Protein AF-A0A848B3D5-F1 (afdb_monomer_lite)

pLDDT: mean 86.37, std 14.09, range [31.86, 98.75]

Foldseek 3Di:
DQVVLLVLQVVQLCCCPVVVDHCLLPVCLLCVLVVLCQQDVDQFQGCDFFACSQFPLDGDDLSSLVSLCVSVQSFVFLQSNVSNCRVVVDDPVVLVVVPPDPSSVCVVVSGDDGDDRDDDDDAAQKDDPFQAQKIKGWLHSNALQLIKIKIFGFHLQAAADRGALAHRFMWIDASSHTFFHQDDHNQDDPDCRVVVPNRANQRTQAKDWQNHGFDHNDNQQGKGFLAWDDDPFKIKTKMWRQRRCVVQHWPTWMWIWMWGHDRSKIKIKIKTKTAGPVQFWTKMKRKTKGLADWDADPLRFKIKGADPWKIKIKGKPPPPDWDKDKDQDDVVDDDRDPVCCVSPVDDRGMMMMIIIDRDGSIGMIIMMMMMGTSVCRVVQDDWDDDPQWTDGPQWIWHQPPQKIWIDGPPDDIDIDGSSHYDDRPCSGDDNPPDDDPPQLPQLDADDAAPFEAEEAEEPLLLLCLLVLVLLLLCLFQPLVGPYHYHRQYAHLDALVLRQVCCVPRPCVRQGQEYEYEYLLNLQPLVLFFDPNDDDVSVVVSVVSLVVRLVSLLVSLVVCVVVVGHAYEYEQAAAFQLQAPFDPVATRRPCSRVSSVSSLVSRVVSCVVSVGHYFYLHVVQVVLQVQLCSVPVNGHQAHSNSRHGDSLSSLSVNLSVCSSNSQQAESEEDEEEDFWDKDWRQWFFADDDPPNRSRVVSVVSSCRSRFYKAAYPHDDFAKWFKDKPNHTQDIDTNVDSNVIDGLCPGPPNPRHVLNVVLSVLSSVLSVLCSQQPHLLVNLVSVLVVVCVVDVPADPDSLSSLVVVLVPDDCPDPNVVSSVSNNVHVDPVSNVVSVVSSVVSSVVSSVSTGIDMIIMGIGGDD

Organism: NCBI:txid172901

Sequence (860 aa):
METNALTSLIPRALWRNFCGLDLAGNPWLRNNVWFAIYTRPNDVKSSWFGDNGADPAGELGVAAPLLAGLHGALYPNPAATAYADRHLNLERTDLQRLSRGLMLRLLPLAWGPFEAPQPAGALPPARAFRDVGIAIAHTDIADAGRNITLEFRSSPYGAYAHAHADQNSFNLMARGEKLVLDSGYYIGWHDRHHFGYTIRTAAHNTILVDGRGQPADCSYGWGRISGFRQGEDYVWMRGDAAAAYLDPALDRFDRGILLLKQGERAAAVIFDDLKAADGKRHRYSWLLHLGGKPEIDAGGRSLTVVRERAALRADWLEPEELEFSVTDFFDPKPLVWEYRKSHFRTLEPQWHVRAECNGGAEQRFVTVLQAGPKEAAPEFGRPVVRDGGITIGDWKIRRDGGRIRLERPGREPVEFAETEQQENPQLLPPLPERMEKPRARQLIPAFRDGETVCFAGDSITQDGTYIELLNNYYQSRYPERRVRLVNCGVGGDTLFDLIPRLESDVLAHKPDWIFVMIGTNDMNRRLYGGGKNGAEYEKRRAVCRERFGRKLNELLERLKKSGGGRVVLMSPPCYDEYTSGDPARENNVGADRALADFTAIAAETAARHGVPFIDQHTPMLEATRRGQGRDASFTLFHPDRLHPARAGHYLLASKILEAQGESGPLAEWNVKGTAFTLTPLSLPMWLDPVFGNAPELEQTWRDRNRATLRVSGLADGHYRLCINGREVMAGSAGEFAAGVDLAALPGNPWLLPSKRAAALNRKAAVVADRKLRRPLVGRQLLLRARRERASLPPDEFEAVRRLLAEQPENSTQAGHYRRFLEGASAEALAQGEAEVRALQEESRRIHQPVKLQCELERLP

Radius of gyration: 32.3 Å; chains: 1; bounding box: 80×74×80 Å

InterPro domains:
  IPR008929 Chondroitin AC/alginate lyase [G3DSA:1.50.10.100] (4-98)
  IPR012480 Heparinase II/III-like, C-terminal [PF07940] (124-310)
  IPR013830 SGNH hydrolase-type esterase domain [PF13472] (455-649)
  IPR036514 SGNH hydrolase superfamily [G3DSA:3.40.50.1110] (446-663)
  IPR051532 Diverse Ester Hydrolysis Enzymes [PTHR30383] (369-664)

Secondary structure (DSSP, 8-state):
-HHHHHHHHHHHHHHHHHH---GGG-HHHHHHHHHHHHH--SSSPP--SSTTTT-TT----THHHHHHHHHHHHS--HHHHHHHHHH----TTHHHHT--STTGGGGGGTPPPPPPPPP-----SEEEETTTTEEEEES-TT-TTT-EEEEEE--TTTB-TT--S-TTEEEEEETTEEEE---S---STT-HHIIIIITSGGGSSSEEETTB----SBSSS--EEEEEEE-SSEEEEEEE-GGG-BTTBEEEEEEEEEEEEETTEEEEEEEEEEEETT---EEEEEEEEESS--EE-TTSSEEEEE-SSEEEEEEEEESS--EEEEE---SSPP---GGGTTT-S-----EEEEEEEEE-SEEEEEEEEEEEEGGGGGG-PPPEEETTEEEETTEEEEEETTEEEEE-TTS--EEEETT-BPPPP--SPPPPS---------SSPPPPTT-EEEEEESHHHHH-HHHHHHHHHHHHH-TT---EEEEEE-TT--HHHHHHHIIIIIGGG--SEEEEE--TTTT-GGGSSTT--SHHHHHHHHHHHHHHHHHHHHHHHHHHHHT-SEEEEEPPPP--SSS---TTS---TTHHHHHHHHHHHHHHHHHHHT--EE--HHHHHHHHHHHHTT-TT--SB-TTSSSB-HHHHHHHHHHHHHHTT--S-SEEEEEESSEEEE--SSPPPPPPS--TT-HHHHHHHHHHH-EEEEEESPPSSEEEEEETTEEEEEEEHHHHHH-EEGGGSTT-TTTHHHHHHHHHHHHHHHHIIIIIIHHHHHHHHHHHHHHH-TTS-SSHHHHHHHHHHTS-TT-HHHHHHHHHHHH-SHHHHHHHHHHHHHHHHHHHHHTS---EEEEEEEP-

Structure (mmCIF, N/CA/C/O backbone):
data_AF-A0A848B3D5-F1
#
_entry.id   AF-A0A848B3D5-F1
#
loop_
_atom_site.group_PDB
_atom_site.id
_atom_site.type_symbol
_atom_site.label_atom_id
_atom_site.label_alt_id
_atom_site.label_comp_id
_atom_site.label_asym_id
_atom_site.label_entity_id
_atom_site.label_seq_id
_atom_site.pdbx_PDB_ins_code
_atom_site.Cartn_x
_atom_site.Cartn_y
_atom_site.Cartn_z
_atom_site.occupancy
_atom_site.B_iso_or_equiv
_atom_site.auth_seq_id
_atom_site.auth_comp_id
_atom_site.auth_asym_id
_atom_site.auth_atom_id
_atom_site.pdbx_PDB_model_num
ATOM 1 N N . MET A 1 1 ? 3.869 -4.787 -21.662 1.00 42.50 1 MET A N 1
ATOM 2 C CA . MET A 1 1 ? 2.438 -5.167 -21.779 1.00 42.50 1 MET A CA 1
ATOM 3 C C . MET A 1 1 ? 2.230 -6.649 -22.061 1.00 42.50 1 MET A C 1
ATOM 5 O O . MET A 1 1 ? 1.375 -7.228 -21.406 1.00 42.50 1 MET A O 1
ATOM 9 N N . GLU A 1 2 ? 2.999 -7.283 -22.955 1.00 47.72 2 GLU A N 1
ATOM 10 C CA . GLU A 1 2 ? 2.850 -8.721 -23.261 1.00 47.72 2 GLU A CA 1
ATOM 11 C C . GLU A 1 2 ? 2.932 -9.627 -22.020 1.00 47.72 2 GLU A C 1
ATOM 13 O O . GLU A 1 2 ? 2.072 -10.481 -21.839 1.00 47.72 2 GLU A O 1
ATOM 18 N N . THR A 1 3 ? 3.871 -9.384 -21.097 1.00 53.91 3 THR A N 1
ATOM 19 C CA . THR A 1 3 ? 4.015 -10.177 -19.859 1.00 53.91 3 THR A CA 1
ATOM 20 C C . THR A 1 3 ? 2.778 -10.127 -18.960 1.00 53.91 3 THR A C 1
ATOM 22 O O . THR A 1 3 ? 2.360 -11.158 -18.434 1.00 53.91 3 THR A O 1
ATOM 25 N N . ASN A 1 4 ? 2.151 -8.955 -18.814 1.00 62.88 4 ASN A N 1
ATOM 26 C CA . ASN A 1 4 ? 0.983 -8.779 -17.942 1.00 62.88 4 ASN A CA 1
ATOM 27 C C . ASN A 1 4 ? -0.302 -9.259 -18.619 1.00 62.88 4 ASN A C 1
ATOM 29 O O . ASN A 1 4 ? -1.142 -9.857 -17.953 1.00 62.88 4 ASN A O 1
ATOM 33 N N . ALA A 1 5 ? -0.424 -9.076 -19.940 1.00 59.69 5 ALA A N 1
ATOM 34 C CA . ALA A 1 5 ? -1.491 -9.692 -20.718 1.00 59.69 5 ALA A CA 1
ATOM 35 C C . ALA A 1 5 ? -1.417 -11.217 -20.564 1.00 59.69 5 ALA A C 1
ATOM 37 O O . ALA A 1 5 ? -2.343 -11.817 -20.037 1.00 59.69 5 ALA A O 1
ATOM 38 N N . LEU A 1 6 ? -0.278 -11.847 -20.853 1.00 61.44 6 LEU A N 1
ATOM 39 C CA . LEU A 1 6 ? -0.110 -13.296 -20.694 1.00 61.44 6 LEU A CA 1
ATOM 40 C C . LEU A 1 6 ? -0.345 -13.771 -19.249 1.00 61.44 6 LEU A C 1
ATOM 42 O O . LEU A 1 6 ? -1.049 -14.757 -19.046 1.00 61.44 6 LEU A O 1
ATOM 46 N N . THR A 1 7 ? 0.149 -13.047 -18.241 1.00 67.62 7 THR A N 1
ATOM 47 C CA . THR A 1 7 ? -0.082 -13.373 -16.818 1.00 67.62 7 THR A CA 1
ATOM 48 C C . THR A 1 7 ? -1.539 -13.174 -16.385 1.00 67.62 7 THR A C 1
ATOM 50 O O . THR A 1 7 ? -1.988 -13.815 -15.443 1.00 67.62 7 THR A O 1
ATOM 53 N N . SER A 1 8 ? -2.326 -12.343 -17.070 1.00 65.81 8 SER A N 1
ATOM 54 C CA . SER A 1 8 ? -3.770 -12.249 -16.808 1.00 65.81 8 SER A CA 1
ATOM 55 C C . SER A 1 8 ? -4.577 -13.385 -17.450 1.00 65.81 8 SER A C 1
ATOM 57 O O . SER A 1 8 ? -5.643 -13.742 -16.951 1.00 65.81 8 SER A O 1
ATOM 59 N N . LEU A 1 9 ? -4.060 -13.986 -18.529 1.00 64.88 9 LEU A N 1
ATOM 60 C CA . LEU A 1 9 ? -4.789 -14.963 -19.344 1.00 64.88 9 LEU A CA 1
ATOM 61 C C . LEU A 1 9 ? -4.404 -16.415 -19.022 1.00 64.88 9 LEU A C 1
ATOM 63 O O . LEU A 1 9 ? -5.274 -17.276 -18.880 1.00 64.88 9 LEU A O 1
ATOM 67 N N . ILE A 1 10 ? -3.109 -16.691 -18.860 1.00 66.81 10 ILE A N 1
ATOM 68 C CA . ILE A 1 10 ? -2.572 -18.049 -18.701 1.00 66.81 10 ILE A CA 1
ATOM 69 C C . ILE A 1 10 ? -2.940 -18.662 -17.354 1.00 66.81 10 ILE A C 1
ATOM 71 O O . ILE A 1 10 ? -3.494 -19.760 -17.366 1.00 66.81 10 ILE A O 1
ATOM 75 N N . PRO A 1 11 ? -2.722 -17.998 -16.199 1.00 70.19 11 PRO A N 1
ATOM 76 C CA . PRO A 1 11 ? -3.141 -18.549 -14.923 1.00 70.19 11 PRO A CA 1
ATOM 77 C C . PRO A 1 11 ? -4.611 -18.931 -14.949 1.00 70.19 11 PRO A C 1
ATOM 79 O O . PRO A 1 11 ? -4.935 -20.043 -14.568 1.00 70.19 11 PRO A O 1
ATOM 82 N N . ARG A 1 12 ? -5.505 -18.083 -15.474 1.00 70.56 12 ARG A N 1
ATOM 83 C CA . ARG A 1 12 ? -6.930 -18.417 -15.582 1.00 70.56 12 ARG A CA 1
ATOM 84 C C . ARG A 1 12 ? -7.177 -19.698 -16.382 1.00 70.56 12 ARG A C 1
ATOM 86 O O . ARG A 1 12 ? -7.942 -20.540 -15.921 1.00 70.56 12 ARG A O 1
ATOM 93 N N . ALA A 1 13 ? -6.563 -19.840 -17.557 1.00 62.75 13 ALA A N 1
ATOM 94 C CA . ALA A 1 13 ? -6.695 -21.056 -18.356 1.00 62.75 13 ALA A CA 1
ATOM 95 C C . ALA A 1 13 ? -6.201 -22.285 -17.576 1.00 62.75 13 ALA A C 1
ATOM 97 O O . ALA A 1 13 ? -6.857 -23.324 -17.589 1.00 62.75 13 ALA A O 1
ATOM 98 N N . LEU A 1 14 ? -5.105 -22.143 -16.824 1.00 67.75 14 LEU A N 1
ATOM 99 C CA . LEU A 1 14 ? -4.592 -23.197 -15.954 1.00 67.75 14 LEU A CA 1
ATOM 100 C C . LEU A 1 14 ? -5.565 -23.523 -14.805 1.00 67.75 14 LEU A C 1
ATOM 102 O O . LEU A 1 14 ? -5.891 -24.688 -14.606 1.00 67.75 14 LEU A O 1
ATOM 106 N N . TRP A 1 15 ? -6.091 -22.522 -14.092 1.00 71.56 15 TRP A N 1
ATOM 107 C CA . TRP A 1 15 ? -7.069 -22.704 -13.009 1.00 71.56 15 TRP A CA 1
ATOM 108 C C . TRP A 1 15 ? -8.351 -23.380 -13.503 1.00 71.56 15 TRP A C 1
ATOM 110 O O . TRP A 1 15 ? -8.854 -24.296 -12.853 1.00 71.56 15 TRP A O 1
ATOM 120 N N . ARG A 1 16 ? -8.854 -22.986 -14.676 1.00 67.56 16 ARG A N 1
ATOM 121 C CA . ARG A 1 16 ? -10.038 -23.605 -15.277 1.00 67.56 16 ARG A CA 1
ATOM 122 C C . ARG A 1 16 ? -9.763 -25.051 -15.684 1.00 67.56 16 ARG A C 1
ATOM 124 O O . ARG A 1 16 ? -10.520 -25.935 -15.300 1.00 67.56 16 ARG A O 1
ATOM 131 N N . ASN A 1 17 ? -8.690 -25.292 -16.437 1.00 61.12 17 ASN A N 1
ATOM 132 C CA . ASN A 1 17 ? -8.443 -26.593 -17.063 1.00 61.12 17 ASN A CA 1
ATOM 133 C C . ASN A 1 17 ? -7.886 -27.641 -16.089 1.00 61.12 17 ASN A C 1
ATOM 135 O O . ASN A 1 17 ? -8.191 -28.818 -16.242 1.00 61.12 17 ASN A O 1
ATOM 139 N N . PHE A 1 18 ? -7.093 -27.234 -15.094 1.00 65.44 18 PHE A N 1
ATOM 140 C CA . PHE A 1 18 ? -6.477 -28.161 -1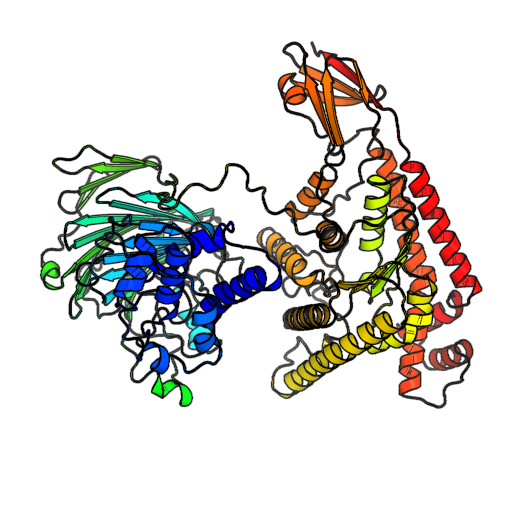4.136 1.00 65.44 18 PHE A CA 1
ATOM 141 C C . PHE A 1 18 ? -7.188 -28.206 -12.783 1.00 65.44 18 PHE A C 1
ATOM 143 O O . PHE A 1 18 ? -7.132 -29.234 -12.115 1.00 65.44 18 PHE A O 1
ATOM 150 N N . CYS A 1 19 ? -7.863 -27.125 -12.375 1.00 75.56 19 CYS A N 1
ATOM 151 C CA . CYS A 1 19 ? -8.516 -27.049 -11.063 1.00 75.56 19 CYS A CA 1
ATOM 152 C C . CYS A 1 19 ? -10.050 -26.976 -11.144 1.00 75.56 19 CYS A C 1
ATOM 154 O O . CYS A 1 19 ? -10.698 -26.932 -10.102 1.00 75.56 19 CYS A O 1
ATOM 156 N N . GLY A 1 20 ? -10.641 -26.907 -12.344 1.00 65.44 20 GLY A N 1
ATOM 157 C CA . GLY A 1 20 ? -12.084 -26.698 -12.523 1.00 65.44 20 GLY A CA 1
ATOM 158 C C . GLY A 1 20 ? -12.586 -25.327 -12.046 1.00 65.44 20 GLY A C 1
ATOM 159 O O . GLY A 1 20 ? -13.793 -25.111 -11.969 1.00 65.44 20 GLY A O 1
ATOM 160 N N . LEU A 1 21 ? -11.684 -24.396 -11.712 1.00 72.94 21 LEU A N 1
ATOM 161 C CA . LEU A 1 21 ? -12.018 -23.080 -11.170 1.00 72.94 21 LEU A CA 1
ATOM 162 C C . LEU A 1 21 ? -12.075 -22.047 -12.299 1.00 72.94 21 LEU A C 1
ATOM 164 O O . LEU A 1 21 ? -11.036 -21.602 -12.790 1.00 72.94 21 LEU A O 1
ATOM 168 N N . ASP A 1 22 ? -13.279 -21.624 -12.686 1.00 70.00 22 ASP A N 1
ATOM 169 C CA . ASP A 1 22 ? -13.434 -20.546 -13.664 1.00 70.00 22 ASP A CA 1
ATOM 170 C C . ASP A 1 22 ? -13.439 -19.171 -12.988 1.00 70.00 22 ASP A C 1
ATOM 172 O O . ASP A 1 22 ? -14.318 -18.824 -12.201 1.00 70.00 22 ASP A O 1
ATOM 176 N N . LEU A 1 23 ? -12.452 -18.354 -13.346 1.00 72.19 23 LEU A N 1
ATOM 177 C CA . LEU A 1 23 ? -12.337 -16.970 -12.893 1.00 72.19 23 LEU A CA 1
ATOM 178 C C . LEU A 1 23 ? -13.169 -15.996 -13.743 1.00 72.19 23 LEU A C 1
ATOM 180 O O . LEU A 1 23 ? -13.010 -14.787 -13.595 1.00 72.19 23 LEU A O 1
ATOM 184 N N . ALA A 1 24 ? -14.055 -16.481 -14.622 1.00 67.00 24 ALA A N 1
ATOM 185 C CA . ALA A 1 24 ? -14.929 -15.637 -15.438 1.00 67.00 24 ALA A CA 1
ATOM 186 C C . ALA A 1 24 ? -15.771 -14.656 -14.592 1.00 67.00 24 ALA A C 1
ATOM 188 O O . ALA A 1 24 ? -15.995 -13.525 -15.009 1.00 67.00 24 ALA A O 1
ATOM 189 N N . GLY A 1 25 ? -16.167 -15.018 -13.369 1.00 68.88 25 GLY A N 1
ATOM 190 C CA . GLY A 1 25 ? -16.877 -14.106 -12.460 1.00 68.88 25 GLY A CA 1
ATOM 191 C C . GLY A 1 25 ? -16.028 -12.965 -11.873 1.00 68.88 25 GLY A C 1
ATOM 192 O O . GLY A 1 25 ? -16.561 -12.109 -11.176 1.00 68.88 25 GLY A O 1
ATOM 193 N N . ASN A 1 26 ? -14.711 -12.927 -12.108 1.00 75.00 26 ASN A N 1
ATOM 194 C CA . ASN A 1 26 ? -13.834 -11.925 -11.505 1.00 75.00 26 ASN A CA 1
ATOM 195 C C . ASN A 1 26 ? -14.076 -10.518 -12.113 1.00 75.00 26 ASN A C 1
ATOM 197 O O . ASN A 1 26 ? -13.910 -10.349 -13.326 1.00 75.00 26 ASN A O 1
ATOM 201 N N . PRO A 1 27 ? -14.382 -9.475 -11.311 1.00 76.38 27 PRO A N 1
ATOM 202 C CA . PRO A 1 27 ? -14.732 -8.155 -11.837 1.00 76.38 27 PRO A CA 1
ATOM 203 C C . PRO A 1 27 ? -13.541 -7.444 -12.481 1.00 76.38 27 PRO A C 1
ATOM 205 O O . PRO A 1 27 ? -13.729 -6.658 -13.404 1.00 76.38 27 PRO A O 1
ATOM 208 N N . TRP A 1 28 ? -12.313 -7.727 -12.035 1.00 78.69 28 TRP A N 1
ATOM 209 C CA . TRP A 1 28 ? -11.101 -7.163 -12.626 1.00 78.69 28 TRP A CA 1
ATOM 210 C C . TRP A 1 28 ? -10.876 -7.708 -14.038 1.00 78.69 28 TRP A C 1
ATOM 212 O O . TRP A 1 28 ? -10.700 -6.924 -14.967 1.00 78.69 28 TRP A O 1
ATOM 222 N N . LEU A 1 29 ? -10.982 -9.030 -14.231 1.00 74.25 29 LEU A N 1
ATOM 223 C CA . LEU A 1 29 ? -10.885 -9.646 -15.565 1.00 74.25 29 LEU A CA 1
ATOM 224 C C . LEU A 1 29 ? -11.997 -9.166 -16.499 1.00 74.25 29 LEU A C 1
ATOM 226 O O . LEU A 1 29 ? -11.776 -8.972 -17.691 1.00 74.25 29 LEU A O 1
ATOM 230 N N . ARG A 1 30 ? -13.189 -8.929 -15.950 1.00 76.00 30 ARG A N 1
ATOM 231 C CA . ARG A 1 30 ? -14.322 -8.416 -16.714 1.00 76.00 30 ARG A CA 1
ATOM 232 C C . ARG A 1 30 ? -14.131 -6.952 -17.134 1.00 76.00 30 ARG A C 1
ATOM 234 O O . ARG A 1 30 ? -14.645 -6.564 -18.177 1.00 76.00 30 ARG A O 1
ATOM 241 N N . ASN A 1 31 ? -13.411 -6.145 -16.353 1.00 79.50 31 ASN A N 1
ATOM 242 C CA . ASN A 1 31 ? -13.295 -4.702 -16.579 1.00 79.50 31 ASN A CA 1
ATOM 243 C C . ASN A 1 31 ? -11.967 -4.247 -17.206 1.00 79.50 31 ASN A C 1
ATOM 245 O O . ASN A 1 31 ? -11.936 -3.161 -17.786 1.00 79.50 31 ASN A O 1
ATOM 249 N N . ASN A 1 32 ? -10.887 -5.033 -17.122 1.00 80.56 32 ASN A N 1
ATOM 250 C CA . ASN A 1 32 ? -9.556 -4.611 -17.584 1.00 80.56 32 ASN A CA 1
ATOM 251 C C . ASN A 1 32 ? -9.493 -4.315 -19.095 1.00 80.56 32 ASN A C 1
ATOM 253 O O . ASN A 1 32 ? -8.712 -3.466 -19.523 1.00 80.56 32 ASN A O 1
ATOM 257 N N . VAL A 1 33 ? -10.363 -4.946 -19.889 1.00 80.19 33 VAL A N 1
ATOM 258 C CA . VAL A 1 33 ? -10.456 -4.743 -21.337 1.00 80.19 33 VAL A CA 1
ATOM 259 C C . VAL A 1 33 ? -10.787 -3.297 -21.686 1.00 80.19 33 VAL A C 1
ATOM 261 O O . VAL A 1 33 ? -10.288 -2.766 -22.671 1.00 80.19 33 VAL A O 1
ATOM 264 N N . TRP A 1 34 ? -11.577 -2.621 -20.849 1.00 86.06 34 TRP A N 1
ATOM 265 C CA . TRP A 1 34 ? -11.950 -1.236 -21.092 1.00 86.06 34 TRP A CA 1
ATOM 266 C C . TRP A 1 34 ? -10.752 -0.309 -20.956 1.00 86.06 34 TRP A C 1
ATOM 268 O O . TRP A 1 34 ? -10.625 0.626 -21.736 1.00 86.06 34 TRP A O 1
ATOM 278 N N . PHE A 1 35 ? -9.844 -0.585 -20.019 1.00 85.75 35 PHE A N 1
ATOM 279 C CA . PHE A 1 35 ? -8.604 0.179 -19.913 1.00 85.75 35 PHE A CA 1
ATOM 280 C C . PHE A 1 35 ? -7.766 0.026 -21.185 1.00 85.75 35 PHE A C 1
ATOM 282 O O . PHE A 1 35 ? -7.283 1.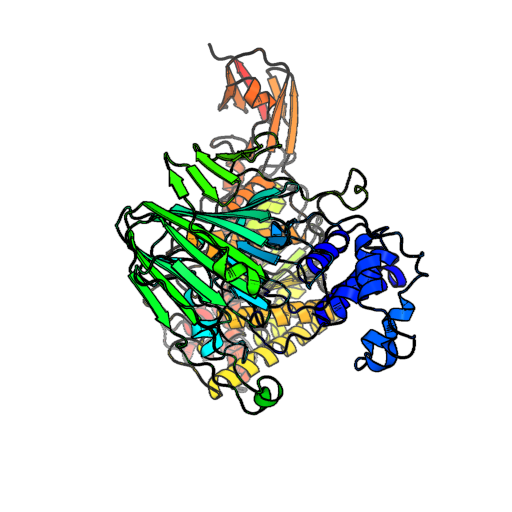018 -21.718 1.00 85.75 35 PHE A O 1
ATOM 289 N N . ALA A 1 36 ? -7.672 -1.190 -21.734 1.00 79.44 36 ALA A N 1
ATOM 290 C CA . ALA A 1 36 ? -6.971 -1.437 -22.993 1.00 79.44 36 ALA A CA 1
ATOM 291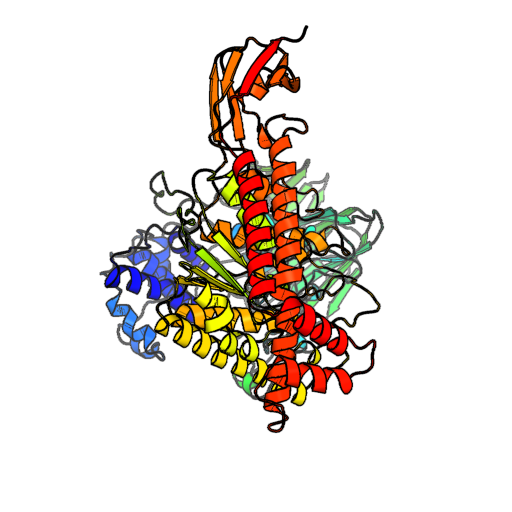 C C . ALA A 1 36 ? -7.615 -0.710 -24.191 1.00 79.44 36 ALA A C 1
ATOM 293 O O . ALA A 1 36 ? -6.904 -0.068 -24.956 1.00 79.44 36 ALA A O 1
ATOM 294 N N . ILE A 1 37 ? -8.947 -0.753 -24.319 1.00 81.62 37 ILE A N 1
ATOM 295 C CA . ILE A 1 37 ? -9.675 -0.101 -25.420 1.00 81.62 37 ILE A CA 1
ATOM 296 C C . ILE A 1 37 ? -9.546 1.426 -25.348 1.00 81.62 37 ILE A C 1
ATOM 298 O O . ILE A 1 37 ? -9.207 2.052 -26.344 1.00 81.62 37 ILE A O 1
ATOM 302 N N . TYR A 1 38 ? -9.784 2.039 -24.183 1.00 85.62 38 TYR A N 1
ATOM 303 C CA . TYR A 1 38 ? -9.771 3.504 -24.051 1.00 85.62 38 TYR A CA 1
ATOM 304 C C . TYR A 1 38 ? -8.357 4.095 -24.075 1.00 85.62 38 TYR A C 1
ATOM 306 O O . TYR A 1 38 ? -8.167 5.217 -24.522 1.00 85.62 38 TYR A O 1
ATOM 314 N N . THR A 1 39 ? -7.333 3.360 -23.638 1.00 81.31 39 THR A N 1
ATOM 315 C CA . THR A 1 39 ? -5.946 3.845 -23.776 1.00 81.31 39 THR A CA 1
ATOM 316 C C . THR A 1 39 ? -5.428 3.736 -25.208 1.00 81.31 39 THR A C 1
ATOM 318 O O . THR A 1 39 ? -4.479 4.432 -25.566 1.00 81.31 39 THR A O 1
ATOM 321 N N . ARG A 1 40 ? -6.011 2.851 -26.031 1.00 76.44 40 ARG A N 1
ATOM 322 C CA . ARG A 1 40 ? -5.540 2.557 -27.393 1.00 76.44 40 ARG A CA 1
ATOM 323 C C . ARG A 1 40 ? -6.687 2.224 -28.342 1.00 76.44 40 ARG A C 1
ATOM 325 O O . ARG A 1 40 ? -6.745 1.098 -28.823 1.00 76.44 40 ARG A O 1
ATOM 332 N N . PRO A 1 41 ? -7.595 3.155 -28.644 1.00 72.50 41 PRO A N 1
ATOM 333 C CA . PRO A 1 41 ? -8.798 2.816 -29.400 1.00 72.50 41 PRO A CA 1
ATOM 334 C C . PRO A 1 41 ? -8.554 2.488 -30.883 1.00 72.50 41 PRO A C 1
ATOM 336 O O . PRO A 1 41 ? -9.391 1.819 -31.483 1.00 72.50 41 PRO A O 1
ATOM 339 N N . ASN A 1 42 ? -7.422 2.915 -31.461 1.00 67.12 42 ASN A N 1
ATOM 340 C CA . ASN A 1 42 ? -7.074 2.760 -32.881 1.00 67.12 42 ASN A CA 1
ATOM 341 C C . ASN A 1 42 ? -5.559 2.505 -33.072 1.00 67.12 42 ASN A C 1
ATOM 343 O O . ASN A 1 42 ? -4.799 2.630 -32.112 1.00 67.12 42 ASN A O 1
ATOM 347 N N . ASP A 1 43 ? -5.108 2.276 -34.318 1.00 60.41 43 ASP A N 1
ATOM 348 C CA . ASP A 1 43 ? -3.706 2.012 -34.728 1.00 60.41 43 ASP A CA 1
ATOM 349 C C . ASP A 1 43 ? -2.699 3.169 -34.506 1.00 60.41 43 ASP A C 1
ATOM 351 O O . ASP A 1 43 ? -1.624 3.218 -35.108 1.00 60.41 43 ASP A O 1
ATOM 355 N N . VAL A 1 44 ? -3.040 4.147 -33.668 1.00 58.84 44 VAL A N 1
ATOM 356 C CA . VAL A 1 44 ? -2.222 5.334 -33.394 1.00 58.84 44 VAL A CA 1
ATOM 357 C C . VAL A 1 44 ? -1.489 5.212 -32.062 1.00 58.84 44 VAL A C 1
ATOM 359 O O . VAL A 1 44 ? -1.934 4.544 -31.129 1.00 58.84 44 VAL A O 1
ATOM 362 N N . LYS A 1 45 ? -0.344 5.895 -31.963 1.00 60.84 45 LYS A N 1
ATOM 363 C CA . LYS A 1 45 ? 0.459 5.976 -30.736 1.00 60.84 45 LYS A CA 1
ATOM 364 C C . LYS A 1 45 ? -0.388 6.602 -29.617 1.00 60.84 45 LYS A C 1
ATOM 366 O O . LYS A 1 45 ? -1.032 7.612 -29.860 1.00 60.84 45 LYS A O 1
ATOM 371 N N . SER A 1 46 ? -0.381 6.042 -28.407 1.00 60.12 46 SER A N 1
ATOM 372 C CA . SER A 1 46 ? -1.021 6.656 -27.225 1.00 60.12 46 SER A CA 1
ATOM 373 C C . SER A 1 46 ? -0.078 7.651 -26.532 1.00 60.12 46 SER A C 1
ATOM 375 O O . SER A 1 46 ? 1.144 7.509 -26.642 1.00 60.12 46 SER A O 1
ATOM 377 N N . SER A 1 47 ? -0.612 8.604 -25.760 1.00 58.88 47 SER A N 1
ATOM 378 C CA . SER A 1 47 ? 0.183 9.583 -24.993 1.00 58.88 47 SER A CA 1
ATOM 379 C C . SER A 1 47 ? 0.510 9.146 -23.558 1.00 58.88 47 SER A C 1
ATOM 381 O O . SER A 1 47 ? 0.931 9.986 -22.774 1.00 58.88 47 SER A O 1
ATOM 383 N N . TRP A 1 48 ? 0.317 7.861 -23.242 1.00 74.19 48 TRP A N 1
ATOM 384 C CA . TRP A 1 48 ? 0.150 7.300 -21.894 1.00 74.19 48 TRP A CA 1
ATOM 385 C C . TRP A 1 48 ? 0.995 7.911 -20.755 1.00 74.19 48 TRP A C 1
ATOM 387 O O . TRP A 1 48 ? 2.145 8.297 -20.944 1.00 74.19 48 TRP A O 1
ATOM 397 N N . PHE A 1 49 ? 0.471 7.822 -19.526 1.00 87.50 49 PHE A N 1
ATOM 398 C CA . PHE A 1 49 ? 1.187 8.119 -18.270 1.00 87.50 49 PHE A CA 1
ATOM 399 C C . PHE A 1 49 ? 2.097 6.990 -17.767 1.00 87.50 49 PHE A C 1
ATOM 401 O O . PHE A 1 49 ? 1.681 5.825 -17.723 1.00 87.50 49 PHE A O 1
ATOM 408 N N . GLY A 1 50 ? 3.320 7.333 -17.364 1.00 86.25 50 GLY A N 1
ATOM 409 C CA . GLY A 1 50 ? 4.353 6.390 -16.932 1.00 86.25 50 GLY A CA 1
ATOM 410 C C . GLY A 1 50 ? 5.427 6.114 -17.989 1.00 86.25 50 GLY A C 1
ATOM 411 O O . GLY A 1 50 ? 5.458 6.709 -19.067 1.00 86.25 50 GLY A O 1
ATOM 412 N N . ASP A 1 51 ? 6.337 5.189 -17.686 1.00 84.06 51 ASP A N 1
ATOM 413 C CA . ASP A 1 51 ? 7.530 4.935 -18.510 1.00 84.06 51 ASP A CA 1
ATOM 414 C C . ASP A 1 51 ? 7.199 4.662 -19.978 1.00 84.06 51 ASP A C 1
ATOM 416 O O . ASP A 1 51 ? 6.301 3.883 -20.266 1.00 84.06 51 ASP A O 1
ATOM 420 N N . ASN A 1 52 ? 7.991 5.205 -20.906 1.00 72.94 52 ASN A N 1
ATOM 421 C CA . ASN A 1 52 ? 7.790 5.186 -22.368 1.00 72.94 52 ASN A CA 1
ATOM 422 C C . ASN A 1 52 ? 6.610 6.029 -22.901 1.00 72.94 52 ASN A C 1
ATOM 424 O O . ASN A 1 52 ? 6.369 6.008 -24.108 1.00 72.94 52 ASN A O 1
ATOM 428 N N . GLY A 1 53 ? 5.929 6.822 -22.064 1.00 60.09 53 GLY A N 1
ATOM 429 C CA . GLY A 1 53 ? 4.843 7.718 -22.491 1.00 60.09 53 GLY A CA 1
ATOM 430 C C . GLY A 1 53 ? 5.226 8.683 -23.621 1.00 60.09 53 GLY A C 1
ATOM 431 O O . GLY A 1 53 ? 4.419 8.966 -24.505 1.00 60.09 53 GLY A O 1
ATOM 432 N N . ALA A 1 54 ? 6.492 9.106 -23.676 1.00 56.44 54 ALA A N 1
ATOM 433 C CA . ALA A 1 54 ? 7.047 9.999 -24.695 1.00 56.44 54 ALA A CA 1
ATOM 434 C C . ALA A 1 54 ? 7.800 9.297 -25.846 1.00 56.44 54 ALA A C 1
ATOM 436 O O . ALA A 1 54 ? 8.278 9.970 -26.758 1.00 56.44 54 ALA A O 1
ATOM 437 N N . ASP A 1 55 ? 7.942 7.966 -25.819 1.00 61.03 55 ASP A N 1
ATOM 438 C CA . ASP A 1 55 ? 8.803 7.242 -26.763 1.00 61.03 55 ASP A CA 1
ATOM 439 C C . ASP A 1 55 ? 8.232 7.287 -28.203 1.00 61.03 55 ASP A C 1
ATOM 441 O O . ASP A 1 55 ? 7.068 6.916 -28.421 1.00 61.03 55 ASP A O 1
ATOM 445 N N . PRO A 1 56 ? 9.012 7.726 -29.212 1.00 48.53 56 PRO A N 1
ATOM 446 C CA . PRO A 1 56 ? 8.604 7.666 -30.614 1.00 48.53 56 PRO A CA 1
ATOM 447 C C . PRO A 1 56 ? 8.445 6.230 -31.149 1.00 48.53 56 PRO A C 1
ATOM 449 O O . PRO A 1 56 ? 7.729 6.051 -32.138 1.00 48.53 56 PRO A O 1
ATOM 452 N N . ALA A 1 57 ? 9.048 5.216 -30.520 1.00 46.59 57 ALA A N 1
ATOM 453 C CA . ALA A 1 57 ? 9.059 3.815 -30.958 1.00 46.59 57 ALA A CA 1
ATOM 454 C C . ALA A 1 57 ? 7.868 2.970 -30.463 1.00 46.59 57 ALA A C 1
ATOM 456 O O . ALA A 1 57 ? 7.909 1.745 -30.563 1.00 46.59 57 ALA A O 1
ATOM 457 N N . GLY A 1 58 ? 6.811 3.590 -29.924 1.00 50.19 58 GLY A N 1
ATOM 458 C CA . GLY A 1 58 ? 5.619 2.888 -29.439 1.00 50.19 58 GLY A CA 1
ATOM 459 C C . GLY A 1 58 ? 4.871 2.138 -30.547 1.00 50.19 58 GLY A C 1
ATOM 460 O O . GLY A 1 58 ? 3.899 2.652 -31.094 1.00 50.19 58 GLY A O 1
ATOM 461 N N . GLU A 1 59 ? 5.328 0.933 -30.885 1.00 48.97 59 GLU A N 1
ATOM 462 C CA . GLU A 1 59 ? 4.637 0.018 -31.786 1.00 48.97 59 GLU A CA 1
ATOM 463 C C . GLU A 1 59 ? 3.358 -0.526 -31.142 1.00 48.97 59 GLU A C 1
ATOM 465 O O . GLU A 1 59 ? 3.235 -0.680 -29.917 1.00 48.97 59 GLU A O 1
ATOM 470 N N . LEU A 1 60 ? 2.397 -0.838 -32.009 1.00 49.94 60 LEU A N 1
ATOM 471 C CA . LEU A 1 60 ? 1.152 -1.502 -31.668 1.00 49.94 60 LEU A CA 1
ATOM 472 C C . LEU A 1 60 ? 1.458 -2.896 -31.098 1.00 49.94 60 LEU A C 1
ATOM 474 O O . LEU A 1 60 ? 1.626 -3.874 -31.821 1.00 49.94 60 LEU A O 1
ATOM 478 N N . GLY A 1 61 ? 1.564 -3.004 -29.776 1.00 57.38 61 GLY A N 1
ATOM 479 C CA . GLY A 1 61 ? 1.697 -4.309 -29.137 1.00 57.38 61 GLY A CA 1
ATOM 480 C C . GLY A 1 61 ? 0.411 -5.117 -29.324 1.00 57.38 61 GLY A C 1
ATOM 481 O O . GLY A 1 61 ? -0.647 -4.691 -28.861 1.00 57.38 61 GLY A O 1
ATOM 482 N N . VAL A 1 62 ? 0.508 -6.318 -29.904 1.00 60.22 62 VAL A N 1
ATOM 483 C CA . VAL A 1 62 ? -0.617 -7.261 -30.103 1.00 60.22 62 VAL A CA 1
ATOM 484 C C . VAL A 1 62 ? -1.346 -7.641 -28.805 1.00 60.22 62 VAL A C 1
ATOM 486 O O . VAL A 1 62 ? -2.455 -8.162 -28.831 1.00 60.22 62 VAL A O 1
ATOM 489 N N . ALA A 1 63 ? -0.756 -7.346 -27.645 1.00 65.62 63 ALA A N 1
ATOM 490 C CA . ALA A 1 63 ? -1.282 -7.664 -26.322 1.00 65.62 63 ALA A CA 1
ATOM 491 C C . ALA A 1 63 ? -2.680 -7.087 -26.020 1.00 65.62 63 ALA A C 1
ATOM 493 O O . ALA A 1 63 ? -3.492 -7.787 -25.420 1.00 65.62 63 ALA A O 1
ATOM 494 N N . ALA A 1 64 ? -2.964 -5.833 -26.395 1.00 71.62 64 ALA A N 1
ATOM 495 C CA . ALA A 1 64 ? -4.260 -5.203 -26.106 1.00 71.62 64 ALA A CA 1
ATOM 496 C C . ALA A 1 64 ? -5.392 -5.788 -26.976 1.00 71.62 64 ALA A C 1
ATOM 498 O O . ALA A 1 64 ? -6.399 -6.221 -26.409 1.00 71.62 64 ALA A O 1
ATOM 499 N N . PRO A 1 65 ? -5.216 -5.924 -28.306 1.00 70.69 65 PRO A N 1
ATOM 500 C CA . PRO A 1 65 ? -6.162 -6.660 -29.142 1.00 70.69 65 PRO A CA 1
ATOM 501 C C . PRO A 1 65 ? -6.332 -8.132 -28.734 1.00 70.69 65 PRO A C 1
ATOM 503 O O . PRO A 1 65 ? -7.454 -8.627 -28.712 1.00 70.69 65 PRO A O 1
ATOM 506 N N . LEU A 1 66 ? -5.260 -8.829 -28.326 1.00 70.00 66 LEU A N 1
ATOM 507 C CA . LEU A 1 66 ? -5.342 -10.210 -27.817 1.00 70.00 66 LEU A CA 1
ATOM 508 C C . LEU A 1 66 ? -6.164 -10.312 -26.523 1.00 70.00 66 LEU A C 1
ATOM 510 O O . LEU A 1 66 ? -6.985 -11.220 -26.383 1.00 70.00 66 LEU A O 1
ATOM 514 N N . LEU A 1 67 ? -5.969 -9.380 -25.583 1.00 73.56 67 LEU A N 1
ATOM 515 C CA . LEU A 1 67 ? -6.768 -9.298 -24.358 1.00 73.56 67 LEU A CA 1
ATOM 516 C C . LEU A 1 67 ? -8.250 -9.060 -24.682 1.00 73.56 67 LEU A C 1
ATOM 518 O O . LEU A 1 67 ? -9.113 -9.698 -24.082 1.00 73.56 67 LEU A O 1
ATOM 522 N N . ALA A 1 68 ? -8.542 -8.186 -25.647 1.00 75.06 68 ALA A N 1
ATOM 523 C CA . ALA A 1 68 ? -9.902 -7.908 -26.094 1.00 75.06 68 ALA A CA 1
ATOM 524 C C . ALA A 1 68 ? -10.552 -9.102 -26.810 1.00 75.06 68 ALA A C 1
ATOM 526 O O . ALA A 1 68 ? -11.704 -9.420 -26.525 1.00 75.06 68 ALA A O 1
ATOM 527 N N . GLY A 1 69 ? -9.808 -9.819 -27.657 1.00 69.56 69 GLY A N 1
ATOM 528 C CA . GLY A 1 69 ? -10.303 -11.014 -28.344 1.00 69.56 69 GLY A CA 1
ATOM 529 C C . GLY A 1 69 ? -10.638 -12.138 -27.367 1.00 69.56 69 GLY A C 1
ATOM 530 O O . GLY A 1 69 ? -11.674 -12.788 -27.490 1.00 69.56 69 GLY A O 1
ATOM 531 N N . LEU A 1 70 ? -9.812 -12.329 -26.335 1.00 66.69 70 LEU A N 1
ATOM 532 C CA . LEU A 1 70 ? -10.142 -13.263 -25.264 1.00 66.69 70 LEU A CA 1
ATOM 533 C C . LEU A 1 70 ? -11.327 -12.772 -24.426 1.00 66.69 70 LEU A C 1
ATOM 535 O O . LEU A 1 70 ? -12.168 -13.578 -24.050 1.00 66.69 70 LEU A O 1
ATOM 539 N N . HIS A 1 71 ? -11.444 -11.473 -24.154 1.00 72.88 71 HIS A N 1
ATOM 540 C CA . HIS A 1 71 ? -12.619 -10.937 -23.465 1.00 72.88 71 HIS A CA 1
ATOM 541 C C . HIS A 1 71 ? -13.908 -11.222 -24.245 1.00 72.88 71 HIS A C 1
ATOM 543 O O . HIS A 1 71 ? -14.843 -11.756 -23.656 1.00 72.88 71 HIS A O 1
ATOM 549 N N . GLY A 1 72 ? -13.914 -10.985 -25.561 1.00 65.81 72 GLY A N 1
ATOM 550 C CA . GLY A 1 72 ? -15.033 -11.313 -26.452 1.00 65.81 72 GLY A CA 1
ATOM 551 C C . GLY A 1 72 ? -15.382 -12.807 -26.491 1.00 65.81 72 GLY A C 1
ATOM 552 O O . GLY A 1 72 ? -16.553 -13.163 -26.542 1.00 65.81 72 GLY A O 1
ATOM 553 N N . ALA A 1 73 ? -14.389 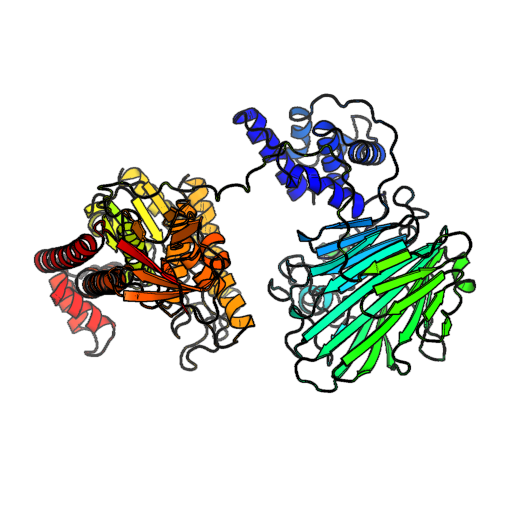-13.695 -26.375 1.00 60.75 73 ALA A N 1
ATOM 554 C CA . ALA A 1 73 ? -14.615 -15.143 -26.311 1.00 60.75 73 ALA A CA 1
ATOM 555 C C . ALA A 1 73 ? -15.188 -15.635 -24.963 1.00 60.75 73 ALA A C 1
ATOM 557 O O . ALA A 1 73 ? -15.649 -16.770 -24.858 1.00 60.75 73 ALA A O 1
ATOM 558 N N . LEU A 1 74 ? -15.109 -14.828 -23.904 1.00 62.25 74 LEU A N 1
ATOM 559 C CA . LEU A 1 74 ? -15.486 -15.217 -22.536 1.00 62.25 74 LEU A CA 1
ATOM 560 C C . LEU A 1 74 ? -16.726 -14.510 -22.025 1.00 62.25 74 LEU A C 1
ATOM 562 O O . LEU A 1 74 ? -17.442 -15.024 -21.166 1.00 62.25 74 LEU A O 1
ATOM 566 N N . TYR A 1 75 ? -16.927 -13.301 -22.515 1.00 67.75 75 TYR A N 1
ATOM 567 C CA . TYR A 1 75 ? -18.001 -12.418 -22.149 1.00 67.75 75 TYR A CA 1
ATOM 568 C C . TYR A 1 75 ? -18.612 -11.919 -23.450 1.00 67.75 75 TYR A C 1
ATOM 570 O O . TYR A 1 75 ? -17.859 -11.499 -24.326 1.00 67.75 75 TYR A O 1
ATOM 578 N N . PRO A 1 76 ? -19.947 -11.895 -23.580 1.00 62.97 76 PRO A N 1
ATOM 579 C CA . PRO A 1 76 ? -20.594 -11.256 -24.716 1.00 62.97 76 PRO A CA 1
ATOM 580 C C . PRO A 1 76 ? -20.301 -9.749 -24.656 1.00 62.97 76 PRO A C 1
ATOM 582 O O . PRO A 1 76 ? -21.020 -8.979 -24.021 1.00 62.97 76 PRO A O 1
ATOM 585 N N . ASN A 1 77 ? -19.178 -9.346 -25.252 1.00 72.56 77 ASN A N 1
ATOM 586 C CA . ASN A 1 77 ? -18.690 -7.977 -25.322 1.00 72.56 77 ASN A CA 1
ATOM 587 C C . ASN A 1 77 ? -18.435 -7.624 -26.795 1.00 72.56 77 ASN A C 1
ATOM 589 O O . ASN A 1 77 ? -17.330 -7.838 -27.313 1.00 72.56 77 ASN A O 1
ATOM 593 N N . PRO A 1 78 ? -19.453 -7.077 -27.481 1.00 71.75 78 PRO A N 1
ATOM 594 C CA . PRO A 1 78 ? -19.348 -6.704 -28.887 1.00 71.75 78 PRO A CA 1
ATOM 595 C C . PRO A 1 78 ? -18.242 -5.679 -29.148 1.00 71.75 78 PRO A C 1
ATOM 597 O O . PRO A 1 78 ? -17.542 -5.778 -30.150 1.00 71.75 78 PRO A O 1
ATOM 600 N N . ALA A 1 79 ? -18.018 -4.738 -28.224 1.00 74.81 79 ALA A N 1
ATOM 601 C CA . ALA A 1 79 ? -16.988 -3.716 -28.386 1.00 74.81 79 ALA A CA 1
ATOM 602 C C . ALA A 1 79 ? -15.568 -4.295 -28.314 1.00 74.81 79 ALA A C 1
ATOM 604 O O . ALA A 1 79 ? -14.718 -3.927 -29.118 1.00 74.81 79 ALA A O 1
ATOM 605 N N . ALA A 1 80 ? -15.310 -5.226 -27.389 1.00 75.38 80 ALA A N 1
ATOM 606 C CA . ALA A 1 80 ? -14.019 -5.912 -27.318 1.00 75.38 80 ALA A CA 1
ATOM 607 C C . ALA A 1 80 ? -13.780 -6.816 -28.534 1.00 75.38 80 ALA A C 1
ATOM 609 O O . ALA A 1 80 ? -12.664 -6.868 -29.043 1.00 75.38 80 ALA A O 1
ATOM 610 N N . THR A 1 81 ? -14.831 -7.474 -29.028 1.00 71.44 81 THR A N 1
ATOM 611 C CA . THR A 1 81 ? -14.759 -8.324 -30.225 1.00 71.44 81 THR A CA 1
ATOM 612 C C . THR A 1 81 ? -14.467 -7.493 -31.471 1.00 71.44 81 THR A C 1
ATOM 614 O O . THR A 1 81 ? -13.534 -7.810 -32.196 1.00 71.44 81 THR A O 1
ATOM 617 N N . ALA A 1 82 ? -15.183 -6.384 -31.676 1.00 73.44 82 ALA A N 1
ATOM 618 C CA . ALA A 1 82 ? -14.943 -5.469 -32.791 1.00 73.44 82 ALA A CA 1
ATOM 619 C C . ALA A 1 82 ? -13.556 -4.810 -32.716 1.00 73.44 82 ALA A C 1
ATOM 621 O O . ALA A 1 82 ? -12.876 -4.665 -33.729 1.00 73.44 82 ALA A O 1
ATOM 622 N N . TYR A 1 83 ? -13.111 -4.441 -31.511 1.00 75.62 83 TYR A N 1
ATOM 623 C CA . TYR A 1 83 ? -11.763 -3.924 -31.293 1.00 75.62 83 TYR A CA 1
ATOM 624 C C . TYR A 1 83 ? -10.694 -4.966 -31.647 1.00 75.62 83 TYR A C 1
ATOM 626 O O . TYR A 1 83 ? -9.727 -4.643 -32.332 1.00 75.62 83 TYR A O 1
ATOM 634 N N . ALA A 1 84 ? -10.873 -6.214 -31.214 1.00 73.69 84 ALA A N 1
ATOM 635 C CA . ALA A 1 84 ? -9.958 -7.302 -31.524 1.00 73.69 84 ALA A CA 1
ATOM 636 C C . ALA A 1 84 ? -9.932 -7.618 -33.024 1.00 73.69 84 ALA A C 1
ATOM 638 O O . ALA A 1 84 ? -8.853 -7.665 -33.596 1.00 73.69 84 ALA A O 1
ATOM 639 N N . ASP A 1 85 ? -11.094 -7.774 -33.658 1.00 70.31 85 ASP A N 1
ATOM 640 C CA . ASP A 1 85 ? -11.247 -8.081 -35.086 1.00 70.31 85 ASP A CA 1
ATOM 641 C C . ASP A 1 85 ? -10.573 -7.026 -35.974 1.00 70.31 85 ASP A C 1
ATOM 643 O O . ASP A 1 85 ? -9.745 -7.347 -36.827 1.00 70.31 85 ASP A O 1
ATOM 647 N N . ARG A 1 86 ? -10.813 -5.742 -35.674 1.00 70.06 86 ARG A N 1
ATOM 648 C CA . ARG A 1 86 ? -10.186 -4.616 -36.376 1.00 70.06 86 ARG A CA 1
ATOM 649 C C . ARG A 1 86 ? -8.655 -4.670 -36.357 1.00 70.06 86 ARG A C 1
ATOM 651 O O . ARG A 1 86 ? -8.035 -4.361 -37.368 1.00 70.06 86 ARG A O 1
ATOM 658 N N . HIS A 1 87 ? -8.054 -5.024 -35.219 1.00 67.88 87 HIS A N 1
ATOM 659 C CA . HIS A 1 87 ? -6.601 -4.940 -35.013 1.00 67.88 87 HIS A CA 1
ATOM 660 C C . HIS A 1 87 ? -5.868 -6.285 -35.194 1.00 67.88 87 HIS A C 1
ATOM 662 O O . HIS A 1 87 ? -4.648 -6.304 -35.335 1.00 67.88 87 HIS A O 1
ATOM 668 N N . LEU A 1 88 ? -6.578 -7.419 -35.172 1.00 62.28 88 LEU A N 1
ATOM 669 C CA . LEU A 1 88 ? -6.030 -8.776 -35.311 1.00 62.28 88 LEU A CA 1
ATOM 670 C C . LEU A 1 88 ? -6.368 -9.421 -36.658 1.00 62.28 88 LEU A C 1
ATOM 672 O O . LEU A 1 88 ? -6.352 -10.646 -36.727 1.00 62.28 88 LEU A O 1
ATOM 676 N N . ASN A 1 89 ? -6.668 -8.643 -37.702 1.00 55.19 89 ASN A N 1
ATOM 677 C CA . ASN A 1 89 ? -7.038 -9.114 -39.044 1.00 55.19 89 ASN A CA 1
ATOM 678 C C . ASN A 1 89 ? -5.884 -9.908 -39.721 1.00 55.19 89 ASN A C 1
ATOM 680 O O . ASN A 1 89 ? -5.215 -9.435 -40.637 1.00 55.19 89 ASN A O 1
ATOM 684 N N . LEU A 1 90 ? -5.594 -11.097 -39.189 1.00 47.19 90 LEU A N 1
ATOM 685 C CA . LEU A 1 90 ? -4.439 -11.945 -39.451 1.00 47.19 90 LEU A CA 1
ATOM 686 C C . LEU A 1 90 ? -4.931 -13.202 -40.173 1.00 47.19 90 LEU A C 1
ATOM 688 O O . LEU A 1 90 ? -5.658 -14.018 -39.600 1.00 47.19 90 LEU A O 1
ATOM 692 N N . GLU A 1 91 ? -4.465 -13.413 -41.404 1.00 40.47 91 GLU A N 1
ATOM 693 C CA . GLU A 1 91 ? -4.401 -14.756 -41.981 1.00 40.47 91 GLU A CA 1
ATOM 694 C C . GLU A 1 91 ? -3.692 -15.673 -40.964 1.00 40.47 91 GLU A C 1
ATOM 696 O O . GLU A 1 91 ? -2.742 -15.270 -40.284 1.00 40.47 91 GLU A O 1
ATOM 701 N N . ARG A 1 92 ? -4.143 -16.926 -40.825 1.00 38.38 92 ARG A N 1
ATOM 702 C CA . ARG A 1 92 ? -3.665 -17.900 -39.813 1.00 38.38 92 ARG A CA 1
ATOM 703 C C . ARG A 1 92 ? -2.129 -18.043 -39.762 1.00 38.38 92 ARG A C 1
ATOM 705 O O . ARG A 1 92 ? -1.576 -18.491 -38.757 1.00 38.38 92 ARG A O 1
ATOM 712 N N . THR A 1 93 ? -1.448 -17.671 -40.842 1.00 39.06 93 THR A N 1
ATOM 713 C CA . THR A 1 93 ? 0.007 -17.648 -41.022 1.00 39.06 93 THR A CA 1
ATOM 714 C C . THR A 1 93 ? 0.727 -16.479 -40.332 1.00 39.06 93 THR A C 1
ATOM 716 O O . THR A 1 93 ? 1.899 -16.626 -39.984 1.00 39.06 93 THR A O 1
ATOM 719 N N . ASP A 1 94 ? 0.070 -15.353 -40.043 1.00 42.97 94 ASP A N 1
ATOM 720 C CA . ASP A 1 94 ? 0.718 -14.179 -39.430 1.00 42.97 94 ASP A CA 1
ATOM 721 C C . ASP A 1 94 ? 0.792 -14.257 -37.897 1.00 42.97 94 ASP A C 1
ATOM 723 O O . ASP A 1 94 ? 1.771 -13.810 -37.292 1.00 42.97 94 ASP A O 1
ATOM 727 N N . LEU A 1 95 ? -0.139 -14.978 -37.261 1.00 43.72 95 LEU A N 1
ATOM 728 C CA . LEU A 1 95 ? -0.029 -15.383 -35.849 1.00 43.72 95 LEU A CA 1
ATOM 729 C C . LEU A 1 95 ? 1.235 -16.224 -35.583 1.00 43.72 95 LEU A C 1
ATOM 731 O O . LEU A 1 95 ? 1.806 -16.171 -34.492 1.00 43.72 95 LEU A O 1
ATOM 735 N N . GLN A 1 96 ? 1.719 -16.970 -36.585 1.00 41.59 96 GLN A N 1
ATOM 736 C CA . GLN A 1 96 ? 2.965 -17.734 -36.478 1.00 41.59 96 GLN A CA 1
ATOM 737 C C . GLN A 1 96 ? 4.206 -16.833 -36.561 1.00 41.59 96 GLN A C 1
ATOM 739 O O . GLN A 1 96 ? 5.175 -17.083 -35.838 1.00 41.59 96 GLN A O 1
ATOM 744 N N . ARG A 1 97 ? 4.170 -15.756 -37.361 1.00 41.31 97 ARG A N 1
ATOM 745 C CA . ARG A 1 97 ? 5.259 -14.762 -37.461 1.00 41.31 97 ARG A CA 1
ATOM 746 C C . ARG A 1 97 ? 5.406 -13.911 -36.197 1.00 41.31 97 ARG A C 1
ATOM 748 O O . ARG A 1 97 ? 6.530 -13.588 -35.821 1.00 41.31 97 ARG A O 1
ATOM 755 N N . LEU A 1 98 ? 4.301 -13.636 -35.501 1.00 46.25 98 LEU A N 1
ATOM 756 C CA . LEU A 1 98 ? 4.270 -12.929 -34.212 1.00 46.25 98 LEU A CA 1
ATOM 757 C C . LEU A 1 98 ? 4.752 -13.793 -33.022 1.00 46.25 98 LEU A C 1
ATOM 759 O O . LEU A 1 98 ? 4.982 -13.286 -31.925 1.00 46.25 98 LEU A O 1
ATOM 763 N N . SER A 1 99 ? 4.966 -15.100 -33.221 1.00 46.22 99 SER A N 1
ATOM 764 C CA . SER A 1 99 ? 5.354 -16.045 -32.164 1.00 46.22 99 SER A CA 1
ATOM 765 C C . SER A 1 99 ? 6.877 -16.192 -31.999 1.00 46.22 99 SER A C 1
ATOM 767 O O . SER A 1 99 ? 7.465 -17.232 -32.299 1.00 46.22 99 SER A O 1
ATOM 769 N N . ARG A 1 100 ? 7.557 -15.173 -31.456 1.00 40.84 100 ARG A N 1
ATOM 770 C CA . ARG A 1 100 ? 8.939 -15.371 -30.956 1.00 40.84 100 ARG A CA 1
ATOM 771 C C . ARG A 1 100 ? 9.008 -16.009 -29.560 1.00 40.84 100 ARG A C 1
ATOM 773 O O . ARG A 1 100 ? 10.091 -16.384 -29.126 1.00 40.84 100 ARG A O 1
ATOM 780 N N . GLY A 1 101 ? 7.873 -16.212 -28.885 1.00 49.19 101 GLY A N 1
ATOM 781 C CA . GLY A 1 101 ? 7.804 -16.859 -27.570 1.00 49.19 101 GLY A CA 1
ATOM 782 C C . GLY A 1 101 ? 6.975 -18.146 -27.560 1.00 49.19 101 GLY A C 1
ATOM 783 O O . GLY A 1 101 ? 5.842 -18.164 -28.040 1.00 49.19 101 GLY A O 1
ATOM 784 N N . LEU A 1 102 ? 7.512 -19.201 -26.934 1.00 44.28 102 LEU A N 1
ATOM 785 C CA . LEU A 1 102 ? 6.853 -20.495 -26.670 1.00 44.28 102 LEU A CA 1
ATOM 786 C C . LEU A 1 102 ? 5.429 -20.348 -26.087 1.00 44.28 102 LEU A C 1
ATOM 788 O O . LEU A 1 102 ? 4.552 -21.145 -26.401 1.00 44.28 102 LEU A O 1
ATOM 792 N N . MET A 1 103 ? 5.183 -19.302 -25.292 1.00 46.31 103 MET A N 1
ATOM 793 C CA . MET A 1 103 ? 3.898 -19.028 -24.630 1.00 46.31 103 MET A CA 1
ATOM 794 C C . MET A 1 103 ? 2.775 -18.592 -25.585 1.00 46.31 103 MET A C 1
ATOM 796 O O . MET A 1 103 ? 1.633 -18.992 -25.386 1.00 46.31 103 MET A O 1
ATOM 800 N N . LEU A 1 104 ? 3.078 -17.838 -26.651 1.00 50.47 104 LEU A N 1
ATOM 801 C CA . LEU A 1 104 ? 2.076 -17.428 -27.652 1.00 50.47 104 LEU A CA 1
ATOM 802 C C . LEU A 1 104 ? 1.580 -18.622 -28.486 1.00 50.47 104 LEU A C 1
ATOM 804 O O . LEU A 1 104 ? 0.435 -18.636 -28.927 1.00 50.47 104 LEU A O 1
ATOM 808 N N . ARG A 1 105 ? 2.411 -19.665 -28.636 1.00 49.12 105 ARG A N 1
ATOM 809 C CA . ARG A 1 105 ? 2.056 -20.913 -29.337 1.00 49.12 105 ARG A CA 1
ATOM 810 C C . ARG A 1 105 ? 1.064 -21.791 -28.566 1.00 49.12 105 ARG A C 1
ATOM 812 O O . ARG A 1 105 ? 0.464 -22.672 -29.170 1.00 49.12 105 ARG A O 1
ATOM 819 N N . LEU A 1 106 ? 0.880 -21.556 -27.263 1.00 50.19 106 LEU A N 1
ATOM 820 C CA . LEU A 1 106 ? -0.040 -22.320 -26.411 1.00 50.19 106 LEU A CA 1
ATOM 821 C C . LEU A 1 106 ? -1.445 -21.700 -26.319 1.00 50.19 106 LEU A C 1
ATOM 823 O O . LEU A 1 106 ? -2.376 -22.389 -25.913 1.00 50.19 106 LEU A O 1
ATOM 827 N N . LEU A 1 107 ? -1.630 -20.435 -26.725 1.00 52.00 107 LEU A N 1
ATOM 828 C CA . LEU A 1 107 ? -2.935 -19.757 -26.681 1.00 52.00 107 LEU A CA 1
ATOM 829 C C . LEU A 1 107 ? -4.070 -20.476 -27.453 1.00 52.00 107 LEU A C 1
ATOM 831 O O . LEU A 1 107 ? -5.184 -20.508 -26.931 1.00 52.00 107 LEU A O 1
ATOM 835 N N . PRO A 1 108 ? -3.841 -21.105 -28.628 1.00 48.53 108 PRO A N 1
ATOM 836 C CA . PRO A 1 108 ? -4.855 -21.899 -29.341 1.00 48.53 108 PRO A CA 1
ATOM 837 C C . PRO A 1 108 ? -5.470 -23.042 -28.531 1.00 48.53 108 PRO A C 1
ATOM 839 O O . PRO A 1 108 ? -6.602 -23.424 -28.797 1.00 48.53 108 PRO A O 1
ATOM 842 N N . LEU A 1 109 ? -4.771 -23.554 -27.514 1.00 45.59 109 LEU A N 1
ATOM 843 C CA . LEU A 1 109 ? -5.280 -24.607 -26.627 1.00 45.59 109 LEU A CA 1
ATOM 844 C C . LEU A 1 109 ? -6.218 -24.064 -25.529 1.00 45.59 109 LEU A C 1
ATOM 846 O O . LEU A 1 109 ? -6.822 -24.847 -24.800 1.00 45.59 109 LEU A O 1
ATOM 850 N N . ALA A 1 110 ? -6.340 -22.737 -25.397 1.00 46.66 110 ALA A N 1
ATOM 851 C CA . ALA A 1 110 ? -7.232 -22.050 -24.459 1.00 46.66 110 ALA A CA 1
ATOM 852 C C . ALA A 1 110 ? -8.435 -21.362 -25.144 1.00 46.66 110 ALA A C 1
ATOM 854 O O . ALA A 1 110 ? -9.300 -20.824 -24.449 1.00 46.66 110 ALA A O 1
ATOM 855 N N . TRP A 1 111 ? -8.496 -21.371 -26.482 1.00 54.22 111 TRP A N 1
ATOM 856 C CA . TRP A 1 111 ? -9.555 -20.738 -27.276 1.00 54.22 111 TRP A CA 1
ATOM 857 C C . TRP A 1 111 ? -10.729 -21.700 -27.530 1.00 54.22 111 TRP A C 1
ATOM 859 O O . TRP A 1 111 ? -10.548 -22.786 -28.073 1.00 54.22 111 TRP A O 1
ATOM 869 N N . GLY A 1 112 ? -11.944 -21.281 -27.161 1.00 45.03 112 GLY A N 1
ATOM 870 C CA . GLY A 1 112 ? -13.187 -21.817 -27.734 1.00 45.03 112 GLY A CA 1
ATOM 871 C C . GLY A 1 112 ? -13.515 -21.136 -29.075 1.00 45.03 112 GLY A C 1
ATOM 872 O O . GLY A 1 112 ? -12.842 -20.164 -29.429 1.00 45.03 112 GLY A O 1
ATOM 873 N N . PRO A 1 113 ? -14.513 -21.625 -29.838 1.00 39.47 113 PRO A N 1
ATOM 874 C CA . PRO A 1 113 ? -14.916 -20.999 -31.096 1.00 39.47 113 PRO A CA 1
ATOM 875 C C . PRO A 1 113 ? -15.401 -19.560 -30.867 1.00 39.47 113 PRO A C 1
ATOM 877 O O . PRO A 1 113 ? -16.112 -19.288 -29.901 1.00 39.47 113 PRO A O 1
ATOM 880 N N . PHE A 1 114 ? -15.009 -18.648 -31.759 1.00 41.78 114 PHE A N 1
ATOM 881 C CA . PHE A 1 114 ? -15.527 -17.282 -31.795 1.00 41.78 114 PHE A CA 1
ATOM 882 C C . PHE A 1 114 ? -16.964 -17.295 -32.330 1.00 41.78 114 PHE A C 1
ATOM 884 O O . PHE A 1 114 ? -17.222 -17.875 -33.386 1.00 41.78 114 PHE A O 1
ATOM 891 N N . GLU A 1 115 ? -17.891 -16.639 -31.632 1.00 40.97 115 GLU A N 1
ATOM 892 C CA . GLU A 1 115 ? -19.137 -16.196 -32.262 1.00 40.97 115 GLU A CA 1
ATOM 893 C C . GLU A 1 115 ? -18.844 -15.007 -33.187 1.00 40.97 115 GLU A C 1
ATOM 895 O O . GLU A 1 115 ? -17.901 -14.244 -32.963 1.00 40.97 115 GLU A O 1
ATOM 900 N N . ALA A 1 116 ? -19.630 -14.875 -34.258 1.00 41.22 116 ALA A N 1
ATOM 901 C CA . ALA A 1 116 ? -19.438 -13.833 -35.260 1.00 41.22 116 ALA A CA 1
ATOM 902 C C . ALA A 1 116 ? -19.529 -12.423 -34.636 1.00 41.22 116 ALA A C 1
ATOM 904 O O . ALA A 1 116 ? -20.375 -12.196 -33.763 1.00 41.22 116 ALA A O 1
ATOM 905 N N . PRO A 1 117 ? -18.701 -11.460 -35.085 1.00 46.81 117 PRO A N 1
ATOM 906 C CA . PRO A 1 117 ? -18.759 -10.091 -34.591 1.00 46.81 117 PRO A CA 1
ATOM 907 C C . PRO A 1 117 ? -20.149 -9.490 -34.840 1.00 46.81 117 PRO A C 1
ATOM 909 O O . PRO A 1 117 ? -20.669 -9.535 -35.955 1.00 46.81 117 PRO A O 1
ATOM 912 N N . GLN A 1 118 ? -20.756 -8.911 -33.801 1.00 44.72 118 GLN A N 1
ATOM 913 C CA . GLN A 1 118 ? -21.919 -8.037 -33.963 1.00 44.72 118 GLN A CA 1
ATOM 914 C C . GLN A 1 118 ? -21.466 -6.586 -34.208 1.00 44.72 118 GLN A C 1
ATOM 916 O O . GLN A 1 118 ? -20.384 -6.211 -33.747 1.00 44.72 118 GLN A O 1
ATOM 921 N N . PRO A 1 119 ? -22.263 -5.758 -34.916 1.00 46.34 119 PRO A N 1
ATOM 922 C CA . PRO A 1 119 ? -21.877 -4.396 -35.281 1.00 46.34 119 PRO A CA 1
ATOM 923 C C . PRO A 1 119 ? -21.465 -3.564 -34.060 1.00 46.34 119 PRO A C 1
ATOM 925 O O . PRO A 1 119 ? -22.151 -3.564 -33.037 1.00 46.34 119 PRO A O 1
ATOM 928 N N . ALA A 1 120 ? -20.350 -2.839 -34.174 1.00 44.50 120 ALA A N 1
ATOM 929 C CA . ALA A 1 120 ? -19.822 -1.980 -33.120 1.00 44.50 120 ALA A CA 1
ATOM 930 C C . ALA A 1 120 ? -20.808 -0.843 -32.784 1.00 44.50 120 ALA A C 1
ATOM 932 O O . ALA A 1 120 ? -20.892 0.159 -33.492 1.00 44.50 120 ALA A O 1
ATOM 933 N N . GLY A 1 121 ? -21.566 -0.995 -31.696 1.00 47.16 121 GLY A N 1
ATOM 934 C CA . GLY A 1 121 ? -22.364 0.083 -31.110 1.00 47.16 121 GLY A CA 1
ATOM 935 C C . GLY A 1 121 ? -21.458 1.097 -30.404 1.00 47.16 121 GLY A C 1
ATOM 936 O O . GLY A 1 121 ? -20.614 0.706 -29.600 1.00 47.16 121 GLY A O 1
ATOM 937 N N . ALA A 1 122 ? -21.615 2.382 -30.733 1.00 63.12 122 ALA A N 1
ATOM 938 C CA . ALA A 1 122 ? -20.770 3.510 -30.329 1.00 63.12 122 ALA A CA 1
ATOM 939 C C . ALA A 1 122 ? -20.350 3.483 -28.845 1.00 63.12 122 ALA A C 1
ATOM 941 O O . ALA A 1 122 ? -21.174 3.647 -27.943 1.00 63.12 122 ALA A O 1
ATOM 942 N N . LEU A 1 123 ? -19.051 3.294 -28.594 1.00 77.38 123 LEU A N 1
ATOM 943 C CA . LEU A 1 123 ? -18.487 3.379 -27.249 1.00 77.38 123 LEU A CA 1
ATOM 944 C C . LEU A 1 123 ? -18.740 4.774 -26.656 1.00 77.38 123 LEU A C 1
ATOM 946 O O . LEU A 1 123 ? -18.607 5.769 -27.374 1.00 77.38 123 LEU A O 1
ATOM 950 N N . PRO A 1 124 ? -19.052 4.874 -25.350 1.00 85.75 124 PRO A N 1
ATOM 951 C CA . PRO A 1 124 ? -19.118 6.153 -24.665 1.00 85.75 124 PRO A CA 1
ATOM 952 C C . PRO A 1 124 ? -17.836 6.954 -24.900 1.00 85.75 124 PRO A C 1
ATOM 954 O O . PRO A 1 124 ? -16.746 6.372 -24.878 1.00 85.75 124 PRO A O 1
ATOM 957 N N . PRO A 1 125 ? -17.936 8.274 -25.089 1.00 86.81 125 PRO A N 1
ATOM 958 C CA . PRO A 1 125 ? -16.791 9.090 -25.460 1.00 86.81 125 PRO A CA 1
ATOM 959 C C . PRO A 1 125 ? -15.730 9.171 -24.368 1.00 86.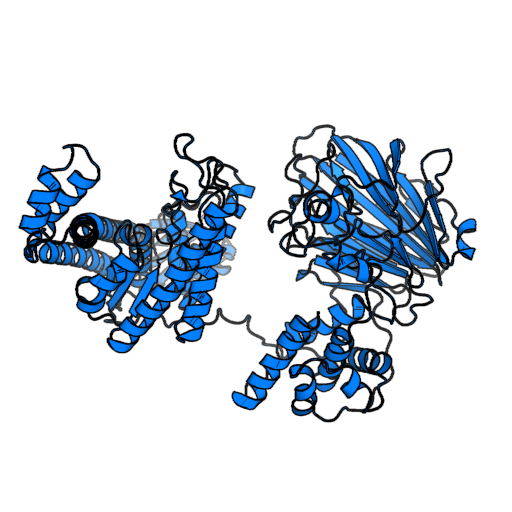81 125 PRO A C 1
ATOM 961 O O . PRO A 1 125 ? -14.584 9.467 -24.676 1.00 86.81 125 PRO A O 1
ATOM 964 N N . ALA A 1 126 ? -16.075 8.910 -23.108 1.00 92.69 126 ALA A N 1
ATOM 965 C CA . ALA A 1 126 ? -15.119 8.916 -22.019 1.00 92.69 126 ALA A CA 1
ATOM 966 C C . ALA A 1 126 ? -15.352 7.799 -21.004 1.00 92.69 126 ALA A C 1
ATOM 968 O O . ALA A 1 126 ? -16.448 7.244 -20.864 1.00 92.69 126 ALA A O 1
ATOM 969 N N . ARG A 1 127 ? -14.296 7.499 -20.246 1.00 93.00 127 ARG A N 1
ATOM 970 C CA . ARG A 1 127 ? -14.337 6.553 -19.133 1.00 93.00 127 ARG A CA 1
ATOM 971 C C . ARG A 1 127 ? -13.389 6.976 -18.017 1.00 93.00 127 ARG A C 1
ATOM 973 O O . ARG A 1 127 ? -12.248 7.346 -18.286 1.00 93.00 127 ARG A O 1
ATOM 980 N N . ALA A 1 128 ? -13.846 6.860 -16.769 1.00 94.56 128 ALA A N 1
ATOM 981 C CA . ALA A 1 128 ? -13.020 7.068 -15.581 1.00 94.56 128 ALA A CA 1
ATOM 982 C C . ALA A 1 128 ? -12.647 5.734 -14.925 1.00 94.56 128 ALA A C 1
ATOM 984 O O . ALA A 1 128 ? -13.503 4.972 -14.475 1.00 94.56 128 ALA A O 1
ATOM 985 N N . PHE A 1 129 ? -11.354 5.466 -14.811 1.00 93.75 129 PHE A N 1
ATOM 986 C CA . PHE A 1 129 ? -10.781 4.339 -14.083 1.00 93.75 129 PHE A CA 1
ATOM 987 C C . PHE A 1 129 ? -10.359 4.817 -12.696 1.00 93.75 129 PHE A C 1
ATOM 989 O O . PHE A 1 129 ? -9.186 5.076 -12.451 1.00 93.75 129 PHE A O 1
ATOM 996 N N . ARG A 1 130 ? -11.329 4.982 -11.794 1.00 90.69 130 ARG A N 1
ATOM 997 C CA . ARG A 1 130 ? -11.138 5.652 -10.493 1.00 90.69 130 ARG A CA 1
ATOM 998 C C . ARG A 1 130 ? -10.076 5.000 -9.611 1.00 90.69 130 ARG A C 1
ATOM 1000 O O . ARG A 1 130 ? -9.232 5.710 -9.081 1.00 90.69 130 ARG A O 1
ATOM 1007 N N . ASP A 1 131 ? -10.069 3.670 -9.538 1.00 88.81 131 ASP A N 1
ATOM 1008 C CA . ASP A 1 131 ? -9.073 2.919 -8.758 1.00 88.81 131 ASP A CA 1
ATOM 1009 C C . ASP A 1 131 ? -7.657 3.045 -9.343 1.00 88.81 131 ASP A C 1
ATOM 1011 O O . ASP A 1 131 ? -6.669 2.969 -8.621 1.00 88.81 131 ASP A O 1
ATOM 1015 N N . VAL A 1 132 ? -7.559 3.255 -10.661 1.00 92.38 132 VAL A N 1
ATOM 1016 C CA . VAL A 1 132 ? -6.292 3.518 -11.362 1.00 92.38 132 VAL A CA 1
ATOM 1017 C C . VAL A 1 132 ? -5.911 4.995 -11.248 1.00 92.38 132 VAL A C 1
ATOM 1019 O O . VAL A 1 132 ? -4.730 5.333 -11.251 1.00 92.38 132 VAL A O 1
ATOM 1022 N N . GLY A 1 133 ? -6.900 5.882 -11.133 1.00 94.81 133 GLY A N 1
ATOM 1023 C CA . GLY A 1 133 ? -6.705 7.321 -11.121 1.00 94.81 133 GLY A CA 1
ATOM 1024 C C . GLY A 1 133 ? -6.537 7.958 -12.488 1.00 94.81 133 GLY A C 1
ATOM 1025 O O . GLY A 1 133 ? -5.798 8.928 -12.606 1.00 94.81 133 GLY A O 1
ATOM 1026 N N . ILE A 1 134 ? -7.146 7.387 -13.527 1.00 95.19 134 ILE A N 1
ATOM 1027 C CA . ILE A 1 134 ? -7.031 7.885 -14.902 1.00 95.19 134 ILE A CA 1
ATOM 1028 C C . ILE A 1 134 ? -8.429 8.063 -15.488 1.00 95.19 134 ILE A C 1
ATOM 1030 O O . ILE A 1 134 ? -9.273 7.179 -15.353 1.00 95.19 134 ILE A O 1
ATOM 1034 N N . ALA A 1 135 ? -8.669 9.177 -16.167 1.00 95.81 135 ALA A N 1
ATOM 1035 C CA . ALA A 1 135 ? -9.850 9.395 -16.990 1.00 95.81 135 ALA A CA 1
ATOM 1036 C C . ALA A 1 135 ? -9.418 9.717 -18.424 1.00 95.81 135 ALA A C 1
ATOM 1038 O O . ALA A 1 135 ? -8.435 10.423 -18.635 1.00 95.81 135 ALA A O 1
ATOM 1039 N N . ILE A 1 136 ? -10.118 9.154 -19.407 1.00 93.81 136 ILE A N 1
ATOM 1040 C CA . ILE A 1 136 ? -9.782 9.317 -20.825 1.00 93.81 136 ILE A CA 1
ATOM 1041 C C . ILE A 1 136 ? -11.041 9.710 -21.575 1.00 93.81 136 ILE A C 1
ATOM 1043 O O . ILE A 1 136 ? -12.092 9.098 -21.371 1.00 93.81 136 ILE A O 1
ATOM 1047 N N . ALA A 1 137 ? -10.921 10.713 -22.437 1.00 94.12 137 ALA A N 1
ATOM 1048 C CA . ALA A 1 137 ? -11.973 11.206 -23.305 1.00 94.12 137 ALA A CA 1
ATOM 1049 C C . ALA A 1 137 ? -11.521 11.201 -24.769 1.00 94.12 137 ALA A C 1
ATOM 1051 O O . ALA A 1 137 ? -10.385 11.548 -25.078 1.00 94.12 137 ALA A O 1
ATOM 1052 N N . HIS A 1 138 ? -12.440 10.858 -25.662 1.00 91.31 138 HIS A N 1
ATOM 1053 C CA . HIS A 1 138 ? -12.278 10.829 -27.108 1.00 91.31 138 HIS A CA 1
ATOM 1054 C C . HIS A 1 138 ? -13.414 11.618 -27.766 1.00 91.31 138 HIS A C 1
ATOM 1056 O O . HIS A 1 138 ? -14.581 11.509 -27.367 1.00 91.31 138 HIS A O 1
ATOM 1062 N N . THR A 1 139 ? -13.096 12.403 -28.794 1.00 91.19 139 THR A N 1
ATOM 1063 C CA . THR A 1 139 ? -14.123 13.034 -29.637 1.00 91.19 139 THR A CA 1
ATOM 1064 C C . THR A 1 139 ? -14.732 12.039 -30.617 1.00 91.19 139 THR A C 1
ATOM 1066 O O . THR A 1 139 ? -15.943 12.072 -30.821 1.00 91.19 139 THR A O 1
ATOM 1069 N N . ASP A 1 140 ? -13.910 11.138 -31.160 1.00 87.25 140 ASP A N 1
ATOM 1070 C CA . ASP A 1 140 ? -14.304 10.079 -32.086 1.00 87.25 140 ASP A CA 1
ATOM 1071 C C . ASP A 1 140 ? -13.423 8.845 -31.858 1.00 87.25 140 ASP A C 1
ATOM 1073 O O . ASP A 1 140 ? -12.372 8.657 -32.467 1.00 87.25 140 ASP A O 1
ATOM 1077 N N . ILE A 1 141 ? -13.839 7.991 -30.925 1.00 81.62 141 ILE A N 1
ATOM 1078 C CA . ILE A 1 141 ? -13.078 6.795 -30.552 1.00 81.62 141 ILE A CA 1
ATOM 1079 C C . ILE A 1 141 ? -12.929 5.799 -31.719 1.00 81.62 141 ILE A C 1
ATOM 1081 O O . ILE A 1 141 ? -12.000 4.998 -31.714 1.00 81.62 141 ILE A O 1
ATOM 1085 N N . ALA A 1 142 ? -13.789 5.861 -32.742 1.00 77.19 142 ALA A N 1
ATOM 1086 C CA . ALA A 1 142 ? -13.774 4.930 -33.866 1.00 77.19 142 ALA A CA 1
ATOM 1087 C C . ALA A 1 142 ? -12.805 5.342 -34.989 1.00 77.19 142 ALA A C 1
ATOM 1089 O O . ALA A 1 142 ? -12.321 4.473 -35.719 1.00 77.19 142 ALA A O 1
ATOM 1090 N N . ASP A 1 143 ? -12.482 6.628 -35.127 1.00 80.69 143 ASP A N 1
ATOM 1091 C CA . ASP A 1 143 ? -11.647 7.133 -36.222 1.00 80.69 143 ASP A CA 1
ATOM 1092 C C . ASP A 1 143 ? -10.428 7.909 -35.710 1.00 80.69 143 ASP A C 1
ATOM 1094 O O . ASP A 1 143 ? -10.500 9.083 -35.358 1.00 80.69 143 ASP A O 1
ATOM 1098 N N . ALA A 1 144 ? -9.257 7.271 -35.745 1.00 75.69 144 ALA A N 1
ATOM 1099 C CA . ALA A 1 144 ? -7.991 7.874 -35.331 1.00 75.69 144 ALA A CA 1
ATOM 1100 C C . ALA A 1 144 ? -7.617 9.137 -36.121 1.00 75.69 144 ALA A C 1
ATOM 1102 O O . ALA A 1 144 ? -6.923 10.003 -35.588 1.00 75.69 144 ALA A O 1
ATOM 1103 N N . GLY A 1 145 ? -8.054 9.240 -37.379 1.00 82.81 145 GLY A N 1
ATOM 1104 C CA . GLY A 1 145 ? -7.825 10.401 -38.225 1.00 82.81 145 GLY A CA 1
ATOM 1105 C C . GLY A 1 145 ? -8.646 11.611 -37.792 1.00 82.81 145 GLY A C 1
ATOM 1106 O O . GLY A 1 145 ? -8.259 12.729 -38.103 1.00 82.81 145 GLY A O 1
ATOM 1107 N N . ARG A 1 146 ? -9.738 11.422 -37.050 1.00 86.50 146 ARG A N 1
ATOM 1108 C CA . ARG A 1 146 ? -10.631 12.502 -36.589 1.00 86.50 146 ARG A CA 1
ATOM 1109 C C . ARG A 1 146 ? -10.632 12.662 -35.069 1.00 86.50 146 ARG A C 1
ATOM 1111 O O . ARG A 1 146 ? -11.090 13.679 -34.552 1.00 86.50 146 ARG A O 1
ATOM 1118 N N . ASN A 1 147 ? -10.088 11.681 -34.353 1.00 89.25 147 ASN A N 1
ATOM 1119 C CA . ASN A 1 147 ? -10.106 11.646 -32.903 1.00 89.25 147 ASN A CA 1
ATOM 1120 C C . ASN A 1 147 ? -9.199 12.708 -32.277 1.00 89.25 147 ASN A C 1
ATOM 1122 O O . ASN A 1 147 ? -8.022 12.842 -32.626 1.00 89.25 147 ASN A O 1
ATOM 1126 N N . ILE A 1 148 ? -9.726 13.370 -31.258 1.00 92.25 148 ILE A N 1
ATOM 1127 C CA . ILE A 1 148 ? -8.978 14.127 -30.267 1.00 92.25 148 ILE A CA 1
ATOM 1128 C C . ILE A 1 148 ? -9.119 13.370 -28.953 1.00 92.25 148 ILE A C 1
ATOM 1130 O O . ILE A 1 148 ? -10.228 13.125 -28.481 1.00 92.25 148 ILE A O 1
ATOM 1134 N N . THR A 1 149 ? -7.985 12.974 -28.388 1.00 92.06 149 THR A N 1
ATOM 1135 C CA . THR A 1 149 ? -7.905 12.247 -27.123 1.00 92.06 149 THR A CA 1
ATOM 1136 C C . THR A 1 149 ? -7.366 13.166 -26.044 1.00 92.06 149 THR A C 1
ATOM 1138 O O . THR A 1 149 ? -6.326 13.790 -26.235 1.00 92.06 149 THR A O 1
ATOM 1141 N N . LEU A 1 150 ? -8.062 13.221 -24.914 1.00 94.50 150 LEU A N 1
ATOM 1142 C CA . LEU A 1 150 ? -7.625 13.898 -23.702 1.00 94.50 150 LEU A CA 1
ATOM 1143 C C . LEU A 1 150 ? -7.516 12.856 -22.586 1.00 94.50 150 LEU A C 1
ATOM 1145 O O . LEU A 1 150 ? -8.511 12.236 -22.209 1.00 94.50 150 LEU A O 1
ATOM 1149 N N . GLU A 1 151 ? -6.311 12.672 -22.067 1.00 94.62 151 GLU A N 1
ATOM 1150 C CA . GLU A 1 151 ? -6.017 11.792 -20.936 1.00 94.62 151 GLU A CA 1
ATOM 1151 C C . GLU A 1 151 ? -5.777 12.655 -19.697 1.00 94.62 151 GLU A C 1
ATOM 1153 O O . GLU A 1 151 ? -5.110 13.681 -19.782 1.00 94.62 151 GLU A O 1
ATOM 1158 N N . PHE A 1 152 ? -6.298 12.246 -18.545 1.00 97.62 152 PHE A N 1
ATOM 1159 C CA . PHE A 1 152 ? -6.153 12.954 -17.277 1.00 97.62 152 PHE A CA 1
ATOM 1160 C C . PHE A 1 152 ? -5.792 11.978 -16.162 1.00 97.62 152 PHE A C 1
ATOM 1162 O O . PHE A 1 152 ? -6.419 10.920 -16.046 1.00 97.62 152 PHE A O 1
ATOM 1169 N N . ARG A 1 153 ? -4.814 12.331 -15.325 1.00 97.31 153 ARG A N 1
ATOM 1170 C CA . ARG A 1 153 ? -4.353 11.491 -14.219 1.00 97.31 153 ARG A CA 1
ATOM 1171 C C . ARG A 1 153 ? -4.401 12.214 -12.886 1.00 97.31 153 ARG A C 1
ATOM 1173 O O . ARG A 1 153 ? -3.853 13.294 -12.720 1.00 97.31 153 ARG A O 1
ATOM 1180 N N . SER A 1 154 ? -4.998 11.551 -11.906 1.00 97.62 154 SER A N 1
ATOM 1181 C CA . SER A 1 154 ? -4.904 11.872 -10.485 1.00 97.62 154 SER A CA 1
ATOM 1182 C C . SER A 1 154 ? -5.161 10.579 -9.713 1.00 97.62 154 SER A C 1
ATOM 1184 O O . SER A 1 154 ? -6.287 10.074 -9.688 1.00 97.62 154 SER A O 1
ATOM 1186 N N . SER A 1 155 ? -4.089 9.974 -9.197 1.00 96.19 155 SER A N 1
ATOM 1187 C CA . SER A 1 155 ? -4.026 8.546 -8.899 1.00 96.19 155 SER A CA 1
ATOM 1188 C C . SER A 1 155 ? -3.697 8.188 -7.458 1.00 96.19 155 SER A C 1
ATOM 1190 O O . SER A 1 155 ? -2.689 8.660 -6.923 1.00 96.19 155 SER A O 1
ATOM 1192 N N . PRO A 1 156 ? -4.473 7.261 -6.852 1.00 92.06 156 PRO A N 1
ATOM 1193 C CA . PRO A 1 156 ? -4.200 6.786 -5.501 1.00 92.06 156 PRO A CA 1
ATOM 1194 C C . PRO A 1 156 ? -2.911 5.956 -5.426 1.00 92.06 156 PRO A C 1
ATOM 1196 O O . PRO A 1 156 ? -2.422 5.688 -4.335 1.00 92.06 156 PRO A O 1
ATOM 1199 N N . TYR A 1 157 ? -2.354 5.544 -6.572 1.00 91.06 157 TYR A N 1
ATOM 1200 C CA . TYR A 1 157 ? -1.114 4.775 -6.649 1.00 91.06 157 TYR A CA 1
ATOM 1201 C C . TYR A 1 157 ? 0.142 5.617 -6.353 1.00 91.06 157 TYR A C 1
ATOM 1203 O O . TYR A 1 157 ? 1.195 5.069 -6.025 1.00 91.06 157 TYR A O 1
ATOM 1211 N N . GLY A 1 158 ? 0.049 6.947 -6.461 1.00 87.00 158 GLY A N 1
ATOM 1212 C CA . GLY A 1 158 ? 1.197 7.838 -6.308 1.00 87.00 158 GLY A CA 1
ATOM 1213 C C . GLY A 1 158 ? 2.159 7.773 -7.498 1.00 87.00 158 GLY A C 1
ATOM 1214 O O . GLY A 1 158 ? 1.733 7.613 -8.642 1.00 87.00 158 GLY A O 1
ATOM 1215 N N . ALA A 1 159 ? 3.452 7.901 -7.223 1.00 88.69 159 ALA A N 1
ATOM 1216 C CA . ALA A 1 159 ? 4.545 8.025 -8.186 1.00 88.69 159 ALA A CA 1
ATOM 1217 C C . ALA A 1 159 ? 5.593 6.907 -8.013 1.00 88.69 159 ALA A C 1
ATOM 1219 O O . ALA A 1 159 ? 6.793 7.166 -8.066 1.00 88.69 159 ALA A O 1
ATOM 1220 N N . TYR A 1 160 ? 5.158 5.684 -7.686 1.00 83.50 160 TYR A N 1
ATOM 1221 C CA . TYR A 1 160 ? 6.046 4.549 -7.405 1.00 83.50 160 TYR A CA 1
ATOM 1222 C C . TYR A 1 160 ? 6.257 3.649 -8.628 1.00 83.50 160 TYR A C 1
ATOM 1224 O O . TYR A 1 160 ? 5.341 3.451 -9.430 1.00 83.50 160 TYR A O 1
ATOM 1232 N N . ALA A 1 161 ? 7.424 3.006 -8.731 1.00 86.88 161 ALA A N 1
ATOM 1233 C CA . ALA A 1 161 ? 7.745 2.123 -9.853 1.00 86.88 161 ALA A CA 1
ATOM 1234 C C . ALA A 1 161 ? 7.562 2.871 -11.200 1.00 86.88 161 ALA A C 1
ATOM 1236 O O . ALA A 1 161 ? 8.041 3.988 -11.344 1.00 86.88 161 ALA A O 1
ATOM 1237 N N . HIS A 1 162 ? 6.892 2.291 -12.197 1.00 87.81 162 HIS A N 1
ATOM 1238 C CA . HIS A 1 162 ? 6.722 2.896 -13.527 1.00 87.81 162 HIS A CA 1
ATOM 1239 C C . HIS A 1 162 ? 5.738 4.086 -13.577 1.00 87.81 162 HIS A C 1
ATOM 1241 O O . HIS A 1 162 ? 5.414 4.550 -14.669 1.00 87.81 162 HIS A O 1
ATOM 1247 N N . ALA A 1 163 ? 5.211 4.533 -12.432 1.00 89.56 163 ALA A N 1
ATOM 1248 C CA . ALA A 1 163 ? 4.356 5.711 -12.324 1.00 89.56 163 ALA A CA 1
ATOM 1249 C C . ALA A 1 163 ? 5.179 6.959 -11.986 1.00 89.56 163 ALA A C 1
ATOM 1251 O O . ALA A 1 163 ? 6.189 6.870 -11.292 1.00 89.56 163 ALA A O 1
ATOM 1252 N N . HIS A 1 164 ? 4.737 8.125 -12.452 1.00 94.06 164 HIS A N 1
ATOM 1253 C CA . HIS A 1 164 ? 5.482 9.375 -12.311 1.00 94.06 164 HIS A CA 1
ATOM 1254 C C . HIS A 1 164 ? 4.837 10.316 -11.281 1.00 94.06 164 HIS A C 1
ATOM 1256 O O . HIS A 1 164 ? 3.792 10.011 -10.698 1.00 94.06 164 HIS A O 1
ATOM 1262 N N . ALA A 1 165 ? 5.497 11.440 -10.990 1.00 96.00 165 ALA A N 1
ATOM 1263 C CA . ALA A 1 165 ? 5.022 12.475 -10.068 1.00 96.00 165 ALA A CA 1
ATOM 1264 C C . ALA A 1 165 ? 4.122 13.497 -10.791 1.00 96.00 165 ALA A C 1
ATOM 1266 O O . ALA A 1 165 ? 4.375 14.706 -10.781 1.00 96.00 165 ALA A O 1
ATOM 1267 N N . ASP A 1 166 ? 3.100 12.961 -11.457 1.00 96.38 166 ASP A N 1
ATOM 1268 C CA . ASP A 1 166 ? 2.217 13.572 -12.455 1.00 96.38 166 ASP A CA 1
ATOM 1269 C C . ASP A 1 166 ? 0.744 13.613 -11.989 1.00 96.38 166 ASP A C 1
ATOM 1271 O O . ASP A 1 166 ? -0.186 13.464 -12.786 1.00 96.38 166 ASP A O 1
ATOM 1275 N N . GLN A 1 167 ? 0.488 13.809 -10.689 1.00 98.00 167 GLN A N 1
ATOM 1276 C CA . GLN A 1 167 ? -0.876 14.035 -10.197 1.00 98.00 167 GLN A CA 1
ATOM 1277 C C . GLN A 1 167 ? -1.458 15.331 -10.781 1.00 98.00 167 GLN A C 1
ATOM 1279 O O . GLN A 1 167 ? -0.768 16.348 -10.910 1.00 98.00 167 GLN A O 1
ATOM 1284 N N . ASN A 1 168 ? -2.744 15.276 -11.129 1.00 98.50 168 ASN A N 1
ATOM 1285 C CA . ASN A 1 168 ? -3.470 16.287 -11.897 1.00 98.50 168 ASN A CA 1
ATOM 1286 C C . ASN A 1 168 ? -2.824 16.630 -13.260 1.00 98.50 168 ASN A C 1
ATOM 1288 O O . ASN A 1 168 ? -3.118 17.681 -13.825 1.00 98.50 168 ASN A O 1
ATOM 1292 N N . SER A 1 169 ? -1.976 15.766 -13.826 1.00 98.00 169 SER A N 1
ATOM 1293 C CA . SER A 1 169 ? -1.443 15.952 -15.183 1.00 98.00 169 SER A CA 1
ATOM 1294 C C . SER A 1 169 ? -2.467 15.549 -16.249 1.00 98.00 169 SER A C 1
ATOM 1296 O O . SER A 1 169 ? -3.369 14.741 -16.001 1.00 98.00 169 SER A O 1
ATOM 1298 N N . PHE A 1 170 ? -2.338 16.108 -17.450 1.00 97.81 170 PHE A N 1
ATOM 1299 C CA . PHE A 1 170 ? -3.148 15.749 -18.612 1.00 97.81 170 PHE A CA 1
ATOM 1300 C C . PHE A 1 170 ? -2.300 15.682 -19.883 1.00 97.81 170 PHE A C 1
ATOM 1302 O O . PHE A 1 170 ? -1.293 16.370 -19.997 1.00 97.81 170 PHE A O 1
ATOM 1309 N N . ASN A 1 171 ? -2.746 14.896 -20.859 1.00 95.25 171 ASN A N 1
ATOM 1310 C CA . ASN A 1 171 ? -2.146 14.813 -22.189 1.00 95.25 171 ASN A CA 1
ATOM 1311 C C . ASN A 1 171 ? -3.218 14.990 -23.261 1.00 95.25 171 ASN A C 1
ATOM 1313 O O . ASN A 1 171 ? -4.361 14.575 -23.065 1.00 95.25 171 ASN A O 1
ATOM 1317 N N . LEU A 1 172 ? -2.856 15.577 -24.404 1.00 94.25 172 LEU A N 1
ATOM 1318 C CA . LEU A 1 172 ? -3.783 15.840 -25.503 1.00 94.25 172 LEU A CA 1
ATOM 1319 C C . LEU A 1 172 ? -3.175 15.423 -26.838 1.00 94.25 172 LEU A C 1
ATOM 1321 O O . LEU A 1 172 ? -2.139 15.931 -27.276 1.00 94.25 172 LEU A O 1
ATOM 1325 N N . MET A 1 173 ? -3.884 14.536 -27.525 1.00 90.94 173 MET A N 1
ATOM 1326 C CA . MET A 1 173 ? -3.573 14.115 -28.882 1.00 90.94 173 MET A CA 1
ATOM 1327 C C . MET A 1 173 ? -4.687 14.512 -29.833 1.00 90.94 173 MET A C 1
ATOM 1329 O O . MET A 1 173 ? -5.856 14.414 -29.481 1.00 90.94 173 MET A O 1
ATOM 1333 N N . ALA A 1 174 ? -4.341 14.878 -31.060 1.00 91.38 174 ALA A N 1
ATOM 1334 C CA . ALA A 1 174 ? -5.310 15.093 -32.125 1.00 91.38 174 ALA A CA 1
ATOM 1335 C C . ALA A 1 174 ? -4.825 14.409 -33.397 1.00 91.38 174 ALA A C 1
ATOM 1337 O O . ALA A 1 174 ? -3.663 14.534 -33.776 1.00 91.38 174 ALA A O 1
ATOM 1338 N N . ARG A 1 175 ? -5.714 13.662 -34.052 1.00 89.62 175 ARG A N 1
ATOM 1339 C CA . ARG A 1 175 ? -5.454 12.984 -35.329 1.00 89.62 175 ARG A CA 1
ATOM 1340 C C . ARG A 1 175 ? -4.201 12.089 -35.331 1.00 89.62 175 ARG A C 1
ATOM 1342 O O . ARG A 1 175 ? -3.443 12.056 -36.302 1.00 89.62 175 ARG A O 1
ATOM 1349 N N . GLY A 1 176 ? -3.963 11.395 -34.216 1.00 82.94 176 GLY A N 1
ATOM 1350 C CA . GLY A 1 176 ? -2.801 10.520 -34.008 1.00 82.94 176 GLY A CA 1
ATOM 1351 C C . GLY A 1 176 ? -1.493 11.239 -33.651 1.00 82.94 176 GLY A C 1
ATOM 1352 O O . GLY A 1 176 ? -0.456 10.591 -33.526 1.00 82.94 176 GLY A O 1
ATOM 1353 N N . GLU A 1 177 ? -1.525 12.557 -33.456 1.00 87.38 177 GLU A N 1
ATOM 1354 C CA . GLU A 1 177 ? -0.365 13.377 -33.123 1.00 87.38 177 GLU A CA 1
ATOM 1355 C C . GLU A 1 177 ? -0.419 13.892 -31.681 1.00 87.38 177 GLU A C 1
ATOM 1357 O O . GLU A 1 177 ? -1.458 14.359 -31.219 1.00 87.38 177 GLU A O 1
ATOM 1362 N N . LYS A 1 178 ? 0.712 13.823 -30.967 1.00 87.94 178 LYS A N 1
ATOM 1363 C CA . LYS A 1 178 ? 0.853 14.361 -29.607 1.00 87.94 178 LYS A CA 1
ATOM 1364 C C . LYS A 1 178 ? 1.015 15.877 -29.673 1.00 87.94 178 LYS A C 1
ATOM 1366 O O . LYS A 1 178 ? 2.057 16.363 -30.106 1.00 87.94 178 LYS A O 1
ATOM 1371 N N . LEU A 1 179 ? -0.015 16.611 -29.262 1.00 93.44 179 LEU A N 1
ATOM 1372 C CA . LEU A 1 179 ? 0.033 18.069 -29.167 1.00 93.44 179 LEU A CA 1
ATOM 1373 C C . LEU A 1 179 ? 0.551 18.481 -27.789 1.00 93.44 179 LEU A C 1
ATOM 1375 O O . LEU A 1 179 ? 1.547 19.195 -27.710 1.00 93.44 179 LEU A O 1
ATOM 1379 N N . VAL A 1 180 ? -0.074 17.948 -26.735 1.00 95.25 180 VAL A N 1
ATOM 1380 C CA . VAL A 1 180 ? 0.360 18.052 -25.337 1.00 95.25 180 VAL A CA 1
ATOM 1381 C C . VAL A 1 180 ? 0.784 16.668 -24.867 1.00 95.25 180 VAL A C 1
ATOM 1383 O O . VAL A 1 180 ? 0.024 15.711 -25.028 1.00 95.25 180 VAL A O 1
ATOM 1386 N N . LEU A 1 181 ? 1.990 16.552 -24.321 1.00 90.56 181 LEU A N 1
ATOM 1387 C CA . LEU A 1 181 ? 2.594 15.267 -23.974 1.00 90.56 181 LEU A CA 1
ATOM 1388 C C . LEU A 1 181 ? 3.231 15.285 -22.596 1.00 90.56 181 LEU A C 1
ATOM 1390 O O . LEU A 1 181 ? 3.582 16.341 -22.080 1.00 90.56 181 LEU A O 1
ATOM 1394 N N . ASP A 1 182 ? 3.425 14.097 -22.045 1.00 89.50 182 ASP A N 1
ATOM 1395 C CA . ASP A 1 182 ? 4.239 13.900 -20.859 1.00 89.50 182 ASP A CA 1
ATOM 1396 C C . ASP A 1 182 ? 5.710 13.855 -21.274 1.00 89.50 182 ASP A C 1
ATOM 1398 O O . ASP A 1 182 ? 6.065 13.101 -22.184 1.00 89.50 182 ASP A O 1
ATOM 1402 N N . SER A 1 183 ? 6.543 14.729 -20.712 1.00 92.06 183 SER A N 1
ATOM 1403 C CA . SER A 1 183 ? 7.815 15.098 -21.339 1.00 92.06 183 SER A CA 1
ATOM 1404 C C . SER A 1 183 ? 9.035 14.332 -20.822 1.00 92.06 183 SER A C 1
ATOM 1406 O O . SER A 1 183 ? 9.028 13.683 -19.778 1.00 92.06 183 SER A O 1
ATOM 1408 N N . GLY A 1 184 ? 10.123 14.409 -21.586 1.00 89.75 184 GLY A N 1
ATOM 1409 C CA . GLY A 1 184 ? 11.360 13.672 -21.353 1.00 89.75 184 GLY A CA 1
ATOM 1410 C C . GLY A 1 184 ? 11.389 12.316 -22.055 1.00 89.75 184 GLY A C 1
ATOM 1411 O O . GLY A 1 184 ? 10.440 11.924 -22.723 1.00 89.75 184 GLY A O 1
ATOM 1412 N N . TYR A 1 185 ? 12.511 11.604 -21.967 1.00 86.00 185 TYR A N 1
ATOM 1413 C CA . TYR A 1 185 ? 12.729 10.350 -22.694 1.00 86.00 185 TYR A CA 1
ATOM 1414 C C . TYR A 1 185 ? 13.058 9.203 -21.758 1.00 86.00 185 TYR A C 1
ATOM 1416 O O . TYR A 1 185 ? 14.040 9.244 -21.021 1.00 86.00 185 TYR A O 1
ATOM 1424 N N . TYR A 1 186 ? 12.297 8.118 -21.850 1.00 83.44 186 TYR A N 1
ATOM 1425 C CA . TYR A 1 186 ? 12.597 6.918 -21.082 1.00 83.44 186 TYR A CA 1
ATOM 1426 C C . TYR A 1 186 ? 13.764 6.134 -21.699 1.00 83.44 186 TYR A C 1
ATOM 1428 O O . TYR A 1 186 ? 13.601 5.190 -22.479 1.00 83.44 186 TYR A O 1
ATOM 1436 N N . ILE A 1 187 ? 14.982 6.547 -21.369 1.00 78.62 187 ILE A N 1
ATOM 1437 C CA . ILE A 1 187 ? 16.186 5.925 -21.909 1.00 78.62 187 ILE A CA 1
ATOM 1438 C C . ILE A 1 187 ? 16.533 4.654 -21.136 1.00 78.62 187 ILE A C 1
ATOM 1440 O O . ILE A 1 187 ? 16.824 3.632 -21.760 1.00 78.62 187 ILE A O 1
ATOM 1444 N N . GLY A 1 188 ? 16.490 4.692 -19.808 1.00 75.12 188 GLY A N 1
ATOM 1445 C CA . GLY A 1 188 ? 16.709 3.532 -18.964 1.00 75.12 188 GLY A CA 1
ATOM 1446 C C . GLY A 1 188 ? 16.159 3.722 -17.556 1.00 75.12 188 GLY A C 1
ATOM 1447 O O . GLY A 1 188 ? 16.185 4.804 -16.975 1.00 75.12 188 GLY A O 1
ATOM 1448 N N . TRP A 1 189 ? 15.699 2.623 -16.969 1.00 76.81 189 TRP A N 1
ATOM 1449 C CA . TRP A 1 189 ? 15.315 2.607 -15.565 1.00 76.81 189 TRP A CA 1
ATOM 1450 C C . TRP A 1 189 ? 16.493 3.076 -14.693 1.00 76.81 189 TRP A C 1
ATOM 1452 O O . TRP A 1 189 ? 17.590 2.525 -14.786 1.00 76.81 189 TRP A O 1
ATOM 1462 N N . HIS A 1 190 ? 16.257 4.087 -13.853 1.00 76.38 190 HIS A N 1
ATOM 1463 C CA . HIS A 1 190 ? 17.249 4.708 -12.954 1.00 76.38 190 HIS A CA 1
ATOM 1464 C C . HIS A 1 190 ? 18.384 5.501 -13.624 1.00 76.38 190 HIS A C 1
ATOM 1466 O O . HIS A 1 190 ? 19.364 5.845 -12.957 1.00 76.38 190 HIS A O 1
ATOM 1472 N N . ASP A 1 191 ? 18.278 5.847 -14.909 1.00 81.62 191 ASP A N 1
ATOM 1473 C CA . ASP A 1 191 ? 19.244 6.775 -15.496 1.00 81.62 191 ASP A CA 1
ATOM 1474 C C . ASP A 1 191 ? 19.045 8.219 -14.979 1.00 81.62 191 ASP A C 1
ATOM 1476 O O . ASP A 1 191 ? 18.027 8.562 -14.366 1.00 81.62 191 ASP A O 1
ATOM 1480 N N . ARG A 1 192 ? 20.050 9.080 -15.193 1.00 83.19 192 ARG A N 1
ATOM 1481 C CA . ARG A 1 192 ? 20.060 10.454 -14.668 1.00 83.19 192 ARG A CA 1
ATOM 1482 C C . ARG A 1 192 ? 18.884 11.286 -15.192 1.00 83.19 192 ARG A C 1
ATOM 1484 O O . ARG A 1 192 ? 18.329 12.060 -14.420 1.00 83.19 192 ARG A O 1
ATOM 1491 N N . HIS A 1 193 ? 18.511 11.134 -16.461 1.00 86.06 193 HIS A N 1
ATOM 1492 C CA . HIS A 1 193 ? 17.360 11.809 -17.057 1.00 86.06 193 HIS A CA 1
ATOM 1493 C C . HIS A 1 193 ? 16.046 11.248 -16.514 1.00 86.06 193 HIS A C 1
ATOM 1495 O O . HIS A 1 193 ? 15.168 12.028 -16.150 1.00 86.06 193 HIS A O 1
ATOM 1501 N N . HIS A 1 194 ? 15.960 9.927 -16.334 1.00 85.06 194 HIS A N 1
ATOM 1502 C CA . HIS A 1 194 ? 14.799 9.293 -15.714 1.00 85.06 194 HIS A CA 1
ATOM 1503 C C . HIS A 1 194 ? 14.512 9.849 -14.306 1.00 85.06 194 HIS A C 1
ATOM 1505 O O . HIS A 1 194 ? 13.465 10.441 -14.064 1.00 85.06 194 HIS A O 1
ATOM 1511 N N . PHE A 1 195 ? 15.476 9.748 -13.381 1.00 85.38 195 PHE A N 1
ATOM 1512 C CA . PHE A 1 195 ? 15.297 10.177 -11.981 1.00 85.38 195 PHE A CA 1
ATOM 1513 C C . PHE A 1 195 ? 15.361 11.689 -11.774 1.00 85.38 195 PHE A C 1
ATOM 1515 O O . PHE A 1 195 ? 14.855 12.199 -10.771 1.00 85.38 195 PHE A O 1
ATOM 1522 N N . GLY A 1 196 ? 16.048 12.402 -12.662 1.00 82.38 196 GLY A N 1
ATOM 1523 C CA . GLY A 1 196 ? 16.241 13.843 -12.560 1.00 82.38 196 GLY A CA 1
ATOM 1524 C C . GLY A 1 196 ? 15.141 14.658 -13.229 1.00 82.38 196 GLY A C 1
ATOM 1525 O O . GLY A 1 196 ? 14.931 15.791 -12.815 1.00 82.38 196 GLY A O 1
ATOM 1526 N N . TYR A 1 197 ? 14.445 14.094 -14.222 1.00 91.25 197 TYR A N 1
ATOM 1527 C CA . TYR A 1 197 ? 13.473 14.824 -15.030 1.00 91.25 197 TYR A CA 1
ATOM 1528 C C . TYR A 1 197 ? 12.188 14.033 -15.276 1.00 91.25 197 TYR A C 1
ATOM 1530 O O . TYR A 1 197 ? 11.147 14.448 -14.786 1.00 91.25 197 TYR A O 1
ATOM 1538 N N . THR A 1 198 ? 12.238 12.891 -15.974 1.00 90.88 198 THR A N 1
ATOM 1539 C CA . THR A 1 198 ? 11.018 12.284 -16.552 1.00 90.88 198 THR A CA 1
ATOM 1540 C C . THR A 1 198 ? 9.982 11.867 -15.518 1.00 90.88 198 THR A C 1
ATOM 1542 O O . THR A 1 198 ? 8.806 11.899 -15.823 1.00 90.88 198 THR A O 1
ATOM 1545 N N . ILE A 1 199 ? 10.400 11.456 -14.316 1.00 92.56 199 ILE A N 1
ATOM 1546 C CA . ILE A 1 199 ? 9.469 11.071 -13.240 1.00 92.56 199 ILE A CA 1
ATOM 1547 C C . ILE A 1 199 ? 9.099 12.239 -12.318 1.00 92.56 199 ILE A C 1
ATOM 1549 O O . ILE A 1 199 ? 8.427 12.035 -11.308 1.00 92.56 199 ILE A O 1
ATOM 1553 N N . ARG A 1 200 ? 9.628 13.440 -12.577 1.00 94.75 200 ARG A N 1
ATOM 1554 C CA . ARG A 1 200 ? 9.443 14.633 -11.746 1.00 94.75 200 ARG A CA 1
ATOM 1555 C C . ARG A 1 200 ? 8.301 15.464 -12.299 1.00 94.75 200 ARG A C 1
ATOM 1557 O O . ARG A 1 200 ? 8.218 15.679 -13.496 1.00 94.75 200 ARG A O 1
ATOM 1564 N N . THR A 1 201 ? 7.544 16.096 -11.407 1.00 96.94 201 THR A N 1
ATOM 1565 C CA . THR A 1 201 ? 6.464 17.054 -11.721 1.00 96.94 201 THR A CA 1
ATOM 1566 C C . THR A 1 201 ? 6.829 18.098 -12.775 1.00 96.94 201 THR A C 1
ATOM 1568 O O . THR A 1 201 ? 5.974 18.487 -13.557 1.00 96.94 201 THR A O 1
ATOM 1571 N N . ALA A 1 202 ? 8.098 18.511 -12.843 1.00 95.88 202 ALA A N 1
ATOM 1572 C CA . ALA A 1 202 ? 8.597 19.455 -13.843 1.00 95.88 202 ALA A CA 1
ATOM 1573 C C . ALA A 1 202 ? 8.519 18.962 -15.304 1.00 95.88 202 ALA A C 1
ATOM 1575 O O . ALA A 1 202 ? 8.678 19.779 -16.210 1.00 95.88 202 ALA A O 1
ATOM 1576 N N . ALA A 1 203 ? 8.322 17.660 -15.521 1.00 95.25 203 ALA A N 1
ATOM 1577 C CA . ALA A 1 203 ? 8.159 17.038 -16.828 1.00 95.25 203 ALA A CA 1
ATOM 1578 C C . ALA A 1 203 ? 6.687 16.846 -17.235 1.00 95.25 203 ALA A C 1
ATOM 1580 O O . ALA A 1 203 ? 6.427 16.351 -18.335 1.00 95.25 203 ALA A O 1
ATOM 1581 N N . HIS A 1 204 ? 5.740 17.229 -16.376 1.00 96.94 204 HIS A N 1
ATOM 1582 C CA . HIS A 1 204 ? 4.328 16.885 -16.501 1.00 96.94 204 HIS A CA 1
ATOM 1583 C C . HIS A 1 204 ? 3.453 18.141 -16.594 1.00 96.94 204 HIS A C 1
ATOM 1585 O O . HIS A 1 204 ? 3.760 19.179 -16.008 1.00 96.94 204 HIS A O 1
ATOM 1591 N N . ASN A 1 205 ? 2.322 18.040 -17.296 1.00 97.94 205 ASN A N 1
ATOM 1592 C CA . ASN A 1 205 ? 1.394 19.149 -17.549 1.00 97.94 205 ASN A CA 1
ATOM 1593 C C . ASN A 1 205 ? 0.558 19.474 -16.303 1.00 97.94 205 ASN A C 1
ATOM 1595 O O . ASN A 1 205 ? -0.645 19.230 -16.269 1.00 97.94 205 ASN A O 1
ATOM 1599 N N . THR A 1 206 ? 1.195 19.959 -15.240 1.00 98.31 206 THR A N 1
ATOM 1600 C CA . THR A 1 206 ? 0.607 20.243 -13.920 1.00 98.31 206 THR A CA 1
ATOM 1601 C C . THR A 1 206 ? 1.243 21.506 -13.319 1.00 98.31 206 THR A C 1
ATOM 1603 O O . THR A 1 206 ? 1.700 22.370 -14.065 1.00 98.31 206 THR A O 1
ATOM 1606 N N . ILE A 1 207 ? 1.219 21.684 -11.998 1.00 98.62 207 ILE A N 1
ATOM 1607 C CA . ILE A 1 207 ? 1.698 22.903 -11.330 1.00 98.62 207 ILE A CA 1
ATOM 1608 C C . ILE A 1 207 ? 2.928 22.623 -10.456 1.00 98.62 207 ILE A C 1
ATOM 1610 O O . ILE A 1 207 ? 3.006 21.601 -9.777 1.00 98.62 207 ILE A O 1
ATOM 1614 N N . LEU A 1 208 ? 3.882 23.554 -10.428 1.00 98.44 208 LEU A N 1
ATOM 1615 C CA . LEU A 1 208 ? 4.900 23.645 -9.374 1.00 98.44 208 LEU A CA 1
ATOM 1616 C C . LEU A 1 208 ? 4.553 24.781 -8.413 1.00 98.44 208 LEU A C 1
ATOM 1618 O O . LEU A 1 208 ? 4.000 25.800 -8.828 1.00 98.44 208 LEU A O 1
ATOM 1622 N N . VAL A 1 209 ? 4.942 24.632 -7.149 1.00 97.81 209 VAL A N 1
ATOM 1623 C CA . VAL A 1 209 ? 4.827 25.688 -6.137 1.00 97.81 209 VAL A CA 1
ATOM 1624 C C . VAL A 1 209 ? 6.221 26.000 -5.605 1.00 97.81 209 VAL A C 1
ATOM 1626 O O . VAL A 1 209 ? 6.940 25.110 -5.161 1.00 97.81 209 VAL A O 1
ATOM 1629 N N . ASP A 1 210 ? 6.655 27.248 -5.753 1.00 96.25 210 ASP A N 1
ATOM 1630 C CA . ASP A 1 210 ? 8.027 27.715 -5.518 1.00 96.25 210 ASP A CA 1
ATOM 1631 C C . ASP A 1 210 ? 9.098 26.903 -6.272 1.00 96.25 210 ASP A C 1
ATOM 1633 O O . ASP A 1 210 ? 10.238 26.752 -5.830 1.00 96.25 210 ASP A O 1
ATOM 1637 N N . GLY A 1 211 ? 8.739 26.381 -7.450 1.00 93.75 211 GLY A N 1
ATOM 1638 C CA . GLY A 1 211 ? 9.592 25.496 -8.250 1.00 93.75 211 GLY A CA 1
ATOM 1639 C C . GLY A 1 211 ? 9.711 24.066 -7.706 1.00 93.75 211 GLY A C 1
ATOM 1640 O O . GLY A 1 211 ? 10.470 23.273 -8.263 1.00 93.75 211 GLY A O 1
ATOM 1641 N N . ARG A 1 212 ? 8.970 23.720 -6.646 1.00 94.44 212 ARG A N 1
ATOM 1642 C CA . ARG A 1 212 ? 8.887 22.371 -6.077 1.00 94.44 212 ARG A CA 1
ATOM 1643 C C . ARG A 1 212 ? 7.652 21.644 -6.590 1.00 94.44 212 ARG A C 1
ATOM 1645 O O . ARG A 1 212 ? 6.627 22.250 -6.899 1.00 94.44 212 ARG A O 1
ATOM 1652 N N . GLY A 1 213 ? 7.786 20.330 -6.706 1.00 94.12 213 GLY A N 1
ATOM 1653 C CA . GLY A 1 213 ? 6.748 19.441 -7.205 1.00 94.12 213 GLY A CA 1
ATOM 1654 C C . GLY A 1 213 ? 6.417 18.331 -6.220 1.00 94.12 213 GLY A C 1
ATOM 1655 O O . GLY A 1 213 ? 6.828 18.335 -5.061 1.00 94.12 213 GLY A O 1
ATOM 1656 N N . GLN A 1 214 ? 5.691 17.353 -6.725 1.00 96.12 214 GLN A N 1
ATOM 1657 C CA . GLN A 1 214 ? 5.257 16.170 -6.005 1.00 96.12 214 GLN A CA 1
ATOM 1658 C C . GLN A 1 214 ? 6.448 15.224 -5.762 1.00 96.12 214 GLN A C 1
ATOM 1660 O O . GLN A 1 214 ? 7.413 15.210 -6.542 1.00 96.12 214 GLN A O 1
ATOM 1665 N N . PRO A 1 215 ? 6.422 14.412 -4.691 1.00 83.50 215 PRO A N 1
ATOM 1666 C CA . PRO A 1 215 ? 7.459 13.423 -4.458 1.00 83.50 215 PRO A CA 1
ATOM 1667 C C . PRO A 1 215 ? 7.379 12.330 -5.537 1.00 83.50 215 PRO A C 1
ATOM 1669 O O . PRO A 1 215 ? 6.301 11.850 -5.877 1.00 83.50 215 PRO A O 1
ATOM 1672 N N . ALA A 1 216 ? 8.538 11.945 -6.069 1.00 87.44 216 ALA A N 1
ATOM 1673 C CA . ALA A 1 216 ? 8.680 10.888 -7.068 1.00 87.44 216 ALA A CA 1
ATOM 1674 C C . ALA A 1 216 ? 9.293 9.626 -6.445 1.00 87.44 216 ALA A C 1
ATOM 1676 O O . ALA A 1 216 ? 9.948 9.718 -5.405 1.00 87.44 216 ALA A O 1
ATOM 1677 N N . ASP A 1 217 ? 9.123 8.479 -7.107 1.00 82.81 217 ASP A N 1
ATOM 1678 C CA . ASP A 1 217 ? 9.568 7.153 -6.649 1.00 82.81 217 ASP A CA 1
ATOM 1679 C C . ASP A 1 217 ? 8.959 6.748 -5.293 1.00 82.81 217 ASP A C 1
ATOM 1681 O O . ASP A 1 217 ? 9.612 6.197 -4.407 1.00 82.81 217 ASP A O 1
ATOM 1685 N N . CYS A 1 218 ? 7.678 7.072 -5.089 1.00 73.25 218 CYS A N 1
ATOM 1686 C CA . CYS A 1 218 ? 6.978 6.775 -3.844 1.00 73.25 218 CYS A CA 1
ATOM 1687 C C . CYS A 1 218 ? 5.456 6.668 -4.003 1.00 73.25 218 CYS A C 1
ATOM 1689 O O . CYS A 1 218 ? 4.862 7.244 -4.910 1.00 73.25 218 CYS A O 1
ATOM 1691 N N . SER A 1 219 ? 4.797 5.951 -3.091 1.00 73.81 219 SER A N 1
ATOM 1692 C CA . SER A 1 219 ? 3.339 5.747 -3.118 1.00 73.81 219 SER A CA 1
ATOM 1693 C C . SER A 1 219 ? 2.533 6.807 -2.353 1.00 73.81 219 SER A C 1
ATOM 1695 O O . SER A 1 219 ? 1.311 6.825 -2.447 1.00 73.81 219 SER A O 1
ATOM 1697 N N . TYR A 1 220 ? 3.179 7.700 -1.591 1.00 71.69 220 TYR A N 1
ATOM 1698 C CA . TYR A 1 220 ? 2.482 8.667 -0.728 1.00 71.69 220 TYR A CA 1
ATOM 1699 C C . TYR A 1 220 ? 2.188 10.022 -1.394 1.00 71.69 220 TYR A C 1
ATOM 1701 O O . TYR A 1 220 ? 1.403 10.787 -0.848 1.00 71.69 220 TYR A O 1
ATOM 1709 N N . GLY A 1 221 ? 2.762 10.318 -2.567 1.00 74.56 221 GLY A N 1
ATOM 1710 C CA . GLY A 1 221 ? 2.387 11.470 -3.400 1.00 74.56 221 GLY A CA 1
ATOM 1711 C C . GLY A 1 221 ? 1.135 11.191 -4.231 1.00 74.56 221 GLY A C 1
ATOM 1712 O O . GLY A 1 221 ? 1.204 11.175 -5.460 1.00 74.56 221 GLY A O 1
ATOM 1713 N N . TRP A 1 222 ? 0.028 10.854 -3.570 1.00 87.94 222 TRP A N 1
ATOM 1714 C CA . TRP A 1 222 ? -1.181 10.347 -4.219 1.00 87.94 222 TRP A CA 1
ATOM 1715 C C . TRP A 1 222 ? -2.161 11.463 -4.601 1.00 87.94 222 TRP A C 1
ATOM 1717 O O . TRP A 1 222 ? -2.189 12.536 -4.002 1.00 87.94 222 TRP A O 1
ATOM 1727 N N . GLY A 1 223 ? -2.985 11.178 -5.605 1.00 94.19 223 GLY A N 1
ATOM 1728 C CA . GLY A 1 223 ? -4.146 11.971 -5.999 1.00 94.19 223 GLY A CA 1
ATOM 1729 C C . GLY A 1 223 ? -5.386 11.093 -6.163 1.00 94.19 223 GLY A C 1
ATOM 1730 O O . GLY A 1 223 ? -5.380 9.906 -5.830 1.00 94.19 223 GLY A O 1
ATOM 1731 N N . ARG A 1 224 ? -6.477 11.652 -6.676 1.00 96.31 224 ARG A N 1
ATOM 1732 C CA . ARG A 1 224 ? -7.694 10.889 -7.001 1.00 96.31 224 ARG A CA 1
ATOM 1733 C C . ARG A 1 224 ? -8.563 11.618 -8.013 1.00 96.31 224 ARG A C 1
ATOM 1735 O O . ARG A 1 224 ? -8.658 12.841 -7.989 1.00 96.31 224 ARG A O 1
ATOM 1742 N N . ILE A 1 225 ? -9.307 10.862 -8.818 1.00 98.00 225 ILE A N 1
ATOM 1743 C CA . ILE A 1 225 ? -10.407 11.405 -9.624 1.00 98.00 225 ILE A CA 1
ATOM 1744 C C . ILE A 1 225 ? -11.572 11.762 -8.690 1.00 98.00 225 ILE A C 1
ATOM 1746 O O . ILE A 1 225 ? -12.279 10.885 -8.193 1.00 98.00 225 ILE A O 1
ATOM 1750 N N . SER A 1 226 ? -11.764 13.054 -8.440 1.00 96.69 226 SER A N 1
ATOM 1751 C CA . SER A 1 226 ? -12.754 13.607 -7.512 1.00 96.69 226 SER A CA 1
ATOM 1752 C C . SER A 1 226 ? -14.072 14.018 -8.180 1.00 96.69 226 SER A C 1
ATOM 1754 O O . SER A 1 226 ? -15.056 14.218 -7.472 1.00 96.69 226 SER A O 1
ATOM 1756 N N . GLY A 1 227 ? -14.140 14.039 -9.515 1.00 97.25 227 GLY A N 1
ATOM 1757 C CA . GLY A 1 227 ? -15.382 14.209 -10.276 1.00 97.25 227 GLY A CA 1
ATOM 1758 C C . GLY A 1 227 ? -15.268 13.670 -11.703 1.00 97.25 227 GLY A C 1
ATOM 1759 O O . GLY A 1 227 ? -14.187 13.659 -12.292 1.00 97.25 227 GLY A O 1
ATOM 1760 N N . PHE A 1 228 ? -16.377 13.193 -12.260 1.00 97.94 228 PHE A N 1
ATOM 1761 C CA . PHE A 1 228 ? -16.458 12.696 -13.631 1.00 97.94 228 PHE A CA 1
ATOM 1762 C C . PHE A 1 228 ? -17.899 12.739 -14.140 1.00 97.94 228 PHE A C 1
ATOM 1764 O O . PHE A 1 228 ? -18.792 12.168 -13.514 1.00 97.94 228 PHE A O 1
ATOM 1771 N N . ARG A 1 229 ? -18.116 13.350 -15.306 1.00 95.69 229 ARG A N 1
ATOM 1772 C CA . ARG A 1 229 ? -19.404 13.342 -16.012 1.00 95.69 229 ARG A CA 1
ATOM 1773 C C . ARG A 1 229 ? -19.178 13.405 -17.517 1.00 95.69 229 ARG A C 1
ATOM 1775 O O . ARG A 1 229 ? -18.245 14.045 -17.977 1.00 95.69 229 ARG A O 1
ATOM 1782 N N . GLN A 1 230 ? -20.043 12.787 -18.303 1.00 93.62 230 GLN A N 1
ATOM 1783 C CA . GLN A 1 230 ? -20.028 12.873 -19.759 1.00 93.62 230 GLN A CA 1
ATOM 1784 C C . GLN A 1 230 ? -21.438 13.069 -20.313 1.00 93.62 230 GLN A C 1
ATOM 1786 O O . GLN A 1 230 ? -22.409 12.502 -19.808 1.00 93.62 230 GLN A O 1
ATOM 1791 N N . GLY A 1 231 ? -21.524 13.875 -21.367 1.00 90.56 231 GLY A N 1
ATOM 1792 C CA . GLY A 1 231 ? -22.690 14.023 -22.227 1.00 90.56 231 GLY A CA 1
ATOM 1793 C C . GLY A 1 231 ? -22.365 13.627 -23.667 1.00 90.56 231 GLY A C 1
ATOM 1794 O O . GLY A 1 231 ? -21.316 13.053 -23.963 1.00 90.56 231 GLY A O 1
ATOM 1795 N N . GLU A 1 232 ? -23.271 13.950 -24.583 1.00 86.56 232 GLU A N 1
ATOM 1796 C CA . GLU A 1 232 ? -23.115 13.671 -26.018 1.00 86.56 232 GLU A CA 1
ATOM 1797 C C . GLU A 1 232 ? -21.881 14.390 -26.609 1.00 86.56 232 GLU A C 1
ATOM 1799 O O . GLU A 1 232 ? -21.076 13.836 -27.362 1.00 86.56 232 GLU A O 1
ATOM 1804 N N . ASP A 1 233 ? -21.684 15.624 -26.176 1.00 90.94 233 ASP A N 1
ATOM 1805 C CA . ASP A 1 233 ? -20.857 16.675 -26.761 1.00 90.94 233 ASP A CA 1
ATOM 1806 C C . ASP A 1 233 ? -19.902 17.324 -25.746 1.00 90.94 233 ASP A C 1
ATOM 1808 O O . ASP A 1 233 ? -19.149 18.227 -26.112 1.00 90.94 233 ASP A O 1
ATOM 1812 N N . TYR A 1 234 ? -19.892 16.856 -24.495 1.00 94.50 234 TYR A N 1
ATOM 1813 C CA . TYR A 1 234 ? -18.974 17.323 -23.461 1.00 94.50 234 TYR A CA 1
ATOM 1814 C C . TYR A 1 234 ? -18.495 16.192 -22.542 1.00 94.50 234 TYR A C 1
ATOM 1816 O O . TYR A 1 234 ? -19.171 15.175 -22.371 1.00 94.50 234 TYR A O 1
ATOM 1824 N N . VAL A 1 235 ? -17.336 16.385 -21.913 1.00 96.94 235 VAL A N 1
ATOM 1825 C CA . VAL A 1 235 ? -16.801 15.522 -20.852 1.00 96.94 235 VAL A CA 1
ATOM 1826 C C . VAL A 1 235 ? -16.203 16.396 -19.755 1.00 96.94 235 VAL A C 1
ATOM 1828 O O . VAL A 1 235 ? -15.405 17.280 -20.033 1.00 96.94 235 VAL A O 1
ATOM 1831 N N . TRP A 1 236 ? -16.572 16.132 -18.511 1.00 97.81 236 TRP A N 1
ATOM 1832 C CA . TRP A 1 236 ? -16.012 16.720 -17.304 1.00 97.81 236 TRP A CA 1
ATOM 1833 C C . TRP A 1 236 ? -15.183 15.685 -16.548 1.00 97.81 236 TRP A C 1
ATOM 1835 O O . TRP A 1 236 ? -15.650 14.576 -16.281 1.00 97.81 236 TRP A O 1
ATOM 1845 N N . MET A 1 237 ? -13.968 16.061 -16.168 1.00 98.25 237 MET A N 1
ATOM 1846 C CA . MET A 1 237 ? -13.060 15.262 -15.349 1.00 98.25 237 MET A CA 1
ATOM 1847 C C . MET A 1 237 ? -12.472 16.162 -14.271 1.00 98.25 237 MET A C 1
ATOM 1849 O O . MET A 1 237 ? -12.033 17.261 -14.580 1.00 98.25 237 MET A O 1
ATOM 1853 N N . ARG A 1 238 ? -12.443 15.720 -13.017 1.00 98.50 238 ARG A N 1
ATOM 1854 C CA . ARG A 1 238 ? -11.869 16.485 -11.907 1.00 98.50 238 ARG A CA 1
ATOM 1855 C C . ARG A 1 238 ? -10.943 15.608 -11.083 1.00 98.50 238 ARG A C 1
ATOM 1857 O O . ARG A 1 238 ? -11.288 14.465 -10.784 1.00 98.50 238 ARG A O 1
ATOM 1864 N N . GLY A 1 239 ? -9.782 16.134 -10.719 1.00 98.56 239 GLY A N 1
ATOM 1865 C CA . GLY A 1 239 ? -8.800 15.475 -9.868 1.00 98.56 239 GLY A CA 1
ATOM 1866 C C . GLY A 1 239 ? -8.439 16.322 -8.658 1.00 98.56 239 GLY A C 1
ATOM 1867 O O . GLY A 1 239 ? -8.503 17.546 -8.704 1.00 98.56 239 GLY A O 1
ATOM 1868 N N . ASP A 1 240 ? -8.101 15.643 -7.572 1.00 98.19 240 ASP A N 1
ATOM 1869 C CA . ASP A 1 240 ? -7.622 16.210 -6.313 1.00 98.19 240 ASP A CA 1
ATOM 1870 C C . ASP A 1 240 ? -6.199 15.697 -6.076 1.00 98.19 240 ASP A C 1
ATOM 1872 O O . ASP A 1 240 ? -5.986 14.484 -6.008 1.00 98.19 240 ASP A O 1
ATOM 1876 N N . ALA A 1 241 ? -5.240 16.617 -5.995 1.00 98.00 241 ALA A N 1
ATOM 1877 C CA . ALA A 1 241 ? -3.822 16.322 -5.808 1.00 98.00 241 ALA A CA 1
ATOM 1878 C C . ALA A 1 241 ? -3.214 17.057 -4.605 1.00 98.00 241 ALA A C 1
ATOM 1880 O O . ALA A 1 241 ? -1.992 17.136 -4.509 1.00 98.00 241 ALA A O 1
ATOM 1881 N N . ALA A 1 242 ? -4.028 17.588 -3.683 1.00 95.31 242 ALA A N 1
ATOM 1882 C CA . ALA A 1 242 ? -3.522 18.343 -2.529 1.00 95.31 242 ALA A CA 1
ATOM 1883 C C . ALA A 1 242 ? -2.500 17.521 -1.719 1.00 95.31 242 ALA A C 1
ATOM 1885 O O . ALA A 1 242 ? -1.398 17.983 -1.432 1.00 95.31 242 ALA A O 1
ATOM 1886 N N . ALA A 1 243 ? -2.823 16.245 -1.477 1.00 89.38 243 ALA A N 1
ATOM 1887 C CA . ALA A 1 243 ? -1.980 15.300 -0.743 1.00 89.38 243 ALA A CA 1
ATOM 1888 C C . ALA A 1 243 ? -0.629 14.989 -1.418 1.00 89.38 243 ALA A C 1
ATOM 1890 O O . ALA A 1 243 ? 0.269 14.451 -0.770 1.00 89.38 243 ALA A O 1
ATOM 1891 N N . ALA A 1 244 ? -0.465 15.322 -2.702 1.00 92.81 244 ALA A N 1
ATOM 1892 C CA . ALA A 1 244 ? 0.783 15.118 -3.423 1.00 92.81 244 ALA A CA 1
ATOM 1893 C C . ALA A 1 244 ? 1.805 16.248 -3.198 1.00 92.81 244 ALA A C 1
ATOM 1895 O O . ALA A 1 244 ? 2.969 16.073 -3.549 1.00 92.81 244 ALA A O 1
ATOM 1896 N N . TYR A 1 245 ? 1.414 17.381 -2.604 1.00 92.12 245 TYR A N 1
ATOM 1897 C CA . TYR A 1 245 ? 2.300 18.523 -2.356 1.00 92.12 245 TYR A CA 1
ATOM 1898 C C . TYR A 1 245 ? 2.629 18.605 -0.870 1.00 92.12 245 TYR A C 1
ATOM 1900 O O . TYR A 1 245 ? 1.765 18.881 -0.042 1.00 92.12 245 TYR A O 1
ATOM 1908 N N . LEU A 1 246 ? 3.892 18.327 -0.540 1.00 84.50 246 LEU A N 1
ATOM 1909 C CA . LEU A 1 246 ? 4.370 18.251 0.845 1.00 84.50 246 LEU A CA 1
ATOM 1910 C C . LEU A 1 246 ? 5.156 19.493 1.275 1.00 84.50 246 LEU A C 1
ATOM 1912 O O . LEU A 1 246 ? 5.162 19.833 2.454 1.00 84.50 246 LEU A O 1
ATOM 1916 N N . ASP A 1 247 ? 5.830 20.152 0.332 1.00 81.44 247 ASP A N 1
ATOM 1917 C CA . ASP A 1 247 ? 6.599 21.374 0.568 1.00 81.44 247 ASP A CA 1
ATOM 1918 C C . ASP A 1 247 ? 6.641 22.239 -0.712 1.00 81.44 247 ASP A C 1
ATOM 1920 O O . ASP A 1 247 ? 7.326 21.864 -1.670 1.00 81.44 247 ASP A O 1
ATOM 1924 N N . PRO A 1 248 ? 5.943 23.390 -0.736 1.00 90.00 248 PRO A N 1
ATOM 1925 C CA . PRO A 1 248 ? 4.967 23.810 0.271 1.00 90.00 248 PRO A CA 1
ATOM 1926 C C . PRO A 1 248 ? 3.741 22.884 0.276 1.00 90.00 248 PRO A C 1
ATOM 1928 O O . PRO A 1 248 ? 3.341 22.347 -0.760 1.00 90.00 248 PRO A O 1
ATOM 1931 N N . ALA A 1 249 ? 3.159 22.677 1.457 1.00 89.06 249 ALA A N 1
ATOM 1932 C CA . ALA A 1 249 ? 1.955 21.868 1.605 1.00 89.06 249 ALA A CA 1
ATOM 1933 C C . ALA A 1 249 ? 0.722 22.607 1.063 1.00 89.06 249 ALA A C 1
ATOM 1935 O O . ALA A 1 249 ? 0.584 23.820 1.249 1.00 89.06 249 ALA A O 1
ATOM 1936 N N . LEU A 1 250 ? -0.189 21.871 0.424 1.00 94.06 250 LEU A N 1
ATOM 1937 C CA . LEU A 1 250 ? -1.451 22.406 -0.089 1.00 94.06 250 LEU A CA 1
ATOM 1938 C C . LEU A 1 250 ? -2.641 21.793 0.659 1.00 94.06 250 LEU A C 1
ATOM 1940 O O . LEU A 1 250 ? -2.759 20.575 0.750 1.00 94.06 250 LEU A O 1
ATOM 1944 N N . ASP A 1 251 ? -3.562 22.637 1.124 1.00 95.19 251 ASP A N 1
ATOM 1945 C CA . ASP A 1 251 ? -4.880 22.219 1.626 1.00 95.19 251 ASP A CA 1
ATOM 1946 C C . ASP A 1 251 ? -5.830 21.859 0.476 1.00 95.19 251 ASP A C 1
ATOM 1948 O O . ASP A 1 251 ? -6.799 21.120 0.653 1.00 95.19 251 ASP A O 1
ATOM 1952 N N . ARG A 1 252 ? -5.576 22.418 -0.713 1.00 97.94 252 ARG A N 1
ATOM 1953 C CA . ARG A 1 252 ? -6.378 22.194 -1.915 1.00 97.94 252 ARG A CA 1
ATOM 1954 C C . ARG A 1 252 ? -5.501 22.252 -3.155 1.00 97.94 252 ARG A C 1
ATOM 1956 O O . ARG A 1 252 ? -4.726 23.189 -3.322 1.00 97.94 252 ARG A O 1
ATOM 1963 N N . PHE A 1 253 ? -5.691 21.282 -4.039 1.00 98.44 253 PHE A N 1
ATOM 1964 C CA . PHE A 1 253 ? -5.310 21.374 -5.441 1.00 98.44 253 PHE A CA 1
ATOM 1965 C C . PHE A 1 253 ? -6.310 20.563 -6.259 1.00 98.44 253 PHE A C 1
ATOM 1967 O O . PHE A 1 253 ? -6.142 19.362 -6.488 1.00 98.44 253 PHE A O 1
ATOM 1974 N N . ASP A 1 254 ? -7.370 21.245 -6.675 1.00 98.50 254 ASP A N 1
ATOM 1975 C CA . ASP A 1 254 ? -8.388 20.678 -7.541 1.00 98.50 254 ASP A CA 1
ATOM 1976 C C . ASP A 1 254 ? -8.144 21.124 -8.977 1.00 98.50 254 ASP A C 1
ATOM 1978 O O . ASP A 1 254 ? -8.095 22.322 -9.245 1.00 98.50 254 ASP A O 1
ATOM 1982 N N . ARG A 1 255 ? -8.049 20.162 -9.896 1.00 98.75 255 ARG A N 1
ATOM 1983 C CA . ARG A 1 255 ? -8.054 20.420 -11.336 1.00 98.75 255 ARG A CA 1
ATOM 1984 C C . ARG A 1 255 ? -9.324 19.870 -11.947 1.00 98.75 255 ARG A C 1
ATOM 1986 O O . ARG A 1 255 ? -9.537 18.663 -11.904 1.00 98.75 255 ARG A O 1
ATOM 1993 N N . GLY A 1 256 ? -10.140 20.724 -12.544 1.00 98.44 256 GLY A N 1
ATOM 1994 C CA . GLY A 1 256 ? -11.270 20.347 -13.385 1.00 98.44 256 GLY A CA 1
ATOM 1995 C C . GLY A 1 256 ? -10.956 20.575 -14.860 1.00 98.44 256 GLY A C 1
ATOM 1996 O O . GLY A 1 256 ? -10.481 21.644 -15.218 1.00 98.44 256 GLY A O 1
ATOM 1997 N N . ILE A 1 257 ? -11.234 19.605 -15.726 1.00 98.62 257 ILE A N 1
ATOM 1998 C CA . ILE A 1 257 ? -11.088 19.715 -17.177 1.00 98.62 257 ILE A CA 1
ATOM 1999 C C . ILE A 1 257 ? -12.431 19.418 -17.840 1.00 98.62 257 ILE A C 1
ATOM 2001 O O . ILE A 1 257 ? -12.971 18.315 -17.728 1.00 98.62 257 ILE A O 1
ATOM 2005 N N . LEU A 1 258 ? -12.956 20.413 -18.548 1.00 98.19 258 LEU A N 1
ATOM 2006 C CA . LEU A 1 258 ? -14.160 20.333 -19.361 1.00 98.19 258 LEU A CA 1
ATOM 2007 C C . LEU A 1 258 ? -13.779 20.276 -20.842 1.00 98.19 258 LEU A C 1
ATOM 2009 O O . LEU A 1 258 ? -13.419 21.293 -21.428 1.00 98.19 258 LEU A O 1
ATOM 2013 N N . LEU A 1 259 ? -13.888 19.105 -21.459 1.00 97.81 259 LEU A N 1
ATOM 2014 C CA . LEU A 1 259 ? -13.731 18.922 -22.899 1.00 97.81 259 LEU A CA 1
ATOM 2015 C C . LEU A 1 259 ? -15.069 19.163 -23.608 1.00 97.81 259 LEU A C 1
ATOM 2017 O O . LEU A 1 259 ? -16.043 18.473 -23.325 1.00 97.81 259 LEU A O 1
ATOM 2021 N N . LEU A 1 260 ? -15.101 20.090 -24.559 1.00 96.12 260 LEU A N 1
ATOM 2022 C CA . LEU A 1 260 ? -16.239 20.421 -25.416 1.00 96.12 260 LEU A CA 1
ATOM 2023 C C . LEU A 1 260 ? -15.954 19.974 -26.848 1.00 96.12 260 LEU A C 1
ATOM 2025 O O . LEU A 1 260 ? -14.936 20.352 -27.427 1.00 96.12 260 LEU A O 1
ATOM 2029 N N . LYS A 1 261 ? -16.859 19.194 -27.437 1.00 91.38 261 LYS A N 1
ATOM 2030 C CA . LYS A 1 261 ? -16.721 18.660 -28.797 1.00 91.38 261 LYS A CA 1
ATOM 2031 C C . LYS A 1 261 ? -17.392 19.578 -29.816 1.00 91.38 261 LYS A C 1
ATOM 2033 O O . LYS A 1 261 ? -18.518 20.033 -29.608 1.00 91.38 261 LYS A O 1
ATOM 2038 N N . GLN A 1 262 ? -16.717 19.825 -30.936 1.00 87.62 262 GLN A N 1
ATOM 2039 C CA . GLN A 1 262 ? -17.157 20.743 -31.990 1.00 87.62 262 GLN A CA 1
ATOM 2040 C C . GLN A 1 262 ? -16.812 20.180 -33.379 1.00 87.62 262 GLN A C 1
ATOM 2042 O O . GLN A 1 262 ? -15.976 20.720 -34.106 1.00 87.62 262 GLN A O 1
ATOM 2047 N N . GLY A 1 263 ? -17.442 19.060 -33.746 1.00 85.44 263 GLY A N 1
ATOM 2048 C CA . GLY A 1 263 ? -17.121 18.344 -34.983 1.00 85.44 263 GLY A CA 1
ATOM 2049 C C . GLY A 1 263 ? -15.709 17.762 -34.922 1.00 85.44 263 GLY A C 1
ATOM 2050 O O . GLY A 1 263 ? -15.405 16.989 -34.020 1.00 85.44 263 GLY A O 1
ATOM 2051 N N . GLU A 1 264 ? -14.841 18.160 -35.853 1.00 88.94 264 GLU A N 1
ATOM 2052 C CA . GLU A 1 264 ? -13.427 17.738 -35.881 1.00 88.94 264 GLU A CA 1
ATOM 2053 C C . GLU A 1 264 ? -12.522 18.563 -34.953 1.00 88.94 264 GLU A C 1
ATOM 2055 O O . GLU A 1 264 ? -11.312 18.354 -34.909 1.00 88.94 264 GLU A O 1
ATOM 2060 N N . ARG A 1 265 ? -13.103 19.506 -34.203 1.00 93.38 265 ARG A N 1
ATOM 2061 C CA . ARG A 1 265 ? -12.411 20.343 -33.220 1.00 93.38 265 ARG A CA 1
ATOM 2062 C C . ARG A 1 265 ? -12.875 20.016 -31.808 1.00 93.38 265 ARG A C 1
ATOM 2064 O O . ARG A 1 265 ? -13.982 19.512 -31.598 1.00 93.38 265 ARG A O 1
ATOM 2071 N N . ALA A 1 266 ? -12.059 20.371 -30.827 1.00 95.25 266 ALA A N 1
ATOM 2072 C CA . ALA A 1 266 ? -12.447 20.355 -29.426 1.00 95.25 266 ALA A CA 1
ATOM 2073 C C . ALA A 1 266 ? -11.814 21.509 -28.652 1.00 95.25 266 ALA A C 1
ATOM 2075 O O . ALA A 1 266 ? -10.752 22.005 -29.024 1.00 95.25 266 ALA A O 1
ATOM 2076 N N . ALA A 1 267 ? -12.462 21.901 -27.558 1.00 97.12 267 ALA A N 1
ATOM 2077 C CA . ALA A 1 267 ? -11.931 22.857 -26.596 1.00 97.12 267 ALA A CA 1
ATOM 2078 C C . ALA A 1 267 ? -11.898 22.229 -25.197 1.00 97.12 267 ALA A C 1
ATOM 2080 O O . ALA A 1 267 ? -12.932 21.779 -24.715 1.00 97.12 267 ALA A O 1
ATOM 2081 N N . ALA A 1 268 ? -10.741 22.194 -24.541 1.00 97.94 268 ALA A N 1
ATOM 2082 C CA . ALA A 1 268 ? -10.604 21.790 -23.146 1.00 97.94 268 ALA A CA 1
ATOM 2083 C C . ALA A 1 268 ? -10.455 23.032 -22.262 1.00 97.94 268 ALA A C 1
ATOM 2085 O O . ALA A 1 268 ? -9.484 23.772 -22.401 1.00 97.94 268 ALA A O 1
ATOM 2086 N N . VAL A 1 269 ? -11.408 23.261 -21.360 1.00 98.19 269 VAL A N 1
ATOM 2087 C CA . VAL A 1 269 ? -11.347 24.326 -20.351 1.00 98.19 269 VAL A CA 1
ATOM 2088 C C . VAL A 1 269 ? -10.858 23.732 -19.045 1.00 98.19 269 VAL A C 1
ATOM 2090 O O . VAL A 1 269 ? -11.486 22.825 -18.503 1.00 98.19 269 VAL A O 1
ATOM 2093 N N . ILE A 1 270 ? -9.734 24.236 -18.559 1.00 98.56 270 ILE A N 1
ATOM 2094 C CA . ILE A 1 270 ? -9.032 23.746 -17.380 1.00 98.56 270 ILE A CA 1
ATOM 2095 C C . ILE A 1 270 ? -9.205 24.774 -16.269 1.00 98.56 270 ILE A C 1
ATOM 2097 O O . ILE A 1 270 ? -8.865 25.942 -16.442 1.00 98.56 270 ILE A O 1
ATOM 2101 N N . PHE A 1 271 ? -9.741 24.325 -15.141 1.00 98.06 271 PHE A N 1
ATOM 2102 C CA . PHE A 1 271 ? -9.894 25.087 -13.913 1.00 98.06 271 PHE A CA 1
ATOM 2103 C C . PHE A 1 271 ? -8.966 24.495 -12.863 1.00 98.06 271 PHE A C 1
ATOM 2105 O O . PHE A 1 271 ? -9.143 23.338 -12.490 1.00 98.06 271 PHE A O 1
ATOM 2112 N N . ASP A 1 272 ? -8.022 25.283 -12.371 1.00 98.50 272 ASP A N 1
ATOM 2113 C CA . ASP A 1 272 ? -7.193 24.912 -11.229 1.00 98.50 272 ASP A CA 1
ATOM 2114 C C . ASP A 1 272 ? -7.534 25.799 -10.043 1.00 98.50 272 ASP A C 1
ATOM 2116 O O . ASP A 1 272 ? -7.481 27.020 -10.170 1.00 98.50 272 ASP A O 1
ATOM 2120 N N . ASP A 1 273 ? -7.834 25.201 -8.891 1.00 97.94 273 ASP A N 1
ATOM 2121 C CA . ASP A 1 273 ? -7.923 25.922 -7.622 1.00 97.94 273 ASP A CA 1
ATOM 2122 C C . ASP A 1 273 ? -6.933 25.342 -6.624 1.00 97.94 273 ASP A C 1
ATOM 2124 O O . ASP A 1 273 ? -6.988 24.158 -6.271 1.00 97.94 273 ASP A O 1
ATOM 2128 N N . LEU A 1 274 ? -6.054 26.208 -6.140 1.00 98.31 274 LEU A N 1
ATOM 2129 C CA . LEU A 1 274 ? -5.010 25.879 -5.190 1.00 98.31 274 LEU A CA 1
ATOM 2130 C C . LEU A 1 274 ? -5.219 26.658 -3.898 1.00 98.31 274 LEU A C 1
ATOM 2132 O O . LEU A 1 274 ? -5.641 27.815 -3.924 1.00 98.31 274 LEU A O 1
ATOM 2136 N N . LYS A 1 275 ? -4.886 26.023 -2.775 1.00 98.00 275 LYS A N 1
ATOM 2137 C CA . LYS A 1 275 ? -4.798 26.666 -1.465 1.00 98.00 275 LYS A CA 1
ATOM 2138 C C . LYS A 1 275 ? -3.561 26.174 -0.727 1.00 98.00 275 LYS A C 1
ATOM 2140 O O . LYS A 1 275 ? -3.501 25.002 -0.362 1.00 98.00 275 LYS A O 1
ATOM 2145 N N . ALA A 1 276 ? -2.601 27.060 -0.499 1.00 96.25 276 ALA A N 1
ATOM 2146 C CA . ALA A 1 276 ? -1.434 26.800 0.331 1.00 96.25 276 ALA A CA 1
ATOM 2147 C C . ALA A 1 276 ? -1.831 26.681 1.806 1.00 96.25 276 ALA A C 1
ATOM 2149 O O . ALA A 1 276 ? -2.548 27.533 2.338 1.00 96.25 276 ALA A O 1
ATOM 2150 N N . ALA A 1 277 ? -1.345 25.629 2.465 1.00 92.12 277 ALA A N 1
ATOM 2151 C CA . ALA A 1 277 ? -1.689 25.314 3.851 1.00 92.12 277 ALA A CA 1
ATOM 2152 C C . ALA A 1 277 ? -1.082 26.306 4.859 1.00 92.12 277 ALA A C 1
ATOM 2154 O O . ALA A 1 277 ? -1.598 26.486 5.960 1.00 92.12 277 ALA A O 1
ATOM 2155 N N . ASP A 1 278 ? 0.016 26.975 4.498 1.00 89.88 278 ASP A N 1
ATOM 2156 C CA . ASP A 1 278 ? 0.690 27.935 5.376 1.00 89.88 278 ASP A CA 1
ATOM 2157 C C . ASP A 1 278 ? 0.099 29.358 5.306 1.00 89.88 278 ASP A C 1
ATOM 2159 O O . ASP A 1 278 ? 0.548 30.250 6.032 1.00 89.88 278 ASP A O 1
ATOM 2163 N N . GLY A 1 279 ? -0.905 29.572 4.448 1.00 93.75 279 GLY A N 1
ATOM 2164 C CA . GLY A 1 279 ? -1.577 30.856 4.276 1.00 93.75 279 GLY A CA 1
ATOM 2165 C C . GLY A 1 279 ? -0.725 31.942 3.608 1.00 93.75 279 GLY A C 1
ATOM 2166 O O . GLY A 1 279 ? -1.097 33.117 3.680 1.00 93.75 279 GLY A O 1
ATOM 2167 N N . LYS A 1 280 ? 0.408 31.602 2.977 1.00 94.62 280 LYS A N 1
ATOM 2168 C CA . LYS A 1 280 ? 1.336 32.580 2.387 1.00 94.62 280 LYS A CA 1
ATOM 2169 C C . LYS A 1 280 ? 1.198 32.703 0.875 1.00 94.62 280 LYS A C 1
ATOM 2171 O O . LYS A 1 280 ? 0.548 31.918 0.198 1.00 94.62 280 LYS A O 1
ATOM 2176 N N . ARG A 1 281 ? 1.829 33.750 0.342 1.00 96.88 281 ARG A N 1
ATOM 2177 C CA . ARG A 1 281 ? 2.035 33.931 -1.098 1.00 96.88 281 ARG A CA 1
ATOM 2178 C C . ARG A 1 281 ? 3.116 32.971 -1.585 1.00 96.88 281 ARG A C 1
ATOM 2180 O O . ARG A 1 281 ? 4.165 32.881 -0.952 1.00 96.88 281 ARG A O 1
ATOM 2187 N N . HIS A 1 282 ? 2.887 32.362 -2.742 1.00 97.56 282 HIS A N 1
ATOM 2188 C CA . HIS A 1 282 ? 3.841 31.476 -3.406 1.00 97.56 282 HIS A CA 1
ATOM 2189 C C . HIS A 1 282 ? 3.971 31.825 -4.885 1.00 97.56 282 HIS A C 1
ATOM 2191 O O . HIS A 1 282 ? 3.074 32.428 -5.486 1.00 97.56 282 HIS A O 1
ATOM 2197 N N . ARG A 1 283 ? 5.087 31.417 -5.487 1.00 97.94 283 ARG A N 1
ATOM 2198 C CA . ARG A 1 283 ? 5.233 31.413 -6.940 1.00 97.94 283 ARG A CA 1
ATOM 2199 C C . ARG A 1 283 ? 4.620 30.129 -7.486 1.00 97.94 283 ARG A C 1
ATOM 2201 O O . ARG A 1 283 ? 5.109 29.042 -7.192 1.00 97.94 283 ARG A O 1
ATOM 2208 N N . TYR A 1 284 ? 3.574 30.248 -8.293 1.00 98.31 284 TYR A N 1
ATOM 2209 C CA . TYR A 1 284 ? 2.934 29.109 -8.947 1.00 98.31 284 TYR A CA 1
ATOM 2210 C C . TYR A 1 284 ? 3.380 29.049 -10.402 1.00 98.31 284 TYR A C 1
ATOM 2212 O O . TYR A 1 284 ? 3.260 30.041 -11.121 1.00 98.31 284 TYR A O 1
ATOM 2220 N N . SER A 1 285 ? 3.877 27.891 -10.830 1.00 98.12 285 SER A N 1
ATOM 2221 C CA . SER A 1 285 ? 4.330 27.656 -12.201 1.00 98.12 285 SER A CA 1
ATOM 2222 C C . SER A 1 285 ? 3.392 26.662 -12.880 1.00 98.12 285 SER A C 1
ATOM 2224 O O . SER A 1 285 ? 3.414 25.477 -12.553 1.00 98.12 285 SER A O 1
ATOM 2226 N N . TRP A 1 286 ? 2.577 27.129 -13.824 1.00 98.00 286 TRP A N 1
ATOM 2227 C CA . TRP A 1 286 ? 1.699 26.279 -14.628 1.00 98.00 286 TRP A CA 1
ATOM 2228 C C . TRP A 1 286 ? 2.472 25.725 -15.828 1.00 98.00 286 TRP A C 1
ATOM 2230 O O . TRP A 1 286 ? 2.997 26.494 -16.639 1.00 98.00 286 TRP A O 1
ATOM 2240 N N . LEU A 1 287 ? 2.588 24.399 -15.917 1.00 98.38 287 LEU A N 1
ATOM 2241 C CA . LEU A 1 287 ? 3.438 23.715 -16.890 1.00 98.38 287 LEU A CA 1
ATOM 2242 C C . LEU A 1 287 ? 2.634 23.157 -18.064 1.00 98.38 287 LEU A C 1
ATOM 2244 O O . LEU A 1 287 ? 1.578 22.549 -17.879 1.00 98.38 287 LEU A O 1
ATOM 2248 N N . LEU A 1 288 ? 3.183 23.314 -19.268 1.00 97.81 288 LEU A N 1
ATOM 2249 C CA . LEU A 1 288 ? 2.664 22.712 -20.492 1.00 97.81 288 LEU A CA 1
ATOM 2250 C C . LEU A 1 288 ? 3.811 22.251 -21.384 1.00 97.81 288 LEU A C 1
ATOM 2252 O O . LEU A 1 288 ? 4.708 23.027 -21.708 1.00 97.81 288 LEU A O 1
ATOM 2256 N N . HIS A 1 289 ? 3.767 21.002 -21.820 1.00 96.94 289 HIS A N 1
ATOM 2257 C CA . HIS A 1 289 ? 4.792 20.392 -22.647 1.00 96.94 289 HIS A CA 1
ATOM 2258 C C . HIS A 1 289 ? 4.224 19.975 -23.997 1.00 96.94 289 HIS A C 1
ATOM 2260 O O . HIS A 1 289 ? 3.181 19.328 -24.092 1.00 96.94 289 HIS A O 1
ATOM 2266 N N . LEU A 1 290 ? 4.921 20.373 -25.056 1.00 95.88 290 LEU A N 1
ATOM 2267 C CA . LEU A 1 290 ? 4.401 20.386 -26.412 1.00 95.88 290 LEU A CA 1
ATOM 2268 C C . LEU A 1 290 ? 5.272 19.542 -27.336 1.00 95.88 290 LEU A C 1
ATOM 2270 O O . LEU A 1 290 ? 6.502 19.619 -27.314 1.00 95.88 290 LEU A O 1
ATOM 2274 N N . GLY A 1 291 ? 4.615 18.771 -28.202 1.00 91.50 291 GLY A N 1
ATOM 2275 C CA . GLY A 1 291 ? 5.268 17.952 -29.228 1.00 91.50 291 GLY A CA 1
ATOM 2276 C C . GLY A 1 291 ? 5.664 18.716 -30.492 1.00 91.50 291 GLY A C 1
ATOM 2277 O O . GLY A 1 291 ? 5.944 18.087 -31.509 1.00 91.50 291 GLY A O 1
ATOM 2278 N N . GLY A 1 292 ? 5.603 20.046 -30.473 1.00 92.31 292 GLY A N 1
ATOM 2279 C CA . GLY A 1 292 ? 5.945 20.927 -31.585 1.00 92.31 292 GLY A CA 1
ATOM 2280 C C . GLY A 1 292 ? 6.307 22.318 -31.071 1.00 92.31 292 GLY A C 1
ATOM 2281 O O . GLY A 1 292 ? 5.929 22.684 -29.957 1.00 92.31 292 GLY A O 1
ATOM 2282 N N . LYS A 1 293 ? 7.061 23.076 -31.873 1.00 94.94 293 LYS A N 1
ATOM 2283 C CA . LYS A 1 293 ? 7.535 24.409 -31.488 1.00 94.94 293 LYS A CA 1
ATOM 2284 C C . LYS A 1 293 ? 6.352 25.375 -31.351 1.00 94.94 293 LYS A C 1
ATOM 2286 O O . LYS A 1 293 ? 5.615 25.521 -32.325 1.00 94.94 293 LYS A O 1
ATOM 2291 N N . PRO A 1 294 ? 6.169 26.034 -30.194 1.00 95.12 294 PRO A N 1
ATOM 2292 C CA . PRO A 1 294 ? 5.108 27.012 -30.029 1.00 95.12 294 PRO A CA 1
ATOM 2293 C C . PRO A 1 294 ? 5.482 28.361 -30.643 1.00 95.12 294 PRO A C 1
ATOM 2295 O O . PRO A 1 294 ? 6.611 28.839 -30.516 1.00 95.12 294 PRO A O 1
ATOM 2298 N N . GLU A 1 295 ? 4.489 29.001 -31.242 1.00 93.19 295 GLU A N 1
ATOM 2299 C CA . GLU A 1 295 ? 4.472 30.422 -31.563 1.00 93.19 295 GLU A CA 1
ATOM 2300 C C . GLU A 1 295 ? 3.693 31.139 -30.461 1.00 93.19 295 GLU A C 1
ATOM 2302 O O . GLU A 1 295 ? 2.510 30.870 -30.257 1.00 93.19 295 GLU A O 1
ATOM 2307 N N . ILE A 1 296 ? 4.367 32.005 -29.707 1.00 88.25 296 ILE A N 1
ATOM 2308 C CA . ILE A 1 296 ? 3.766 32.748 -28.596 1.00 88.25 296 ILE A CA 1
ATOM 2309 C C . ILE A 1 296 ? 3.267 34.088 -29.131 1.00 88.25 296 ILE A C 1
ATOM 2311 O O . ILE A 1 296 ? 3.990 34.775 -29.854 1.00 88.25 296 ILE A O 1
ATOM 2315 N N . ASP A 1 297 ? 2.050 34.469 -28.758 1.00 84.56 297 ASP A N 1
ATOM 2316 C CA . ASP A 1 297 ? 1.531 35.806 -29.040 1.00 84.56 297 ASP A CA 1
ATOM 2317 C C . ASP A 1 297 ? 2.361 36.889 -28.321 1.00 84.56 297 ASP A C 1
ATOM 2319 O O . ASP A 1 297 ? 2.866 36.669 -27.221 1.00 84.56 297 ASP A O 1
ATOM 2323 N N . ALA A 1 298 ? 2.475 38.086 -28.906 1.00 68.81 298 ALA A N 1
ATOM 2324 C CA . ALA A 1 298 ? 3.315 39.172 -28.386 1.00 68.81 298 ALA A CA 1
ATOM 2325 C C . ALA A 1 298 ? 2.917 39.631 -26.970 1.00 68.81 298 ALA A C 1
ATOM 2327 O O . ALA A 1 298 ? 3.750 40.153 -26.232 1.00 68.81 298 ALA A O 1
ATOM 2328 N N . GLY A 1 299 ? 1.655 39.416 -26.580 1.00 68.00 299 GLY A N 1
ATOM 2329 C CA . GLY A 1 299 ? 1.164 39.674 -25.227 1.00 68.00 299 GLY A CA 1
ATOM 2330 C C . GLY A 1 299 ? 1.468 38.569 -24.213 1.00 68.00 299 GLY A C 1
ATOM 2331 O O . GLY A 1 299 ? 1.066 38.711 -23.063 1.00 68.00 299 GLY A O 1
ATOM 2332 N N . GLY A 1 300 ? 2.110 37.467 -24.624 1.00 68.81 300 GLY A N 1
ATOM 2333 C CA . GLY A 1 300 ? 2.472 36.354 -23.749 1.00 68.81 300 GLY A CA 1
ATOM 2334 C C . GLY A 1 300 ? 1.267 35.778 -23.014 1.00 68.81 300 GLY A C 1
ATOM 2335 O O . GLY A 1 300 ? 1.334 35.577 -21.819 1.00 68.81 300 GLY A O 1
ATOM 2336 N N . ARG A 1 301 ? 0.119 35.609 -23.678 1.00 81.44 301 ARG A N 1
ATOM 2337 C CA . ARG A 1 301 ? -1.110 35.061 -23.055 1.00 81.44 301 ARG A CA 1
ATOM 2338 C C . ARG A 1 301 ? -1.731 33.916 -23.834 1.00 81.44 301 ARG A C 1
ATOM 2340 O O . ARG A 1 301 ? -2.667 33.271 -23.363 1.00 81.44 301 ARG A O 1
ATOM 2347 N N . SER A 1 302 ? -1.212 33.673 -25.029 1.00 90.75 302 SER A N 1
ATOM 2348 C CA . SER A 1 302 ? -1.593 32.533 -25.834 1.00 90.75 302 SER A CA 1
ATOM 2349 C C . SER A 1 302 ? -0.403 32.010 -26.616 1.00 90.75 302 SER A C 1
ATOM 2351 O O . SER A 1 302 ? 0.564 32.736 -26.861 1.00 90.75 302 SER A O 1
ATOM 2353 N N . LEU A 1 303 ? -0.482 30.743 -26.996 1.00 94.50 303 LEU A N 1
ATOM 2354 C CA . LEU A 1 303 ? 0.447 30.136 -27.933 1.00 94.50 303 LEU A CA 1
ATOM 2355 C C . LEU A 1 303 ? -0.294 29.271 -28.939 1.00 94.50 303 LEU A C 1
ATOM 2357 O O . LEU A 1 303 ? -1.388 28.777 -28.662 1.00 94.50 303 LEU A O 1
ATOM 2361 N N . THR A 1 304 ? 0.337 29.065 -30.088 1.00 95.62 304 THR A N 1
ATOM 2362 C CA . THR A 1 304 ? -0.127 28.154 -31.131 1.00 95.62 304 THR A CA 1
ATOM 2363 C C . THR A 1 304 ? 0.970 27.151 -31.460 1.00 95.62 304 THR A C 1
ATOM 2365 O O . THR A 1 304 ? 2.134 27.512 -31.590 1.00 95.62 304 THR A O 1
ATOM 2368 N N . VAL A 1 305 ? 0.607 25.880 -31.603 1.00 95.56 305 VAL A N 1
ATOM 2369 C CA . VAL A 1 305 ? 1.474 24.820 -32.128 1.00 95.56 305 VAL A CA 1
ATOM 2370 C C . VAL A 1 305 ? 0.801 24.239 -33.354 1.00 95.56 305 VAL A C 1
ATOM 2372 O O . VAL A 1 305 ? -0.349 23.811 -33.282 1.00 95.56 305 VAL A O 1
ATOM 2375 N N . VAL A 1 306 ? 1.532 24.164 -34.460 1.00 96.06 306 VAL A N 1
ATOM 2376 C CA . VAL A 1 306 ? 1.086 23.486 -35.679 1.00 96.06 306 VAL A CA 1
ATOM 2377 C C . VAL A 1 306 ? 2.025 22.320 -35.955 1.00 96.06 306 VAL A C 1
ATOM 2379 O O . VAL A 1 306 ? 3.245 22.479 -35.976 1.00 96.06 306 VAL A O 1
ATOM 2382 N N . ARG A 1 307 ? 1.454 21.132 -36.144 1.00 93.38 307 ARG A N 1
ATOM 2383 C CA . ARG A 1 307 ? 2.160 19.910 -36.539 1.00 93.38 307 ARG A CA 1
ATOM 2384 C C . ARG A 1 307 ? 1.709 19.471 -37.938 1.00 93.38 307 ARG A C 1
ATOM 2386 O O . ARG A 1 307 ? 1.013 20.209 -38.633 1.00 93.38 307 ARG A O 1
ATOM 2393 N N . GLU A 1 308 ? 2.130 18.290 -38.389 1.00 93.06 308 GLU A N 1
ATOM 2394 C CA . GLU A 1 308 ? 1.887 17.827 -39.765 1.00 93.06 308 GLU A CA 1
ATOM 2395 C C . GLU A 1 308 ? 0.387 17.740 -40.098 1.00 93.06 308 GLU A C 1
ATOM 2397 O O . GLU A 1 308 ? -0.014 18.091 -41.218 1.00 93.06 308 GLU A O 1
ATOM 2402 N N . ARG A 1 309 ? -0.438 17.300 -39.136 1.00 93.25 309 ARG A N 1
ATOM 2403 C CA . ARG A 1 309 ? -1.880 17.062 -39.333 1.00 93.25 309 ARG A CA 1
ATOM 2404 C C . ARG A 1 309 ? -2.781 17.810 -38.364 1.00 93.25 309 ARG A C 1
ATOM 2406 O O . ARG A 1 309 ? -3.972 17.936 -38.643 1.00 93.25 309 ARG A O 1
ATOM 2413 N N . ALA A 1 310 ? -2.257 18.266 -37.235 1.00 95.06 310 ALA A N 1
ATOM 2414 C CA . ALA A 1 310 ? -3.057 18.866 -36.177 1.00 95.06 310 ALA A CA 1
ATOM 2415 C C . ALA A 1 310 ? -2.467 20.186 -35.680 1.00 95.06 310 ALA A C 1
ATOM 2417 O O . ALA A 1 310 ? -1.269 20.436 -35.808 1.00 95.06 310 ALA A O 1
ATOM 2418 N N . ALA A 1 311 ? -3.317 21.013 -35.080 1.00 97.31 311 ALA A N 1
ATOM 2419 C CA . ALA A 1 311 ? -2.911 22.236 -34.407 1.00 97.31 311 ALA A CA 1
ATOM 2420 C C . ALA A 1 311 ? -3.531 22.345 -33.011 1.00 97.31 311 ALA A C 1
ATOM 2422 O O . ALA A 1 311 ? -4.595 21.783 -32.741 1.00 97.31 311 ALA A O 1
ATOM 2423 N N . LEU A 1 312 ? -2.846 23.093 -32.148 1.00 97.56 312 LEU A N 1
ATOM 2424 C CA . LEU A 1 312 ? -3.260 23.467 -30.802 1.00 97.56 312 LEU A CA 1
ATOM 2425 C C . LEU A 1 312 ? -3.154 24.984 -30.653 1.00 97.56 312 LEU A C 1
ATOM 2427 O O . LEU A 1 312 ? -2.113 25.548 -30.980 1.00 97.56 312 LEU A O 1
ATOM 2431 N N . ARG A 1 313 ? -4.165 25.618 -30.071 1.00 96.44 313 ARG A N 1
ATOM 2432 C CA . ARG A 1 313 ? -4.060 26.941 -29.453 1.00 96.44 313 ARG A CA 1
ATOM 2433 C C . ARG A 1 313 ? -4.287 26.803 -27.951 1.00 96.44 313 ARG A C 1
ATOM 2435 O O . ARG A 1 313 ? -5.200 26.090 -27.544 1.00 96.44 313 ARG A O 1
ATOM 2442 N N . ALA A 1 314 ? -3.472 27.470 -27.144 1.00 96.88 314 ALA A N 1
ATOM 2443 C CA . ALA A 1 314 ? -3.655 27.559 -25.700 1.00 96.88 314 ALA A CA 1
ATOM 2444 C C . ALA A 1 314 ? -3.799 29.025 -25.286 1.00 96.88 314 ALA A C 1
ATOM 2446 O O . ALA A 1 314 ? -2.963 29.834 -25.678 1.00 96.88 314 ALA A O 1
ATOM 2447 N N . ASP A 1 315 ? -4.813 29.355 -24.487 1.00 95.62 315 ASP A N 1
ATOM 2448 C CA . ASP A 1 315 ? -5.049 30.689 -23.927 1.00 95.62 315 ASP A CA 1
ATOM 2449 C C . ASP A 1 315 ? -5.119 30.607 -22.395 1.00 95.62 315 ASP A C 1
ATOM 2451 O O . ASP A 1 315 ? -5.914 29.839 -21.847 1.00 95.62 315 ASP A O 1
ATOM 2455 N N . TRP A 1 316 ? -4.327 31.424 -21.699 1.00 94.81 316 TRP A N 1
ATOM 2456 C CA . TRP A 1 316 ? -4.423 31.607 -20.248 1.00 94.81 316 TRP A CA 1
ATOM 2457 C C . TRP A 1 316 ? -5.325 32.808 -19.962 1.00 94.81 316 TRP A C 1
ATOM 2459 O O . TRP A 1 316 ? -5.029 33.935 -20.361 1.00 94.81 316 TRP A O 1
ATOM 2469 N N . LEU A 1 317 ? -6.460 32.548 -19.317 1.00 93.38 317 LEU A N 1
ATOM 2470 C CA . LEU A 1 317 ? -7.492 33.541 -19.015 1.00 93.38 317 LEU A CA 1
ATOM 2471 C C . LEU A 1 317 ? -7.348 34.097 -17.596 1.00 93.38 317 LEU A C 1
ATOM 2473 O O . LEU A 1 317 ? -7.586 35.282 -17.380 1.00 93.38 317 LEU A O 1
ATOM 2477 N N . GLU A 1 318 ? -6.949 33.248 -16.648 1.00 92.25 318 GLU A N 1
ATOM 2478 C CA . GLU A 1 318 ? -6.645 33.628 -15.268 1.00 92.25 318 GLU A CA 1
ATOM 2479 C C . GLU A 1 318 ? -5.350 32.936 -14.802 1.00 92.25 318 GLU A C 1
ATOM 2481 O O . GLU A 1 318 ? -5.149 31.762 -15.140 1.00 92.25 318 GLU A O 1
ATOM 2486 N N . PRO A 1 319 ? -4.509 33.611 -13.994 1.00 93.06 319 PRO A N 1
ATOM 2487 C CA . PRO A 1 319 ? -4.588 35.032 -13.643 1.00 93.06 319 PRO A CA 1
ATOM 2488 C C . PRO A 1 319 ? -4.260 35.941 -14.838 1.00 93.06 319 PRO A C 1
ATOM 2490 O O . PRO A 1 319 ? -3.726 35.497 -15.850 1.00 93.06 319 PRO A O 1
ATOM 2493 N N . GLU A 1 320 ? -4.597 37.227 -14.721 1.00 84.12 320 GLU A N 1
ATOM 2494 C CA . GLU A 1 320 ? -4.373 38.193 -15.799 1.00 84.12 320 GLU A CA 1
ATOM 2495 C C . GLU A 1 320 ? -2.869 38.408 -16.074 1.00 84.12 320 GLU A C 1
ATOM 2497 O O . GLU A 1 320 ? -2.446 38.462 -17.231 1.00 84.12 320 GLU A O 1
ATOM 2502 N N . GLU A 1 321 ? -2.040 38.494 -15.035 1.00 87.00 321 GLU A N 1
ATOM 2503 C CA . GLU A 1 321 ? -0.592 38.700 -15.158 1.00 87.00 321 GLU A CA 1
ATOM 2504 C C . GLU A 1 321 ? 0.180 37.384 -15.010 1.00 87.00 321 GLU A C 1
ATOM 2506 O O . GLU A 1 321 ? 0.095 36.712 -13.979 1.00 87.00 321 GLU A O 1
ATOM 2511 N N . LEU A 1 322 ? 0.951 37.034 -16.044 1.00 91.44 322 LEU A N 1
ATOM 2512 C CA . LEU A 1 322 ? 1.759 35.820 -16.117 1.00 91.44 322 LEU A CA 1
ATOM 2513 C C . LEU A 1 322 ? 3.111 36.110 -16.776 1.00 91.44 322 LEU A C 1
ATOM 2515 O O . LEU A 1 322 ? 3.185 36.814 -17.783 1.00 91.44 322 LEU A O 1
ATOM 2519 N N . GLU A 1 323 ? 4.171 35.520 -16.235 1.00 92.06 323 GLU A N 1
ATOM 2520 C CA . GLU A 1 323 ? 5.496 35.477 -16.847 1.00 92.06 323 GLU A CA 1
ATOM 2521 C C . GLU A 1 323 ? 5.647 34.172 -17.634 1.00 92.06 323 GLU A C 1
ATOM 2523 O O . GLU A 1 323 ? 5.470 33.083 -17.087 1.00 92.06 323 GLU A O 1
ATOM 2528 N N . PHE A 1 324 ? 5.959 34.273 -18.927 1.00 91.25 324 PHE A N 1
ATOM 2529 C CA . PHE A 1 324 ? 6.107 33.113 -19.802 1.00 91.25 324 PHE A CA 1
ATOM 2530 C C . PHE A 1 324 ? 7.571 32.806 -20.075 1.00 91.25 324 PHE A C 1
ATOM 2532 O O . PHE A 1 324 ? 8.340 33.671 -20.489 1.00 91.25 324 PHE A O 1
ATOM 2539 N N . SER 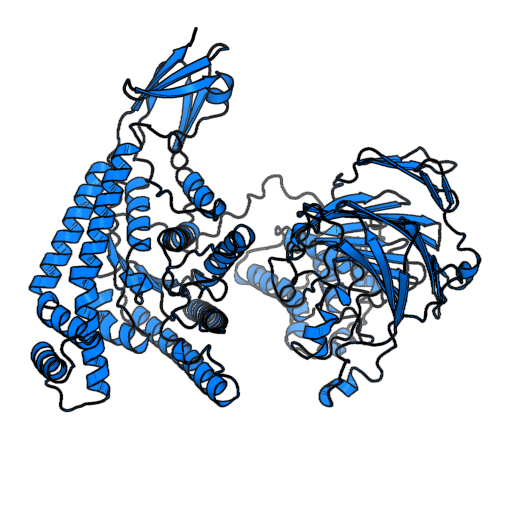A 1 325 ? 7.930 31.533 -19.946 1.00 91.25 325 SER A N 1
ATOM 2540 C CA . SER A 1 325 ? 9.186 31.006 -20.467 1.00 91.25 325 SER A CA 1
ATOM 2541 C C . SER A 1 325 ? 8.938 29.760 -21.305 1.00 91.25 325 SER A C 1
ATOM 2543 O O . SER A 1 325 ? 8.052 28.954 -21.015 1.00 91.25 325 SER A O 1
ATOM 2545 N N . VAL A 1 326 ? 9.719 29.628 -22.377 1.00 93.19 326 VAL A N 1
ATOM 2546 C CA . VAL A 1 326 ? 9.686 28.476 -23.275 1.00 93.19 326 VAL A CA 1
ATOM 2547 C C . VAL A 1 326 ? 11.107 28.014 -23.538 1.00 93.19 326 VAL A C 1
ATOM 2549 O O . VAL A 1 326 ? 11.983 28.818 -23.849 1.00 93.19 326 VAL A O 1
ATOM 2552 N N . THR A 1 327 ? 11.328 26.711 -23.419 1.00 93.56 327 THR A N 1
ATOM 2553 C CA . THR A 1 327 ? 12.621 26.078 -23.679 1.00 93.56 327 THR A CA 1
ATOM 2554 C C . THR A 1 327 ? 12.423 24.704 -24.305 1.00 93.56 327 THR A C 1
ATOM 2556 O O . THR A 1 327 ? 11.427 24.046 -24.032 1.00 93.56 327 THR A O 1
ATOM 2559 N N . ASP A 1 328 ? 13.361 24.255 -25.129 1.00 92.00 328 ASP A N 1
ATOM 2560 C CA . ASP A 1 328 ? 13.469 22.869 -25.604 1.00 92.00 328 ASP A CA 1
ATOM 2561 C C . ASP A 1 328 ? 14.562 22.082 -24.850 1.00 92.00 328 ASP A C 1
ATOM 2563 O O . ASP A 1 328 ? 14.941 20.966 -25.215 1.00 92.00 328 ASP A O 1
ATOM 2567 N N . PHE A 1 329 ? 15.102 22.687 -23.787 1.00 88.50 329 PHE A N 1
ATOM 2568 C CA . PHE A 1 329 ? 16.190 22.140 -22.996 1.00 88.50 329 PHE A CA 1
ATOM 2569 C C . PHE A 1 329 ? 15.698 21.259 -21.847 1.00 88.50 329 PHE A C 1
ATOM 2571 O O . PHE A 1 329 ? 14.845 21.655 -21.053 1.00 88.50 329 PHE A O 1
ATOM 2578 N N . PHE A 1 330 ? 16.367 20.119 -21.681 1.00 87.38 330 PHE A N 1
ATOM 2579 C CA . PHE A 1 330 ? 16.197 19.216 -20.547 1.00 87.38 330 PHE A CA 1
ATOM 2580 C C . PHE A 1 330 ? 17.343 19.353 -19.545 1.00 87.38 330 PHE A C 1
ATOM 2582 O O . PHE A 1 330 ? 18.514 19.225 -19.919 1.00 87.38 330 PHE A O 1
ATOM 2589 N N . ASP A 1 331 ? 17.004 19.487 -18.263 1.00 79.44 331 ASP A N 1
ATOM 2590 C CA . ASP A 1 331 ? 17.949 19.327 -17.159 1.00 79.44 331 ASP A CA 1
ATOM 2591 C C . ASP A 1 331 ? 17.471 18.236 -16.189 1.00 79.44 331 ASP A C 1
ATOM 2593 O O . ASP A 1 331 ? 16.425 18.407 -15.562 1.00 79.44 331 ASP A O 1
ATOM 2597 N N . PRO A 1 332 ? 18.208 17.120 -16.034 1.00 86.69 332 PRO A N 1
ATOM 2598 C CA . PRO A 1 332 ? 19.415 16.735 -16.774 1.00 86.69 332 PRO A CA 1
ATOM 2599 C C . PRO A 1 332 ? 19.118 16.304 -18.216 1.00 86.69 332 PRO A C 1
ATOM 2601 O O . PRO A 1 332 ? 18.038 15.804 -18.512 1.00 86.69 332 PRO A O 1
ATOM 2604 N N . LYS A 1 333 ? 20.097 16.443 -19.118 1.00 85.06 333 LYS A N 1
ATOM 2605 C CA . LYS A 1 333 ? 19.954 16.055 -20.534 1.00 85.06 333 LYS A CA 1
ATOM 2606 C C . LYS A 1 333 ? 19.701 14.545 -20.717 1.00 85.06 333 LYS A C 1
ATOM 2608 O O . LYS A 1 333 ? 20.341 13.747 -20.026 1.00 85.06 333 LYS A O 1
ATOM 2613 N N . PRO A 1 334 ? 18.874 14.139 -21.698 1.00 85.00 334 PRO A N 1
ATOM 2614 C CA . PRO A 1 334 ? 18.724 12.739 -22.092 1.00 85.00 334 PRO A CA 1
ATOM 2615 C C . PRO A 1 334 ? 20.001 12.216 -22.771 1.00 85.00 334 PRO A C 1
ATOM 2617 O O . PRO A 1 334 ? 20.411 12.718 -23.816 1.00 85.00 334 PRO A O 1
ATOM 2620 N N . LEU A 1 335 ? 20.642 11.196 -22.190 1.00 83.00 335 LEU A N 1
ATOM 2621 C CA . LEU A 1 335 ? 21.846 10.559 -22.743 1.00 83.00 335 LEU A CA 1
ATOM 2622 C C . LEU A 1 335 ? 21.532 9.160 -23.284 1.00 83.00 335 LEU A C 1
ATOM 2624 O O . LEU A 1 335 ? 21.390 8.215 -22.513 1.00 83.00 335 LEU A O 1
ATOM 2628 N N . VAL A 1 336 ? 21.456 9.009 -24.609 1.00 79.44 336 VAL A N 1
ATOM 2629 C CA . VAL A 1 336 ? 21.178 7.715 -25.257 1.00 79.44 336 VAL A CA 1
ATOM 2630 C C . VAL A 1 336 ? 22.427 6.824 -25.254 1.00 79.44 336 VAL A C 1
ATOM 2632 O O . VAL A 1 336 ? 23.418 7.105 -25.927 1.00 79.44 336 VAL A O 1
ATOM 2635 N N . TRP A 1 337 ? 22.367 5.717 -24.516 1.00 74.19 337 TRP A N 1
ATOM 2636 C CA . TRP A 1 337 ? 23.434 4.713 -24.414 1.00 74.19 337 TRP A CA 1
ATOM 2637 C C . TRP A 1 337 ? 23.585 3.922 -25.723 1.00 74.19 337 TRP A C 1
ATOM 2639 O O . TRP A 1 337 ? 22.594 3.682 -26.410 1.00 74.19 337 TRP A O 1
ATOM 2649 N N . GLU A 1 338 ? 24.795 3.437 -26.036 1.00 62.78 338 GLU A N 1
ATOM 2650 C CA . GLU A 1 338 ? 25.096 2.692 -27.280 1.00 62.78 338 GLU A CA 1
ATOM 2651 C C . GLU A 1 338 ? 24.092 1.567 -27.586 1.00 62.78 338 GLU A C 1
ATOM 2653 O O . GLU A 1 338 ? 23.554 1.492 -28.687 1.00 62.78 338 GLU A O 1
ATOM 2658 N N . TYR A 1 339 ? 23.754 0.736 -26.594 1.00 59.56 339 TYR A N 1
ATOM 2659 C CA . TYR A 1 339 ? 22.830 -0.392 -26.772 1.00 59.56 339 TYR A CA 1
ATOM 2660 C C . TYR A 1 339 ? 21.356 0.024 -26.969 1.00 59.56 339 TYR A C 1
ATOM 2662 O O . TYR A 1 339 ? 20.534 -0.807 -27.353 1.00 59.56 339 TYR A O 1
ATOM 2670 N N . ARG A 1 340 ? 21.010 1.300 -26.729 1.00 66.62 340 ARG A N 1
ATOM 2671 C CA . ARG A 1 340 ? 19.673 1.884 -26.953 1.00 66.62 340 ARG A CA 1
ATOM 2672 C C . ARG A 1 340 ? 19.594 2.727 -28.229 1.00 66.62 340 ARG A C 1
ATOM 2674 O O . ARG A 1 340 ? 18.488 3.074 -28.632 1.00 66.62 340 ARG A O 1
ATOM 2681 N N . LYS A 1 341 ? 20.712 3.020 -28.908 1.00 61.12 341 LYS A N 1
ATOM 2682 C CA . LYS A 1 341 ? 20.722 3.821 -30.154 1.00 61.12 341 LYS A CA 1
ATOM 2683 C C . LYS A 1 341 ? 19.913 3.197 -31.295 1.00 61.12 341 LYS A C 1
ATOM 2685 O O . LYS A 1 341 ? 19.425 3.909 -32.164 1.00 61.12 341 LYS A O 1
ATOM 2690 N N . SER A 1 342 ? 19.738 1.874 -31.287 1.00 59.84 342 SER A N 1
ATOM 2691 C CA . SER A 1 342 ? 18.861 1.180 -32.240 1.00 59.84 342 SER A CA 1
ATOM 2692 C C . SER A 1 342 ? 17.377 1.520 -32.046 1.00 59.84 342 SER A C 1
ATOM 2694 O O . SER A 1 342 ? 16.634 1.517 -33.026 1.00 59.84 342 SER A O 1
ATOM 2696 N N . HIS A 1 343 ? 16.969 1.829 -30.808 1.00 60.09 343 HIS A N 1
ATOM 2697 C CA . HIS A 1 343 ? 15.609 2.232 -30.435 1.00 60.09 343 HIS A CA 1
ATOM 2698 C C . HIS A 1 343 ? 15.410 3.751 -30.544 1.00 60.09 343 HIS A C 1
ATOM 2700 O O . HIS A 1 343 ? 14.404 4.198 -31.081 1.00 60.09 343 HIS A O 1
ATOM 2706 N N . PHE A 1 344 ? 16.393 4.550 -30.119 1.00 63.62 344 PHE A N 1
ATOM 2707 C CA . PHE A 1 344 ? 16.365 6.013 -30.227 1.00 63.62 344 PHE A CA 1
ATOM 2708 C C . PHE A 1 344 ? 17.282 6.484 -31.359 1.00 63.62 344 PHE A C 1
ATOM 2710 O O . PHE A 1 344 ? 18.414 6.903 -31.115 1.00 63.62 344 PHE A O 1
ATOM 2717 N N . ARG A 1 345 ? 16.799 6.406 -32.608 1.00 59.31 345 ARG A N 1
ATOM 2718 C CA . ARG A 1 345 ? 17.561 6.885 -33.781 1.00 59.31 345 ARG A CA 1
ATOM 2719 C C . ARG A 1 345 ? 17.783 8.402 -33.738 1.00 59.31 345 ARG A C 1
ATOM 2721 O O . ARG A 1 345 ? 18.873 8.860 -34.063 1.00 59.31 345 ARG A O 1
ATOM 2728 N N . THR A 1 346 ? 16.772 9.155 -33.302 1.00 66.94 346 THR A N 1
ATOM 2729 C CA . THR A 1 346 ? 16.799 10.606 -33.044 1.00 66.94 346 THR A CA 1
ATOM 2730 C C . THR A 1 346 ? 15.816 10.945 -31.919 1.00 66.94 346 THR A C 1
ATOM 2732 O O . THR A 1 346 ? 14.757 10.327 -31.830 1.00 66.94 346 THR A O 1
ATOM 2735 N N . LEU A 1 347 ? 16.153 11.920 -31.069 1.00 79.31 347 LEU A N 1
ATOM 2736 C CA . LEU A 1 347 ? 15.254 12.462 -30.043 1.00 79.31 347 LEU A CA 1
ATOM 2737 C C . LEU A 1 347 ? 14.476 13.651 -30.640 1.00 79.31 347 LEU A C 1
ATOM 2739 O O . LEU A 1 347 ? 15.095 14.646 -31.011 1.00 79.31 347 LEU A O 1
ATOM 2743 N N . GLU A 1 348 ? 13.153 13.531 -30.794 1.00 83.31 348 GLU A N 1
ATOM 2744 C CA . GLU A 1 348 ? 12.294 14.594 -31.350 1.00 83.31 348 GLU A CA 1
ATOM 2745 C C . GLU A 1 348 ? 12.134 15.769 -30.370 1.00 83.31 348 GLU A C 1
ATOM 2747 O O . GLU A 1 348 ? 11.567 15.559 -29.303 1.00 83.31 348 GLU A O 1
ATOM 2752 N N . PRO A 1 349 ? 12.544 17.008 -30.703 1.00 87.81 349 PRO A N 1
ATOM 2753 C CA . PRO A 1 349 ? 12.462 18.139 -29.778 1.00 87.81 349 PRO A CA 1
ATOM 2754 C C . PRO A 1 349 ? 11.091 18.275 -29.103 1.00 87.81 349 PRO A C 1
ATOM 2756 O O . PRO A 1 349 ? 10.056 18.273 -29.770 1.00 87.81 349 PRO A O 1
ATOM 2759 N N . GLN A 1 350 ? 11.102 18.428 -27.782 1.00 92.62 350 GLN A N 1
ATOM 2760 C CA . GLN A 1 350 ? 9.916 18.717 -26.980 1.00 92.62 350 GLN A CA 1
ATOM 2761 C C . GLN A 1 350 ? 10.073 20.119 -26.405 1.00 92.62 350 GLN A C 1
ATOM 2763 O O . GLN A 1 350 ? 11.188 20.536 -26.106 1.00 92.62 350 GLN A O 1
ATOM 2768 N N . TRP A 1 351 ? 8.969 20.846 -26.271 1.00 95.81 351 TRP A N 1
ATOM 2769 C CA . TRP A 1 351 ? 8.983 22.239 -25.836 1.00 95.81 351 TRP A CA 1
ATOM 2770 C C . TRP A 1 351 ? 8.280 22.368 -24.495 1.00 95.81 351 TRP A C 1
ATOM 2772 O O . TRP A 1 351 ? 7.162 21.892 -24.333 1.00 95.81 351 TRP A O 1
ATOM 2782 N N . HIS A 1 352 ? 8.924 23.018 -23.537 1.00 96.44 352 HIS A N 1
ATOM 2783 C CA . HIS A 1 352 ? 8.455 23.175 -22.169 1.00 96.44 352 HIS A CA 1
ATOM 2784 C C . HIS A 1 352 ? 8.075 24.631 -21.945 1.00 96.44 352 HIS A C 1
ATOM 2786 O O . HIS A 1 352 ? 8.932 25.514 -21.944 1.00 96.44 352 HIS A O 1
ATOM 2792 N N . VAL A 1 353 ? 6.781 24.860 -21.779 1.00 96.12 353 VAL A N 1
ATOM 2793 C CA . VAL A 1 353 ? 6.185 26.152 -21.477 1.00 96.12 353 VAL A CA 1
ATOM 2794 C C . VAL A 1 353 ? 5.931 26.220 -19.984 1.00 96.12 353 VAL A C 1
ATOM 2796 O O . VAL A 1 353 ? 5.401 25.285 -19.378 1.00 96.12 353 VAL A O 1
ATOM 2799 N N . ARG A 1 354 ? 6.286 27.354 -19.398 1.00 95.44 354 ARG A N 1
ATOM 2800 C CA . ARG A 1 354 ? 5.983 27.681 -18.017 1.00 95.44 354 ARG A CA 1
ATOM 2801 C C . ARG A 1 354 ? 5.332 29.056 -17.973 1.00 95.44 354 ARG A C 1
ATOM 2803 O O . ARG A 1 354 ? 5.948 30.024 -18.409 1.00 95.44 354 ARG A O 1
ATOM 2810 N N . ALA A 1 355 ? 4.110 29.111 -17.449 1.00 95.38 355 ALA A N 1
ATOM 2811 C CA . ALA A 1 355 ? 3.383 30.343 -17.167 1.00 95.38 355 ALA A CA 1
ATOM 2812 C C . ALA A 1 355 ? 3.354 30.563 -15.648 1.00 95.38 355 ALA A C 1
ATOM 2814 O O . ALA A 1 355 ? 2.785 29.756 -14.909 1.00 95.38 355 ALA A O 1
ATOM 2815 N N . GLU A 1 356 ? 4.021 31.611 -15.173 1.00 95.25 356 GLU A N 1
ATOM 2816 C CA . GLU A 1 356 ? 4.281 31.853 -13.753 1.00 95.25 356 GLU A CA 1
ATOM 2817 C C . GLU A 1 356 ? 3.566 33.087 -13.216 1.00 95.25 356 GLU A C 1
ATOM 2819 O O . GLU A 1 356 ? 3.540 34.135 -13.854 1.00 95.25 356 GLU A O 1
ATOM 2824 N N . CYS A 1 357 ? 3.044 32.988 -11.994 1.00 95.25 357 CYS A N 1
ATOM 2825 C CA . CYS A 1 357 ? 2.562 34.142 -11.240 1.00 95.25 357 CYS A CA 1
ATOM 2826 C C . CYS A 1 357 ? 2.999 34.076 -9.773 1.00 95.25 357 CYS A C 1
ATOM 2828 O O . CYS A 1 357 ? 3.127 32.998 -9.186 1.00 95.25 357 CYS A O 1
ATOM 2830 N N . ASN A 1 358 ? 3.140 35.243 -9.143 1.00 94.88 358 ASN A N 1
ATOM 2831 C CA . ASN A 1 358 ? 3.277 35.357 -7.691 1.00 94.88 358 ASN A CA 1
ATOM 2832 C C . ASN A 1 358 ? 1.884 35.486 -7.060 1.00 94.88 358 ASN A C 1
ATOM 2834 O O . ASN A 1 358 ? 1.359 36.591 -6.876 1.00 94.88 358 ASN A O 1
ATOM 2838 N N . GLY A 1 359 ? 1.288 34.334 -6.763 1.00 92.50 359 GLY A N 1
ATOM 2839 C CA . GLY A 1 359 ? -0.083 34.199 -6.284 1.00 92.50 359 GLY A CA 1
ATOM 2840 C C . GLY A 1 359 ? -0.255 34.433 -4.786 1.00 92.50 359 GLY A C 1
ATOM 2841 O O . GLY A 1 359 ? 0.711 34.584 -4.033 1.00 92.50 359 GLY A O 1
ATOM 2842 N N . GLY A 1 360 ? -1.517 34.473 -4.356 1.00 93.88 360 GLY A N 1
ATOM 2843 C CA . GLY A 1 360 ? -1.912 34.446 -2.948 1.00 93.88 360 GLY A CA 1
ATOM 2844 C C . GLY A 1 360 ? -1.763 33.061 -2.311 1.00 93.88 360 GLY A C 1
ATOM 2845 O O . GLY A 1 360 ? -1.259 32.121 -2.926 1.00 93.88 360 GLY A O 1
ATOM 2846 N N . ALA A 1 361 ? -2.257 32.933 -1.078 1.00 93.25 361 ALA A N 1
ATOM 2847 C CA . ALA A 1 361 ? -2.467 31.623 -0.460 1.00 93.25 361 ALA A CA 1
ATOM 2848 C C . ALA A 1 361 ? -3.495 30.801 -1.235 1.00 93.25 361 ALA A C 1
ATOM 2850 O O . ALA A 1 361 ? -3.332 29.600 -1.390 1.00 93.25 361 ALA A O 1
ATOM 2851 N N . GLU A 1 362 ? -4.523 31.463 -1.762 1.00 97.00 362 GLU A N 1
ATOM 2852 C CA . GLU A 1 362 ? -5.435 30.891 -2.743 1.00 97.00 362 GLU A CA 1
ATOM 2853 C C . GLU A 1 362 ? -5.039 31.392 -4.133 1.00 97.00 362 GLU A C 1
ATOM 2855 O O . GLU A 1 362 ? -4.802 32.589 -4.327 1.00 97.00 362 GLU A O 1
ATOM 2860 N N . GLN A 1 363 ? -4.941 30.473 -5.089 1.00 97.38 363 GLN A N 1
ATOM 2861 C CA . GLN A 1 363 ? -4.604 30.782 -6.474 1.00 97.38 363 GLN A CA 1
ATOM 2862 C C . GLN A 1 363 ? -5.522 30.011 -7.412 1.00 97.38 363 GLN A C 1
ATOM 2864 O O . GLN A 1 363 ? -5.780 28.825 -7.211 1.00 97.38 363 GLN A O 1
ATOM 2869 N N . ARG A 1 364 ? -5.981 30.693 -8.462 1.00 96.00 364 ARG A N 1
ATOM 2870 C CA . ARG A 1 364 ? -6.797 30.104 -9.518 1.00 96.00 364 ARG A CA 1
ATOM 2871 C C . ARG A 1 364 ? -6.098 30.221 -10.866 1.00 96.00 364 ARG A C 1
ATOM 2873 O O . ARG A 1 364 ? -5.530 31.271 -11.160 1.00 96.00 364 ARG A O 1
ATOM 2880 N N . PHE A 1 365 ? -6.173 29.170 -11.677 1.00 97.00 365 PHE A N 1
ATOM 2881 C CA . PHE A 1 365 ? -5.876 29.254 -13.106 1.00 97.00 365 PHE A CA 1
ATOM 2882 C C . PHE A 1 365 ? -7.099 28.862 -13.923 1.00 97.00 365 PHE A C 1
ATOM 2884 O O . PHE A 1 365 ? -7.850 27.952 -13.558 1.00 97.00 365 PHE A O 1
ATOM 2891 N N . VAL A 1 366 ? -7.286 29.558 -15.039 1.00 96.69 366 VAL A N 1
ATOM 2892 C CA . VAL A 1 366 ? -8.265 29.195 -16.061 1.00 96.69 366 VAL A CA 1
ATOM 2893 C C . VAL A 1 366 ? -7.555 29.201 -17.402 1.00 96.69 366 VAL A C 1
ATOM 2895 O O . VAL A 1 366 ? -7.134 30.256 -17.874 1.00 96.69 366 VAL A O 1
ATOM 2898 N N . THR A 1 367 ? -7.446 28.031 -18.021 1.00 97.06 367 THR A N 1
ATOM 2899 C CA . THR A 1 367 ? -6.755 27.848 -19.304 1.00 97.06 367 THR A CA 1
ATOM 2900 C C . THR A 1 367 ? -7.689 27.176 -20.298 1.00 97.06 367 THR A C 1
ATOM 2902 O O . THR A 1 367 ? -8.455 26.285 -19.935 1.00 97.06 367 THR A O 1
ATOM 2905 N N . VAL A 1 368 ? -7.639 27.585 -21.562 1.00 97.75 368 VAL A N 1
ATOM 2906 C CA . VAL A 1 368 ? -8.406 26.966 -22.647 1.00 97.75 368 VAL A CA 1
ATOM 2907 C C . VAL A 1 368 ? -7.452 26.415 -23.690 1.00 97.75 368 VAL A C 1
ATOM 2909 O O . VAL A 1 368 ? -6.585 27.133 -24.173 1.00 97.75 368 VAL A O 1
ATOM 2912 N N . LEU A 1 369 ? -7.635 25.148 -24.056 1.00 97.88 369 LEU A N 1
ATOM 2913 C CA . LEU A 1 369 ? -6.902 24.482 -25.128 1.00 97.88 369 LEU A CA 1
ATOM 2914 C C . LEU A 1 369 ? -7.853 24.154 -26.277 1.00 97.88 369 LEU A C 1
ATOM 2916 O O . LEU A 1 369 ? -8.762 23.349 -26.100 1.00 97.88 369 LEU A O 1
ATOM 2920 N N . GLN A 1 370 ? -7.646 24.735 -27.454 1.00 97.62 370 GLN A N 1
ATOM 2921 C CA . GLN A 1 370 ? -8.393 24.421 -28.673 1.00 97.62 370 GLN A CA 1
ATOM 2922 C C . GLN A 1 370 ? -7.539 23.554 -29.592 1.00 97.62 370 GLN A C 1
ATOM 2924 O O . GLN A 1 370 ? -6.423 23.934 -29.933 1.00 97.62 370 GLN A O 1
ATOM 2929 N N . ALA A 1 371 ? -8.059 22.398 -29.997 1.00 96.88 371 ALA A N 1
ATOM 2930 C CA . ALA A 1 371 ? -7.360 21.451 -30.857 1.00 96.88 371 ALA A CA 1
ATOM 2931 C C . ALA A 1 371 ? -8.227 21.026 -32.047 1.00 96.88 371 ALA A C 1
ATOM 2933 O O . ALA A 1 371 ? -9.456 20.982 -31.957 1.00 96.88 371 ALA A O 1
ATOM 2934 N N . GLY A 1 372 ? -7.581 20.687 -33.161 1.00 95.81 372 GLY A N 1
ATOM 2935 C CA . GLY A 1 372 ? -8.250 20.259 -34.390 1.00 95.81 372 GLY A CA 1
ATOM 2936 C C . GLY A 1 372 ? -7.271 20.001 -35.541 1.00 95.81 372 GLY A C 1
ATOM 2937 O O . GLY A 1 372 ? -6.060 19.921 -35.306 1.00 95.81 372 GLY A O 1
ATOM 2938 N N . PRO A 1 373 ? -7.773 19.870 -36.783 1.00 95.56 373 PRO A N 1
ATOM 2939 C CA . PRO A 1 373 ? -6.947 19.820 -37.987 1.00 95.56 373 PRO A CA 1
ATOM 2940 C C . PRO A 1 373 ? -6.027 21.040 -38.069 1.00 95.56 373 PRO A C 1
ATOM 2942 O O . PRO A 1 373 ? -6.382 22.114 -37.579 1.00 95.56 373 PRO A O 1
ATOM 2945 N N . LYS A 1 374 ? -4.852 20.905 -38.693 1.00 95.50 374 LYS A N 1
ATOM 2946 C CA . LYS A 1 374 ? -3.923 22.043 -38.831 1.00 95.50 374 LYS A CA 1
ATOM 2947 C C . LYS A 1 374 ? -4.563 23.236 -39.546 1.00 95.50 374 LYS A C 1
ATOM 2949 O O . LYS A 1 374 ? -4.258 24.380 -39.230 1.00 95.50 374 LYS A O 1
ATOM 2954 N N . GLU A 1 375 ? -5.483 22.965 -40.468 1.00 94.25 375 GLU A N 1
ATOM 2955 C CA . GLU A 1 375 ? -6.218 23.955 -41.250 1.00 94.25 375 GLU A CA 1
ATOM 2956 C C . GLU A 1 375 ? -7.143 24.802 -40.368 1.00 94.25 375 GLU A C 1
ATOM 2958 O O . GLU A 1 375 ? -7.448 25.933 -40.723 1.00 94.25 375 GLU A O 1
ATOM 2963 N N . ALA A 1 376 ? -7.537 24.288 -39.198 1.00 90.19 376 ALA A N 1
ATOM 2964 C CA . ALA A 1 376 ? -8.364 25.004 -38.235 1.00 90.19 376 ALA A CA 1
ATOM 2965 C C . ALA A 1 376 ? -7.569 25.987 -37.358 1.00 90.19 376 ALA A C 1
ATOM 2967 O O . ALA A 1 376 ? -8.189 26.756 -36.625 1.00 90.19 376 ALA A O 1
ATOM 2968 N N . ALA A 1 377 ? -6.228 25.997 -37.416 1.00 88.69 377 ALA A N 1
ATOM 2969 C CA . ALA A 1 377 ? -5.402 26.880 -36.584 1.00 88.69 377 ALA A CA 1
ATOM 2970 C C . ALA A 1 377 ? -5.792 28.372 -36.682 1.00 88.69 377 ALA A C 1
ATOM 2972 O O . ALA A 1 377 ? -5.932 29.005 -35.634 1.00 88.69 377 ALA A O 1
ATOM 2973 N N . PRO A 1 378 ? -6.055 28.940 -37.880 1.00 86.25 378 PRO A N 1
ATOM 2974 C CA . PRO A 1 378 ? -6.494 30.331 -38.011 1.00 86.25 378 PRO A CA 1
ATOM 2975 C C . PRO A 1 378 ? -7.908 30.586 -37.466 1.00 86.25 378 PRO A C 1
ATOM 2977 O O . PRO A 1 378 ? -8.262 31.728 -37.187 1.00 86.25 378 PRO A O 1
ATOM 2980 N N . GLU A 1 379 ? -8.724 29.539 -37.320 1.00 86.06 379 GLU A N 1
ATOM 2981 C CA . GLU A 1 379 ? -10.106 29.625 -36.835 1.00 86.06 379 GLU A CA 1
ATOM 2982 C C . GLU A 1 379 ? -10.212 29.529 -35.306 1.00 86.06 379 GLU A C 1
ATOM 2984 O O . GLU A 1 379 ? -11.295 29.725 -34.747 1.00 86.06 379 GLU A O 1
ATOM 2989 N N . PHE A 1 380 ? -9.116 29.219 -34.604 1.00 89.62 380 PHE A N 1
ATOM 2990 C CA . PHE A 1 380 ? -9.097 29.205 -33.145 1.00 89.62 380 PHE A CA 1
ATOM 2991 C C . PHE A 1 380 ? -9.166 30.638 -32.600 1.00 89.62 380 PHE A C 1
ATOM 2993 O O . PHE A 1 380 ? -8.154 31.307 -32.373 1.00 89.62 380 PHE A O 1
ATOM 3000 N N . GLY A 1 381 ? -10.396 31.118 -32.415 1.00 84.44 381 GLY A N 1
ATOM 3001 C CA . GLY A 1 381 ? -10.683 32.412 -31.805 1.00 84.44 381 GLY A CA 1
ATOM 3002 C C . GLY A 1 381 ? -10.418 32.414 -30.300 1.00 84.44 381 GLY A C 1
ATOM 3003 O O . GLY A 1 381 ? -10.651 31.413 -29.628 1.00 84.44 381 GLY A O 1
ATOM 3004 N N . ARG A 1 382 ? -9.973 33.559 -29.772 1.00 87.81 382 ARG A N 1
ATOM 3005 C CA . ARG A 1 382 ? -9.732 33.751 -28.337 1.00 87.81 382 ARG A CA 1
ATOM 3006 C C . ARG A 1 382 ? -11.041 33.604 -27.539 1.00 87.81 382 ARG A C 1
ATOM 3008 O O . ARG A 1 382 ? -12.028 34.250 -27.903 1.00 87.81 382 ARG A O 1
ATOM 3015 N N . PRO A 1 383 ? -11.061 32.833 -26.437 1.00 92.56 383 PRO A N 1
ATOM 3016 C CA . PRO A 1 383 ? -12.217 32.755 -25.548 1.00 92.56 383 PRO A CA 1
ATOM 3017 C C . PRO A 1 383 ? -12.607 34.125 -24.982 1.00 92.56 383 PRO A C 1
ATOM 3019 O O . PRO A 1 383 ? -11.743 34.928 -24.621 1.00 92.56 383 PRO A O 1
ATOM 3022 N N . VAL A 1 384 ? -13.909 34.383 -24.861 1.00 91.38 384 VAL A N 1
ATOM 3023 C CA . VAL A 1 384 ? -14.430 35.633 -24.286 1.00 91.38 384 VAL A CA 1
ATOM 3024 C C . VAL A 1 384 ? -14.823 35.395 -22.834 1.00 91.38 384 VAL A C 1
ATOM 3026 O O . VAL A 1 384 ? -15.676 34.553 -22.556 1.00 91.38 384 VAL A O 1
ATOM 3029 N N . VAL A 1 385 ? -14.232 36.159 -21.914 1.00 90.19 385 VAL A N 1
ATOM 3030 C CA . VAL A 1 385 ? -14.593 36.154 -20.490 1.00 90.19 385 VAL A CA 1
ATOM 3031 C C . VAL A 1 385 ? -15.443 37.381 -20.189 1.00 90.19 385 VAL A C 1
ATOM 3033 O O . VAL A 1 385 ? -15.018 38.507 -20.443 1.00 90.19 385 VAL A O 1
ATOM 3036 N N . ARG A 1 386 ? -16.653 37.174 -19.666 1.00 88.19 386 ARG A N 1
ATOM 3037 C CA . ARG A 1 386 ? -17.572 38.256 -19.288 1.00 88.19 386 ARG A CA 1
ATOM 3038 C C . ARG A 1 386 ? -18.484 37.807 -18.151 1.00 88.19 386 ARG A C 1
ATOM 3040 O O . ARG A 1 386 ? -19.040 36.715 -18.216 1.00 88.19 386 ARG A O 1
ATOM 3047 N N . ASP A 1 387 ? -18.637 38.647 -17.126 1.00 84.19 387 ASP A N 1
ATOM 3048 C CA . ASP A 1 387 ? -19.538 38.423 -15.982 1.00 84.19 387 ASP A CA 1
ATOM 3049 C C . ASP A 1 387 ? -19.349 37.041 -15.306 1.00 84.19 387 ASP A C 1
ATOM 3051 O O . ASP A 1 387 ? -20.307 36.373 -14.921 1.00 84.19 387 ASP A O 1
ATOM 3055 N N . GLY A 1 388 ? -18.096 36.572 -15.206 1.00 80.94 388 GLY A N 1
ATOM 3056 C CA . GLY A 1 388 ? -17.744 35.263 -14.632 1.00 80.94 388 GLY A CA 1
ATOM 3057 C C . GLY A 1 388 ? -18.060 34.047 -15.520 1.00 80.94 388 GLY A C 1
ATOM 3058 O O . GLY A 1 388 ? -17.853 32.909 -15.095 1.00 80.94 388 GLY A O 1
ATOM 3059 N N . GLY A 1 389 ? -18.553 34.264 -16.743 1.00 91.12 389 GLY A N 1
ATOM 3060 C CA . GLY A 1 389 ? -18.761 33.237 -17.762 1.00 91.12 389 GLY A CA 1
ATOM 3061 C C . GLY A 1 389 ? -17.655 33.217 -18.821 1.00 91.12 389 GLY A C 1
ATOM 3062 O O . GLY A 1 389 ? -17.059 34.247 -19.138 1.00 91.12 389 GLY A O 1
ATOM 3063 N N . ILE A 1 390 ? -17.410 32.037 -19.395 1.00 96.00 390 ILE A N 1
ATOM 3064 C CA . ILE A 1 390 ? -16.451 31.803 -20.483 1.00 96.00 390 ILE A CA 1
ATOM 3065 C C . ILE A 1 390 ? -17.234 31.403 -21.733 1.00 96.00 390 ILE A C 1
ATOM 3067 O O . ILE A 1 390 ? -18.029 30.463 -21.692 1.00 96.00 390 ILE A O 1
ATOM 3071 N N . THR A 1 391 ? -17.014 32.104 -22.845 1.00 95.19 391 THR A N 1
ATOM 3072 C CA . THR A 1 391 ? -17.627 31.798 -24.145 1.00 95.19 391 THR A CA 1
ATOM 3073 C C . THR A 1 391 ? -16.577 31.277 -25.123 1.00 95.19 391 THR A C 1
ATOM 3075 O O . THR A 1 391 ? -15.552 31.931 -25.326 1.00 95.19 391 THR A O 1
ATOM 3078 N N . ILE A 1 392 ? -16.830 30.111 -25.727 1.00 92.56 392 ILE A N 1
ATOM 3079 C CA . ILE A 1 392 ? -15.937 29.446 -26.691 1.00 92.56 392 ILE A CA 1
ATOM 3080 C C . ILE A 1 392 ? -16.765 28.943 -27.874 1.00 92.56 392 ILE A C 1
ATOM 3082 O O . ILE A 1 392 ? -17.486 27.947 -27.767 1.00 92.56 392 ILE A O 1
ATOM 3086 N N . GLY A 1 393 ? -16.661 29.626 -29.016 1.00 88.19 393 GLY A N 1
ATOM 3087 C CA . GLY A 1 393 ? -17.594 29.414 -30.123 1.00 88.19 393 GLY A CA 1
ATOM 3088 C C . GLY A 1 393 ? -19.033 29.620 -29.642 1.00 88.19 393 GLY A C 1
ATOM 3089 O O . GLY A 1 393 ? -19.335 30.630 -29.010 1.00 88.19 393 GLY A O 1
ATOM 3090 N N . ASP A 1 394 ? -19.890 28.628 -29.869 1.00 89.44 394 ASP A N 1
ATOM 3091 C CA . ASP A 1 394 ? -21.303 28.666 -29.467 1.00 89.44 394 ASP A CA 1
ATOM 3092 C C . ASP A 1 394 ? -21.561 28.269 -28.002 1.00 89.44 394 ASP A C 1
ATOM 3094 O O . ASP A 1 394 ? -22.702 28.301 -27.539 1.00 89.44 394 ASP A O 1
ATOM 3098 N N . TRP A 1 395 ? -20.525 27.869 -27.264 1.00 94.06 395 TRP A N 1
ATOM 3099 C CA . TRP A 1 395 ? -20.661 27.432 -25.878 1.00 94.06 395 TRP A CA 1
ATOM 3100 C C . TRP A 1 395 ? -20.527 28.593 -24.906 1.00 94.06 395 TRP A C 1
ATOM 3102 O O . TRP A 1 395 ? -19.562 29.350 -24.981 1.00 94.06 395 TRP A O 1
ATOM 3112 N N . LYS A 1 396 ? -21.432 28.659 -23.929 1.00 95.56 396 LYS A N 1
ATOM 3113 C CA . LYS A 1 396 ? -21.302 29.487 -22.727 1.00 95.56 396 LYS A CA 1
ATOM 3114 C C . LYS A 1 396 ? -21.151 28.587 -21.510 1.00 95.56 396 LYS A C 1
ATOM 3116 O O . LYS A 1 396 ? -21.941 27.667 -21.303 1.00 95.56 396 LYS A O 1
ATOM 3121 N N . ILE A 1 397 ? -20.132 28.861 -20.709 1.00 96.88 397 ILE A N 1
ATOM 3122 C CA . ILE A 1 397 ? -19.727 28.049 -19.565 1.00 96.88 397 ILE A CA 1
ATOM 3123 C C . ILE A 1 397 ? -19.740 28.947 -18.341 1.00 96.88 397 ILE A C 1
ATOM 3125 O O . ILE A 1 397 ? -19.110 30.006 -18.337 1.00 96.88 397 ILE A O 1
ATOM 3129 N N . ARG A 1 398 ? -20.426 28.520 -17.286 1.00 95.19 398 ARG A N 1
ATOM 3130 C CA . ARG A 1 398 ? -20.419 29.205 -15.995 1.00 95.19 398 ARG A CA 1
ATOM 3131 C C . ARG A 1 398 ? -20.028 28.218 -14.910 1.00 95.19 398 ARG A C 1
ATOM 3133 O O . ARG A 1 398 ? -20.558 27.111 -14.860 1.00 95.19 398 ARG A O 1
ATOM 3140 N N . ARG A 1 399 ? -19.106 28.633 -14.048 1.00 93.62 399 ARG A N 1
ATOM 3141 C CA . ARG A 1 399 ? -18.667 27.874 -12.880 1.00 93.62 399 ARG A CA 1
ATOM 3142 C C . ARG A 1 399 ? -18.997 28.685 -11.634 1.00 93.62 399 ARG A C 1
ATOM 3144 O O . ARG A 1 399 ? -18.436 29.760 -11.456 1.00 93.62 399 ARG A O 1
ATOM 3151 N N . ASP A 1 400 ? -19.927 28.198 -10.822 1.00 88.25 400 ASP A N 1
ATOM 3152 C CA . ASP A 1 400 ? -20.459 28.927 -9.666 1.00 88.25 400 ASP A CA 1
ATOM 3153 C C . ASP A 1 400 ? -20.876 27.953 -8.556 1.00 88.25 400 ASP A C 1
ATOM 3155 O O . ASP A 1 400 ? -21.473 26.914 -8.834 1.00 88.25 400 ASP A O 1
ATOM 3159 N N . GLY A 1 401 ? -20.533 28.258 -7.302 1.00 82.19 401 GLY A N 1
ATOM 3160 C CA . GLY A 1 401 ? -20.912 27.444 -6.138 1.00 82.19 401 GLY A CA 1
ATOM 3161 C C . GLY A 1 401 ? -20.509 25.961 -6.202 1.00 82.19 401 GLY A C 1
ATOM 3162 O O . GLY A 1 401 ? -21.234 25.114 -5.683 1.00 82.19 401 GLY A O 1
ATOM 3163 N N . GLY A 1 402 ? -19.398 25.619 -6.868 1.00 90.38 402 GLY A N 1
ATOM 3164 C CA . GLY A 1 402 ? -18.974 24.225 -7.068 1.00 90.38 402 GLY A CA 1
ATOM 3165 C C . GLY A 1 402 ? -19.788 23.466 -8.124 1.00 90.38 402 GLY A C 1
ATOM 3166 O O . GLY A 1 402 ? -19.821 22.232 -8.115 1.00 90.38 402 GLY A O 1
ATOM 3167 N N . ARG A 1 403 ? -20.486 24.187 -9.008 1.00 95.31 403 ARG A N 1
ATOM 3168 C CA . ARG A 1 403 ? -21.300 23.644 -10.099 1.00 95.31 403 ARG A CA 1
ATOM 3169 C C . ARG A 1 403 ? -20.846 24.208 -11.440 1.00 95.31 403 ARG A C 1
ATOM 3171 O O . ARG A 1 403 ? -20.433 25.363 -11.537 1.00 95.31 403 ARG A O 1
ATOM 3178 N N . ILE A 1 404 ? -20.971 23.391 -12.479 1.00 96.44 404 ILE A N 1
ATOM 3179 C CA . ILE A 1 404 ? -20.742 23.768 -13.872 1.00 96.44 404 ILE A CA 1
ATOM 3180 C C . ILE A 1 404 ? -22.093 23.852 -14.571 1.00 96.44 404 ILE A C 1
ATOM 3182 O O . ILE A 1 404 ? -22.893 22.921 -14.487 1.00 96.44 404 ILE A O 1
ATOM 3186 N N . ARG A 1 405 ? -22.320 24.953 -15.285 1.00 96.44 405 ARG A N 1
ATOM 3187 C CA . ARG A 1 405 ? -23.459 25.160 -16.178 1.00 96.44 405 ARG A CA 1
ATOM 3188 C C . ARG A 1 405 ? -22.963 25.391 -17.600 1.00 96.44 405 ARG A C 1
ATOM 3190 O O . ARG A 1 405 ? -22.100 26.239 -17.821 1.00 96.44 405 ARG A O 1
ATOM 3197 N N . LEU A 1 406 ? -23.519 24.638 -18.542 1.00 96.62 406 LEU A N 1
ATOM 3198 C CA . LEU A 1 406 ? -23.198 24.670 -19.965 1.00 96.62 406 LEU A CA 1
ATOM 3199 C C . LEU A 1 406 ? -24.435 25.076 -20.760 1.00 96.62 406 LEU A C 1
ATOM 3201 O O . LEU A 1 406 ? -25.510 24.513 -20.558 1.00 96.62 406 LEU A O 1
ATOM 3205 N N . GLU A 1 407 ? -24.277 26.011 -21.689 1.00 95.12 407 GLU A N 1
ATOM 3206 C CA . GLU A 1 407 ? -25.339 26.451 -22.593 1.00 95.12 407 GLU A CA 1
ATOM 3207 C C . GLU A 1 407 ? -24.816 26.531 -24.024 1.00 95.12 407 GLU A C 1
ATOM 3209 O O . GLU A 1 407 ? -23.691 26.979 -24.254 1.00 95.12 407 GLU A O 1
ATOM 3214 N N . ARG A 1 408 ? -25.648 26.133 -24.990 1.00 91.94 408 ARG A N 1
ATOM 3215 C CA . ARG A 1 408 ? -25.401 26.356 -26.417 1.00 91.94 408 ARG A CA 1
ATOM 3216 C C . ARG A 1 408 ? -26.718 26.446 -27.199 1.00 91.94 408 ARG A C 1
ATOM 3218 O O . ARG A 1 408 ? -27.716 25.875 -26.754 1.00 91.94 408 ARG A O 1
ATOM 3225 N N . PRO A 1 409 ? -26.752 27.124 -28.359 1.00 91.12 409 PRO A N 1
ATOM 3226 C CA . PRO A 1 409 ? -27.946 27.218 -29.193 1.00 91.12 409 PRO A CA 1
ATOM 3227 C C . PRO A 1 409 ? -28.514 25.841 -29.566 1.00 91.12 409 PRO A C 1
ATOM 3229 O O . PRO A 1 409 ? -27.776 24.928 -29.931 1.00 91.12 409 PRO A O 1
ATOM 3232 N N . GLY A 1 410 ? -29.840 25.699 -29.494 1.00 87.69 410 GLY A N 1
ATOM 3233 C CA . GLY A 1 410 ? -30.546 24.487 -29.926 1.00 87.69 410 GLY A CA 1
ATOM 3234 C C . GLY A 1 410 ? -30.423 23.274 -28.993 1.00 87.69 410 GLY A C 1
ATOM 3235 O O . GLY A 1 410 ? -30.817 22.177 -29.386 1.00 87.69 410 GLY A O 1
ATOM 3236 N N . ARG A 1 411 ? -29.892 23.438 -27.774 1.00 90.00 411 ARG A N 1
ATOM 3237 C CA . ARG A 1 411 ? -29.866 22.402 -26.727 1.00 90.00 411 ARG A CA 1
ATOM 3238 C C . ARG A 1 411 ? -30.277 22.991 -25.380 1.00 90.00 411 ARG A C 1
ATOM 3240 O O . ARG A 1 411 ? -30.020 24.160 -25.109 1.00 90.00 411 ARG A O 1
ATOM 3247 N N . GLU A 1 412 ? -30.876 22.159 -24.535 1.00 92.81 412 GLU A N 1
ATOM 3248 C CA . GLU A 1 412 ? -31.196 22.532 -23.155 1.00 92.81 412 GLU A CA 1
ATOM 3249 C C . GLU A 1 412 ? -29.919 22.793 -22.334 1.00 92.81 412 GLU A C 1
ATOM 3251 O O . GLU A 1 412 ? -28.935 22.061 -22.502 1.00 92.81 412 GLU A O 1
ATOM 3256 N N . PRO A 1 413 ? -29.915 23.799 -21.436 1.00 94.06 413 PRO A N 1
ATOM 3257 C CA . PRO A 1 413 ? -28.824 24.014 -20.494 1.00 94.06 413 PRO A CA 1
ATOM 3258 C C . PRO A 1 413 ? -28.547 22.774 -19.642 1.00 94.06 413 PRO A C 1
ATOM 3260 O O . PRO A 1 413 ? -29.462 22.142 -19.114 1.00 94.06 413 PRO A O 1
ATOM 3263 N N . VAL A 1 414 ? -27.269 22.457 -19.455 1.00 95.19 414 VAL A N 1
ATOM 3264 C CA . VAL A 1 414 ? -26.835 21.328 -18.627 1.00 95.19 414 VAL A CA 1
ATOM 3265 C C . VAL A 1 414 ? -26.132 21.855 -17.389 1.00 95.19 414 VAL A C 1
ATOM 3267 O O . VAL A 1 414 ? -25.204 22.650 -17.499 1.00 95.19 414 VAL A O 1
ATOM 3270 N N . GLU A 1 415 ? -26.542 21.391 -16.211 1.00 95.50 415 GLU A N 1
ATOM 3271 C CA . GLU A 1 415 ? -25.949 21.799 -14.939 1.00 95.50 415 GLU A CA 1
ATOM 3272 C C . GLU A 1 415 ? -25.623 20.592 -14.056 1.00 95.50 415 GLU A C 1
ATOM 3274 O O . GLU A 1 415 ? -26.422 19.659 -13.937 1.00 95.50 415 GLU A O 1
ATOM 3279 N N . PHE A 1 416 ? -24.441 20.602 -13.439 1.00 96.12 416 PHE A N 1
ATOM 3280 C CA . PHE A 1 416 ? -23.957 19.504 -12.603 1.00 96.12 416 PHE A CA 1
ATOM 3281 C C . PHE A 1 416 ? -22.956 19.964 -11.547 1.00 96.12 416 PHE A C 1
ATOM 3283 O O . PHE A 1 416 ? -22.328 21.013 -11.687 1.00 96.12 416 PHE A O 1
ATOM 3290 N N . ALA A 1 417 ? -22.806 19.180 -10.478 1.00 96.88 417 ALA A N 1
ATOM 3291 C CA . ALA A 1 417 ? -21.796 19.452 -9.459 1.00 96.88 417 ALA A CA 1
ATOM 3292 C C . ALA A 1 417 ? -20.403 19.056 -9.967 1.00 96.88 417 ALA A C 1
ATOM 3294 O O . ALA A 1 417 ? -20.235 18.024 -10.611 1.00 96.88 417 ALA A O 1
ATOM 3295 N N . GLU A 1 418 ? -19.379 19.835 -9.633 1.00 96.19 418 GLU A N 1
ATOM 3296 C CA . GLU A 1 418 ? -17.996 19.537 -10.024 1.00 96.19 418 GLU A CA 1
ATOM 3297 C C . GLU A 1 418 ? -17.489 18.206 -9.456 1.00 96.19 418 GLU A C 1
ATOM 3299 O O . GLU A 1 418 ? -16.665 17.534 -10.076 1.00 96.19 418 GLU A O 1
ATOM 3304 N N . THR A 1 419 ? -17.989 17.825 -8.282 1.00 95.75 419 THR A N 1
ATOM 3305 C CA . THR A 1 419 ? -17.676 16.572 -7.583 1.00 95.75 419 THR A CA 1
ATOM 3306 C C . THR A 1 419 ? -18.606 15.426 -7.966 1.00 95.75 419 THR A C 1
ATOM 3308 O O . THR A 1 419 ? -18.513 14.340 -7.393 1.00 95.75 419 THR A O 1
ATOM 3311 N N . GLU A 1 420 ? -19.524 15.642 -8.912 1.00 95.06 420 GLU A N 1
ATOM 3312 C CA . GLU A 1 420 ? -20.427 14.592 -9.357 1.00 95.06 420 GLU A CA 1
ATOM 3313 C C . GLU A 1 420 ? -19.638 13.429 -9.962 1.00 95.06 420 GLU A C 1
ATOM 3315 O O . GLU A 1 420 ? -18.694 13.619 -10.730 1.00 95.06 420 GLU A O 1
ATOM 3320 N N . GLN A 1 421 ? -20.032 12.212 -9.598 1.00 92.06 421 GLN A N 1
ATOM 3321 C CA . GLN A 1 421 ? -19.406 10.979 -10.052 1.00 92.06 421 GLN A CA 1
ATOM 3322 C C . GLN A 1 421 ? -20.437 10.164 -10.820 1.00 92.06 421 GLN A C 1
ATOM 3324 O O . GLN A 1 421 ? -21.160 9.348 -10.253 1.00 92.06 421 GLN A O 1
ATOM 3329 N N . GLN A 1 422 ? -20.503 10.383 -12.129 1.00 93.12 422 GLN A N 1
ATOM 3330 C CA . GLN A 1 422 ? -21.309 9.553 -13.009 1.00 93.12 422 GLN A CA 1
ATOM 3331 C C . GLN A 1 422 ? -20.671 8.166 -13.121 1.00 93.12 422 GLN A C 1
ATOM 3333 O O . GLN A 1 422 ? -19.484 8.039 -13.439 1.00 93.12 422 GLN A O 1
ATOM 3338 N N . GLU A 1 423 ? -21.441 7.111 -12.872 1.00 88.12 423 GLU A N 1
ATOM 3339 C CA . GLU A 1 423 ? -20.952 5.752 -13.085 1.00 88.12 423 GLU A CA 1
ATOM 3340 C C . GLU A 1 423 ? -20.579 5.512 -14.550 1.00 88.12 423 GLU A C 1
ATOM 3342 O O . GLU A 1 423 ? -21.187 6.061 -15.474 1.00 88.12 423 GLU A O 1
ATOM 3347 N N . ASN A 1 424 ? -19.559 4.679 -14.773 1.00 85.81 424 ASN A N 1
ATOM 3348 C CA . ASN A 1 424 ? -19.231 4.282 -16.137 1.00 85.81 424 ASN A CA 1
ATOM 3349 C C . ASN A 1 424 ? -20.428 3.522 -16.729 1.00 85.81 424 ASN A C 1
ATOM 3351 O O . ASN A 1 424 ? -20.968 2.648 -16.045 1.00 85.81 424 ASN A O 1
ATOM 3355 N N . PRO A 1 425 ? -20.811 3.776 -17.993 1.00 78.56 425 PRO A N 1
ATOM 3356 C CA . PRO A 1 425 ? -21.872 3.014 -18.636 1.00 78.56 425 PRO A CA 1
ATOM 3357 C C . PRO A 1 425 ? -21.615 1.505 -18.529 1.00 78.56 425 PRO A C 1
ATOM 3359 O O . PRO A 1 425 ? -20.530 1.017 -18.872 1.00 78.56 425 PRO A O 1
ATOM 3362 N N . GLN A 1 426 ? -22.603 0.762 -18.021 1.00 70.12 426 GLN A N 1
ATOM 3363 C CA . GLN A 1 426 ? -22.541 -0.696 -17.964 1.00 70.12 426 GLN A CA 1
ATOM 3364 C C . GLN A 1 426 ? -22.722 -1.260 -19.374 1.00 70.12 426 GLN A C 1
ATOM 3366 O O . GLN A 1 426 ? -23.830 -1.470 -19.849 1.00 70.12 426 GLN A O 1
ATOM 3371 N N . LEU A 1 427 ? -21.599 -1.514 -20.042 1.00 68.06 427 LEU A N 1
ATOM 3372 C CA . LEU A 1 427 ? -21.544 -2.161 -21.359 1.00 68.06 427 LEU A CA 1
ATOM 3373 C C . LEU A 1 427 ? -21.444 -3.692 -21.258 1.00 68.06 427 LEU A C 1
ATOM 3375 O O . LEU A 1 427 ? -21.138 -4.375 -22.229 1.00 68.06 427 LEU A O 1
ATOM 3379 N N . LEU A 1 428 ? -21.635 -4.229 -20.054 1.00 65.88 428 LEU A N 1
ATOM 3380 C CA . LEU A 1 428 ? -21.535 -5.643 -19.730 1.00 65.88 428 LEU A CA 1
ATOM 3381 C C . LEU A 1 428 ? -22.783 -6.048 -18.944 1.00 65.88 428 LEU A C 1
ATOM 3383 O O . LEU A 1 428 ? -23.234 -5.250 -18.122 1.00 65.88 428 LEU A O 1
ATOM 3387 N N . PRO A 1 429 ? -23.287 -7.286 -19.102 1.00 60.47 429 PRO A N 1
ATOM 3388 C CA . PRO A 1 429 ? -24.346 -7.808 -18.242 1.00 60.47 429 PRO A CA 1
ATOM 3389 C C . PRO A 1 429 ? -24.034 -7.607 -16.742 1.00 60.47 429 PRO A C 1
ATOM 3391 O O . PRO A 1 429 ? -22.857 -7.707 -16.360 1.00 60.47 429 PRO A O 1
ATOM 3394 N N . PRO A 1 430 ? -25.034 -7.347 -15.885 1.00 59.69 430 PRO A N 1
ATOM 3395 C CA . PRO A 1 430 ? -24.817 -7.229 -14.448 1.00 59.69 430 PRO A CA 1
ATOM 3396 C C . PRO A 1 430 ? -24.278 -8.544 -13.871 1.00 59.69 430 PRO A C 1
ATOM 3398 O O . PRO A 1 430 ? -24.589 -9.636 -14.353 1.00 59.69 430 PRO A O 1
ATOM 3401 N N . LEU A 1 431 ? -23.437 -8.437 -12.841 1.00 54.78 431 LEU A N 1
ATOM 3402 C CA . LEU A 1 431 ? -23.057 -9.599 -12.037 1.00 54.78 431 LEU A CA 1
ATOM 3403 C C . LEU A 1 431 ? -24.299 -10.107 -11.279 1.00 54.78 431 LEU A C 1
ATOM 3405 O O . LEU A 1 431 ? -25.172 -9.298 -10.956 1.00 54.78 431 LEU A O 1
ATOM 3409 N N . PRO A 1 432 ? -24.390 -11.408 -10.951 1.00 51.56 432 PRO A N 1
ATOM 3410 C CA . PRO A 1 432 ? -25.395 -11.892 -10.008 1.00 51.56 432 PRO A CA 1
ATOM 3411 C C . PRO A 1 432 ? -25.326 -11.081 -8.702 1.00 51.56 432 PRO A C 1
ATOM 3413 O O . PRO A 1 432 ? -24.227 -10.792 -8.229 1.00 51.56 432 PRO A O 1
ATOM 3416 N N . GLU A 1 433 ? -26.478 -10.740 -8.111 1.00 46.53 433 GLU A N 1
ATOM 3417 C CA . GLU A 1 433 ? -26.643 -9.776 -6.995 1.00 46.53 433 GLU A CA 1
ATOM 3418 C C . GLU A 1 433 ? -25.806 -10.041 -5.728 1.00 46.53 433 GLU A C 1
ATOM 3420 O O . GLU A 1 433 ? -25.730 -9.194 -4.838 1.00 46.53 433 GLU A O 1
ATOM 3425 N N . ARG A 1 434 ? -25.124 -11.183 -5.628 1.00 39.31 434 ARG A N 1
ATOM 3426 C CA . ARG A 1 434 ? -24.151 -11.448 -4.570 1.00 39.31 434 ARG A CA 1
ATOM 3427 C C . ARG A 1 434 ? -22.829 -11.919 -5.138 1.00 39.31 434 ARG A C 1
ATOM 3429 O O . ARG A 1 434 ? -22.589 -13.108 -5.326 1.00 39.31 434 ARG A O 1
ATOM 3436 N N . MET A 1 435 ? -21.920 -10.968 -5.264 1.00 37.00 435 MET A N 1
ATOM 3437 C CA . MET A 1 435 ? -20.514 -11.245 -5.047 1.00 37.00 435 MET A CA 1
ATOM 3438 C C . MET A 1 435 ? -20.131 -10.669 -3.691 1.00 37.00 435 MET A C 1
ATOM 3440 O O . MET A 1 435 ? -19.993 -9.457 -3.538 1.00 37.00 435 MET A O 1
ATOM 3444 N N . GLU A 1 436 ? -20.007 -11.544 -2.688 1.00 33.56 436 GLU A N 1
ATOM 3445 C CA . GLU A 1 436 ? -19.357 -11.174 -1.430 1.00 33.56 436 GLU A CA 1
ATOM 3446 C C . GLU A 1 436 ? -17.995 -10.540 -1.764 1.00 33.56 436 GLU A C 1
ATOM 3448 O O . GLU A 1 436 ? -17.267 -11.059 -2.620 1.00 33.56 436 GLU A O 1
ATOM 3453 N N . LYS A 1 437 ? -17.633 -9.432 -1.089 1.00 31.86 437 LYS A N 1
ATOM 3454 C CA . LYS A 1 437 ? -16.226 -8.998 -1.026 1.00 31.86 437 LYS A CA 1
ATOM 3455 C C . LYS A 1 437 ? -15.408 -10.262 -0.751 1.00 31.86 437 LYS A C 1
ATOM 3457 O O . LYS A 1 437 ? -15.794 -10.977 0.179 1.00 31.86 437 LYS A O 1
ATOM 3462 N N . PRO A 1 438 ? -14.352 -10.581 -1.524 1.00 32.84 438 PRO A N 1
ATOM 3463 C CA . PRO A 1 438 ? -13.575 -11.775 -1.249 1.00 32.84 438 PRO A CA 1
ATOM 3464 C C . PRO A 1 438 ? -13.156 -11.695 0.212 1.00 32.84 438 PRO A C 1
ATOM 3466 O O . PRO A 1 438 ? -12.453 -10.763 0.610 1.00 32.84 438 PRO A O 1
ATOM 3469 N N . ARG A 1 439 ? -13.672 -12.622 1.031 1.00 39.97 439 ARG A N 1
ATOM 3470 C CA . ARG A 1 439 ? -13.197 -12.786 2.401 1.00 39.97 439 ARG A CA 1
ATOM 3471 C C . ARG A 1 439 ? -11.684 -12.862 2.288 1.00 39.97 439 ARG A C 1
ATOM 3473 O O . ARG A 1 439 ? -11.198 -13.579 1.407 1.00 39.97 439 ARG A O 1
ATOM 3480 N N . ALA A 1 440 ? -10.966 -12.086 3.106 1.00 48.31 440 ALA A N 1
ATOM 3481 C CA . ALA A 1 440 ? -9.514 -12.186 3.185 1.00 48.31 440 ALA A CA 1
ATOM 3482 C C . ALA A 1 440 ? -9.176 -13.678 3.189 1.00 48.31 440 ALA A C 1
ATOM 3484 O O . ALA A 1 440 ? -9.709 -14.425 4.015 1.00 48.31 440 ALA A O 1
ATOM 3485 N N . ARG A 1 441 ? -8.456 -14.133 2.156 1.00 55.09 441 ARG A N 1
ATOM 3486 C CA . ARG A 1 441 ? -8.269 -15.562 1.928 1.00 55.09 441 ARG A CA 1
ATOM 3487 C C . ARG A 1 441 ? -7.567 -16.099 3.162 1.00 55.09 441 ARG A C 1
ATOM 3489 O O . ARG A 1 441 ? -6.416 -15.747 3.401 1.00 55.09 441 ARG A O 1
ATOM 3496 N N . GLN A 1 442 ? -8.278 -16.913 3.936 1.00 78.62 442 GLN A N 1
ATOM 3497 C CA . GLN A 1 442 ? -7.718 -17.591 5.090 1.00 78.62 442 GLN A CA 1
ATOM 3498 C C . GLN A 1 442 ? -6.513 -18.406 4.601 1.00 78.62 442 GLN A C 1
ATOM 3500 O O . GLN A 1 442 ? -6.665 -19.366 3.845 1.00 78.62 442 GLN A O 1
ATOM 3505 N N . LEU A 1 443 ? -5.315 -17.949 4.957 1.00 86.44 443 LEU A N 1
ATOM 3506 C CA . LEU A 1 443 ? -4.034 -18.557 4.597 1.00 86.44 443 LEU A CA 1
ATOM 3507 C C . LEU A 1 443 ? -3.734 -19.739 5.517 1.00 86.44 443 LEU A C 1
ATOM 3509 O O . LEU A 1 443 ? -3.200 -20.753 5.076 1.00 86.44 443 LEU A O 1
ATOM 3513 N N . ILE A 1 444 ? -4.106 -19.604 6.788 1.00 93.19 444 ILE A N 1
ATOM 3514 C CA . ILE A 1 444 ? -3.984 -20.625 7.827 1.00 93.19 444 ILE A CA 1
ATOM 3515 C C . ILE A 1 444 ? -5.266 -20.654 8.666 1.00 93.19 444 ILE A C 1
ATOM 3517 O O . ILE A 1 444 ? -5.940 -19.637 8.767 1.00 93.19 444 ILE A O 1
ATOM 3521 N N . PRO A 1 445 ? -5.658 -21.782 9.273 1.00 93.56 445 PRO A N 1
ATOM 3522 C CA . PRO A 1 445 ? -6.771 -21.788 10.210 1.00 93.56 445 PRO A CA 1
ATOM 3523 C C . PRO A 1 445 ? -6.399 -21.073 11.518 1.00 93.56 445 PRO A C 1
ATOM 3525 O O . PRO A 1 445 ? -5.226 -20.987 11.890 1.00 93.56 445 PRO A O 1
ATOM 3528 N N . ALA A 1 446 ? -7.417 -20.614 12.246 1.00 94.00 446 ALA A N 1
ATOM 3529 C CA . ALA A 1 446 ? -7.267 -20.231 13.645 1.00 94.00 446 ALA A CA 1
ATOM 3530 C C . ALA A 1 446 ? -6.753 -21.413 14.482 1.00 94.00 446 ALA A C 1
ATOM 3532 O O . ALA A 1 446 ? -7.078 -22.572 14.194 1.00 94.00 446 ALA A O 1
ATOM 3533 N N . PHE A 1 447 ? -5.983 -21.123 15.530 1.00 96.12 447 PHE A N 1
ATOM 3534 C CA . PHE A 1 447 ? -5.437 -22.163 16.395 1.00 96.12 447 PHE A CA 1
ATOM 3535 C C . PHE A 1 447 ? -6.549 -22.895 17.147 1.00 96.12 447 PHE A C 1
ATOM 3537 O O . PHE A 1 447 ? -7.533 -22.299 17.615 1.00 96.12 447 PHE A O 1
ATOM 3544 N N . ARG A 1 448 ? -6.391 -24.213 17.229 1.00 95.75 448 ARG A N 1
ATOM 3545 C CA . ARG A 1 448 ? -7.345 -25.124 17.863 1.00 95.75 448 ARG A CA 1
ATOM 3546 C C . ARG A 1 448 ? -7.003 -25.328 19.333 1.00 95.75 448 ARG A C 1
ATOM 3548 O O . ARG A 1 448 ? -5.896 -25.037 19.782 1.00 95.75 448 ARG A O 1
ATOM 3555 N N . ASP A 1 449 ? -7.978 -25.835 20.081 1.00 96.69 449 ASP A N 1
ATOM 3556 C CA . ASP A 1 449 ? -7.751 -26.240 21.464 1.00 96.69 449 ASP A CA 1
ATOM 3557 C C . ASP A 1 449 ? -6.600 -27.257 21.562 1.00 96.69 449 ASP A C 1
ATOM 3559 O O . ASP A 1 449 ? -6.471 -28.146 20.720 1.00 96.69 449 ASP A O 1
ATOM 3563 N N . GLY A 1 450 ? -5.744 -27.083 22.568 1.00 96.25 450 GLY A N 1
ATOM 3564 C CA . GLY A 1 450 ? -4.570 -27.920 22.811 1.00 96.25 450 GLY A CA 1
ATOM 3565 C C . GLY A 1 450 ? -3.359 -27.693 21.894 1.00 96.25 450 GLY A C 1
ATOM 3566 O O . GLY A 1 450 ? -2.298 -28.236 22.201 1.00 96.25 450 GLY A O 1
ATOM 3567 N N . GLU A 1 451 ? -3.461 -26.895 20.821 1.00 97.31 451 GLU A N 1
ATOM 3568 C CA . GLU A 1 451 ? -2.336 -26.695 19.893 1.00 97.31 451 GLU A CA 1
ATOM 3569 C C . GLU A 1 451 ? -1.174 -25.916 20.542 1.00 97.31 451 GLU A C 1
ATOM 3571 O O . GLU A 1 451 ? -1.366 -24.909 21.236 1.00 97.31 451 GLU A O 1
ATOM 3576 N N . THR A 1 452 ? 0.057 -26.358 20.266 1.00 97.88 452 THR A N 1
ATOM 3577 C CA . THR A 1 452 ? 1.300 -25.654 20.610 1.00 97.88 452 THR A CA 1
ATOM 3578 C C . THR A 1 452 ? 1.871 -24.937 19.388 1.00 97.88 452 THR A C 1
ATOM 3580 O O . THR A 1 452 ? 2.140 -25.547 18.354 1.00 97.88 452 THR A O 1
ATOM 3583 N N . VAL A 1 453 ? 2.098 -23.631 19.516 1.00 98.31 453 VAL A N 1
ATOM 3584 C CA . VAL A 1 453 ? 2.578 -22.747 18.448 1.00 98.31 453 VAL A CA 1
ATOM 3585 C C . VAL A 1 453 ? 3.921 -22.154 18.853 1.00 98.31 453 VAL A C 1
ATOM 3587 O O . VAL A 1 453 ? 4.000 -21.381 19.808 1.00 98.31 453 VAL A O 1
ATOM 3590 N N . CYS A 1 454 ? 4.977 -22.493 18.122 1.00 98.44 454 CYS A N 1
ATOM 3591 C CA . CYS A 1 454 ? 6.313 -21.946 18.334 1.00 98.44 454 CYS A CA 1
ATOM 3592 C C . CYS A 1 454 ? 6.579 -20.778 17.386 1.00 98.44 454 CYS A C 1
ATOM 3594 O O . CYS A 1 454 ? 6.375 -20.893 16.180 1.00 98.44 454 CYS A O 1
ATOM 3596 N N . PHE A 1 455 ? 7.096 -19.678 17.927 1.00 98.62 455 PHE A N 1
ATOM 3597 C CA . PHE A 1 455 ? 7.545 -18.515 17.166 1.00 98.62 455 PHE A CA 1
ATOM 3598 C C . PHE A 1 455 ? 9.070 -18.465 17.185 1.00 98.62 455 PHE A C 1
ATOM 3600 O O . PHE A 1 455 ? 9.675 -18.038 18.166 1.00 98.62 455 PHE A O 1
ATOM 3607 N N . ALA A 1 456 ? 9.697 -18.949 16.119 1.00 98.25 456 ALA A N 1
ATOM 3608 C CA . ALA A 1 456 ? 11.136 -18.935 15.924 1.00 98.25 456 ALA A CA 1
ATOM 3609 C C . ALA A 1 456 ? 11.579 -17.636 15.239 1.00 98.25 456 ALA A C 1
ATOM 3611 O O . ALA A 1 456 ? 11.013 -17.226 14.227 1.00 98.25 456 ALA A O 1
ATOM 3612 N N . GLY A 1 457 ? 12.622 -16.999 15.764 1.00 97.69 457 GLY A N 1
ATOM 3613 C CA . GLY A 1 457 ? 13.149 -15.776 15.168 1.00 97.69 457 GLY A CA 1
ATOM 3614 C C . GLY A 1 457 ? 14.338 -15.193 15.912 1.00 97.69 457 GLY A C 1
ATOM 3615 O O . GLY A 1 457 ? 14.994 -15.885 16.695 1.00 97.69 457 GLY A O 1
ATOM 3616 N N . ASP A 1 458 ? 14.593 -13.912 15.667 1.00 97.25 458 ASP A N 1
ATOM 3617 C CA . ASP A 1 458 ? 15.684 -13.153 16.275 1.00 97.25 458 ASP A CA 1
ATOM 3618 C C . ASP A 1 458 ? 15.225 -12.286 17.468 1.00 97.25 458 ASP A C 1
ATOM 3620 O O . ASP A 1 458 ? 14.322 -12.669 18.217 1.00 97.25 458 ASP A O 1
ATOM 3624 N N . SER A 1 459 ? 15.847 -11.116 17.665 1.00 96.88 459 SER A N 1
ATOM 3625 C CA . SER A 1 459 ? 15.549 -10.174 18.747 1.00 96.88 459 SER A CA 1
ATOM 3626 C C . SER A 1 459 ? 14.118 -9.644 18.716 1.00 96.88 459 SER A C 1
ATOM 3628 O O . SER A 1 459 ? 13.547 -9.422 19.781 1.00 96.88 459 SER A O 1
ATOM 3630 N N . ILE A 1 460 ? 13.512 -9.492 17.535 1.00 97.94 460 ILE A N 1
ATOM 3631 C CA . ILE A 1 460 ? 12.129 -9.004 17.406 1.00 97.94 460 ILE A CA 1
ATOM 3632 C C . ILE A 1 460 ? 11.147 -10.052 17.941 1.00 97.94 460 ILE A C 1
ATOM 3634 O O . ILE A 1 460 ? 10.139 -9.725 18.564 1.00 97.94 460 ILE A O 1
ATOM 3638 N N . THR A 1 461 ? 11.460 -11.332 17.739 1.00 98.50 461 THR A N 1
ATOM 3639 C CA . THR A 1 461 ? 10.682 -12.432 18.318 1.00 98.50 461 THR A CA 1
ATOM 3640 C C . THR A 1 461 ? 11.013 -12.650 19.788 1.00 98.50 461 THR A C 1
ATOM 3642 O O . THR A 1 461 ? 10.101 -12.897 20.574 1.00 98.50 461 THR A O 1
ATOM 3645 N N . GLN A 1 462 ? 12.280 -12.486 20.184 1.00 97.94 462 GLN A N 1
ATOM 3646 C CA . GLN A 1 462 ? 12.699 -12.591 21.581 1.00 97.94 462 GLN A CA 1
ATOM 3647 C C . GLN A 1 462 ? 11.928 -11.617 22.481 1.00 97.94 462 GLN A C 1
ATOM 3649 O O . GLN A 1 462 ? 11.525 -12.028 23.567 1.00 97.94 462 GLN A O 1
ATOM 3654 N N . ASP A 1 463 ? 11.690 -10.380 22.028 1.00 96.81 463 ASP A N 1
ATOM 3655 C CA . ASP A 1 463 ? 10.897 -9.380 22.758 1.00 96.81 463 ASP A CA 1
ATOM 3656 C C . ASP A 1 463 ? 9.536 -9.939 23.220 1.00 96.81 463 ASP A C 1
ATOM 3658 O O . ASP A 1 463 ? 9.105 -9.735 24.354 1.00 96.81 463 ASP A O 1
ATOM 3662 N N . GLY A 1 464 ? 8.891 -10.734 22.361 1.00 96.38 464 GLY A N 1
ATOM 3663 C CA . GLY A 1 464 ? 7.691 -11.488 22.702 1.00 96.38 464 GLY A CA 1
ATOM 3664 C C . GLY A 1 464 ? 6.401 -10.669 22.749 1.00 96.38 464 GLY A C 1
ATOM 3665 O O . GLY A 1 464 ? 5.340 -11.266 22.938 1.00 96.38 464 GLY A O 1
ATOM 3666 N N . THR A 1 465 ? 6.428 -9.350 22.524 1.00 98.31 465 THR A N 1
ATOM 3667 C CA . THR A 1 465 ? 5.218 -8.514 22.614 1.00 98.31 465 THR A CA 1
ATOM 3668 C C . THR A 1 465 ? 4.130 -8.934 21.623 1.00 98.31 465 THR A C 1
ATOM 3670 O O . THR A 1 465 ? 2.965 -9.013 21.997 1.00 98.31 465 THR A O 1
ATOM 3673 N N . TYR A 1 466 ? 4.450 -9.280 20.371 1.00 98.44 466 TYR A N 1
ATOM 3674 C CA . TYR A 1 466 ? 3.396 -9.719 19.437 1.00 98.44 466 TYR A CA 1
ATOM 3675 C C . TYR A 1 466 ? 2.798 -11.083 19.834 1.00 98.44 466 TYR A C 1
ATOM 3677 O O . TYR A 1 466 ? 1.620 -11.334 19.591 1.00 98.44 466 TYR A O 1
ATOM 3685 N N . ILE A 1 467 ? 3.578 -11.943 20.498 1.00 98.50 467 ILE A N 1
ATOM 3686 C CA . ILE A 1 467 ? 3.123 -13.238 21.025 1.00 98.50 467 ILE A CA 1
ATOM 3687 C C . ILE A 1 467 ? 2.206 -13.014 22.236 1.00 98.50 467 ILE A C 1
ATOM 3689 O O . ILE A 1 467 ? 1.172 -13.667 22.363 1.00 98.50 467 ILE A O 1
ATOM 3693 N N . GLU A 1 468 ? 2.547 -12.055 23.102 1.00 97.88 468 GLU A N 1
ATOM 3694 C CA . GLU A 1 468 ? 1.680 -11.583 24.188 1.00 97.88 468 GLU A CA 1
ATOM 3695 C C . GLU A 1 468 ? 0.331 -11.092 23.650 1.00 97.88 468 GLU A C 1
ATOM 3697 O O . GLU A 1 468 ? -0.713 -11.515 24.143 1.00 97.88 468 GLU A O 1
ATOM 3702 N N . LEU A 1 469 ? 0.343 -10.244 22.618 1.00 98.19 469 LEU A N 1
ATOM 3703 C CA . LEU A 1 469 ? -0.875 -9.706 22.008 1.00 98.19 469 LEU A CA 1
ATOM 3704 C C . LEU A 1 469 ? -1.743 -10.804 21.379 1.00 98.19 469 LEU A C 1
ATOM 3706 O O . LEU A 1 469 ? -2.960 -10.784 21.553 1.00 98.19 469 LEU A O 1
ATOM 3710 N N . LEU A 1 470 ? -1.136 -11.798 20.723 1.00 97.69 470 LEU A N 1
ATOM 3711 C CA . LEU A 1 470 ? -1.858 -12.980 20.243 1.00 97.69 470 LEU A CA 1
ATOM 3712 C C . LEU A 1 470 ? -2.452 -13.789 21.398 1.00 97.69 470 LEU A C 1
ATOM 3714 O O . LEU A 1 470 ? -3.593 -14.230 21.303 1.00 97.69 470 LEU A O 1
ATOM 3718 N N . ASN A 1 471 ? -1.727 -13.960 22.505 1.00 95.94 471 ASN A N 1
ATOM 3719 C CA . ASN A 1 471 ? -2.250 -14.669 23.672 1.00 95.94 471 ASN A CA 1
ATOM 3720 C C . ASN A 1 471 ? -3.440 -13.919 24.297 1.00 95.94 471 ASN A C 1
ATOM 3722 O O . ASN A 1 471 ? -4.439 -14.543 24.643 1.00 95.94 471 ASN A O 1
ATOM 3726 N N . ASN A 1 472 ? -3.368 -12.586 24.385 1.00 95.12 472 ASN A N 1
ATOM 3727 C CA . ASN A 1 472 ? -4.496 -11.752 24.806 1.00 95.12 472 ASN A CA 1
ATOM 3728 C C . ASN A 1 472 ? -5.692 -11.943 23.865 1.00 95.12 472 ASN A C 1
ATOM 3730 O O . ASN A 1 472 ? -6.797 -12.195 24.338 1.00 95.12 472 ASN A O 1
ATOM 3734 N N . TYR A 1 473 ? -5.465 -11.902 22.547 1.00 95.19 473 TYR A N 1
ATOM 3735 C CA . TYR A 1 473 ? -6.515 -12.118 21.557 1.00 95.19 473 TYR A CA 1
ATOM 3736 C C . TYR A 1 473 ? -7.170 -13.492 21.721 1.00 95.19 473 TYR A C 1
ATOM 3738 O O . TYR A 1 473 ? -8.377 -13.562 21.919 1.00 95.19 473 TYR A O 1
ATOM 3746 N N . TYR A 1 474 ? -6.395 -14.579 21.727 1.00 94.50 474 TYR A N 1
ATOM 3747 C CA . TYR A 1 474 ? -6.932 -15.938 21.826 1.00 94.50 474 TYR A CA 1
ATOM 3748 C C . TYR A 1 474 ? -7.658 -16.199 23.146 1.00 94.50 474 TYR A C 1
ATOM 3750 O O . TYR A 1 474 ? -8.723 -16.803 23.125 1.00 94.50 474 TYR A O 1
ATOM 3758 N N . GLN A 1 475 ? -7.148 -15.712 24.280 1.00 91.81 475 GLN A N 1
ATOM 3759 C CA . GLN A 1 475 ? -7.851 -15.855 25.560 1.00 91.81 475 GLN A CA 1
ATOM 3760 C C . GLN A 1 475 ? -9.137 -15.019 25.611 1.00 91.81 475 GLN A C 1
ATOM 3762 O O . GLN A 1 475 ? -10.126 -15.462 26.187 1.00 91.81 475 GLN A O 1
ATOM 3767 N N . SER A 1 476 ? -9.139 -13.838 24.986 1.00 89.31 476 SER A N 1
ATOM 3768 C CA . SER A 1 476 ? -10.320 -12.972 24.898 1.00 89.31 476 SER A CA 1
ATOM 3769 C C . SER A 1 476 ? -11.351 -13.454 23.882 1.00 89.31 476 SER A C 1
ATOM 3771 O O . SER A 1 476 ? -12.536 -13.234 24.067 1.00 89.31 476 SER A O 1
ATOM 3773 N N . ARG A 1 477 ? -10.940 -14.121 22.805 1.00 90.44 477 ARG A N 1
ATOM 3774 C CA . ARG A 1 477 ? -11.833 -14.551 21.726 1.00 90.44 477 ARG A CA 1
ATOM 3775 C C . ARG A 1 477 ? -12.332 -15.981 21.919 1.00 90.44 477 ARG A C 1
ATOM 3777 O O . ARG A 1 477 ? -13.471 -16.276 21.574 1.00 90.44 477 ARG A O 1
ATOM 3784 N N . TYR A 1 478 ? -11.470 -16.839 22.454 1.00 90.38 478 TYR A N 1
ATOM 3785 C CA . TYR A 1 478 ? -11.659 -18.280 22.570 1.00 90.38 478 TYR A CA 1
ATOM 3786 C C . TYR A 1 478 ? -11.218 -18.773 23.960 1.00 90.38 478 TYR A C 1
ATOM 3788 O O . TYR A 1 478 ? -10.244 -19.527 24.068 1.00 90.38 478 TYR A O 1
ATOM 3796 N N . PRO A 1 479 ? -11.873 -18.336 25.053 1.00 88.56 479 PRO A N 1
ATOM 3797 C CA . PRO A 1 479 ? -11.460 -18.688 26.415 1.00 88.56 479 PRO A CA 1
ATOM 3798 C C . PRO A 1 479 ? -11.502 -20.197 26.696 1.00 88.56 479 PRO A C 1
ATOM 3800 O O . PRO A 1 479 ? -10.819 -20.677 27.604 1.00 88.56 479 PRO A O 1
ATOM 3803 N N . GLU A 1 480 ? -12.274 -20.950 25.913 1.00 88.12 480 GLU A N 1
ATOM 3804 C CA . GLU A 1 480 ? -12.341 -22.406 25.949 1.00 88.12 480 GLU A CA 1
ATOM 3805 C C . GLU A 1 480 ? -11.103 -23.085 25.346 1.00 88.12 480 GLU A C 1
ATOM 3807 O O . GLU A 1 480 ? -10.798 -24.218 25.713 1.00 88.12 480 GLU A O 1
ATOM 3812 N N . ARG A 1 481 ? -10.363 -22.408 24.454 1.00 92.12 481 ARG A N 1
ATOM 3813 C CA . ARG A 1 481 ? -9.202 -22.984 23.762 1.00 92.12 481 ARG A CA 1
ATOM 3814 C C . ARG A 1 481 ? -7.923 -22.780 24.564 1.00 92.12 481 ARG A C 1
ATOM 3816 O O . ARG A 1 481 ? -7.428 -21.669 24.769 1.00 92.12 481 ARG A O 1
ATOM 3823 N N . ARG A 1 482 ? -7.294 -23.883 24.946 1.00 92.94 482 ARG A N 1
ATOM 3824 C CA . ARG A 1 482 ? -5.988 -23.937 25.603 1.00 92.94 482 ARG A CA 1
ATOM 3825 C C . ARG A 1 482 ? -4.846 -23.937 24.587 1.00 92.94 482 ARG A C 1
ATOM 3827 O O . ARG A 1 482 ? -4.034 -24.855 24.560 1.00 92.94 482 ARG A O 1
ATOM 3834 N N . VAL A 1 483 ? -4.756 -22.874 23.788 1.00 95.75 483 VAL A N 1
ATOM 3835 C CA . VAL A 1 483 ? -3.621 -22.660 22.874 1.00 95.75 483 VAL A CA 1
ATOM 3836 C C . VAL A 1 483 ? -2.361 -22.329 23.681 1.00 95.75 483 VAL A C 1
ATOM 3838 O O . VAL A 1 483 ? -2.408 -21.513 24.610 1.00 95.75 483 VAL A O 1
ATOM 3841 N N . ARG A 1 484 ? -1.227 -22.949 23.339 1.00 96.44 484 ARG A N 1
ATOM 3842 C CA . ARG A 1 484 ? 0.082 -22.679 23.950 1.00 96.44 484 ARG A CA 1
ATOM 3843 C C . ARG A 1 484 ? 0.987 -21.951 22.959 1.00 96.44 484 ARG A C 1
ATOM 3845 O O . ARG A 1 484 ? 1.528 -22.568 22.050 1.00 96.44 484 ARG A O 1
ATOM 3852 N N . LEU A 1 485 ? 1.208 -20.657 23.177 1.00 97.81 485 LEU A N 1
ATOM 3853 C CA . LEU A 1 485 ? 2.139 -19.856 22.377 1.00 97.81 485 LEU A CA 1
ATOM 3854 C C . LEU A 1 485 ? 3.526 -19.838 23.035 1.00 97.81 485 LEU A C 1
ATOM 3856 O O . LEU A 1 485 ? 3.653 -19.471 24.205 1.00 97.81 485 LEU A O 1
ATOM 3860 N N . VAL A 1 486 ? 4.561 -20.237 22.297 1.00 97.50 486 VAL A N 1
ATOM 3861 C CA . VAL A 1 486 ? 5.934 -20.383 22.797 1.00 97.50 486 VAL A CA 1
ATOM 3862 C C . VAL A 1 486 ? 6.877 -19.458 22.036 1.00 97.50 486 VAL A C 1
ATOM 3864 O O . VAL A 1 486 ? 6.962 -19.502 20.810 1.00 97.50 486 VAL A O 1
ATOM 3867 N N . ASN A 1 487 ? 7.599 -18.620 22.778 1.00 98.31 487 ASN A N 1
ATOM 3868 C CA . ASN A 1 487 ? 8.635 -17.753 22.232 1.00 98.31 487 ASN A CA 1
ATOM 3869 C C . ASN A 1 487 ? 9.936 -18.549 22.044 1.00 98.31 487 ASN A C 1
ATOM 3871 O O . ASN A 1 487 ? 10.539 -18.979 23.025 1.00 98.31 487 ASN A O 1
ATOM 3875 N N . CYS A 1 488 ? 10.370 -18.692 20.793 1.00 97.69 488 CYS A N 1
ATOM 3876 C CA . CYS A 1 488 ? 11.629 -19.316 20.384 1.00 97.69 488 CYS A CA 1
ATOM 3877 C C . CYS A 1 488 ? 12.549 -18.296 19.673 1.00 97.69 488 CYS A C 1
ATOM 3879 O O . CYS A 1 488 ? 13.319 -18.647 18.771 1.00 97.69 488 CYS A O 1
ATOM 3881 N N . GLY A 1 489 ? 12.450 -17.015 20.037 1.00 97.88 489 GLY A N 1
ATOM 3882 C CA . GLY A 1 489 ? 13.306 -15.938 19.547 1.00 97.88 489 GLY A CA 1
ATOM 3883 C C . GLY A 1 489 ? 14.602 -15.813 20.343 1.00 97.88 489 GLY A C 1
ATOM 3884 O O . GLY A 1 489 ? 14.577 -15.905 21.572 1.00 97.88 489 GLY A O 1
ATOM 3885 N N . VAL A 1 490 ? 15.728 -15.588 19.659 1.00 96.81 490 VAL A N 1
ATOM 3886 C CA . VAL A 1 490 ? 17.032 -15.335 20.297 1.00 96.81 490 VAL A CA 1
ATOM 3887 C C . VAL A 1 490 ? 17.741 -14.164 19.615 1.00 96.81 490 VAL A C 1
ATOM 3889 O O . VAL A 1 490 ? 17.898 -14.098 18.401 1.00 96.81 490 VAL A O 1
ATOM 3892 N N . GLY A 1 491 ? 18.153 -13.192 20.417 1.00 95.69 491 GLY A N 1
ATOM 3893 C CA . GLY A 1 491 ? 18.635 -11.897 19.975 1.00 95.69 491 GLY A CA 1
ATOM 3894 C C . GLY A 1 491 ? 19.927 -11.992 19.182 1.00 95.69 491 GLY A C 1
ATOM 3895 O O . GLY A 1 491 ? 20.919 -12.553 19.644 1.00 95.69 491 GLY A O 1
ATOM 3896 N N . GLY A 1 492 ? 19.920 -11.373 18.002 1.00 92.56 492 GLY A N 1
ATOM 3897 C CA . GLY A 1 492 ? 21.059 -11.365 17.091 1.00 92.56 492 GLY A CA 1
ATOM 3898 C C . GLY A 1 492 ? 21.185 -12.617 16.226 1.00 92.56 492 GLY A C 1
ATOM 3899 O O . GLY A 1 492 ? 22.173 -12.709 15.495 1.00 92.56 492 GLY A O 1
ATOM 3900 N N . ASP A 1 493 ? 20.243 -13.562 16.302 1.00 95.94 493 ASP A N 1
ATOM 3901 C CA . ASP A 1 493 ? 20.248 -14.751 15.454 1.00 95.94 493 ASP A CA 1
ATOM 3902 C C . ASP A 1 493 ? 20.165 -14.386 13.973 1.00 95.94 493 ASP A C 1
ATOM 3904 O O . ASP A 1 493 ? 19.398 -13.517 13.554 1.00 95.94 493 ASP A O 1
ATOM 3908 N N . THR A 1 494 ? 20.956 -15.114 13.194 1.00 96.31 494 THR A N 1
ATOM 3909 C CA . THR A 1 494 ? 20.787 -15.308 11.755 1.00 96.31 494 THR A CA 1
ATOM 3910 C C . THR A 1 494 ? 20.277 -16.727 11.501 1.00 96.31 494 THR A C 1
ATOM 3912 O O . THR A 1 494 ? 20.233 -17.559 12.416 1.00 96.31 494 THR A O 1
ATOM 3915 N N . LEU A 1 495 ? 19.993 -17.090 10.252 1.00 96.38 495 LEU A N 1
ATOM 3916 C CA . LEU A 1 495 ? 19.703 -18.486 9.901 1.00 96.38 495 LEU A CA 1
ATOM 3917 C C . LEU A 1 495 ? 20.842 -19.453 10.267 1.00 96.38 495 LEU A C 1
ATOM 3919 O O . LEU A 1 495 ? 20.594 -20.632 10.523 1.00 96.38 495 LEU A O 1
ATOM 3923 N N . PHE A 1 496 ? 22.090 -18.977 10.328 1.00 93.38 496 PHE A N 1
ATOM 3924 C CA . PHE A 1 496 ? 23.225 -19.793 10.766 1.00 93.38 496 PHE A CA 1
ATOM 3925 C C . PHE A 1 496 ? 23.183 -20.123 12.261 1.00 93.38 496 PHE A C 1
ATOM 3927 O O . PHE A 1 496 ? 23.885 -21.040 12.680 1.00 93.38 496 PHE A O 1
ATOM 3934 N N . ASP A 1 497 ? 22.409 -19.390 13.055 1.00 93.94 497 ASP A N 1
ATOM 3935 C CA . ASP A 1 497 ? 22.291 -19.572 14.505 1.00 93.94 497 ASP A CA 1
ATOM 3936 C C . ASP A 1 497 ? 20.975 -20.277 14.868 1.00 93.94 497 ASP A C 1
ATOM 3938 O O . ASP A 1 497 ? 20.973 -21.189 15.693 1.00 93.94 497 ASP A O 1
ATOM 3942 N N . LEU A 1 498 ? 19.879 -19.954 14.167 1.00 95.69 498 LEU A N 1
ATOM 3943 C CA . LEU A 1 498 ? 18.586 -20.615 14.354 1.00 95.69 498 LEU A CA 1
ATOM 3944 C C . LEU A 1 498 ? 18.635 -22.107 13.983 1.00 95.69 498 LEU A C 1
ATOM 3946 O O . LEU A 1 498 ? 18.155 -22.942 14.747 1.00 95.69 498 LEU A O 1
ATOM 3950 N N . ILE A 1 499 ? 19.224 -22.459 12.832 1.00 95.62 499 ILE A N 1
ATOM 3951 C CA . ILE A 1 499 ? 19.232 -23.846 12.334 1.00 95.62 499 ILE A CA 1
ATOM 3952 C C . ILE A 1 499 ? 19.868 -24.833 13.336 1.00 95.62 499 ILE A C 1
ATOM 3954 O O . ILE A 1 499 ? 19.258 -25.868 13.593 1.00 95.62 499 ILE A O 1
ATOM 3958 N N . PRO A 1 500 ? 21.050 -24.560 13.928 1.00 91.94 500 PRO A N 1
ATOM 3959 C CA . PRO A 1 500 ? 21.660 -25.458 14.912 1.00 91.94 500 PRO A CA 1
ATOM 3960 C C . PRO A 1 500 ? 20.870 -25.678 16.206 1.00 91.94 500 PRO A C 1
ATOM 3962 O O . PRO A 1 500 ? 21.155 -26.644 16.907 1.00 91.94 500 PRO A O 1
ATOM 3965 N N . ARG A 1 501 ? 19.938 -24.783 16.564 1.00 93.06 501 ARG A N 1
ATOM 3966 C CA . ARG A 1 501 ? 19.170 -24.887 17.818 1.00 93.06 501 ARG A CA 1
ATOM 3967 C C . ARG A 1 501 ? 17.746 -25.411 17.639 1.00 93.06 501 ARG A C 1
ATOM 3969 O O . ARG A 1 501 ? 17.035 -25.512 18.640 1.00 93.06 501 ARG A O 1
ATOM 3976 N N . LEU A 1 502 ? 17.322 -25.732 16.413 1.00 93.94 502 LEU A N 1
ATOM 3977 C CA . LEU A 1 502 ? 15.946 -26.145 16.113 1.00 93.94 502 LEU A CA 1
ATOM 3978 C C . LEU A 1 502 ? 15.479 -27.288 17.010 1.00 93.94 502 LEU A C 1
ATOM 3980 O O . LEU A 1 502 ? 14.412 -27.194 17.609 1.00 93.94 502 LEU A O 1
ATOM 3984 N N . GLU A 1 503 ? 16.284 -28.335 17.144 1.00 93.69 503 GLU A N 1
ATOM 3985 C CA . GLU A 1 503 ? 15.947 -29.531 17.910 1.00 93.69 503 GLU A CA 1
ATOM 3986 C C . GLU A 1 503 ? 15.786 -29.213 19.399 1.00 93.69 503 GLU A C 1
ATOM 3988 O O . GLU A 1 503 ? 14.801 -29.614 20.015 1.00 93.69 503 GLU A O 1
ATOM 3993 N N . SER A 1 504 ? 16.721 -28.448 19.966 1.00 90.94 504 SER A N 1
ATOM 3994 C CA . SER A 1 504 ? 16.764 -28.153 21.401 1.00 90.94 504 SER A CA 1
ATOM 3995 C C . SER A 1 504 ? 15.791 -27.066 21.866 1.00 90.94 504 SER A C 1
ATOM 3997 O O . SER A 1 504 ? 15.505 -27.007 23.057 1.00 90.94 504 SER A O 1
ATOM 3999 N N . ASP A 1 505 ? 15.326 -26.191 20.968 1.00 93.62 505 ASP A N 1
ATOM 4000 C CA . ASP A 1 505 ? 14.622 -24.954 21.351 1.00 93.62 505 ASP A CA 1
ATOM 4001 C C . ASP A 1 505 ? 13.296 -24.711 20.613 1.00 93.62 505 ASP A C 1
ATOM 4003 O O . ASP A 1 505 ? 12.438 -23.988 21.109 1.00 93.62 505 ASP A O 1
ATOM 4007 N N . VAL A 1 506 ? 13.092 -25.309 19.435 1.00 96.19 506 VAL A N 1
ATOM 4008 C CA . VAL A 1 506 ? 11.833 -25.189 18.678 1.00 96.19 506 VAL A CA 1
ATOM 4009 C C . VAL A 1 506 ? 11.076 -26.514 18.720 1.00 96.19 506 VAL A C 1
ATOM 4011 O O . VAL A 1 506 ? 9.975 -26.600 19.259 1.00 96.19 506 VAL A O 1
ATOM 4014 N N . LEU A 1 507 ? 11.689 -27.581 18.206 1.00 96.62 507 LEU A N 1
ATOM 4015 C CA . LEU A 1 507 ? 11.075 -28.905 18.091 1.00 96.62 507 LEU A CA 1
ATOM 4016 C C . LEU A 1 507 ? 10.926 -29.609 19.447 1.00 96.62 507 LEU A C 1
ATOM 4018 O O . LEU A 1 507 ? 10.013 -30.418 19.608 1.00 96.62 507 LEU A O 1
ATOM 4022 N N . ALA A 1 508 ? 11.742 -29.251 20.446 1.00 94.31 508 ALA A N 1
ATOM 4023 C CA . ALA A 1 508 ? 11.612 -29.732 21.825 1.00 94.31 508 ALA A CA 1
ATOM 4024 C C . ALA A 1 508 ? 10.217 -29.473 22.426 1.00 94.31 508 ALA A C 1
ATOM 4026 O O . ALA A 1 508 ? 9.749 -30.230 23.278 1.00 94.31 508 ALA A O 1
ATOM 4027 N N . HIS A 1 509 ? 9.519 -28.437 21.954 1.00 94.94 509 HIS A N 1
ATOM 4028 C CA . HIS A 1 509 ? 8.166 -28.110 22.397 1.00 94.94 509 HIS A CA 1
ATOM 4029 C C . HIS A 1 509 ? 7.064 -28.926 21.710 1.00 94.94 509 HIS A C 1
ATOM 4031 O O . HIS A 1 509 ? 5.906 -28.770 22.089 1.00 94.94 509 HIS A O 1
ATOM 4037 N N . LYS A 1 510 ? 7.411 -29.802 20.753 1.00 96.06 510 LYS A N 1
ATOM 4038 C CA . LYS A 1 510 ? 6.475 -30.598 19.939 1.00 96.06 510 LYS A CA 1
ATOM 4039 C C . LYS A 1 510 ? 5.387 -29.722 19.288 1.00 96.06 510 LYS A C 1
ATOM 4041 O O . LYS A 1 510 ? 4.208 -29.903 19.581 1.00 96.06 510 LYS A O 1
ATOM 4046 N N . PRO A 1 511 ? 5.775 -28.734 18.462 1.00 97.38 511 PRO A N 1
ATOM 4047 C CA . PRO A 1 511 ? 4.837 -27.764 17.909 1.00 97.38 511 PRO A CA 1
ATOM 4048 C C . PRO A 1 511 ? 3.860 -28.387 16.903 1.00 97.38 511 PRO A C 1
ATOM 4050 O O . PRO A 1 511 ? 4.258 -29.181 16.054 1.00 97.38 511 PRO A O 1
ATOM 4053 N N . ASP A 1 512 ? 2.610 -27.926 16.928 1.00 97.81 512 ASP A N 1
ATOM 4054 C CA . ASP A 1 512 ? 1.627 -28.097 15.849 1.00 97.81 512 ASP A CA 1
ATOM 4055 C C . ASP A 1 512 ? 1.818 -27.053 14.744 1.00 97.81 512 ASP A C 1
ATOM 4057 O O . ASP A 1 512 ? 1.471 -27.288 13.582 1.00 97.81 512 ASP A O 1
ATOM 4061 N N . TRP A 1 513 ? 2.388 -25.901 15.114 1.00 98.06 513 TRP A N 1
ATOM 4062 C CA . TRP A 1 513 ? 2.701 -24.780 14.236 1.00 98.06 513 TRP A CA 1
ATOM 4063 C C . TRP A 1 513 ? 4.067 -24.181 14.561 1.00 98.06 513 TRP A C 1
ATOM 4065 O O . TRP A 1 513 ? 4.401 -23.973 15.729 1.00 98.06 513 TRP A O 1
ATOM 4075 N N . ILE A 1 514 ? 4.828 -23.843 13.523 1.00 98.56 514 ILE A N 1
ATOM 4076 C CA . ILE A 1 514 ? 6.121 -23.165 13.633 1.00 98.56 514 ILE A CA 1
ATOM 4077 C C . ILE A 1 514 ? 6.084 -21.919 12.756 1.00 98.56 514 ILE A C 1
ATOM 4079 O O . ILE A 1 514 ? 6.138 -22.012 11.532 1.00 98.56 514 ILE A O 1
ATOM 4083 N N . PHE A 1 515 ? 6.012 -20.754 13.384 1.00 98.62 515 PHE A N 1
ATOM 4084 C CA . PHE A 1 515 ? 6.154 -19.466 12.717 1.00 98.62 515 PHE A CA 1
ATOM 4085 C C . PHE A 1 515 ? 7.625 -19.078 12.720 1.00 98.62 515 PHE A C 1
ATOM 4087 O O . PHE A 1 515 ? 8.258 -19.095 13.773 1.00 98.62 515 PHE A O 1
ATOM 4094 N N . VAL A 1 516 ? 8.173 -18.733 11.559 1.00 98.50 516 VAL A N 1
ATOM 4095 C CA . VAL A 1 516 ? 9.574 -18.324 11.421 1.00 98.50 516 VAL A CA 1
ATOM 4096 C C . VAL A 1 516 ? 9.628 -16.887 10.921 1.00 98.50 516 VAL A C 1
ATOM 4098 O O . VAL A 1 516 ? 9.270 -16.629 9.775 1.00 98.50 516 VAL A O 1
ATOM 4101 N N . MET A 1 517 ? 10.119 -15.973 11.758 1.00 98.50 517 MET A N 1
ATOM 4102 C CA . MET A 1 517 ? 10.408 -14.582 11.399 1.00 98.50 517 MET A CA 1
ATOM 4103 C C . MET A 1 517 ? 11.899 -14.310 11.616 1.00 98.50 517 MET A C 1
ATOM 4105 O O . MET A 1 517 ? 12.351 -14.118 12.746 1.00 98.50 517 MET A O 1
ATOM 4109 N N . ILE A 1 518 ? 12.673 -14.347 10.531 1.00 97.25 518 ILE A N 1
ATOM 4110 C CA . ILE A 1 518 ? 14.138 -14.234 10.543 1.00 97.25 518 ILE A CA 1
ATOM 4111 C C . ILE A 1 518 ? 14.612 -13.504 9.279 1.00 97.25 518 ILE A C 1
ATOM 4113 O O . ILE A 1 518 ? 13.933 -13.532 8.254 1.00 97.25 518 ILE A O 1
ATOM 4117 N N . GLY A 1 519 ? 15.778 -12.864 9.336 1.00 94.94 519 GLY A N 1
ATOM 4118 C CA . GLY A 1 519 ? 16.378 -12.169 8.192 1.00 94.94 519 GLY A CA 1
ATOM 4119 C C . GLY A 1 519 ? 16.939 -10.790 8.529 1.00 94.94 519 GLY A C 1
ATOM 4120 O O . GLY A 1 519 ? 17.845 -10.314 7.844 1.00 94.94 519 GLY A O 1
ATOM 4121 N N . THR A 1 520 ? 16.476 -10.177 9.623 1.00 95.62 520 THR A N 1
ATOM 4122 C CA . THR A 1 520 ? 16.897 -8.832 10.036 1.00 95.62 520 THR A CA 1
ATOM 4123 C C . THR A 1 520 ? 18.403 -8.755 10.294 1.00 95.62 520 THR A C 1
ATOM 4125 O O . THR A 1 520 ? 19.075 -7.828 9.837 1.00 95.62 520 THR A O 1
ATOM 4128 N N . ASN A 1 521 ? 18.976 -9.754 10.974 1.00 96.44 521 ASN A N 1
ATOM 4129 C CA . ASN A 1 521 ? 20.426 -9.820 11.184 1.00 96.44 521 ASN A CA 1
ATOM 4130 C C . ASN A 1 521 ? 21.178 -10.398 9.976 1.00 96.44 521 ASN A C 1
ATOM 4132 O O . ASN A 1 521 ? 22.316 -9.994 9.727 1.00 96.44 521 ASN A O 1
ATOM 4136 N N . ASP A 1 522 ? 20.558 -11.302 9.208 1.00 97.06 522 ASP A N 1
ATOM 4137 C CA . ASP A 1 522 ? 21.145 -11.918 8.009 1.00 97.06 522 ASP A CA 1
ATOM 4138 C C . ASP A 1 522 ? 21.474 -10.884 6.919 1.00 97.06 522 ASP A C 1
ATOM 4140 O O . ASP A 1 522 ? 22.467 -11.029 6.203 1.00 97.06 522 ASP A O 1
ATOM 4144 N N . MET A 1 523 ? 20.693 -9.802 6.838 1.00 94.62 523 MET A N 1
ATOM 4145 C CA . MET A 1 523 ? 20.971 -8.645 5.981 1.00 94.62 523 MET A CA 1
ATOM 4146 C C . MET A 1 523 ? 22.347 -8.017 6.259 1.00 94.62 523 MET A C 1
ATOM 4148 O O . MET A 1 523 ? 22.977 -7.475 5.347 1.00 94.62 523 MET A O 1
ATOM 4152 N N . ASN A 1 524 ? 22.822 -8.090 7.507 1.00 94.31 524 ASN A N 1
ATOM 4153 C CA . ASN A 1 524 ? 24.014 -7.413 8.007 1.00 94.31 524 ASN A CA 1
ATOM 4154 C C . ASN A 1 524 ? 23.971 -5.888 7.796 1.00 94.31 524 ASN A C 1
ATOM 4156 O O . ASN A 1 524 ? 24.647 -5.331 6.928 1.00 94.31 524 ASN A O 1
ATOM 4160 N N . ARG A 1 525 ? 23.224 -5.190 8.664 1.00 90.56 525 ARG A N 1
ATOM 4161 C CA . ARG A 1 525 ? 23.029 -3.726 8.604 1.00 90.56 525 ARG A CA 1
ATOM 4162 C C . ARG A 1 525 ? 24.320 -2.892 8.543 1.00 90.56 525 ARG A C 1
ATOM 4164 O O . ARG A 1 525 ? 24.305 -1.776 8.043 1.00 90.56 525 ARG A O 1
ATOM 4171 N N . ARG A 1 526 ? 25.460 -3.439 8.989 1.00 90.00 526 ARG A N 1
ATOM 4172 C CA . ARG A 1 526 ? 26.775 -2.765 8.939 1.00 90.00 526 ARG A CA 1
ATOM 4173 C C . ARG A 1 526 ? 27.277 -2.524 7.512 1.00 90.00 526 ARG A C 1
ATOM 4175 O O . ARG A 1 526 ? 28.226 -1.768 7.331 1.00 90.00 526 ARG A O 1
ATOM 4182 N N . LEU A 1 527 ? 26.675 -3.168 6.512 1.00 93.50 527 LEU A N 1
ATOM 4183 C CA . LEU A 1 527 ? 26.974 -2.953 5.097 1.00 93.50 527 LEU A CA 1
ATOM 4184 C C . LEU A 1 527 ? 26.273 -1.720 4.506 1.00 93.50 527 LEU A C 1
ATOM 4186 O O . LEU A 1 527 ? 26.458 -1.458 3.321 1.00 93.50 527 LEU A O 1
ATOM 4190 N N . TYR A 1 528 ? 25.482 -0.982 5.288 1.00 92.31 528 TYR A N 1
ATOM 4191 C CA . TYR A 1 528 ? 24.644 0.133 4.832 1.00 92.31 528 TYR A CA 1
ATOM 4192 C C . TYR A 1 528 ? 24.926 1.416 5.639 1.00 92.31 528 TYR A C 1
ATOM 4194 O O . TYR A 1 528 ? 25.548 1.366 6.709 1.00 92.31 528 TYR A O 1
ATOM 4202 N N . GLY A 1 529 ? 24.490 2.571 5.123 1.00 87.44 529 GLY A N 1
ATOM 4203 C CA . GLY A 1 529 ? 24.780 3.901 5.688 1.00 87.44 529 GLY A CA 1
ATOM 4204 C C . GLY A 1 529 ? 26.244 4.358 5.562 1.00 87.44 529 GLY A C 1
ATOM 4205 O O . GLY A 1 529 ? 27.120 3.592 5.155 1.00 87.44 529 GLY A O 1
ATOM 4206 N N . GLY A 1 530 ? 26.525 5.617 5.914 1.00 79.12 530 GLY A N 1
ATOM 4207 C CA . GLY A 1 530 ? 27.892 6.129 6.122 1.00 79.12 530 GLY A CA 1
ATOM 4208 C C . GLY A 1 530 ? 28.826 6.069 4.908 1.00 79.12 530 GLY A C 1
ATOM 4209 O O . GLY A 1 530 ? 30.004 5.762 5.063 1.00 79.12 530 GLY A O 1
ATOM 4210 N N . GLY A 1 531 ? 28.307 6.287 3.693 1.00 77.38 531 GLY A N 1
ATOM 4211 C CA . GLY A 1 531 ? 29.106 6.297 2.455 1.00 77.38 531 GLY A CA 1
ATOM 4212 C C . GLY A 1 531 ? 29.545 4.918 1.944 1.00 77.38 531 GLY A C 1
ATOM 4213 O O . GLY A 1 531 ? 30.373 4.837 1.037 1.00 77.38 531 GLY A O 1
ATOM 4214 N N . LYS A 1 532 ? 29.001 3.828 2.502 1.00 86.25 532 LYS A N 1
ATOM 4215 C CA . LYS A 1 532 ? 29.277 2.438 2.101 1.00 86.25 532 LYS A CA 1
ATOM 4216 C C . LYS A 1 532 ? 28.634 2.119 0.741 1.00 86.25 532 LYS A C 1
ATOM 4218 O O . LYS A 1 532 ? 27.601 1.456 0.663 1.00 86.25 532 LYS A O 1
ATOM 4223 N N . ASN A 1 533 ? 29.240 2.615 -0.335 1.00 79.81 533 ASN A N 1
ATOM 4224 C CA . ASN A 1 533 ? 28.703 2.586 -1.699 1.00 79.81 533 ASN A CA 1
ATOM 4225 C C . ASN A 1 533 ? 29.674 1.865 -2.660 1.00 79.81 533 ASN A C 1
ATOM 4227 O O . ASN A 1 533 ? 30.852 1.699 -2.355 1.00 79.81 533 ASN A O 1
ATOM 4231 N N . GLY A 1 534 ? 29.207 1.476 -3.850 1.00 84.38 534 GLY A N 1
ATOM 4232 C CA . GLY A 1 534 ? 30.057 0.913 -4.910 1.00 84.38 534 GLY A CA 1
ATOM 4233 C C . GLY A 1 534 ? 30.145 -0.619 -4.936 1.00 84.38 534 GLY A C 1
ATOM 4234 O O . GLY A 1 534 ? 29.533 -1.324 -4.131 1.00 84.38 534 GLY A O 1
ATOM 4235 N N . ALA A 1 535 ? 30.904 -1.138 -5.907 1.00 86.06 535 ALA A N 1
ATOM 4236 C CA . ALA A 1 535 ? 30.876 -2.550 -6.306 1.00 86.06 535 ALA A CA 1
ATOM 4237 C C . ALA A 1 535 ? 31.278 -3.538 -5.194 1.00 86.06 535 ALA A C 1
ATOM 4239 O O . ALA A 1 535 ? 30.739 -4.642 -5.129 1.00 86.06 535 ALA A O 1
ATOM 4240 N N . GLU A 1 536 ? 32.197 -3.159 -4.301 1.00 92.81 536 GLU A N 1
ATOM 4241 C CA . GLU A 1 536 ? 32.625 -4.023 -3.194 1.00 92.81 536 GLU A CA 1
ATOM 4242 C C . GLU A 1 536 ? 31.486 -4.274 -2.194 1.00 92.81 536 GLU A C 1
ATOM 4244 O O . GLU A 1 536 ? 31.202 -5.422 -1.836 1.00 92.81 536 GLU A O 1
ATOM 4249 N N . TYR A 1 537 ? 30.799 -3.210 -1.766 1.00 91.12 537 TYR A N 1
ATOM 4250 C CA . TYR A 1 537 ? 29.666 -3.325 -0.852 1.00 91.12 537 TYR A CA 1
ATOM 4251 C C . TYR A 1 537 ? 28.505 -4.063 -1.512 1.00 91.12 537 TYR A C 1
ATOM 4253 O O . TYR A 1 537 ? 27.929 -4.946 -0.879 1.00 91.12 537 TYR A O 1
ATOM 4261 N N . GLU A 1 538 ? 28.226 -3.807 -2.793 1.00 88.44 538 GLU A N 1
ATOM 4262 C CA . GLU A 1 538 ? 27.216 -4.567 -3.540 1.00 88.44 538 GLU A CA 1
ATOM 4263 C C . GLU A 1 538 ? 27.536 -6.062 -3.614 1.00 88.44 538 GLU A C 1
ATOM 4265 O O . GLU A 1 538 ? 26.659 -6.893 -3.369 1.00 88.44 538 GLU A O 1
ATOM 4270 N N . LYS A 1 539 ? 28.803 -6.433 -3.840 1.00 90.81 539 LYS A N 1
ATOM 4271 C CA . LYS A 1 539 ? 29.234 -7.836 -3.803 1.00 90.81 539 LYS A CA 1
ATOM 4272 C C . LYS A 1 539 ? 28.967 -8.466 -2.434 1.00 90.81 539 LYS A C 1
ATOM 4274 O O . LYS A 1 539 ? 28.460 -9.583 -2.356 1.00 90.81 539 LYS A O 1
ATOM 4279 N N . ARG A 1 540 ? 29.268 -7.760 -1.342 1.00 95.62 540 ARG A N 1
ATOM 4280 C CA . ARG A 1 540 ? 29.030 -8.251 0.029 1.00 95.62 540 ARG A CA 1
ATOM 4281 C C . ARG A 1 540 ? 27.535 -8.367 0.350 1.00 95.62 540 ARG A C 1
ATOM 4283 O O . ARG A 1 540 ? 27.133 -9.358 0.954 1.00 95.62 540 ARG A O 1
ATOM 4290 N N . ARG A 1 541 ? 26.711 -7.413 -0.096 1.00 95.12 541 ARG A N 1
ATOM 4291 C CA . ARG A 1 541 ? 25.240 -7.446 0.034 1.00 95.12 541 ARG A CA 1
ATOM 4292 C C . ARG A 1 541 ? 24.635 -8.612 -0.748 1.00 95.12 541 ARG A C 1
ATOM 4294 O O . ARG A 1 541 ? 23.796 -9.338 -0.218 1.00 95.12 541 ARG A O 1
ATOM 4301 N N . ALA A 1 542 ? 25.114 -8.853 -1.969 1.00 89.44 542 ALA A N 1
ATOM 4302 C CA . ALA A 1 542 ? 24.710 -9.999 -2.779 1.00 89.44 542 ALA A CA 1
ATOM 4303 C C . ALA A 1 542 ? 25.030 -11.333 -2.086 1.00 89.44 542 ALA A C 1
ATOM 4305 O O . ALA A 1 542 ? 24.180 -12.220 -2.059 1.00 89.44 542 ALA A O 1
ATOM 4306 N N . VAL A 1 543 ? 26.199 -11.445 -1.443 1.00 94.81 543 VAL A N 1
ATOM 4307 C CA . VAL A 1 543 ? 26.554 -12.623 -0.633 1.00 94.81 543 VAL A CA 1
ATOM 4308 C C . VAL A 1 543 ? 25.585 -12.822 0.539 1.00 94.81 543 VAL A C 1
ATOM 4310 O O . VAL A 1 543 ? 25.226 -13.964 0.825 1.00 94.81 543 VAL A O 1
ATOM 4313 N N . CYS A 1 544 ? 25.134 -11.755 1.211 1.00 96.19 544 CYS A N 1
ATOM 4314 C CA . CYS A 1 544 ? 24.115 -11.869 2.263 1.00 96.19 544 CYS A CA 1
ATOM 4315 C C . CYS A 1 544 ? 22.796 -12.435 1.710 1.00 96.19 544 CYS A C 1
ATOM 4317 O O . CYS A 1 544 ? 22.292 -13.414 2.257 1.00 96.19 544 CYS A O 1
ATOM 4319 N N . ARG A 1 545 ? 22.286 -11.888 0.595 1.00 94.00 545 ARG A N 1
ATOM 4320 C CA . ARG A 1 545 ? 21.058 -12.374 -0.070 1.00 94.00 545 ARG A CA 1
ATOM 4321 C C . ARG A 1 545 ? 21.157 -13.843 -0.477 1.00 94.00 545 ARG A C 1
ATOM 4323 O O . ARG A 1 545 ? 20.266 -14.636 -0.180 1.00 94.00 545 ARG A O 1
ATOM 4330 N N . GLU A 1 546 ? 22.261 -14.222 -1.115 1.00 92.06 546 GLU A N 1
ATOM 4331 C CA . GLU A 1 546 ? 22.490 -15.594 -1.573 1.00 92.06 546 GLU A CA 1
ATOM 4332 C C . GLU A 1 546 ? 22.548 -16.579 -0.394 1.00 92.06 546 GLU A C 1
ATOM 4334 O O . GLU A 1 546 ? 21.913 -17.638 -0.413 1.00 92.06 546 GLU A O 1
ATOM 4339 N N . ARG A 1 547 ? 23.284 -16.221 0.669 1.00 96.12 547 ARG A N 1
ATOM 4340 C CA . ARG A 1 547 ? 23.374 -17.035 1.889 1.00 96.12 547 ARG A CA 1
ATOM 4341 C C . ARG A 1 547 ? 22.021 -17.176 2.570 1.00 96.12 547 ARG A C 1
ATOM 4343 O O . ARG A 1 547 ? 21.696 -18.287 2.984 1.00 96.12 547 ARG A O 1
ATOM 4350 N N . PHE A 1 548 ? 21.254 -16.091 2.657 1.00 97.69 548 PHE A N 1
ATOM 4351 C CA . PHE A 1 548 ? 19.919 -16.096 3.242 1.00 97.69 548 PHE A CA 1
ATOM 4352 C C . PHE A 1 548 ? 18.994 -17.060 2.497 1.00 97.69 548 PHE A C 1
ATOM 4354 O O . PHE A 1 548 ? 18.496 -18.001 3.106 1.00 97.69 548 PHE A O 1
ATOM 4361 N N . GLY A 1 549 ? 18.854 -16.922 1.173 1.00 93.62 549 GLY A N 1
ATOM 4362 C CA . GLY A 1 549 ? 17.998 -17.812 0.379 1.00 93.62 549 GLY A CA 1
ATOM 4363 C C . GLY A 1 549 ? 18.400 -19.286 0.484 1.00 93.62 549 GLY A C 1
ATOM 4364 O O . GLY A 1 549 ? 17.552 -20.158 0.683 1.00 93.62 549 GLY A O 1
ATOM 4365 N N . ARG A 1 550 ? 19.706 -19.580 0.436 1.00 97.50 550 ARG A N 1
ATOM 4366 C CA . ARG A 1 550 ? 20.226 -20.949 0.584 1.00 97.50 550 ARG A CA 1
ATOM 4367 C C . ARG A 1 550 ? 19.921 -21.539 1.960 1.00 97.50 550 ARG A C 1
ATOM 4369 O O . ARG A 1 550 ? 19.492 -22.687 2.057 1.00 97.50 550 ARG A O 1
ATOM 4376 N N . LYS A 1 551 ? 20.162 -20.774 3.027 1.00 97.75 551 LYS A N 1
ATOM 4377 C CA . LYS A 1 551 ? 19.945 -21.238 4.401 1.00 97.75 551 LYS A CA 1
ATOM 4378 C C . LYS A 1 551 ? 18.468 -21.312 4.762 1.00 97.75 551 LYS A C 1
ATOM 4380 O O . LYS A 1 551 ? 18.089 -22.209 5.503 1.00 97.75 551 LYS A O 1
ATOM 4385 N N . LEU A 1 552 ? 17.631 -20.448 4.200 1.00 97.88 552 LEU A N 1
ATOM 4386 C CA . LEU A 1 552 ? 16.189 -20.508 4.401 1.00 97.88 552 LEU A CA 1
ATOM 4387 C C . LEU A 1 552 ? 15.614 -21.780 3.767 1.00 97.88 552 LEU A C 1
ATOM 4389 O O . LEU A 1 552 ? 14.810 -22.469 4.388 1.00 97.88 552 LEU A O 1
ATOM 4393 N N . ASN A 1 553 ? 16.103 -22.150 2.578 1.00 96.69 553 ASN A N 1
ATOM 4394 C CA . ASN A 1 553 ? 15.783 -23.433 1.956 1.00 96.69 553 ASN A CA 1
ATOM 4395 C C . ASN A 1 553 ? 16.221 -24.622 2.831 1.00 96.69 553 ASN A C 1
ATOM 4397 O O . ASN A 1 553 ? 15.449 -25.551 3.040 1.00 96.69 553 ASN A O 1
ATOM 4401 N N . GLU A 1 554 ? 17.442 -24.586 3.378 1.00 97.56 554 GLU A N 1
ATOM 4402 C CA . GLU A 1 554 ? 17.924 -25.616 4.312 1.00 97.56 554 GLU A CA 1
ATOM 4403 C C . GLU A 1 554 ? 17.047 -25.721 5.570 1.00 97.56 554 GLU A C 1
ATOM 4405 O O . GLU A 1 554 ? 16.733 -26.830 6.003 1.00 97.56 554 GLU A O 1
ATOM 4410 N N . LEU A 1 555 ? 16.635 -24.586 6.143 1.00 97.69 555 LEU A N 1
ATOM 4411 C CA . LEU A 1 555 ? 15.748 -24.540 7.303 1.00 97.69 555 LEU A CA 1
ATOM 4412 C C . LEU A 1 555 ? 14.413 -25.235 7.007 1.00 97.69 555 LEU A C 1
ATOM 4414 O O . LEU A 1 555 ? 14.004 -26.107 7.773 1.00 97.69 555 LEU A O 1
ATOM 4418 N N . LEU A 1 556 ? 13.753 -24.887 5.898 1.00 96.25 556 LEU A N 1
ATOM 4419 C CA . LEU A 1 556 ? 12.469 -25.490 5.533 1.00 96.25 556 LEU A CA 1
ATOM 4420 C C . LEU A 1 556 ? 12.588 -26.992 5.255 1.00 96.25 556 LEU A C 1
ATOM 4422 O O . LEU A 1 556 ? 11.747 -27.758 5.720 1.00 96.25 556 LEU A O 1
ATOM 4426 N N . GLU A 1 557 ? 13.657 -27.432 4.585 1.00 95.00 557 GLU A N 1
ATOM 4427 C CA . GLU A 1 557 ? 13.932 -28.860 4.380 1.00 95.00 557 GLU A CA 1
ATOM 4428 C C . GLU A 1 557 ? 14.098 -29.612 5.704 1.00 95.00 557 GLU A C 1
ATOM 4430 O O . GLU A 1 557 ? 13.551 -30.703 5.874 1.00 95.00 557 GLU A O 1
ATOM 4435 N N . ARG A 1 558 ? 14.827 -29.038 6.670 1.00 95.56 558 ARG A N 1
ATOM 4436 C CA . ARG A 1 558 ? 14.996 -29.647 7.998 1.00 95.56 558 ARG A CA 1
ATOM 4437 C C . ARG A 1 558 ? 13.678 -29.722 8.758 1.00 95.56 558 ARG A C 1
ATOM 4439 O O . ARG A 1 558 ? 13.353 -30.783 9.282 1.00 95.56 558 ARG A O 1
ATOM 4446 N N . LEU A 1 559 ? 12.906 -28.635 8.782 1.00 94.88 559 LEU A N 1
ATOM 4447 C CA . LEU A 1 559 ? 11.606 -28.608 9.454 1.00 94.88 559 LEU A CA 1
ATOM 4448 C C . LEU A 1 559 ? 10.639 -29.620 8.827 1.00 94.88 559 LEU A C 1
ATOM 4450 O O . LEU A 1 559 ? 10.041 -30.415 9.548 1.00 94.88 559 LEU A O 1
ATOM 4454 N N . LYS A 1 560 ? 10.577 -29.694 7.493 1.00 90.19 560 LYS A N 1
ATOM 4455 C CA . LYS A 1 560 ? 9.758 -30.678 6.773 1.00 90.19 560 LYS A CA 1
ATOM 4456 C C . LYS A 1 560 ? 10.174 -32.119 7.081 1.00 90.19 560 LYS A C 1
ATOM 4458 O O . LYS A 1 560 ? 9.313 -32.960 7.321 1.00 90.19 560 LYS A O 1
ATOM 4463 N N . LYS A 1 561 ? 11.481 -32.406 7.121 1.00 91.44 561 LYS A N 1
ATOM 4464 C CA . LYS A 1 561 ? 12.017 -33.738 7.462 1.00 91.44 561 LYS A CA 1
ATOM 4465 C C . LYS A 1 561 ? 11.819 -34.116 8.923 1.00 91.44 561 LYS A C 1
ATOM 4467 O O . LYS A 1 561 ? 11.681 -35.297 9.217 1.00 91.44 561 LYS A O 1
ATOM 4472 N N . SER A 1 562 ? 11.801 -33.139 9.827 1.00 89.44 562 SER A N 1
ATOM 4473 C CA . SER A 1 562 ? 11.593 -33.394 11.254 1.00 89.44 562 SER A CA 1
ATOM 4474 C C . SER A 1 562 ? 10.201 -33.957 11.563 1.00 89.44 562 SER A C 1
ATOM 4476 O O . SER A 1 562 ? 10.006 -34.539 12.626 1.00 89.44 562 SER A O 1
ATOM 4478 N N . GLY A 1 563 ? 9.228 -33.759 10.661 1.00 76.50 563 GLY A N 1
ATOM 4479 C CA . GLY A 1 563 ? 7.818 -34.077 10.899 1.00 76.50 563 GLY A CA 1
ATOM 4480 C C . GLY A 1 563 ? 7.157 -33.198 11.969 1.00 76.50 563 GLY A C 1
ATOM 4481 O O . GLY A 1 563 ? 6.001 -33.431 12.313 1.00 76.50 563 GLY A O 1
ATOM 4482 N N . GLY A 1 564 ? 7.873 -32.205 12.510 1.00 67.75 564 GLY A N 1
ATOM 4483 C CA . GLY A 1 564 ? 7.393 -31.318 13.561 1.00 67.75 564 GLY A CA 1
ATOM 4484 C C . GLY A 1 564 ? 6.671 -30.099 12.998 1.00 67.75 564 GLY A C 1
ATOM 4485 O O . GLY A 1 564 ? 7.301 -29.247 12.379 1.00 67.75 564 GLY A O 1
ATOM 4486 N N . GLY A 1 565 ? 5.371 -30.001 13.278 1.00 85.75 565 GLY A N 1
ATOM 4487 C CA . GLY A 1 565 ? 4.544 -28.811 13.074 1.00 85.75 565 GLY A CA 1
ATOM 4488 C C . GLY A 1 565 ? 4.335 -28.352 11.626 1.00 85.75 565 GLY A C 1
ATOM 4489 O O . GLY A 1 565 ? 5.104 -28.621 10.708 1.00 85.75 565 GLY A O 1
ATOM 4490 N N . ARG A 1 566 ? 3.259 -27.595 11.409 1.00 95.69 566 ARG A N 1
ATOM 4491 C CA . ARG A 1 566 ? 3.011 -26.869 10.158 1.00 95.69 566 ARG A CA 1
ATOM 4492 C C . ARG A 1 566 ? 3.815 -25.573 10.163 1.00 95.69 566 ARG A C 1
ATOM 4494 O O . ARG A 1 566 ? 3.685 -24.765 11.080 1.00 95.69 566 ARG A O 1
ATOM 4501 N N . VAL A 1 567 ? 4.641 -25.369 9.143 1.00 97.38 567 VAL A N 1
ATOM 4502 C CA . VAL A 1 567 ? 5.525 -24.199 9.066 1.00 97.38 567 VAL A CA 1
ATOM 4503 C C . VAL A 1 567 ? 4.810 -23.026 8.404 1.00 97.38 567 VAL A C 1
ATOM 4505 O O . VAL A 1 567 ? 4.152 -23.205 7.385 1.00 97.38 567 VAL A O 1
ATOM 4508 N N . VAL A 1 568 ? 4.983 -21.829 8.962 1.00 98.06 568 VAL A N 1
ATOM 4509 C CA . VAL A 1 568 ? 4.572 -20.546 8.384 1.00 98.06 568 VAL A CA 1
ATOM 4510 C C . VAL A 1 568 ? 5.794 -19.639 8.338 1.00 98.06 568 VAL A C 1
ATOM 4512 O O . VAL A 1 568 ? 6.434 -19.402 9.364 1.00 98.06 568 VAL A O 1
ATOM 4515 N N . LEU A 1 569 ? 6.129 -19.126 7.158 1.00 98.12 569 LEU A N 1
ATOM 4516 C CA . LEU A 1 569 ? 7.171 -18.116 7.023 1.00 98.12 569 LEU A CA 1
ATOM 4517 C C . LEU A 1 569 ? 6.583 -16.717 7.194 1.00 98.12 569 LEU A C 1
ATOM 4519 O O . LEU A 1 569 ? 5.515 -16.406 6.677 1.00 98.12 569 LEU A O 1
ATOM 4523 N N . MET A 1 570 ? 7.313 -15.864 7.899 1.00 98.44 570 MET A N 1
ATOM 4524 C CA . MET A 1 570 ? 7.032 -14.444 8.031 1.00 98.44 570 MET A CA 1
ATOM 4525 C C . MET A 1 570 ? 8.238 -13.664 7.526 1.00 98.44 570 MET A C 1
ATOM 4527 O O . MET A 1 570 ? 9.380 -14.027 7.822 1.00 98.44 570 MET A O 1
ATOM 4531 N N . SER A 1 571 ? 8.006 -12.585 6.783 1.00 97.00 571 SER A N 1
ATOM 4532 C CA . SER A 1 571 ? 9.102 -11.661 6.493 1.00 97.00 571 SER A CA 1
ATOM 4533 C C . SER A 1 571 ? 9.567 -10.962 7.779 1.00 97.00 571 SER A C 1
ATOM 4535 O O . SER A 1 571 ? 8.775 -10.819 8.715 1.00 97.00 571 SER A O 1
ATOM 4537 N N . PRO A 1 572 ? 10.822 -10.485 7.853 1.00 95.69 572 PRO A N 1
ATOM 4538 C CA . PRO A 1 572 ? 11.172 -9.481 8.853 1.00 95.69 572 PRO A CA 1
ATOM 4539 C C . PRO A 1 572 ? 10.331 -8.202 8.638 1.00 95.69 572 PRO A C 1
ATOM 4541 O O . PRO A 1 572 ? 9.889 -7.954 7.511 1.00 95.69 572 PRO A O 1
ATOM 4544 N N . PRO A 1 573 ? 10.083 -7.384 9.678 1.00 97.12 573 PRO A N 1
ATOM 4545 C CA . PRO A 1 573 ? 9.514 -6.050 9.487 1.00 97.12 573 PRO A CA 1
ATOM 4546 C C . PRO A 1 573 ? 10.508 -5.128 8.763 1.00 97.12 573 PRO A C 1
ATOM 4548 O O . PRO A 1 573 ? 11.693 -5.444 8.670 1.00 97.12 573 PRO A O 1
ATOM 4551 N N . CYS A 1 574 ? 10.019 -3.992 8.264 1.00 95.00 574 CYS A N 1
ATOM 4552 C CA . CYS A 1 574 ? 10.827 -2.964 7.602 1.00 95.00 574 CYS A CA 1
ATOM 4553 C C . CYS A 1 574 ? 11.865 -2.320 8.548 1.00 95.00 574 CYS A C 1
ATOM 4555 O O . CYS A 1 574 ? 11.790 -2.477 9.769 1.00 95.00 574 CYS A O 1
ATOM 4557 N N . TYR A 1 575 ? 12.819 -1.572 7.989 1.00 94.56 575 TYR A N 1
ATOM 4558 C CA . TYR A 1 575 ? 13.736 -0.705 8.740 1.00 94.56 575 TYR A CA 1
ATOM 4559 C C . TYR A 1 575 ? 13.331 0.757 8.529 1.00 94.56 575 TYR A C 1
ATOM 4561 O O . TYR A 1 575 ? 13.161 1.207 7.399 1.00 94.56 575 TYR A O 1
ATOM 4569 N N . ASP A 1 576 ? 13.166 1.525 9.605 1.00 92.88 576 ASP A N 1
ATOM 4570 C CA . ASP A 1 576 ? 12.686 2.908 9.507 1.00 92.88 576 ASP A CA 1
ATOM 4571 C C . ASP A 1 576 ? 13.817 3.885 9.133 1.00 92.88 576 ASP A C 1
ATOM 4573 O O . ASP A 1 576 ? 14.430 4.561 9.970 1.00 92.88 576 ASP A O 1
ATOM 4577 N N . GLU A 1 577 ? 14.099 3.974 7.834 1.00 87.44 577 GLU A N 1
ATOM 4578 C CA . GLU A 1 577 ? 15.093 4.902 7.275 1.00 87.44 577 GLU A CA 1
ATOM 4579 C C . GLU A 1 577 ? 14.679 6.372 7.381 1.00 87.44 577 GLU A C 1
ATOM 4581 O O . GLU A 1 577 ? 15.514 7.257 7.190 1.00 87.44 577 GLU A O 1
ATOM 4586 N N . TYR A 1 578 ? 13.410 6.649 7.684 1.00 79.94 578 TYR A N 1
ATOM 4587 C CA . TYR A 1 578 ? 12.802 7.954 7.441 1.00 79.94 578 TYR A CA 1
ATOM 4588 C C . TYR A 1 578 ? 12.478 8.732 8.712 1.00 79.94 578 TYR A C 1
ATOM 4590 O O . TYR A 1 578 ? 12.370 9.955 8.652 1.00 79.94 578 TYR A O 1
ATOM 4598 N N . THR A 1 579 ? 12.367 8.065 9.863 1.00 76.44 579 THR A N 1
ATOM 4599 C CA . THR A 1 579 ? 12.232 8.764 11.148 1.00 76.44 579 THR A CA 1
ATOM 4600 C C . THR A 1 579 ? 13.457 9.645 11.427 1.00 76.44 579 THR A C 1
ATOM 4602 O O . THR A 1 579 ? 14.581 9.340 11.012 1.00 76.44 579 THR A O 1
ATOM 4605 N N . SER A 1 580 ? 13.281 10.731 12.179 1.00 65.06 580 SER A N 1
ATOM 4606 C CA . SER A 1 580 ? 14.402 11.508 12.722 1.00 65.06 580 SER A CA 1
ATOM 4607 C C . SER A 1 580 ? 15.261 10.679 13.693 1.00 65.06 580 SER A C 1
ATOM 4609 O O . SER A 1 580 ? 16.470 10.898 13.756 1.00 65.06 580 SER A O 1
ATOM 4611 N N . GLY A 1 581 ? 14.691 9.637 14.319 1.00 61.53 581 GLY A N 1
ATOM 4612 C CA . GLY A 1 581 ? 15.392 8.640 15.142 1.00 61.53 581 GLY A CA 1
ATOM 4613 C C . GLY A 1 581 ? 16.224 9.228 16.291 1.00 61.53 581 GLY A C 1
ATOM 4614 O O . GLY A 1 581 ? 16.102 10.400 16.635 1.00 61.53 581 GLY A O 1
ATOM 4615 N N . ASP A 1 582 ? 17.084 8.405 16.898 1.00 65.75 582 ASP A N 1
ATOM 4616 C CA . ASP A 1 582 ? 18.134 8.890 17.805 1.00 65.75 582 ASP A CA 1
ATOM 4617 C C . ASP A 1 582 ? 19.308 9.458 16.977 1.00 65.75 582 ASP A C 1
ATOM 4619 O O . ASP A 1 582 ? 19.941 8.684 16.250 1.00 65.75 582 ASP A O 1
ATOM 4623 N N . PRO A 1 583 ? 19.650 10.761 17.083 1.00 65.12 583 PRO A N 1
ATOM 4624 C CA . PRO A 1 583 ? 20.776 11.355 16.356 1.00 65.12 583 PRO A CA 1
ATOM 4625 C C . PRO A 1 583 ? 22.124 10.689 16.666 1.00 65.12 583 PRO A C 1
ATOM 4627 O O . PRO A 1 583 ? 23.046 10.764 15.856 1.00 65.12 583 PRO A O 1
ATOM 4630 N N . ALA A 1 584 ? 22.252 10.024 17.822 1.00 65.06 584 ALA A N 1
ATOM 4631 C CA . ALA A 1 584 ? 23.455 9.295 18.213 1.00 65.06 584 ALA A CA 1
ATOM 4632 C C . ALA A 1 584 ? 23.607 7.937 17.500 1.00 65.06 584 ALA A C 1
ATOM 4634 O O . ALA A 1 584 ? 24.642 7.279 17.640 1.00 65.06 584 ALA A O 1
ATOM 4635 N N . ARG A 1 585 ? 22.596 7.484 16.744 1.00 71.25 585 ARG A N 1
ATOM 4636 C CA . ARG A 1 585 ? 22.622 6.215 16.006 1.00 71.25 585 ARG A CA 1
ATOM 4637 C C . ARG A 1 585 ? 22.624 6.459 14.502 1.00 71.25 585 ARG A C 1
ATOM 4639 O O . ARG A 1 585 ? 21.728 7.089 13.953 1.00 71.25 585 ARG A O 1
ATOM 4646 N N . GLU A 1 586 ? 23.631 5.899 13.830 1.00 78.56 586 GLU A N 1
ATOM 4647 C CA . GLU A 1 586 ? 23.762 5.967 12.372 1.00 78.56 586 GLU A CA 1
ATOM 4648 C C . GLU A 1 586 ? 22.512 5.390 11.687 1.00 78.56 586 GLU A C 1
ATOM 4650 O O . GLU A 1 586 ? 22.124 4.246 11.939 1.00 78.56 586 GLU A O 1
ATOM 4655 N N . ASN A 1 587 ? 21.911 6.176 10.791 1.00 88.19 587 ASN A N 1
ATOM 4656 C CA . ASN A 1 587 ? 20.870 5.702 9.888 1.00 88.19 587 ASN A CA 1
ATOM 4657 C C . ASN A 1 587 ? 21.509 4.828 8.796 1.00 88.19 587 ASN A C 1
ATOM 4659 O O . ASN A 1 587 ? 22.285 5.310 7.964 1.00 88.19 587 ASN A O 1
ATOM 4663 N N . ASN A 1 588 ? 21.203 3.530 8.801 1.00 89.94 588 ASN A N 1
ATOM 4664 C CA . ASN A 1 588 ? 21.754 2.557 7.860 1.00 89.94 588 ASN A CA 1
ATOM 4665 C C . ASN A 1 588 ? 20.999 2.584 6.515 1.00 89.94 588 ASN A C 1
ATOM 4667 O O . ASN A 1 588 ? 20.497 1.556 6.080 1.00 89.94 588 ASN A O 1
ATOM 4671 N N . VAL A 1 589 ? 20.947 3.746 5.851 1.00 87.56 589 VAL A N 1
ATOM 4672 C CA . VAL A 1 589 ? 20.228 3.957 4.576 1.00 87.56 589 VAL A CA 1
ATOM 4673 C C . VAL A 1 589 ? 20.567 2.873 3.542 1.00 87.56 589 VAL A C 1
ATOM 4675 O O . VAL A 1 589 ? 21.746 2.586 3.291 1.00 87.56 589 VAL A O 1
ATOM 4678 N N . GLY A 1 590 ? 19.528 2.284 2.946 1.00 86.38 590 GLY A N 1
ATOM 4679 C CA . GLY A 1 590 ? 19.565 1.118 2.064 1.00 86.38 590 GLY A CA 1
ATOM 4680 C C . GLY A 1 590 ? 19.291 -0.225 2.760 1.00 86.38 590 GLY A C 1
ATOM 4681 O O . GLY A 1 590 ? 19.165 -1.237 2.068 1.00 86.38 590 GLY A O 1
ATOM 4682 N N . ALA A 1 591 ? 19.208 -0.258 4.092 1.00 91.31 591 ALA A N 1
ATOM 4683 C CA . ALA A 1 591 ? 18.854 -1.450 4.856 1.00 91.31 591 ALA A CA 1
ATOM 4684 C C . ALA A 1 591 ? 17.403 -1.889 4.605 1.00 91.31 591 ALA A C 1
ATOM 4686 O O . ALA A 1 591 ? 17.158 -3.078 4.428 1.00 91.31 591 ALA A O 1
ATOM 4687 N N . ASP A 1 592 ? 16.449 -0.965 4.507 1.00 92.69 592 ASP A N 1
ATOM 4688 C CA . ASP A 1 592 ? 15.049 -1.313 4.245 1.00 92.69 592 ASP A CA 1
ATOM 4689 C C . ASP A 1 592 ? 14.885 -1.988 2.882 1.00 92.69 592 ASP A C 1
ATOM 4691 O O . ASP A 1 592 ? 14.297 -3.060 2.766 1.00 92.69 592 ASP A O 1
ATOM 4695 N N . ARG A 1 593 ? 15.552 -1.449 1.855 1.00 85.31 593 ARG A N 1
ATOM 4696 C CA . ARG A 1 593 ? 15.605 -2.079 0.529 1.00 85.31 593 ARG A CA 1
ATOM 4697 C C . ARG A 1 593 ? 16.138 -3.512 0.594 1.00 85.31 593 ARG A C 1
ATOM 4699 O O . ARG A 1 593 ? 15.668 -4.382 -0.134 1.00 85.31 593 ARG A O 1
ATOM 4706 N N . ALA A 1 594 ? 17.116 -3.772 1.454 1.00 87.06 594 ALA A N 1
ATOM 4707 C CA . ALA A 1 594 ? 17.623 -5.121 1.630 1.00 87.06 594 ALA A CA 1
ATOM 4708 C C . ALA A 1 594 ? 16.634 -6.022 2.388 1.00 87.06 594 ALA A C 1
ATOM 4710 O O . ALA A 1 594 ? 16.516 -7.194 2.044 1.00 87.06 594 ALA A O 1
ATOM 4711 N N . LEU A 1 595 ? 15.875 -5.508 3.358 1.00 92.88 595 LEU A N 1
ATOM 4712 C CA . LEU A 1 595 ? 14.785 -6.268 3.981 1.00 92.88 595 LEU A CA 1
ATOM 4713 C C . LEU A 1 595 ? 13.641 -6.539 2.995 1.00 92.88 595 LEU A C 1
ATOM 4715 O O . LEU A 1 595 ? 13.066 -7.629 3.039 1.00 92.88 595 LEU A O 1
ATOM 4719 N N . ALA A 1 596 ? 13.382 -5.644 2.041 1.00 84.81 596 ALA A N 1
ATOM 4720 C CA . ALA A 1 596 ? 12.478 -5.895 0.922 1.00 84.81 596 ALA A CA 1
ATOM 4721 C C . ALA A 1 596 ? 12.997 -7.027 0.009 1.00 84.81 596 ALA A C 1
ATOM 4723 O O . ALA A 1 596 ? 12.245 -7.950 -0.310 1.00 84.81 596 ALA A O 1
ATOM 4724 N N . ASP A 1 597 ? 14.294 -7.037 -0.336 1.00 81.12 597 ASP A N 1
ATOM 4725 C CA . ASP A 1 597 ? 14.915 -8.150 -1.077 1.00 81.12 597 ASP A CA 1
ATOM 4726 C C . ASP A 1 597 ? 14.760 -9.483 -0.311 1.00 81.12 597 ASP A C 1
ATOM 4728 O O . ASP A 1 597 ? 14.426 -10.519 -0.887 1.00 81.12 597 ASP A O 1
ATOM 4732 N N . PHE A 1 598 ? 14.986 -9.474 1.006 1.00 92.06 598 PHE A N 1
ATOM 4733 C CA . PHE A 1 598 ? 14.868 -10.662 1.857 1.00 92.06 598 PHE A CA 1
ATOM 4734 C C . PHE A 1 598 ? 13.413 -11.124 1.988 1.00 92.06 598 PHE A C 1
ATOM 4736 O O . PHE A 1 598 ? 13.154 -12.327 1.997 1.00 92.06 598 PHE A O 1
ATOM 4743 N N . THR A 1 599 ? 12.465 -10.189 2.021 1.00 83.62 599 THR A N 1
ATOM 4744 C CA . THR A 1 599 ? 11.021 -10.455 1.971 1.00 83.62 599 THR A CA 1
ATOM 4745 C C . THR A 1 599 ? 10.659 -11.183 0.680 1.00 83.62 599 THR A C 1
ATOM 4747 O O . THR A 1 599 ? 10.003 -12.223 0.736 1.00 83.62 599 THR A O 1
ATOM 4750 N N . ALA A 1 600 ? 11.152 -10.714 -0.471 1.00 75.75 600 ALA A N 1
ATOM 4751 C CA . ALA A 1 600 ? 10.933 -11.374 -1.757 1.00 75.75 600 ALA A CA 1
ATOM 4752 C C . ALA A 1 600 ? 11.537 -12.790 -1.792 1.00 75.75 600 ALA A C 1
ATOM 4754 O O . ALA A 1 600 ? 10.861 -13.742 -2.185 1.00 75.75 600 ALA A O 1
ATOM 4755 N N . ILE A 1 601 ? 12.772 -12.959 -1.301 1.00 84.62 601 ILE A N 1
ATOM 4756 C CA . ILE A 1 601 ? 13.429 -14.274 -1.197 1.00 84.62 601 ILE A CA 1
ATOM 4757 C C . ILE A 1 601 ? 12.638 -15.218 -0.281 1.00 84.62 601 ILE A C 1
ATOM 4759 O O . ILE A 1 601 ? 12.493 -16.406 -0.588 1.00 84.62 601 ILE A O 1
ATOM 4763 N N . ALA A 1 602 ? 12.126 -14.716 0.845 1.00 87.62 602 ALA A N 1
ATOM 4764 C CA . ALA A 1 602 ? 11.326 -15.499 1.778 1.00 87.62 602 ALA A CA 1
ATOM 4765 C C . ALA A 1 602 ? 9.982 -15.913 1.168 1.00 87.62 602 ALA A C 1
ATOM 4767 O O . ALA A 1 602 ? 9.614 -17.081 1.283 1.00 87.62 602 ALA A O 1
ATOM 4768 N N . ALA A 1 603 ? 9.303 -15.008 0.459 1.00 79.31 603 ALA A N 1
ATOM 4769 C CA . ALA A 1 603 ? 8.059 -15.293 -0.250 1.00 79.31 603 ALA A CA 1
ATOM 4770 C C . ALA A 1 603 ? 8.253 -16.350 -1.350 1.00 79.31 603 ALA A C 1
ATOM 4772 O O . ALA A 1 603 ? 7.507 -17.328 -1.414 1.00 79.31 603 ALA A O 1
ATOM 4773 N N . GLU A 1 604 ? 9.292 -16.208 -2.179 1.00 76.19 604 GLU A N 1
ATOM 4774 C CA . GLU A 1 604 ? 9.620 -17.182 -3.225 1.00 76.19 604 GLU A CA 1
ATOM 4775 C C . GLU A 1 604 ? 9.971 -18.549 -2.620 1.00 76.19 604 GLU A C 1
ATOM 4777 O O . GLU A 1 604 ? 9.534 -19.599 -3.095 1.00 76.19 604 GLU A O 1
ATOM 4782 N N . THR A 1 605 ? 10.748 -18.560 -1.537 1.00 80.44 605 THR A N 1
ATOM 4783 C CA . THR A 1 605 ? 11.126 -19.798 -0.848 1.00 80.44 605 THR A CA 1
ATOM 4784 C C . THR A 1 605 ? 9.917 -20.461 -0.193 1.00 80.44 605 THR A C 1
ATOM 4786 O O . THR A 1 605 ? 9.756 -21.672 -0.323 1.00 80.44 605 THR A O 1
ATOM 4789 N N . ALA A 1 606 ? 9.018 -19.689 0.418 1.00 84.94 606 ALA A N 1
ATOM 4790 C CA . ALA A 1 606 ? 7.765 -20.198 0.960 1.00 84.94 606 ALA A CA 1
ATOM 4791 C C . ALA A 1 606 ? 6.909 -20.867 -0.126 1.00 84.94 606 ALA A C 1
ATOM 4793 O O . ALA A 1 606 ? 6.474 -22.008 0.039 1.00 84.94 606 ALA A O 1
ATOM 4794 N N . ALA A 1 607 ? 6.750 -20.196 -1.273 1.00 76.00 607 ALA A N 1
ATOM 4795 C CA . ALA A 1 607 ? 6.000 -20.709 -2.414 1.00 76.00 607 ALA A CA 1
ATOM 4796 C C . ALA A 1 607 ? 6.598 -22.014 -2.964 1.00 76.00 607 ALA A C 1
ATOM 4798 O O . ALA A 1 607 ? 5.862 -22.976 -3.183 1.00 76.00 607 ALA A O 1
ATOM 4799 N N . ARG A 1 608 ? 7.929 -22.091 -3.121 1.00 82.62 608 ARG A N 1
ATOM 4800 C CA . ARG A 1 608 ? 8.626 -23.312 -3.577 1.00 82.62 608 ARG A CA 1
ATOM 4801 C C . ARG A 1 608 ? 8.417 -24.505 -2.646 1.00 82.62 608 ARG A C 1
ATOM 4803 O O . ARG A 1 608 ? 8.348 -25.638 -3.113 1.00 82.62 608 ARG A O 1
ATOM 4810 N N . HIS A 1 609 ? 8.312 -24.255 -1.344 1.00 87.69 609 HIS A N 1
ATOM 4811 C CA . HIS A 1 609 ? 8.108 -25.295 -0.331 1.00 87.69 609 HIS A CA 1
ATOM 4812 C C . HIS A 1 609 ? 6.635 -25.592 -0.037 1.00 87.69 609 HIS A C 1
ATOM 4814 O O . HIS A 1 609 ? 6.345 -26.553 0.677 1.00 87.69 609 HIS A O 1
ATOM 4820 N N . GLY A 1 610 ? 5.710 -24.800 -0.586 1.00 86.62 610 GLY A N 1
ATOM 4821 C CA . GLY A 1 610 ? 4.278 -24.918 -0.319 1.00 86.62 610 GLY A CA 1
ATOM 4822 C C . GLY A 1 610 ? 3.897 -24.557 1.119 1.00 86.62 610 GLY A C 1
ATOM 4823 O O . GLY A 1 610 ? 2.926 -25.102 1.640 1.00 86.62 610 GLY A O 1
ATOM 4824 N N . VAL A 1 611 ? 4.660 -23.675 1.774 1.00 91.31 611 VAL A N 1
ATOM 4825 C CA . VAL A 1 611 ? 4.358 -23.193 3.132 1.00 91.31 611 VAL A CA 1
ATOM 4826 C C . VAL A 1 611 ? 3.695 -21.812 3.075 1.00 91.31 611 VAL A C 1
ATOM 4828 O O . VAL A 1 611 ? 4.058 -21.003 2.218 1.00 91.31 611 VAL A O 1
ATOM 4831 N N . PRO A 1 612 ? 2.728 -21.504 3.959 1.00 94.44 612 PRO A N 1
ATOM 4832 C CA . PRO A 1 612 ? 2.144 -20.170 4.037 1.00 94.44 612 PRO A CA 1
ATOM 4833 C C . PRO A 1 612 ? 3.200 -19.094 4.307 1.00 94.44 612 PRO A C 1
ATOM 4835 O O . PRO A 1 612 ? 4.130 -19.303 5.089 1.00 94.44 612 PRO A O 1
ATOM 4838 N N . PHE A 1 613 ? 3.015 -17.932 3.683 1.00 95.12 613 PHE A N 1
ATOM 4839 C CA . PHE A 1 613 ? 3.844 -16.748 3.876 1.00 95.12 613 PHE A CA 1
ATOM 4840 C C . PHE A 1 613 ? 2.993 -15.582 4.375 1.00 95.12 613 PHE A C 1
ATOM 4842 O O . PHE A 1 613 ? 1.928 -15.312 3.817 1.00 95.12 613 PHE A O 1
ATOM 4849 N N . ILE A 1 614 ? 3.466 -14.894 5.412 1.00 97.12 614 ILE A N 1
ATOM 4850 C CA . ILE A 1 614 ? 2.838 -13.700 5.979 1.00 97.12 614 ILE A CA 1
ATOM 4851 C C . ILE A 1 614 ? 3.827 -12.539 5.857 1.00 97.12 614 ILE A C 1
ATOM 4853 O O . ILE A 1 614 ? 4.876 -12.530 6.501 1.00 97.12 614 ILE A O 1
ATOM 4857 N N . ASP A 1 615 ? 3.483 -11.551 5.039 1.00 93.94 615 ASP A N 1
ATOM 4858 C CA . ASP A 1 615 ? 4.282 -10.337 4.880 1.00 93.94 615 ASP A CA 1
ATOM 4859 C C . ASP A 1 615 ? 4.089 -9.398 6.082 1.00 93.94 615 ASP A C 1
ATOM 4861 O O . ASP A 1 615 ? 2.977 -8.949 6.374 1.00 93.94 615 ASP A O 1
ATOM 4865 N N . GLN A 1 616 ? 5.186 -9.119 6.780 1.00 97.19 616 GLN A N 1
ATOM 4866 C CA . GLN A 1 616 ? 5.289 -8.149 7.869 1.00 97.19 616 GLN A CA 1
ATOM 4867 C C . GLN A 1 616 ? 6.030 -6.877 7.449 1.00 97.19 616 GLN A C 1
ATOM 4869 O O . GLN A 1 616 ? 5.938 -5.863 8.135 1.00 97.19 616 GLN A O 1
ATOM 4874 N N . HIS A 1 617 ? 6.773 -6.923 6.345 1.00 96.12 617 HIS A N 1
ATOM 4875 C CA . HIS A 1 617 ? 7.623 -5.843 5.874 1.00 96.12 617 HIS A CA 1
ATOM 4876 C C . HIS A 1 617 ? 6.779 -4.723 5.279 1.00 96.12 617 HIS A C 1
ATOM 4878 O O . HIS A 1 617 ? 6.740 -3.611 5.807 1.00 96.12 617 HIS A O 1
ATOM 4884 N N . THR A 1 618 ? 6.069 -5.039 4.197 1.00 88.00 618 THR A N 1
ATOM 4885 C CA . THR A 1 618 ? 5.297 -4.074 3.409 1.00 88.00 618 THR A CA 1
ATOM 4886 C C . THR A 1 618 ? 4.258 -3.336 4.252 1.00 88.00 618 THR A C 1
ATOM 4888 O O . THR A 1 618 ? 4.289 -2.105 4.269 1.00 88.00 618 THR A O 1
ATOM 4891 N N . PRO A 1 619 ? 3.385 -4.011 5.029 1.00 89.94 619 PRO A N 1
ATOM 4892 C CA . PRO A 1 619 ? 2.385 -3.290 5.808 1.00 89.94 619 PRO A CA 1
ATOM 4893 C C . PRO A 1 619 ? 2.985 -2.448 6.938 1.00 89.94 619 PRO A C 1
ATOM 4895 O O . PRO A 1 619 ? 2.423 -1.406 7.274 1.00 89.94 619 PRO A O 1
ATOM 4898 N N . MET A 1 620 ? 4.112 -2.866 7.526 1.00 95.12 620 MET A N 1
ATOM 4899 C CA . MET A 1 620 ? 4.803 -2.066 8.540 1.00 95.12 620 MET A CA 1
ATOM 4900 C C . MET A 1 620 ? 5.400 -0.804 7.924 1.00 95.12 620 MET A C 1
ATOM 4902 O O . MET A 1 620 ? 5.265 0.273 8.507 1.00 95.12 620 MET A O 1
ATOM 4906 N N . LEU A 1 621 ? 5.996 -0.916 6.734 1.00 90.25 621 LEU A N 1
ATOM 4907 C CA . LEU A 1 621 ? 6.528 0.225 5.997 1.00 90.25 621 LEU A CA 1
ATOM 4908 C C . LEU A 1 621 ? 5.403 1.201 5.649 1.00 90.25 621 LEU A C 1
ATOM 4910 O O . LEU A 1 621 ? 5.491 2.382 5.968 1.00 90.25 621 LEU A O 1
ATOM 4914 N N . GLU A 1 622 ? 4.308 0.708 5.073 1.00 87.81 622 GLU A N 1
ATOM 4915 C CA . GLU A 1 622 ? 3.148 1.524 4.703 1.00 87.81 622 GLU A CA 1
ATOM 4916 C C . GLU A 1 622 ? 2.526 2.241 5.904 1.00 87.81 622 GLU A C 1
ATOM 4918 O O . GLU A 1 622 ? 2.255 3.441 5.832 1.00 87.81 622 GLU A O 1
ATOM 4923 N N . ALA A 1 623 ? 2.308 1.533 7.016 1.00 88.75 623 ALA A N 1
ATOM 4924 C CA . ALA A 1 623 ? 1.753 2.123 8.230 1.00 88.75 623 ALA A CA 1
ATOM 4925 C C . ALA A 1 623 ? 2.702 3.170 8.834 1.00 88.75 623 ALA A C 1
ATOM 4927 O O . ALA A 1 623 ? 2.256 4.253 9.219 1.00 88.75 623 ALA A O 1
ATOM 4928 N N . THR A 1 624 ? 4.008 2.884 8.855 1.00 88.38 624 THR A N 1
ATOM 4929 C CA . THR A 1 624 ? 5.041 3.823 9.320 1.00 88.38 624 THR A CA 1
ATOM 4930 C C . THR A 1 624 ? 5.052 5.091 8.469 1.00 88.38 624 THR A C 1
ATOM 4932 O O . THR A 1 624 ? 4.917 6.191 9.000 1.00 88.38 624 THR A O 1
ATOM 4935 N N . ARG A 1 625 ? 5.119 4.950 7.138 1.00 85.88 625 ARG A N 1
ATOM 4936 C CA . ARG A 1 625 ? 5.147 6.074 6.187 1.00 85.88 625 ARG A CA 1
ATOM 4937 C C . ARG A 1 625 ? 3.866 6.899 6.222 1.00 85.88 625 ARG A C 1
ATOM 4939 O O . ARG A 1 625 ? 3.925 8.123 6.169 1.00 85.88 625 ARG A O 1
ATOM 4946 N N . ARG A 1 626 ? 2.707 6.248 6.342 1.00 84.38 626 ARG A N 1
ATOM 4947 C CA . ARG A 1 626 ? 1.412 6.932 6.454 1.00 84.38 626 ARG A CA 1
ATOM 4948 C C . ARG A 1 626 ? 1.330 7.769 7.727 1.00 84.38 626 ARG A C 1
ATOM 4950 O O . ARG A 1 626 ? 0.896 8.915 7.663 1.00 84.38 626 ARG A O 1
ATOM 4957 N N . GLY A 1 627 ? 1.770 7.225 8.862 1.00 83.12 627 GLY A N 1
ATOM 4958 C CA . GLY A 1 627 ? 1.848 7.992 10.104 1.00 83.12 627 GLY A CA 1
ATOM 4959 C C . GLY A 1 627 ? 2.868 9.132 10.021 1.00 83.12 627 GLY A C 1
ATOM 4960 O O . GLY A 1 627 ? 2.570 10.234 10.470 1.00 83.12 627 GLY A O 1
ATOM 4961 N N . GLN A 1 628 ? 4.003 8.921 9.344 1.00 84.56 628 GLN A N 1
ATOM 4962 C CA . GLN A 1 628 ? 4.996 9.970 9.069 1.00 84.56 628 GLN A CA 1
ATOM 4963 C C . GLN A 1 628 ? 4.463 11.104 8.188 1.00 84.56 628 GLN A C 1
ATOM 4965 O O . GLN A 1 628 ? 4.869 12.250 8.349 1.00 84.56 628 GLN A O 1
ATOM 4970 N N . GLY A 1 629 ? 3.526 10.806 7.284 1.00 80.06 629 GLY A N 1
ATOM 4971 C CA . GLY A 1 629 ? 2.816 11.822 6.505 1.00 80.06 629 GLY A CA 1
ATOM 4972 C C . GLY A 1 629 ? 1.933 12.745 7.355 1.00 80.06 629 GLY A C 1
ATOM 4973 O O . GLY A 1 629 ? 1.614 13.842 6.914 1.00 80.06 629 GLY A O 1
ATOM 4974 N N . ARG A 1 630 ? 1.550 12.321 8.569 1.00 84.62 630 ARG A N 1
ATOM 4975 C CA . ARG A 1 630 ? 0.793 13.133 9.544 1.00 84.62 630 ARG A CA 1
ATOM 4976 C C . ARG A 1 630 ? 1.708 13.838 10.539 1.00 84.62 630 ARG A C 1
ATOM 4978 O O . ARG A 1 630 ? 1.428 14.954 10.953 1.00 84.62 630 ARG A O 1
ATOM 4985 N N . ASP A 1 631 ? 2.782 13.166 10.928 1.00 81.81 631 ASP A N 1
ATOM 4986 C CA . ASP A 1 631 ? 3.789 13.644 11.869 1.00 81.81 631 ASP A CA 1
ATOM 4987 C C . ASP A 1 631 ? 5.136 13.046 11.481 1.00 81.81 631 ASP A C 1
ATOM 4989 O O . ASP A 1 631 ? 5.367 11.858 11.687 1.00 81.81 631 ASP A O 1
ATOM 4993 N N . ALA A 1 632 ? 6.045 13.870 10.963 1.00 79.31 632 ALA A N 1
ATOM 4994 C CA . ALA A 1 632 ? 7.342 13.419 10.463 1.00 79.31 632 ALA A CA 1
ATOM 4995 C C . ALA A 1 632 ? 8.209 12.689 11.513 1.00 79.31 632 ALA A C 1
ATOM 4997 O O . ALA A 1 632 ? 9.127 11.958 11.142 1.00 79.31 632 ALA A O 1
ATOM 4998 N N . SER A 1 633 ? 7.937 12.867 12.812 1.00 83.62 633 SER A N 1
ATOM 4999 C CA . SER A 1 633 ? 8.642 12.169 13.895 1.00 83.62 633 SER A CA 1
ATOM 5000 C C . SER A 1 633 ? 8.069 10.784 14.209 1.00 83.62 633 SER A C 1
ATOM 5002 O O . SER A 1 633 ? 8.724 9.984 14.885 1.00 83.62 633 SER A O 1
ATOM 5004 N N . PHE A 1 634 ? 6.872 10.476 13.700 1.00 88.56 634 PHE A N 1
ATOM 5005 C CA . PHE A 1 634 ? 6.189 9.219 13.957 1.00 88.56 634 PHE A CA 1
ATOM 5006 C C . PHE A 1 634 ? 7.029 8.018 13.521 1.00 88.56 634 PHE A C 1
ATOM 5008 O O . PHE A 1 634 ? 7.657 7.992 12.459 1.00 88.56 634 PHE A O 1
ATOM 5015 N N . THR A 1 635 ? 6.997 6.979 14.346 1.00 92.06 635 THR A N 1
ATOM 5016 C CA . THR A 1 635 ? 7.603 5.694 14.035 1.00 92.06 635 THR A CA 1
ATOM 5017 C C . THR A 1 635 ? 6.864 4.579 14.764 1.00 92.06 635 THR A C 1
ATOM 5019 O O . THR A 1 635 ? 6.407 4.745 15.897 1.00 92.06 635 THR A O 1
ATOM 5022 N N . LEU A 1 636 ? 6.754 3.419 14.116 1.00 94.94 636 LEU A N 1
ATOM 5023 C CA . LEU A 1 636 ? 6.307 2.183 14.761 1.00 94.94 636 LEU A CA 1
ATOM 5024 C C . LEU A 1 636 ? 7.456 1.445 15.460 1.00 94.94 636 LEU A C 1
ATOM 5026 O O . LEU A 1 636 ? 7.243 0.343 15.964 1.00 94.94 636 LEU A O 1
ATOM 5030 N N . PHE A 1 637 ? 8.651 2.038 15.505 1.00 94.44 637 PHE A N 1
ATOM 5031 C CA . PHE A 1 637 ? 9.883 1.440 16.001 1.00 94.44 637 PHE A CA 1
ATOM 5032 C C . PHE A 1 637 ? 10.406 2.151 17.249 1.00 94.44 637 PHE A C 1
ATOM 5034 O O . PHE A 1 637 ? 10.063 3.289 17.561 1.00 94.44 637 PHE A O 1
ATOM 5041 N N . HIS A 1 638 ? 11.272 1.467 17.984 1.00 91.38 638 HIS A N 1
ATOM 5042 C CA . HIS A 1 638 ? 12.156 2.112 18.937 1.00 91.38 638 HIS A CA 1
ATOM 5043 C C . HIS A 1 638 ? 13.160 3.024 18.206 1.00 91.38 638 HIS A C 1
ATOM 5045 O O . HIS A 1 638 ? 13.373 2.877 17.000 1.00 91.38 638 HIS A O 1
ATOM 5051 N N . PRO A 1 639 ? 13.857 3.933 18.918 1.00 88.06 639 PRO A N 1
ATOM 5052 C CA . PRO A 1 639 ? 14.805 4.866 18.296 1.00 88.06 639 PRO A CA 1
ATOM 5053 C C . PRO A 1 639 ? 15.971 4.225 17.515 1.00 88.06 639 PRO A C 1
ATOM 5055 O O . PRO A 1 639 ? 16.726 4.934 16.855 1.00 88.06 639 PRO A O 1
ATOM 5058 N N . ASP A 1 640 ? 16.151 2.897 17.578 1.00 89.12 640 ASP A N 1
ATOM 5059 C CA . ASP A 1 640 ? 17.098 2.164 16.725 1.00 89.12 640 ASP A CA 1
ATOM 5060 C C . ASP A 1 640 ? 16.632 1.903 15.295 1.00 89.12 640 ASP A C 1
ATOM 5062 O O . ASP A 1 640 ? 17.432 1.367 14.522 1.00 89.12 640 ASP A O 1
ATOM 5066 N N . ARG A 1 641 ? 15.390 2.272 14.949 1.00 91.94 641 ARG A N 1
ATOM 5067 C CA . ARG A 1 641 ? 14.794 2.107 13.613 1.00 91.94 641 ARG A CA 1
ATOM 5068 C C . ARG A 1 641 ? 14.578 0.645 13.198 1.00 91.94 641 ARG A C 1
ATOM 5070 O O . ARG A 1 641 ? 14.206 0.389 12.059 1.00 91.94 641 ARG A O 1
ATOM 5077 N N . LEU A 1 642 ? 14.839 -0.313 14.091 1.00 91.81 642 LEU A N 1
ATOM 5078 C CA . LEU A 1 642 ? 14.916 -1.740 13.770 1.00 91.81 642 LEU A CA 1
ATOM 5079 C C . LEU A 1 642 ? 13.924 -2.570 14.581 1.00 91.81 642 LEU A C 1
ATOM 5081 O O . LEU A 1 642 ? 13.262 -3.445 14.032 1.00 91.81 642 LEU A O 1
ATOM 5085 N N . HIS A 1 643 ? 13.828 -2.319 15.887 1.00 95.25 643 HIS A N 1
ATOM 5086 C CA . HIS A 1 643 ? 12.931 -3.068 16.760 1.00 95.25 643 HIS A CA 1
ATOM 5087 C C . HIS A 1 643 ? 11.581 -2.358 16.822 1.00 95.25 643 HIS A C 1
ATOM 5089 O O . HIS A 1 643 ? 11.540 -1.197 17.233 1.00 95.25 643 HIS A O 1
ATOM 5095 N N . PRO A 1 644 ? 10.476 -3.015 16.431 1.00 96.69 644 PRO A N 1
ATOM 5096 C CA . PRO A 1 644 ? 9.148 -2.437 16.568 1.00 96.69 644 PRO A CA 1
ATOM 5097 C C . PRO A 1 644 ? 8.871 -2.026 18.017 1.00 96.69 644 PRO A C 1
ATOM 5099 O O . PRO A 1 644 ? 9.127 -2.779 18.951 1.00 96.69 644 PRO A O 1
ATOM 5102 N N . ALA A 1 645 ? 8.314 -0.836 18.209 1.00 95.56 645 ALA A N 1
ATOM 5103 C CA . ALA A 1 645 ? 7.675 -0.461 19.457 1.00 95.56 645 ALA A CA 1
ATOM 5104 C C . ALA A 1 645 ? 6.346 -1.223 19.600 1.00 95.56 645 ALA A C 1
ATOM 5106 O O . ALA A 1 645 ? 5.899 -1.945 18.703 1.00 95.56 645 ALA A O 1
ATOM 5107 N N . ARG A 1 646 ? 5.654 -1.040 20.729 1.00 95.69 646 ARG A N 1
ATOM 5108 C CA . ARG A 1 646 ? 4.420 -1.783 21.024 1.00 95.69 646 ARG A CA 1
ATOM 5109 C C . ARG A 1 646 ? 3.350 -1.658 19.929 1.00 95.69 646 ARG A C 1
ATOM 5111 O O . ARG A 1 646 ? 2.713 -2.656 19.608 1.00 95.69 646 ARG A O 1
ATOM 5118 N N . ALA A 1 647 ? 3.182 -0.478 19.327 1.00 96.06 647 ALA A N 1
ATOM 5119 C CA . ALA A 1 647 ? 2.268 -0.276 18.199 1.00 96.06 647 ALA A CA 1
ATOM 5120 C C . ALA A 1 647 ? 2.663 -1.104 16.963 1.00 96.06 647 ALA A C 1
ATOM 5122 O O . ALA A 1 647 ? 1.808 -1.735 16.346 1.00 96.06 647 ALA A O 1
ATOM 5123 N N . GLY A 1 648 ? 3.957 -1.192 16.645 1.00 97.56 648 GLY A N 1
ATOM 5124 C CA . GLY A 1 648 ? 4.447 -2.082 15.593 1.00 97.56 648 GLY A CA 1
ATOM 5125 C C . GLY A 1 648 ? 4.161 -3.554 15.911 1.00 97.56 648 GLY A C 1
ATOM 5126 O O . GLY A 1 648 ? 3.693 -4.298 15.054 1.00 97.56 648 GLY A O 1
ATOM 5127 N N . HIS A 1 649 ? 4.299 -3.984 17.167 1.00 98.38 649 HIS A N 1
ATOM 5128 C CA . HIS A 1 649 ? 3.909 -5.345 17.557 1.00 98.38 649 HIS A CA 1
ATOM 5129 C C . HIS A 1 649 ? 2.402 -5.634 17.403 1.00 98.38 649 HIS A C 1
ATOM 5131 O O . HIS A 1 649 ? 2.045 -6.772 17.084 1.00 98.38 649 HIS A O 1
ATOM 5137 N N . TYR A 1 650 ? 1.519 -4.637 17.555 1.00 98.19 650 TYR A N 1
ATOM 5138 C CA . TYR A 1 650 ? 0.097 -4.776 17.199 1.00 98.19 650 TYR A CA 1
ATOM 5139 C C . TYR A 1 650 ? -0.098 -5.028 15.701 1.00 98.19 650 TYR A C 1
ATOM 5141 O O . TYR A 1 650 ? -0.980 -5.802 15.328 1.00 98.19 650 TYR A O 1
ATOM 5149 N N . LEU A 1 651 ? 0.721 -4.422 14.838 1.00 97.81 651 LEU A N 1
ATOM 5150 C CA . LEU A 1 651 ? 0.694 -4.695 13.401 1.00 97.81 651 LEU A CA 1
ATOM 5151 C C . LEU A 1 651 ? 1.160 -6.126 13.105 1.00 97.81 651 LEU A C 1
ATOM 5153 O O . LEU A 1 651 ? 0.460 -6.846 12.392 1.00 97.81 651 LEU A O 1
ATOM 5157 N N . LEU A 1 652 ? 2.258 -6.572 13.730 1.00 98.50 652 LEU A N 1
ATOM 5158 C CA . LEU A 1 652 ? 2.765 -7.942 13.573 1.00 98.50 652 LEU A CA 1
ATOM 5159 C C . LEU A 1 652 ? 1.706 -8.995 13.930 1.00 98.50 652 LEU A C 1
ATOM 5161 O O . LEU A 1 652 ? 1.451 -9.926 13.160 1.00 98.50 652 LEU A O 1
ATOM 5165 N N . ALA A 1 653 ? 1.057 -8.819 15.085 1.00 98.25 653 ALA A N 1
ATOM 5166 C CA . ALA A 1 653 ? -0.025 -9.687 15.531 1.00 98.25 653 ALA A CA 1
ATOM 5167 C C . ALA A 1 653 ? -1.255 -9.591 14.608 1.00 98.25 653 ALA A C 1
ATOM 5169 O O . ALA A 1 653 ? -1.836 -10.623 14.273 1.00 98.25 653 ALA A O 1
ATOM 5170 N N . SER A 1 654 ? -1.615 -8.389 14.131 1.00 96.56 654 SER A N 1
ATOM 5171 C CA . SER A 1 654 ? -2.740 -8.194 13.201 1.00 96.56 654 SER A CA 1
ATOM 5172 C C . SER A 1 654 ? -2.568 -9.023 11.934 1.00 96.56 654 SER A C 1
ATOM 5174 O O . SER A 1 654 ? -3.514 -9.676 11.509 1.00 96.56 654 SER A O 1
ATOM 5176 N N . LYS A 1 655 ? -1.362 -9.068 11.356 1.00 96.56 655 LYS A N 1
ATOM 5177 C CA . LYS A 1 655 ? -1.114 -9.823 10.119 1.00 96.56 655 LYS A CA 1
ATOM 5178 C C . LYS A 1 655 ? -1.219 -11.333 10.290 1.00 96.56 655 LYS A C 1
ATOM 5180 O O . LYS A 1 655 ? -1.681 -12.013 9.377 1.00 96.56 655 LYS A O 1
ATOM 5185 N N . ILE A 1 656 ? -0.891 -11.853 11.472 1.00 97.62 656 ILE A N 1
ATOM 5186 C CA . ILE A 1 656 ? -1.139 -13.262 11.803 1.00 97.62 656 ILE A CA 1
ATOM 5187 C C . ILE A 1 656 ? -2.646 -13.532 11.894 1.00 97.62 656 ILE A C 1
ATOM 5189 O O . ILE A 1 656 ? -3.128 -14.494 11.301 1.00 97.62 656 ILE A O 1
ATOM 5193 N N . LEU A 1 657 ? -3.403 -12.663 12.567 1.00 96.19 657 LEU A N 1
ATOM 5194 C CA . LEU A 1 657 ? -4.860 -12.793 12.683 1.00 96.19 657 LEU A CA 1
ATOM 5195 C C . LEU A 1 657 ? -5.568 -12.653 11.322 1.00 96.19 657 LEU A C 1
ATOM 5197 O O . LEU A 1 657 ? -6.472 -13.424 11.009 1.00 96.19 657 LEU A O 1
ATOM 5201 N N . GLU A 1 658 ? -5.122 -11.739 10.459 1.00 93.25 658 GLU A N 1
ATOM 5202 C CA . GLU A 1 658 ? -5.626 -11.599 9.082 1.00 93.25 658 GLU A CA 1
ATOM 5203 C C . GLU A 1 658 ? -5.392 -12.866 8.265 1.00 93.25 658 GLU A C 1
ATOM 5205 O O . GLU A 1 658 ? -6.317 -13.354 7.615 1.00 93.25 658 GLU A O 1
ATOM 5210 N N . ALA A 1 659 ? -4.190 -13.442 8.350 1.00 93.31 659 ALA A N 1
ATOM 5211 C CA . ALA A 1 659 ? -3.882 -14.719 7.716 1.00 93.31 659 ALA A CA 1
ATOM 5212 C C . ALA A 1 659 ? -4.765 -15.859 8.253 1.00 93.31 659 ALA A C 1
ATOM 5214 O O . ALA A 1 659 ? -5.066 -16.797 7.513 1.00 93.31 659 ALA A O 1
ATOM 5215 N N . GLN A 1 660 ? -5.223 -15.758 9.505 1.00 94.25 660 GLN A N 1
ATOM 5216 C CA . GLN A 1 660 ? -6.171 -16.688 10.121 1.00 94.25 660 GLN A CA 1
ATOM 5217 C C . GLN A 1 660 ? -7.632 -16.472 9.703 1.00 94.25 660 GLN A C 1
ATOM 5219 O O . GLN A 1 660 ? -8.480 -17.318 9.993 1.00 94.25 660 GLN A O 1
ATOM 5224 N N . GLY A 1 661 ? -7.935 -15.378 8.997 1.00 89.75 661 GLY A N 1
ATOM 5225 C CA . GLY A 1 661 ? -9.302 -14.953 8.689 1.00 89.75 661 GLY A CA 1
ATOM 5226 C C . GLY A 1 661 ? -10.027 -14.308 9.879 1.00 89.75 661 GLY A C 1
ATOM 5227 O O . GLY A 1 661 ? -11.229 -14.051 9.802 1.00 89.75 661 GLY A O 1
ATOM 5228 N N . GLU A 1 662 ? -9.312 -14.017 10.967 1.00 88.62 662 GLU A N 1
ATOM 5229 C CA . GLU A 1 662 ? -9.846 -13.431 12.195 1.00 88.62 662 GLU A CA 1
ATOM 5230 C C . GLU A 1 662 ? -10.130 -11.938 11.981 1.00 88.62 662 GLU A C 1
ATOM 5232 O O . GLU A 1 662 ? -9.267 -11.075 12.148 1.00 88.62 662 GLU A O 1
ATOM 5237 N N . SER A 1 663 ? -11.346 -11.625 11.537 1.00 76.44 663 SER A N 1
ATOM 5238 C CA . SER A 1 663 ? -11.784 -10.257 11.201 1.00 76.44 663 SER A CA 1
ATOM 5239 C C . SER A 1 663 ? -13.192 -9.912 11.697 1.00 76.44 663 SER A C 1
ATOM 5241 O O . SER A 1 663 ? -13.606 -8.760 11.604 1.00 76.44 663 SER A O 1
ATOM 5243 N N . GLY A 1 664 ? -13.932 -10.890 12.228 1.00 76.12 664 GLY A N 1
ATOM 5244 C CA . GLY A 1 664 ? -15.306 -10.689 12.683 1.00 76.12 664 GLY A CA 1
ATOM 5245 C C . GLY A 1 664 ? -15.400 -9.914 14.005 1.00 76.12 664 GLY A C 1
ATOM 5246 O O . GLY A 1 664 ? -14.460 -9.969 14.808 1.00 76.12 664 GLY A O 1
ATOM 5247 N N . PRO A 1 665 ? -16.540 -9.245 14.273 1.00 87.88 665 PRO A N 1
ATOM 5248 C CA . PRO A 1 665 ? -16.799 -8.621 15.571 1.00 87.88 665 PRO A CA 1
ATOM 5249 C C . PRO A 1 665 ? -16.766 -9.668 16.694 1.00 87.88 665 PRO A C 1
ATOM 5251 O O . PRO A 1 665 ? -16.904 -10.869 16.443 1.00 87.88 665 PRO A O 1
ATOM 5254 N N . LEU A 1 666 ? -16.553 -9.228 17.933 1.00 89.06 666 LEU A N 1
ATOM 5255 C CA . LEU A 1 666 ? -16.558 -10.086 19.119 1.00 89.06 666 LEU A CA 1
ATOM 5256 C C . LEU A 1 666 ? -17.955 -10.646 19.402 1.00 89.06 666 LEU A C 1
ATOM 5258 O O . LEU A 1 666 ? -18.096 -11.840 19.657 1.00 89.06 666 LEU A O 1
ATOM 5262 N N . ALA A 1 667 ? -18.974 -9.787 19.359 1.00 88.44 667 ALA A N 1
ATOM 5263 C CA . ALA A 1 667 ? -20.355 -10.163 19.629 1.00 88.44 667 ALA A CA 1
ATOM 5264 C C . ALA A 1 667 ? -21.348 -9.164 19.023 1.00 88.44 667 ALA A C 1
ATOM 5266 O O . ALA A 1 667 ? -21.032 -7.987 18.835 1.00 88.44 667 ALA A O 1
ATOM 5267 N N . GLU A 1 668 ? -22.571 -9.628 18.776 1.00 92.06 668 GLU A N 1
ATOM 5268 C CA . GLU A 1 668 ? -23.710 -8.779 18.437 1.00 92.06 668 GLU A CA 1
ATOM 5269 C C . GLU A 1 668 ? -24.957 -9.265 19.183 1.00 92.06 668 GLU A C 1
ATOM 5271 O O . GLU A 1 668 ? -25.272 -10.456 19.179 1.00 92.06 668 GLU A O 1
ATOM 5276 N N . TRP A 1 669 ? -25.674 -8.337 19.815 1.00 94.06 669 TRP A N 1
ATOM 5277 C CA . TRP A 1 669 ? -26.918 -8.601 20.531 1.00 94.06 669 TRP A CA 1
ATOM 5278 C C . TRP A 1 669 ? -28.030 -7.690 20.032 1.00 94.06 669 TRP A C 1
ATOM 5280 O O . TRP A 1 669 ? -27.851 -6.480 19.917 1.00 94.06 669 TRP A O 1
ATOM 5290 N N . ASN A 1 670 ? -29.201 -8.282 19.805 1.00 95.94 670 ASN A N 1
ATOM 5291 C CA . ASN A 1 670 ? -30.442 -7.574 19.519 1.00 95.94 670 ASN A CA 1
ATOM 5292 C C . ASN A 1 670 ? -31.423 -7.876 20.648 1.00 95.94 670 ASN A C 1
ATOM 5294 O O . ASN A 1 670 ? -31.836 -9.023 20.818 1.00 95.94 670 ASN A O 1
ATOM 5298 N N . VAL A 1 671 ? -31.768 -6.862 21.432 1.00 95.69 671 VAL A N 1
ATOM 5299 C CA . VAL A 1 671 ? -32.647 -6.990 22.599 1.00 95.69 671 VAL A CA 1
ATOM 5300 C C . VAL A 1 671 ? -33.821 -6.019 22.502 1.00 95.69 671 VAL A C 1
ATOM 5302 O O . VAL A 1 671 ? -33.846 -5.110 21.664 1.00 95.69 671 VAL A O 1
ATOM 5305 N N . LYS A 1 672 ? -34.831 -6.229 23.345 1.00 94.56 672 LYS A N 1
ATOM 5306 C CA . LYS A 1 672 ? -36.032 -5.397 23.399 1.00 94.56 672 LYS A CA 1
ATOM 5307 C C . LYS A 1 672 ? -36.323 -4.982 24.837 1.00 94.56 672 LYS A C 1
ATOM 5309 O O . LYS A 1 672 ? -36.246 -5.817 25.734 1.00 94.56 672 LYS A O 1
ATOM 5314 N N . GLY A 1 673 ? -36.727 -3.729 25.024 1.00 93.19 673 GLY A N 1
ATOM 5315 C CA . GLY A 1 673 ? -37.108 -3.181 26.327 1.00 93.19 673 GLY A CA 1
ATOM 5316 C C . GLY A 1 673 ? -35.937 -2.601 27.123 1.00 93.19 673 GLY A C 1
ATOM 5317 O O . GLY A 1 673 ? -34.844 -2.407 26.598 1.00 93.19 673 GLY A O 1
ATOM 5318 N N . THR A 1 674 ? -36.195 -2.288 28.393 1.00 95.06 674 THR A N 1
ATOM 5319 C CA . THR A 1 674 ? -35.294 -1.511 29.259 1.00 95.06 674 THR A CA 1
ATOM 5320 C C . THR A 1 674 ? -34.472 -2.348 30.236 1.00 95.06 674 THR A C 1
ATOM 5322 O O . THR A 1 674 ? -33.610 -1.791 30.897 1.00 95.06 674 THR A O 1
ATOM 5325 N N . ALA A 1 675 ? -34.692 -3.659 30.347 1.00 95.44 675 ALA A N 1
ATOM 5326 C CA . ALA A 1 675 ? -33.907 -4.527 31.225 1.00 95.44 675 ALA A CA 1
ATOM 5327 C C . ALA A 1 675 ? -33.675 -5.892 30.571 1.00 95.44 675 ALA A C 1
ATOM 5329 O O . ALA A 1 675 ? -34.611 -6.508 30.056 1.00 95.44 675 ALA A O 1
ATOM 5330 N N . PHE A 1 676 ? -32.428 -6.359 30.566 1.00 95.81 676 PHE A N 1
ATOM 5331 C CA . PHE A 1 676 ? -32.033 -7.629 29.956 1.00 95.81 676 PHE A CA 1
ATOM 5332 C C . PHE A 1 676 ? -30.687 -8.117 30.503 1.00 95.81 676 PHE A C 1
ATOM 5334 O O . PHE A 1 676 ? -29.881 -7.345 31.015 1.00 95.81 676 PHE A O 1
ATOM 5341 N N . THR A 1 677 ? -30.416 -9.414 30.354 1.00 94.25 677 THR A N 1
ATOM 5342 C CA . THR A 1 677 ? -29.124 -10.010 30.714 1.00 94.25 677 THR A CA 1
ATOM 5343 C C . THR A 1 677 ? -28.368 -10.418 29.454 1.00 94.25 677 THR A C 1
ATOM 5345 O O . THR A 1 677 ? -28.865 -11.223 28.666 1.00 94.25 677 THR A O 1
ATOM 5348 N N . LEU A 1 678 ? -27.142 -9.924 29.282 1.00 92.69 678 LEU A N 1
ATOM 5349 C CA . LEU A 1 678 ? -26.220 -10.412 28.254 1.00 92.69 678 LEU A CA 1
ATOM 5350 C C . LEU A 1 678 ? -25.311 -11.488 28.856 1.00 92.69 678 LEU A C 1
ATOM 5352 O O . LEU A 1 678 ? -24.843 -11.360 29.987 1.00 92.69 678 LEU A O 1
ATOM 5356 N N . THR A 1 679 ? -25.043 -12.551 28.097 1.00 87.00 679 THR A N 1
ATOM 5357 C CA . THR A 1 679 ? -24.124 -13.628 28.509 1.00 87.00 679 THR A CA 1
ATOM 5358 C C . THR A 1 679 ? -23.014 -13.773 27.467 1.00 87.00 679 THR A C 1
ATOM 5360 O O . THR A 1 679 ? -23.063 -14.689 26.645 1.00 87.00 679 THR A O 1
ATOM 5363 N N . PRO A 1 680 ? -22.055 -12.830 27.410 1.00 84.25 680 PRO A N 1
ATOM 5364 C CA . PRO A 1 680 ? -20.900 -12.964 26.535 1.00 84.25 680 PRO A CA 1
ATOM 5365 C C . PRO A 1 680 ? -20.100 -14.227 26.868 1.00 84.25 680 PRO A C 1
ATOM 5367 O O . PRO A 1 680 ? -19.900 -14.569 28.035 1.00 84.25 680 PRO A O 1
ATOM 5370 N N . LEU A 1 681 ? -19.607 -14.899 25.826 1.00 78.31 681 LEU A N 1
ATOM 5371 C CA . LEU A 1 681 ? -18.751 -16.079 25.970 1.00 78.31 681 LEU A CA 1
ATOM 5372 C C . LEU A 1 681 ? -17.377 -15.732 26.560 1.00 78.31 681 LEU A C 1
ATOM 5374 O O . LEU A 1 681 ? -16.700 -16.616 27.071 1.00 78.31 681 LEU A O 1
ATOM 5378 N N . SER A 1 682 ? -16.967 -14.463 26.498 1.00 81.81 682 SER A N 1
ATOM 5379 C CA . SER A 1 682 ? -15.633 -14.012 26.882 1.00 81.81 682 SER A CA 1
ATOM 5380 C C . SER A 1 682 ? -15.587 -12.509 27.196 1.00 81.81 682 SER A C 1
ATOM 5382 O O . SER A 1 682 ? -16.609 -11.819 27.178 1.00 81.81 682 SER A O 1
ATOM 5384 N N . LEU A 1 683 ? -14.398 -11.992 27.508 1.00 88.50 683 LEU A N 1
ATOM 5385 C CA . LEU A 1 683 ? -14.158 -10.560 27.695 1.00 88.50 683 LEU A CA 1
ATOM 5386 C C . LEU A 1 683 ? -13.615 -9.915 26.410 1.00 88.50 683 LEU A C 1
ATOM 5388 O O . LEU A 1 683 ? -12.888 -10.584 25.677 1.00 88.50 683 LEU A O 1
ATOM 5392 N N . PRO A 1 684 ? -13.865 -8.616 26.157 1.00 90.69 684 PRO A N 1
ATOM 5393 C CA . PRO A 1 684 ? -13.191 -7.890 25.088 1.00 90.69 684 PRO A CA 1
ATOM 5394 C C . PRO A 1 684 ? -11.696 -7.784 25.375 1.00 90.69 684 PRO A C 1
ATOM 5396 O O . PRO A 1 684 ? -11.280 -7.670 26.527 1.00 90.69 684 PRO A O 1
ATOM 5399 N N . MET A 1 685 ? -10.867 -7.778 24.340 1.00 91.44 685 MET A N 1
ATOM 5400 C CA . MET A 1 685 ? -9.430 -7.569 24.485 1.00 91.44 685 MET A CA 1
ATOM 5401 C C . MET A 1 685 ? -9.144 -6.147 24.987 1.00 91.44 685 MET A C 1
ATOM 5403 O O . MET A 1 685 ? -9.741 -5.176 24.523 1.00 91.44 685 MET A O 1
ATOM 5407 N N . TRP A 1 686 ? -8.197 -6.000 25.914 1.00 90.56 686 TRP A N 1
ATOM 5408 C CA . TRP A 1 686 ? -7.683 -4.680 26.282 1.00 90.56 686 TRP A CA 1
ATOM 5409 C C . TRP A 1 686 ? -6.748 -4.154 25.184 1.00 90.56 686 TRP A C 1
ATOM 5411 O O . TRP A 1 686 ? -5.755 -4.810 24.865 1.00 90.56 686 TRP A O 1
ATOM 5421 N N . LEU A 1 687 ? -7.047 -2.972 24.639 1.00 92.25 687 LEU A N 1
ATOM 5422 C CA . LEU A 1 687 ? -6.192 -2.278 23.674 1.00 92.25 687 LEU A CA 1
ATOM 5423 C C . LEU A 1 687 ? -5.375 -1.195 24.386 1.00 92.25 687 LEU A C 1
ATOM 5425 O O . LEU A 1 687 ? -5.919 -0.360 25.109 1.00 92.25 687 LEU A O 1
ATOM 5429 N N . ASP A 1 688 ? -4.057 -1.211 24.197 1.00 90.88 688 ASP A N 1
ATOM 5430 C CA . ASP A 1 688 ? -3.181 -0.192 24.773 1.00 90.88 688 ASP A CA 1
ATOM 5431 C C . ASP A 1 688 ? -3.304 1.135 24.003 1.00 90.88 688 ASP A C 1
ATOM 5433 O O . ASP A 1 688 ? -3.370 1.116 22.774 1.00 90.88 688 ASP A O 1
ATOM 5437 N N . PRO A 1 689 ? -3.255 2.295 24.678 1.00 90.06 689 PRO A N 1
ATOM 5438 C CA . PRO A 1 689 ? -3.337 3.603 24.027 1.00 90.06 689 PRO A CA 1
ATOM 5439 C C . PRO A 1 689 ? -1.983 4.000 23.410 1.00 90.06 689 PRO A C 1
ATOM 5441 O O . PRO A 1 689 ? -1.350 4.961 23.836 1.00 90.06 689 PRO A O 1
ATOM 5444 N N . VAL A 1 690 ? -1.491 3.211 22.451 1.00 91.38 690 VAL A N 1
ATOM 5445 C CA . VAL A 1 690 ? -0.136 3.345 21.872 1.00 91.38 690 VAL A CA 1
ATOM 5446 C C . VAL A 1 690 ? -0.133 3.593 20.364 1.00 91.38 690 VAL A C 1
ATOM 5448 O O . VAL A 1 690 ? 0.937 3.709 19.779 1.00 91.38 690 VAL A O 1
ATOM 5451 N N . PHE A 1 691 ? -1.301 3.655 19.722 1.00 88.50 691 PHE A N 1
ATOM 5452 C CA . PHE A 1 691 ? -1.407 3.708 18.260 1.00 88.50 691 PHE A CA 1
ATOM 5453 C C . PHE A 1 691 ? -1.025 5.069 17.658 1.00 88.50 691 PHE A C 1
ATOM 5455 O O . PHE A 1 691 ? -0.554 5.106 16.522 1.00 88.50 691 PHE A O 1
ATOM 5462 N N . GLY A 1 692 ? -1.166 6.170 18.408 1.00 86.19 692 GLY A N 1
ATOM 5463 C CA . GLY A 1 692 ? -0.755 7.510 17.972 1.00 86.19 692 GLY A CA 1
ATOM 5464 C C . GLY A 1 692 ? -1.282 7.857 16.575 1.00 86.19 692 GLY A C 1
ATOM 5465 O O . GLY A 1 692 ? -2.481 7.784 16.324 1.00 86.19 692 GLY A O 1
ATOM 5466 N N . ASN A 1 693 ? -0.375 8.166 15.643 1.00 84.06 693 ASN A N 1
ATOM 5467 C CA . ASN A 1 693 ? -0.702 8.539 14.259 1.00 84.06 693 ASN A CA 1
ATOM 5468 C C . ASN A 1 693 ? -0.961 7.351 13.304 1.00 84.06 693 ASN A C 1
ATOM 5470 O O . ASN A 1 693 ? -0.934 7.522 12.080 1.00 84.06 693 ASN A O 1
ATOM 5474 N N . ALA A 1 694 ? -1.284 6.169 13.844 1.00 88.88 694 ALA A N 1
ATOM 5475 C CA . ALA A 1 694 ? -1.779 5.002 13.104 1.00 88.88 694 ALA A CA 1
ATOM 5476 C C . ALA A 1 694 ? -3.240 4.632 13.475 1.00 88.88 694 ALA A C 1
ATOM 5478 O O . ALA A 1 694 ? -3.496 3.504 13.918 1.00 88.88 694 ALA A O 1
ATOM 5479 N N . PRO A 1 695 ? -4.221 5.541 13.288 1.00 90.25 695 PRO A N 1
ATOM 5480 C CA . PRO A 1 695 ? -5.624 5.298 13.636 1.00 90.25 695 PRO A CA 1
ATOM 5481 C C . PRO A 1 695 ? -6.244 4.128 12.862 1.00 90.25 695 PRO A C 1
ATOM 5483 O O . PRO A 1 695 ? -7.149 3.472 13.365 1.00 90.25 695 PRO A O 1
ATOM 5486 N N . GLU A 1 696 ? -5.750 3.803 11.666 1.00 90.62 696 GLU A N 1
ATOM 5487 C CA . GLU A 1 696 ? -6.232 2.649 10.899 1.00 90.62 696 GLU A CA 1
ATOM 5488 C C . GLU A 1 696 ? -5.878 1.316 11.562 1.00 90.62 696 GLU A C 1
ATOM 5490 O O . GLU A 1 696 ? -6.671 0.371 11.541 1.00 90.62 696 GLU A O 1
ATOM 5495 N N . LEU A 1 697 ? -4.692 1.237 12.173 1.00 93.31 697 LEU A N 1
ATOM 5496 C CA . LEU A 1 697 ? -4.279 0.058 12.924 1.00 93.31 697 LEU A CA 1
ATOM 5497 C C . LEU A 1 697 ? -5.129 -0.081 14.187 1.00 93.31 697 LEU A C 1
ATOM 5499 O O . LEU A 1 697 ? -5.610 -1.174 14.479 1.00 93.31 697 LEU A O 1
ATOM 5503 N N . GLU A 1 698 ? -5.364 1.023 14.899 1.00 93.81 698 GLU A N 1
ATOM 5504 C CA . GLU A 1 698 ? -6.274 1.035 16.044 1.00 93.81 698 GLU A CA 1
ATOM 5505 C C . GLU A 1 698 ? -7.678 0.574 15.639 1.00 93.81 698 GLU A C 1
ATOM 5507 O O . GLU A 1 698 ? -8.235 -0.328 16.267 1.00 93.81 698 GLU A O 1
ATOM 5512 N N . GLN A 1 699 ? -8.221 1.132 14.554 1.00 92.75 699 GLN A N 1
ATOM 5513 C CA . GLN A 1 699 ? -9.545 0.783 14.051 1.00 92.75 699 GLN A CA 1
ATOM 5514 C C . GLN A 1 699 ? -9.636 -0.697 13.679 1.00 92.75 699 GLN A C 1
ATOM 5516 O O . GLN A 1 699 ? -10.607 -1.357 14.030 1.00 92.75 699 GLN A O 1
ATOM 5521 N N . THR A 1 700 ? -8.595 -1.250 13.059 1.00 92.38 700 THR A N 1
ATOM 5522 C CA . THR A 1 700 ? -8.524 -2.675 12.710 1.00 92.38 700 THR A CA 1
ATOM 5523 C C . THR A 1 700 ? -8.664 -3.572 13.950 1.00 92.38 700 THR A C 1
ATOM 5525 O O . THR A 1 700 ? -9.354 -4.595 13.923 1.00 92.38 700 THR A O 1
ATOM 5528 N N . TRP A 1 701 ? -8.047 -3.188 15.069 1.00 93.88 701 TRP A N 1
ATOM 5529 C CA . TRP A 1 701 ? -8.205 -3.899 16.339 1.00 93.88 701 TRP A CA 1
ATOM 5530 C C . TRP A 1 701 ? -9.555 -3.628 17.005 1.00 93.88 701 TRP A C 1
ATOM 5532 O O . TRP A 1 701 ? -10.142 -4.559 17.555 1.00 93.88 701 TRP A O 1
ATOM 5542 N N . ARG A 1 702 ? -10.085 -2.402 16.919 1.00 92.31 702 ARG A N 1
ATOM 5543 C CA . ARG A 1 702 ? -11.434 -2.067 17.402 1.00 92.31 702 ARG A CA 1
ATOM 5544 C C . ARG A 1 702 ? -12.508 -2.866 16.674 1.00 92.31 702 ARG A C 1
ATOM 5546 O O . ARG A 1 702 ? -13.369 -3.431 17.332 1.00 92.31 702 ARG A O 1
ATOM 5553 N N . ASP A 1 703 ? -12.407 -3.021 15.359 1.00 91.50 703 ASP A N 1
ATOM 5554 C CA . ASP A 1 703 ? -13.351 -3.806 14.559 1.00 91.50 703 ASP A CA 1
ATOM 5555 C C . ASP A 1 703 ? -13.356 -5.284 14.963 1.00 91.50 703 ASP A C 1
ATOM 5557 O O . ASP A 1 703 ? -14.426 -5.874 15.128 1.00 91.50 703 ASP A O 1
ATOM 5561 N N . ARG A 1 704 ? -12.177 -5.869 15.222 1.00 90.62 704 ARG A N 1
ATOM 5562 C CA . ARG A 1 704 ? -12.073 -7.221 15.800 1.00 90.62 704 ARG A CA 1
ATOM 5563 C C . ARG A 1 704 ? -12.600 -7.292 17.226 1.00 90.62 704 ARG A C 1
ATOM 5565 O O . ARG A 1 704 ? -13.002 -8.359 17.667 1.00 90.62 704 ARG A O 1
ATOM 5572 N N . ASN A 1 705 ? -12.555 -6.210 17.983 1.00 91.88 705 ASN A N 1
ATOM 5573 C CA . ASN A 1 705 ? -12.995 -6.208 19.374 1.00 91.88 705 ASN A CA 1
ATOM 5574 C C . ASN A 1 705 ? -14.463 -5.789 19.541 1.00 91.88 705 ASN A C 1
ATOM 5576 O O . ASN A 1 705 ? -14.990 -5.852 20.649 1.00 91.88 705 ASN A O 1
ATOM 5580 N N . ARG A 1 706 ? -15.115 -5.366 18.451 1.00 92.69 706 ARG A N 1
ATOM 5581 C CA . ARG A 1 706 ? -16.432 -4.732 18.463 1.00 92.69 706 ARG A CA 1
ATOM 5582 C C . ARG A 1 706 ? -17.495 -5.650 19.050 1.00 92.69 706 ARG A C 1
ATOM 5584 O O . ARG A 1 706 ? -17.666 -6.780 18.590 1.00 92.69 706 ARG A O 1
ATOM 5591 N N . ALA A 1 707 ? -18.244 -5.141 20.018 1.00 92.69 707 ALA A N 1
ATOM 5592 C CA . ALA A 1 707 ? -19.316 -5.855 20.696 1.00 92.69 707 ALA A CA 1
ATOM 5593 C C . ALA A 1 707 ? -20.600 -5.020 20.658 1.00 92.69 707 ALA A C 1
ATOM 5595 O O . ALA A 1 707 ? -20.823 -4.157 21.505 1.00 92.69 707 ALA A O 1
ATOM 5596 N N . THR A 1 708 ? -21.439 -5.253 19.649 1.00 94.81 708 THR A N 1
ATOM 5597 C CA . THR A 1 708 ? -22.568 -4.361 19.342 1.00 94.81 708 THR A CA 1
ATOM 5598 C C . THR A 1 708 ? -23.817 -4.747 20.131 1.00 94.81 708 THR A C 1
ATOM 5600 O O . THR A 1 708 ? -24.300 -5.870 20.011 1.00 94.81 708 THR A O 1
ATOM 5603 N N . LEU A 1 709 ? -24.388 -3.806 20.882 1.00 95.69 709 LEU A N 1
ATOM 5604 C CA . LEU A 1 709 ? -25.698 -3.920 21.521 1.00 95.69 709 LEU A CA 1
ATOM 5605 C C . LEU A 1 709 ? -26.717 -3.046 20.787 1.00 95.69 709 LEU A C 1
ATOM 5607 O O . LEU A 1 709 ? -26.560 -1.828 20.745 1.00 95.69 709 LEU A O 1
ATOM 5611 N N . ARG A 1 710 ? -27.777 -3.659 20.253 1.00 97.69 710 ARG A N 1
ATOM 5612 C CA . ARG A 1 710 ? -28.937 -2.976 19.664 1.00 97.69 710 ARG A CA 1
ATOM 5613 C C . ARG A 1 710 ? -30.160 -3.187 20.544 1.00 97.69 710 ARG A C 1
ATOM 5615 O O . ARG A 1 710 ? -30.519 -4.330 20.833 1.00 97.69 710 ARG A O 1
ATOM 5622 N N . VAL A 1 711 ? -30.812 -2.098 20.940 1.00 97.31 711 VAL A N 1
ATOM 5623 C CA . VAL A 1 711 ? -32.015 -2.124 21.780 1.00 97.31 711 VAL A CA 1
ATOM 5624 C C . VAL A 1 711 ? -33.195 -1.572 20.995 1.00 97.31 711 VAL A C 1
ATOM 5626 O O . VAL A 1 711 ? -33.158 -0.457 20.487 1.00 97.31 711 VAL A O 1
ATOM 5629 N N . SER A 1 712 ? -34.260 -2.360 20.909 1.00 94.50 712 SER A N 1
ATOM 5630 C CA . SER A 1 712 ? -35.506 -1.990 20.237 1.00 94.50 712 SER A CA 1
ATOM 5631 C C . SER A 1 712 ? -36.652 -1.794 21.234 1.00 94.50 712 SER A C 1
ATOM 5633 O O . SER A 1 712 ? -36.627 -2.308 22.354 1.00 94.50 712 SER A O 1
ATOM 5635 N N . GLY A 1 713 ? -37.693 -1.063 20.824 1.00 92.12 713 GLY A N 1
ATOM 5636 C CA . GLY A 1 713 ? -38.905 -0.877 21.631 1.00 92.12 713 GLY A CA 1
ATOM 5637 C C . GLY A 1 713 ? -38.762 0.090 22.810 1.00 92.12 713 GLY A C 1
ATOM 5638 O O . GLY A 1 713 ? -39.569 0.023 23.733 1.00 92.12 713 GLY A O 1
ATOM 5639 N N . LEU A 1 714 ? -37.754 0.965 22.789 1.00 94.56 714 LEU A N 1
ATOM 5640 C CA . LEU A 1 714 ? -37.672 2.113 23.691 1.00 94.56 714 LEU A CA 1
ATOM 5641 C C . LEU A 1 714 ? -38.617 3.214 23.194 1.00 94.56 714 LEU A C 1
ATOM 5643 O O . LEU A 1 714 ? -38.703 3.452 21.992 1.00 94.56 714 LEU A O 1
ATOM 5647 N N . ALA A 1 715 ? -39.313 3.885 24.110 1.00 94.19 715 ALA A N 1
ATOM 5648 C CA . ALA A 1 715 ? -40.043 5.105 23.777 1.00 94.19 715 ALA A CA 1
ATOM 5649 C C . ALA A 1 715 ? -39.058 6.243 23.469 1.00 94.19 715 ALA A C 1
ATOM 5651 O O . ALA A 1 715 ? -37.961 6.260 24.034 1.00 94.19 715 ALA A O 1
ATOM 5652 N N . ASP A 1 716 ? -39.464 7.210 22.646 1.00 94.69 716 ASP A N 1
ATOM 5653 C CA . ASP A 1 716 ? -38.634 8.372 22.317 1.00 94.69 716 ASP A CA 1
ATOM 5654 C C . ASP A 1 716 ? -38.147 9.095 23.580 1.00 94.69 716 ASP A C 1
ATOM 5656 O O . ASP A 1 716 ? -38.897 9.331 24.535 1.00 94.69 716 ASP A O 1
ATOM 5660 N N . GLY A 1 717 ? -36.860 9.425 23.603 1.00 94.50 717 GLY A N 1
ATOM 5661 C CA . GLY A 1 717 ? -36.202 10.074 24.731 1.00 94.50 717 GLY A CA 1
ATOM 5662 C C . GLY A 1 717 ? -34.746 9.650 24.881 1.00 94.50 717 GLY A C 1
ATOM 5663 O O . GLY A 1 717 ? -34.216 8.882 24.072 1.00 94.50 717 GLY A O 1
ATOM 5664 N N . HIS A 1 718 ? -34.114 10.158 25.936 1.00 97.00 718 HIS A N 1
ATOM 5665 C CA . HIS A 1 718 ? -32.765 9.782 26.340 1.00 97.00 718 HIS A CA 1
ATOM 5666 C C . HIS A 1 718 ? -32.799 8.741 27.454 1.00 97.00 718 HIS A C 1
ATOM 5668 O O . HIS A 1 718 ? -33.664 8.769 28.326 1.00 97.00 718 HIS A O 1
ATOM 5674 N N . TYR A 1 719 ? -31.841 7.824 27.416 1.00 97.50 719 TYR A N 1
ATOM 5675 C CA . TYR A 1 719 ? -31.673 6.762 28.389 1.00 97.50 719 TYR A CA 1
ATOM 5676 C C . TYR A 1 719 ? -30.229 6.713 28.854 1.00 97.50 719 TYR A C 1
ATOM 5678 O O . TYR A 1 719 ? -29.297 6.929 28.077 1.00 97.50 719 TYR A O 1
ATOM 5686 N N . ARG A 1 720 ? -30.051 6.362 30.119 1.00 96.25 720 ARG A N 1
ATOM 5687 C CA . ARG A 1 720 ? -28.778 5.957 30.693 1.00 96.25 720 ARG A CA 1
ATOM 5688 C C . ARG A 1 720 ? -28.698 4.436 30.689 1.00 96.25 720 ARG A C 1
ATOM 5690 O O . ARG A 1 720 ? -29.581 3.785 31.235 1.00 96.25 720 ARG A O 1
ATOM 5697 N N . LEU A 1 721 ? -27.640 3.878 30.105 1.00 95.38 721 LEU A N 1
ATOM 5698 C CA . LEU A 1 721 ? -27.325 2.454 30.184 1.00 95.38 721 LEU A CA 1
ATOM 5699 C C . LEU A 1 721 ? -26.471 2.182 31.427 1.00 95.38 721 LEU A C 1
ATOM 5701 O O . LEU A 1 721 ? -25.359 2.704 31.559 1.00 95.38 721 LEU A O 1
ATOM 5705 N N . CYS A 1 722 ? -26.969 1.307 32.291 1.00 94.19 722 CYS A N 1
ATOM 5706 C CA . CYS A 1 722 ? -26.279 0.763 33.450 1.00 94.19 722 CYS A CA 1
ATOM 5707 C C . CYS A 1 722 ? -25.932 -0.709 33.198 1.00 94.19 722 CYS A C 1
ATOM 5709 O O . CYS A 1 722 ? -26.784 -1.495 32.789 1.00 94.19 722 CYS A O 1
ATOM 5711 N N . ILE A 1 723 ? -24.681 -1.100 33.450 1.00 92.50 723 ILE A N 1
ATOM 5712 C CA . ILE A 1 723 ? -24.225 -2.495 33.403 1.00 92.50 723 ILE A CA 1
ATOM 5713 C C . ILE A 1 723 ? -23.760 -2.895 34.801 1.00 92.50 723 ILE A C 1
ATOM 5715 O O . ILE A 1 723 ? -22.860 -2.270 35.361 1.00 92.50 723 ILE A O 1
ATOM 5719 N N . ASN A 1 724 ? -24.363 -3.943 35.364 1.00 91.50 724 ASN A N 1
ATOM 5720 C CA . ASN A 1 724 ? -24.135 -4.412 36.734 1.00 91.50 724 ASN A CA 1
ATOM 5721 C C . ASN A 1 724 ? -24.248 -3.270 37.767 1.00 91.50 724 ASN A C 1
ATOM 5723 O O . ASN A 1 724 ? -23.399 -3.134 38.647 1.00 91.50 724 ASN A O 1
ATOM 5727 N N . GLY A 1 725 ? -25.271 -2.419 37.618 1.00 89.69 725 GLY A N 1
ATOM 5728 C CA . GLY A 1 725 ? -25.539 -1.280 38.506 1.00 89.69 725 GLY A CA 1
ATOM 5729 C C . GLY A 1 725 ? -24.617 -0.069 38.318 1.00 89.69 725 GLY A C 1
ATOM 5730 O O . GLY A 1 725 ? -24.702 0.880 39.092 1.00 89.69 725 GLY A O 1
ATOM 5731 N N . ARG A 1 726 ? -23.729 -0.076 37.314 1.00 90.69 726 ARG A N 1
ATOM 5732 C CA . ARG A 1 726 ? -22.838 1.048 37.004 1.00 90.69 726 ARG A CA 1
ATOM 5733 C C . ARG A 1 726 ? -23.213 1.688 35.675 1.00 90.69 726 ARG A C 1
ATOM 5735 O O . ARG A 1 726 ? -23.235 1.005 34.655 1.00 90.69 726 ARG A O 1
ATOM 5742 N N . GLU A 1 727 ? -23.424 2.998 35.680 1.00 92.38 727 GLU A N 1
ATOM 5743 C CA . GLU A 1 727 ? -23.589 3.789 34.460 1.00 92.38 727 GLU A CA 1
ATOM 5744 C C . GLU A 1 727 ? -22.365 3.649 33.544 1.00 92.38 727 GLU A C 1
ATOM 5746 O O . GLU A 1 727 ? -21.225 3.837 33.980 1.00 92.38 727 GLU A O 1
ATOM 5751 N N . VAL A 1 728 ? -22.609 3.310 32.275 1.00 92.31 728 VAL A N 1
ATOM 5752 C CA . VAL A 1 728 ? -21.564 3.186 31.244 1.00 92.31 728 VAL A CA 1
ATOM 5753 C C . VAL A 1 728 ? -21.702 4.219 30.129 1.00 92.31 728 VAL A C 1
ATOM 5755 O O . VAL A 1 728 ? -20.689 4.610 29.556 1.00 92.31 728 VAL A O 1
ATOM 5758 N N . MET A 1 729 ? -22.922 4.667 29.821 1.00 93.94 729 MET A N 1
ATOM 5759 C CA . MET A 1 729 ? -23.184 5.758 28.878 1.00 93.94 729 MET A CA 1
ATOM 5760 C C . MET A 1 729 ? -24.616 6.291 29.006 1.00 93.94 729 MET A C 1
ATOM 5762 O O . MET A 1 729 ? -25.487 5.612 29.551 1.00 93.94 729 MET A O 1
ATOM 5766 N N . ALA A 1 730 ? -24.874 7.444 28.392 1.00 94.75 730 ALA A N 1
ATOM 5767 C CA . ALA A 1 730 ? -26.212 7.935 28.081 1.00 94.75 730 ALA A CA 1
ATOM 5768 C C . ALA A 1 730 ? -26.347 8.176 26.569 1.00 94.75 730 ALA A C 1
ATOM 5770 O O . ALA A 1 730 ? -25.365 8.507 25.907 1.00 94.75 730 ALA A O 1
ATOM 5771 N N . GLY A 1 731 ? -27.549 7.992 26.027 1.00 95.44 731 GLY A N 1
ATOM 5772 C CA . GLY A 1 731 ? -27.840 8.128 24.598 1.00 95.44 731 GLY A CA 1
ATOM 5773 C C . GLY A 1 731 ? -29.341 8.163 24.319 1.00 95.44 731 GLY A C 1
ATOM 5774 O O . GLY A 1 731 ? -30.161 7.913 25.198 1.00 95.44 731 GLY A O 1
ATOM 5775 N N . SER A 1 732 ? -29.724 8.541 23.112 1.00 97.00 732 SER A N 1
ATOM 5776 C CA . SER A 1 732 ? -31.107 8.540 22.636 1.00 97.00 732 SER A CA 1
ATOM 5777 C C . SER A 1 732 ? -31.600 7.123 22.324 1.00 97.00 732 SER A C 1
ATOM 5779 O O . SER A 1 732 ? -30.815 6.222 22.020 1.00 97.00 732 SER A O 1
ATOM 5781 N N . ALA A 1 733 ? -32.921 6.926 22.324 1.00 96.00 733 ALA A N 1
ATOM 5782 C CA . ALA A 1 733 ? -33.537 5.686 21.843 1.00 96.00 733 ALA A CA 1
ATOM 5783 C C . ALA A 1 733 ? -33.057 5.303 20.426 1.00 96.00 733 ALA A C 1
ATOM 5785 O O . ALA A 1 733 ? -32.812 4.128 20.151 1.00 96.00 733 ALA A O 1
ATOM 5786 N N . GLY A 1 734 ? -32.867 6.299 19.549 1.00 96.00 734 GLY A N 1
ATOM 5787 C CA . GLY A 1 734 ? -32.348 6.111 18.194 1.00 96.00 734 GLY A CA 1
ATOM 5788 C C . GLY A 1 734 ? -30.907 5.594 18.160 1.00 96.00 734 GLY A C 1
ATOM 5789 O O . GLY A 1 734 ? -30.611 4.689 17.385 1.00 96.00 734 GLY A O 1
ATOM 5790 N N . GLU A 1 735 ? -30.026 6.095 19.030 1.00 95.81 735 GLU A N 1
ATOM 5791 C CA . GLU A 1 735 ? -28.641 5.609 19.142 1.00 95.81 735 GLU A CA 1
ATOM 5792 C C . GLU A 1 735 ? -28.585 4.157 19.630 1.00 95.81 735 GLU A C 1
ATOM 5794 O O . GLU A 1 735 ? -27.883 3.332 19.043 1.00 95.81 735 GLU A O 1
ATOM 5799 N N . PHE A 1 736 ? -29.382 3.799 20.641 1.00 96.75 736 PHE A N 1
ATOM 5800 C CA . PHE A 1 736 ? -29.460 2.410 21.099 1.00 96.75 736 PHE A CA 1
ATOM 5801 C C . PHE A 1 736 ? -30.057 1.472 20.039 1.00 96.75 736 PHE A C 1
ATOM 5803 O O . PHE A 1 736 ? -29.615 0.327 19.927 1.00 96.75 736 PHE A O 1
ATOM 5810 N N . ALA A 1 737 ? -31.003 1.942 19.220 1.00 95.38 737 ALA A N 1
ATOM 5811 C CA . ALA A 1 737 ? -31.529 1.178 18.087 1.00 95.38 737 ALA A CA 1
ATOM 5812 C C . ALA A 1 737 ? -30.490 1.017 16.958 1.00 95.38 737 ALA A C 1
ATOM 5814 O O . ALA A 1 737 ? -30.352 -0.065 16.376 1.00 95.38 737 ALA A O 1
ATOM 5815 N N . ALA A 1 738 ? -29.716 2.071 16.676 1.00 94.94 738 ALA A N 1
ATOM 5816 C CA . ALA A 1 738 ? -28.632 2.069 15.693 1.00 94.94 738 ALA A CA 1
ATOM 5817 C C . ALA A 1 738 ? -27.432 1.204 16.117 1.00 94.94 738 ALA A C 1
ATOM 5819 O O . ALA A 1 738 ? -26.693 0.729 15.251 1.00 94.94 738 ALA A O 1
ATOM 5820 N N . GLY A 1 739 ? -27.294 0.928 17.413 1.00 95.88 739 GLY A N 1
ATOM 5821 C CA . GLY A 1 739 ? -26.329 -0.002 17.982 1.00 95.88 739 GLY A CA 1
ATOM 5822 C C . GLY A 1 739 ? -25.126 0.691 18.615 1.00 95.88 739 GLY A C 1
ATOM 5823 O O . GLY A 1 739 ? -24.515 1.577 18.024 1.00 95.88 739 GLY A O 1
ATOM 5824 N N . VAL A 1 740 ? -24.757 0.230 19.808 1.00 94.19 740 VAL A N 1
ATOM 5825 C CA . VAL A 1 740 ? -23.642 0.749 20.609 1.00 94.19 740 VAL A CA 1
ATOM 5826 C C . VAL A 1 740 ? -22.545 -0.307 20.713 1.00 94.19 740 VAL A C 1
ATOM 5828 O O . VAL A 1 740 ? -22.833 -1.458 21.037 1.00 94.19 740 VAL A O 1
ATOM 5831 N N . ASP A 1 741 ? -21.284 0.076 20.505 1.00 93.69 741 ASP A N 1
ATOM 5832 C CA . ASP A 1 741 ? -20.139 -0.802 20.767 1.00 93.69 741 ASP A CA 1
ATOM 5833 C C . ASP A 1 741 ? -19.757 -0.797 22.254 1.00 93.69 741 ASP A C 1
ATOM 5835 O O . ASP A 1 741 ? -19.051 0.089 22.739 1.00 93.69 741 ASP A O 1
ATOM 5839 N N . LEU A 1 742 ? -20.196 -1.823 22.982 1.00 91.50 742 LEU A N 1
ATOM 5840 C CA . LEU A 1 742 ? -19.927 -1.977 24.409 1.00 91.50 742 LEU A CA 1
ATOM 5841 C C . LEU A 1 742 ? -18.433 -2.127 24.721 1.00 91.50 742 LEU A C 1
ATOM 5843 O O . LEU A 1 742 ? -18.008 -1.741 25.812 1.00 91.50 742 LEU A O 1
ATOM 5847 N N . ALA A 1 743 ? -17.633 -2.679 23.803 1.00 89.19 743 ALA A N 1
ATOM 5848 C CA . ALA A 1 743 ? -16.198 -2.872 24.015 1.00 89.19 743 ALA A CA 1
ATOM 5849 C C . ALA A 1 743 ? -15.408 -1.556 23.912 1.00 89.19 743 ALA A C 1
ATOM 5851 O O . ALA A 1 743 ? -14.306 -1.457 24.454 1.00 89.19 743 ALA A O 1
ATOM 5852 N N . ALA A 1 744 ? -15.975 -0.537 23.256 1.00 88.94 744 ALA A N 1
ATOM 5853 C CA . ALA A 1 744 ? -15.360 0.777 23.103 1.00 88.94 744 ALA A CA 1
ATOM 5854 C C . ALA A 1 744 ? -15.664 1.745 24.261 1.00 88.94 744 ALA A C 1
ATOM 5856 O O . ALA A 1 744 ? -15.001 2.777 24.359 1.00 88.94 744 ALA A O 1
ATOM 5857 N N . LEU A 1 745 ? -16.629 1.432 25.137 1.00 87.31 745 LEU A N 1
ATOM 5858 C CA . LEU A 1 745 ? -17.066 2.335 26.206 1.00 87.31 745 LEU A CA 1
ATOM 5859 C C . LEU A 1 745 ? -16.053 2.396 27.368 1.00 87.31 745 LEU A C 1
ATOM 5861 O O . LEU A 1 745 ? -15.867 1.400 28.086 1.00 87.31 745 LEU A O 1
ATOM 5865 N N . PRO A 1 746 ? -15.417 3.558 27.615 1.00 71.06 746 PRO A N 1
ATOM 5866 C CA . PRO A 1 746 ? -14.488 3.715 28.723 1.00 71.06 746 PRO A CA 1
ATOM 5867 C C . PRO A 1 746 ? -15.241 3.601 30.056 1.00 71.06 746 PRO A C 1
ATOM 5869 O O . PRO A 1 746 ? -16.137 4.382 30.350 1.00 71.06 746 PRO A O 1
ATOM 5872 N N . GLY A 1 747 ? -14.874 2.616 30.880 1.00 72.75 747 GLY A N 1
ATOM 5873 C CA . GLY A 1 747 ? -15.511 2.374 32.183 1.00 72.75 747 GLY A CA 1
ATOM 5874 C C . GLY A 1 747 ? -16.517 1.223 32.211 1.00 72.75 747 GLY A C 1
ATOM 5875 O O . GLY A 1 747 ? -17.019 0.906 33.291 1.00 72.75 747 GLY A O 1
ATOM 5876 N N . ASN A 1 748 ? -16.746 0.546 31.079 1.00 82.94 748 ASN A N 1
ATOM 5877 C CA . ASN A 1 748 ? -17.532 -0.682 31.053 1.00 82.94 748 ASN A CA 1
ATOM 5878 C C . ASN A 1 748 ? -16.915 -1.735 32.006 1.00 82.94 748 ASN A C 1
ATOM 5880 O O . ASN A 1 748 ? -15.764 -2.142 31.794 1.00 82.94 748 ASN A O 1
ATOM 5884 N N . PRO A 1 749 ? -17.641 -2.210 33.042 1.00 81.69 749 PRO A N 1
ATOM 5885 C CA . PRO A 1 749 ? -17.123 -3.204 33.984 1.00 81.69 749 PRO A CA 1
ATOM 5886 C C . PRO A 1 749 ? -16.753 -4.535 33.314 1.00 81.69 749 PRO A C 1
ATOM 5888 O O . PRO A 1 749 ? -15.955 -5.286 33.869 1.00 81.69 749 PRO A O 1
ATOM 5891 N N . TRP A 1 750 ? -17.265 -4.804 32.110 1.00 84.62 750 TRP A N 1
ATOM 5892 C CA . TRP A 1 750 ? -16.895 -5.956 31.289 1.00 84.62 750 TRP A CA 1
ATOM 5893 C C . TRP A 1 750 ? -15.471 -5.865 30.706 1.00 84.62 750 TRP A C 1
ATOM 5895 O O . TRP A 1 750 ? -14.821 -6.890 30.531 1.00 84.62 750 TRP A O 1
ATOM 5905 N N . LEU A 1 751 ? -14.944 -4.659 30.455 1.00 84.62 751 LEU A N 1
ATOM 5906 C CA . LEU A 1 751 ? -13.609 -4.450 29.866 1.00 84.62 751 LEU A CA 1
ATOM 5907 C C . LEU A 1 751 ? -12.479 -4.462 30.911 1.00 84.62 751 LEU A C 1
ATOM 5909 O O . LEU A 1 751 ? -11.349 -4.857 30.621 1.00 84.62 751 LEU A O 1
ATOM 5913 N N . LEU A 1 752 ? -12.757 -4.006 32.135 1.00 80.12 752 LEU A N 1
ATOM 5914 C CA . LEU A 1 752 ? -11.728 -3.800 33.164 1.00 80.12 752 LEU A CA 1
ATOM 5915 C C . LEU A 1 752 ? -10.928 -5.067 33.535 1.00 80.12 752 LEU A C 1
ATOM 5917 O O . LEU A 1 752 ? -9.704 -4.953 33.675 1.00 80.12 752 LEU A O 1
ATOM 5921 N N . PRO A 1 753 ? -11.531 -6.267 33.668 1.00 87.75 753 PRO A N 1
ATOM 5922 C CA . PRO A 1 753 ? -10.770 -7.476 33.976 1.00 87.75 753 PRO A CA 1
ATOM 5923 C C . PRO A 1 753 ? -9.756 -7.838 32.879 1.00 87.75 753 PRO A C 1
ATOM 5925 O O . PRO A 1 753 ? -8.654 -8.294 33.196 1.00 87.75 753 PRO A O 1
ATOM 5928 N N . SER A 1 754 ? -10.046 -7.531 31.609 1.00 88.62 754 SER A N 1
ATOM 5929 C CA . SER A 1 754 ? -9.126 -7.764 30.487 1.00 88.62 754 SER A CA 1
ATOM 5930 C C . SER A 1 754 ? -7.826 -6.978 30.611 1.00 88.62 754 SER A C 1
ATOM 5932 O O . SER A 1 754 ? -6.775 -7.462 30.198 1.00 88.62 754 SER A O 1
ATOM 5934 N N . LYS A 1 755 ? -7.850 -5.794 31.240 1.00 89.88 755 LYS A N 1
ATOM 5935 C CA . LYS A 1 755 ? -6.632 -5.019 31.520 1.00 89.88 755 LYS A CA 1
ATOM 5936 C C . LYS A 1 755 ? -5.698 -5.765 32.476 1.00 89.88 755 LYS A C 1
ATOM 5938 O O . LYS A 1 755 ? -4.484 -5.784 32.268 1.00 89.88 755 LYS A O 1
ATOM 5943 N N . ARG A 1 756 ? -6.253 -6.398 33.518 1.00 91.12 756 ARG A N 1
ATOM 5944 C CA . ARG A 1 756 ? -5.482 -7.224 34.465 1.00 91.12 756 ARG A CA 1
ATOM 5945 C C . ARG A 1 756 ? -4.928 -8.467 33.771 1.00 91.12 756 ARG A C 1
ATOM 5947 O O . ARG A 1 756 ? -3.762 -8.799 33.968 1.00 91.12 756 ARG A O 1
ATOM 5954 N N . ALA A 1 757 ? -5.742 -9.121 32.949 1.00 91.56 757 ALA A N 1
ATOM 5955 C CA . ALA A 1 757 ? -5.330 -10.300 32.201 1.00 91.56 757 ALA A CA 1
ATOM 5956 C C . ALA A 1 757 ? -4.190 -9.981 31.208 1.00 91.56 757 ALA A C 1
ATOM 5958 O O . ALA A 1 757 ? -3.154 -10.650 31.202 1.00 91.56 757 ALA A O 1
ATOM 5959 N N . ALA A 1 758 ? -4.299 -8.871 30.470 1.00 93.25 758 ALA A N 1
ATOM 5960 C CA . ALA A 1 758 ? -3.226 -8.375 29.609 1.00 93.25 758 ALA A CA 1
ATOM 5961 C C . ALA A 1 758 ? -1.931 -8.078 30.392 1.00 93.25 758 ALA A C 1
ATOM 5963 O O . ALA A 1 758 ? -0.838 -8.416 29.936 1.00 93.25 758 ALA A O 1
ATOM 5964 N N . ALA A 1 759 ? -2.025 -7.513 31.602 1.00 94.31 759 ALA A N 1
ATOM 5965 C CA . ALA A 1 759 ? -0.857 -7.268 32.453 1.00 94.31 759 ALA A CA 1
ATOM 5966 C C . ALA A 1 759 ? -0.154 -8.566 32.903 1.00 94.31 759 ALA A C 1
ATOM 5968 O O . ALA A 1 759 ? 1.078 -8.611 32.948 1.00 94.31 759 ALA A O 1
ATOM 5969 N N . LEU A 1 760 ? -0.909 -9.631 33.197 1.00 96.31 760 LEU A N 1
ATOM 5970 C CA . LEU A 1 760 ? -0.354 -10.952 33.521 1.00 96.31 760 LEU A CA 1
ATOM 5971 C C . LEU A 1 760 ? 0.370 -11.567 32.321 1.00 96.31 760 LEU A C 1
ATOM 5973 O O . LEU A 1 760 ? 1.501 -12.032 32.462 1.00 96.31 760 LEU A O 1
ATOM 5977 N N . ASN A 1 761 ? -0.236 -11.507 31.135 1.00 96.50 761 ASN A N 1
ATOM 5978 C CA . ASN A 1 761 ? 0.384 -12.002 29.906 1.00 96.50 761 ASN A CA 1
ATOM 5979 C C . ASN A 1 761 ? 1.648 -11.204 29.543 1.00 96.50 761 ASN A C 1
ATOM 5981 O O . ASN A 1 761 ? 2.660 -11.804 29.177 1.00 96.50 761 ASN A O 1
ATOM 5985 N N . ARG A 1 762 ? 1.647 -9.879 29.749 1.00 96.81 762 ARG A N 1
ATOM 5986 C CA . ARG A 1 762 ? 2.842 -9.030 29.604 1.00 96.81 762 ARG A CA 1
ATOM 5987 C C . ARG A 1 762 ? 3.946 -9.435 30.578 1.00 96.81 762 ARG A C 1
ATOM 5989 O O . ARG A 1 762 ? 5.101 -9.569 30.181 1.00 96.81 762 ARG A O 1
ATOM 5996 N N . LYS A 1 763 ? 3.605 -9.687 31.846 1.00 97.12 763 LYS A N 1
ATOM 5997 C CA . LYS A 1 763 ? 4.561 -10.204 32.837 1.00 97.12 763 LYS A CA 1
ATOM 5998 C C . LYS A 1 763 ? 5.127 -11.560 32.404 1.00 97.12 763 LYS A C 1
ATOM 6000 O O . LYS A 1 763 ? 6.329 -11.774 32.538 1.00 97.12 763 LYS A O 1
ATOM 6005 N N . ALA A 1 764 ? 4.298 -12.440 31.843 1.00 96.88 764 ALA A N 1
ATOM 6006 C CA . ALA A 1 764 ? 4.738 -13.732 31.322 1.00 96.88 764 ALA A CA 1
ATOM 6007 C C . ALA A 1 764 ? 5.755 -13.570 30.177 1.00 96.88 764 ALA A C 1
ATOM 6009 O O . ALA A 1 764 ? 6.788 -14.236 30.191 1.00 96.88 764 ALA A O 1
ATOM 6010 N N . ALA A 1 765 ? 5.523 -12.644 29.238 1.00 97.19 765 ALA A N 1
ATOM 6011 C CA . ALA A 1 765 ? 6.470 -12.342 28.160 1.00 97.19 765 ALA A CA 1
ATOM 6012 C C . ALA A 1 765 ? 7.820 -11.829 28.696 1.00 97.19 765 ALA A C 1
ATOM 6014 O O . ALA A 1 765 ? 8.870 -12.328 28.294 1.00 97.19 765 ALA A O 1
ATOM 6015 N N . VAL A 1 766 ? 7.805 -10.924 29.684 1.00 97.06 766 VAL A N 1
ATOM 6016 C CA . VAL A 1 766 ? 9.028 -10.425 30.347 1.00 97.06 766 VAL A CA 1
ATOM 6017 C C . VAL A 1 766 ? 9.798 -11.550 31.047 1.00 97.06 766 VAL A C 1
ATOM 6019 O O . VAL A 1 766 ? 11.028 -11.600 30.985 1.00 97.06 766 VAL A O 1
ATOM 6022 N N . VAL A 1 767 ? 9.097 -12.465 31.724 1.00 96.38 767 VAL A N 1
ATOM 6023 C CA . VAL A 1 767 ? 9.724 -13.634 32.360 1.00 96.38 767 VAL A CA 1
ATOM 6024 C C . VAL A 1 767 ? 10.323 -14.563 31.306 1.00 96.38 767 VAL A C 1
ATOM 6026 O O . VAL A 1 767 ? 11.461 -15.001 31.485 1.00 96.38 767 VAL A O 1
ATOM 6029 N N . ALA A 1 768 ? 9.608 -14.820 30.207 1.00 96.56 768 ALA A N 1
ATOM 6030 C CA . ALA A 1 768 ? 10.095 -15.642 29.105 1.00 96.56 768 ALA A CA 1
ATOM 6031 C C . ALA A 1 768 ? 11.375 -15.056 28.487 1.00 96.56 768 ALA A C 1
ATOM 6033 O O . ALA A 1 768 ? 12.374 -15.767 28.390 1.00 96.56 768 ALA A O 1
ATOM 6034 N N . ASP A 1 769 ? 11.397 -13.760 28.155 1.00 95.44 769 ASP A N 1
ATOM 6035 C CA . ASP A 1 769 ? 12.605 -13.085 27.663 1.00 95.44 769 ASP A CA 1
ATOM 6036 C C . ASP A 1 769 ? 13.759 -13.228 28.670 1.00 95.44 769 ASP A C 1
ATOM 6038 O O . ASP A 1 769 ? 14.819 -13.776 28.358 1.00 95.44 769 ASP A O 1
ATOM 6042 N N . ARG A 1 770 ? 13.535 -12.813 29.924 1.00 94.56 770 ARG A N 1
ATOM 6043 C CA . ARG A 1 770 ? 14.582 -12.755 30.951 1.00 94.56 770 ARG A CA 1
ATOM 6044 C C . ARG A 1 770 ? 15.162 -14.122 31.311 1.00 94.56 770 ARG A C 1
ATOM 6046 O O . ARG A 1 770 ? 16.381 -14.229 31.425 1.00 94.56 770 ARG A O 1
ATOM 6053 N N . LYS A 1 771 ? 14.309 -15.119 31.564 1.00 95.12 771 LYS A N 1
ATOM 6054 C CA . LYS A 1 771 ? 14.716 -16.423 32.114 1.00 95.12 771 LYS A CA 1
ATOM 6055 C C . LYS A 1 771 ? 14.927 -17.496 31.051 1.00 95.12 771 LYS A C 1
ATOM 6057 O O . LYS A 1 771 ? 15.701 -18.408 31.297 1.00 95.12 771 LYS A O 1
ATOM 6062 N N . LEU A 1 772 ? 14.259 -17.407 29.898 1.00 94.75 772 LEU A N 1
ATOM 6063 C CA . LEU A 1 772 ? 14.294 -18.470 28.887 1.00 94.75 772 LEU A CA 1
ATOM 6064 C C . LEU A 1 772 ? 15.057 -18.072 27.624 1.00 94.75 772 LEU A C 1
ATOM 6066 O O . LEU A 1 772 ? 15.673 -18.935 27.013 1.00 94.75 772 LEU A O 1
ATOM 6070 N N . ARG A 1 773 ? 15.017 -16.798 27.209 1.00 95.44 773 ARG A N 1
ATOM 6071 C CA . ARG A 1 773 ? 15.609 -16.371 25.928 1.00 95.44 773 ARG A CA 1
ATOM 6072 C C . ARG A 1 773 ? 16.985 -15.726 26.084 1.00 95.44 773 ARG A C 1
ATOM 6074 O O . ARG A 1 773 ? 17.942 -16.162 25.449 1.00 95.44 773 ARG A O 1
ATOM 6081 N N . ARG A 1 774 ? 17.140 -14.740 26.978 1.00 93.56 774 ARG A N 1
ATOM 6082 C CA . ARG A 1 774 ? 18.426 -14.046 27.210 1.00 93.56 774 ARG A CA 1
ATOM 6083 C C . ARG A 1 774 ? 19.597 -14.977 27.555 1.00 93.56 774 ARG A C 1
ATOM 6085 O O . ARG A 1 774 ? 20.687 -14.697 27.049 1.00 93.56 774 ARG A O 1
ATOM 6092 N N . PRO A 1 775 ? 19.436 -16.049 28.361 1.00 93.50 775 PRO A N 1
ATOM 6093 C CA . PRO A 1 775 ? 20.520 -17.003 28.593 1.00 93.50 775 PRO A CA 1
ATOM 6094 C C . PRO A 1 775 ? 20.985 -17.693 27.304 1.00 93.50 775 PRO A C 1
ATOM 6096 O O . PRO A 1 775 ? 22.185 -17.874 27.105 1.00 93.50 775 PRO A O 1
ATOM 6099 N N . LEU A 1 776 ? 20.068 -17.997 26.377 1.00 92.38 776 LEU A N 1
ATOM 6100 C CA . LEU A 1 776 ? 20.398 -18.656 25.110 1.00 92.38 776 LEU A CA 1
ATOM 6101 C C . LEU A 1 776 ? 21.239 -17.778 24.177 1.00 92.38 776 LEU A C 1
ATOM 6103 O O . LEU A 1 776 ? 21.998 -18.318 23.377 1.00 92.38 776 LEU A O 1
ATOM 6107 N N . VAL A 1 777 ? 21.210 -16.449 24.325 1.00 93.38 777 VAL A N 1
ATOM 6108 C CA . VAL A 1 777 ? 22.120 -15.555 23.584 1.00 93.38 777 VAL A CA 1
ATOM 6109 C C . VAL A 1 777 ? 23.586 -15.874 23.907 1.00 93.38 777 VAL A C 1
ATOM 6111 O O . VAL A 1 777 ? 24.425 -15.903 23.008 1.00 93.38 777 VAL A O 1
ATOM 6114 N N . GLY A 1 778 ? 23.912 -16.177 25.170 1.00 91.75 778 GLY A N 1
ATOM 6115 C CA . GLY A 1 778 ? 25.269 -16.582 25.555 1.00 91.75 778 GLY A CA 1
ATOM 6116 C C . GLY A 1 778 ? 25.679 -17.925 24.941 1.00 91.75 778 GLY A C 1
ATOM 6117 O O . GLY A 1 778 ? 26.818 -18.065 24.493 1.00 91.75 778 GLY A O 1
ATOM 6118 N N . ARG A 1 779 ? 24.733 -18.869 24.806 1.00 90.06 779 ARG A N 1
ATOM 6119 C CA . ARG A 1 779 ? 24.949 -20.123 24.063 1.00 90.06 779 ARG A CA 1
ATOM 6120 C C . ARG A 1 779 ? 25.269 -19.850 22.592 1.00 90.06 779 ARG A C 1
ATOM 6122 O O . ARG A 1 779 ? 26.189 -20.454 22.051 1.00 90.06 779 ARG A O 1
ATOM 6129 N N . GLN A 1 780 ? 24.568 -18.915 21.949 1.00 89.25 780 GLN A N 1
ATOM 6130 C CA . GLN A 1 780 ? 24.842 -18.569 20.548 1.00 89.25 780 GLN A CA 1
ATOM 6131 C C . GLN A 1 780 ? 26.210 -17.908 20.361 1.00 89.25 780 GLN A C 1
ATOM 6133 O O . GLN A 1 780 ? 26.926 -18.221 19.410 1.00 89.25 780 GLN A O 1
ATOM 6138 N N . LEU A 1 781 ? 26.627 -17.049 21.295 1.00 91.25 781 LEU A N 1
ATOM 6139 C CA . LEU A 1 781 ? 27.983 -16.495 21.291 1.00 91.25 781 LEU A CA 1
ATOM 6140 C C . LEU A 1 781 ? 29.049 -17.591 21.437 1.00 91.25 781 LEU A C 1
ATOM 6142 O O . LEU A 1 781 ? 30.025 -17.582 20.686 1.00 91.25 781 LEU A O 1
ATOM 6146 N N . LEU A 1 782 ? 28.830 -18.577 22.315 1.00 90.81 782 LEU A N 1
ATOM 6147 C CA . LEU A 1 782 ? 29.695 -19.756 22.421 1.00 90.81 782 LEU A CA 1
ATOM 6148 C C . LEU A 1 782 ? 29.761 -20.530 21.094 1.00 90.81 782 LEU A C 1
ATOM 6150 O O . LEU A 1 782 ? 30.851 -20.876 20.638 1.00 90.81 782 LEU A O 1
ATOM 6154 N N . LEU A 1 783 ? 28.617 -20.800 20.458 1.00 88.06 783 LEU A N 1
ATOM 6155 C CA . LEU A 1 783 ? 28.570 -21.536 19.190 1.00 88.06 783 LEU A CA 1
ATOM 6156 C C . LEU A 1 783 ? 29.315 -20.803 18.069 1.00 88.06 783 LEU A C 1
ATOM 6158 O O . LEU A 1 783 ? 29.996 -21.444 17.268 1.00 88.06 783 LEU A O 1
ATOM 6162 N N . ARG A 1 784 ? 29.243 -19.468 18.030 1.00 89.25 784 ARG A N 1
ATOM 6163 C CA . ARG A 1 784 ? 30.034 -18.644 17.105 1.00 89.25 784 ARG A CA 1
ATOM 6164 C C . ARG A 1 784 ? 31.528 -18.740 17.410 1.00 89.25 784 ARG A C 1
ATOM 6166 O O . ARG A 1 784 ? 32.298 -19.017 16.497 1.00 89.25 784 ARG A O 1
ATOM 6173 N N . ALA A 1 785 ? 31.925 -18.623 18.677 1.00 90.19 785 ALA A N 1
ATOM 6174 C CA . ALA A 1 785 ? 33.324 -18.754 19.087 1.00 90.19 785 ALA A CA 1
ATOM 6175 C C . ALA A 1 785 ? 33.912 -20.132 18.732 1.00 90.19 785 ALA A C 1
ATOM 6177 O O . ALA A 1 785 ? 35.045 -20.222 18.263 1.00 90.19 785 ALA A O 1
ATOM 6178 N N . ARG A 1 786 ? 33.129 -21.210 18.869 1.00 89.56 786 ARG A N 1
ATOM 6179 C CA . ARG A 1 786 ? 33.541 -22.575 18.490 1.00 89.56 786 ARG A CA 1
ATOM 6180 C C . ARG A 1 786 ? 33.818 -22.743 16.993 1.00 89.56 786 ARG A C 1
ATOM 6182 O O . ARG A 1 786 ? 34.633 -23.587 16.637 1.00 89.56 786 ARG A O 1
ATOM 6189 N N . ARG A 1 787 ? 33.194 -21.946 16.116 1.00 85.69 787 ARG A N 1
ATOM 6190 C CA . ARG A 1 787 ? 33.496 -21.965 14.667 1.00 85.69 787 ARG A CA 1
ATOM 6191 C C . ARG A 1 787 ? 34.888 -21.423 14.355 1.00 85.69 787 ARG A C 1
ATOM 6193 O O . ARG A 1 787 ? 35.456 -21.775 13.329 1.00 85.69 787 ARG A O 1
ATOM 6200 N N . GLU A 1 788 ? 35.417 -20.577 15.232 1.00 86.81 788 GLU A N 1
ATOM 6201 C CA . GLU A 1 788 ? 36.718 -19.926 15.069 1.00 86.81 788 GLU A CA 1
ATOM 6202 C C . GLU A 1 788 ? 37.807 -20.588 15.927 1.00 86.81 788 GLU A C 1
ATOM 6204 O O . GLU A 1 788 ? 38.988 -20.501 15.600 1.00 86.81 788 GLU A O 1
ATOM 6209 N N . ARG A 1 789 ? 37.429 -21.264 17.022 1.00 86.62 789 ARG A N 1
ATOM 6210 C CA . ARG A 1 789 ? 38.353 -21.825 18.017 1.00 86.62 789 ARG A CA 1
ATOM 6211 C C . ARG A 1 789 ? 37.985 -23.261 18.388 1.00 86.62 789 ARG A C 1
ATOM 6213 O O . ARG A 1 789 ? 37.194 -23.500 19.300 1.00 86.62 789 ARG A O 1
ATOM 6220 N N . ALA A 1 790 ? 38.630 -24.223 17.732 1.00 78.00 790 ALA A N 1
ATOM 6221 C CA . ALA A 1 790 ? 38.430 -25.653 17.991 1.00 78.00 790 ALA A CA 1
ATOM 6222 C C . ALA A 1 790 ? 38.917 -26.123 19.382 1.00 78.00 790 ALA A C 1
ATOM 6224 O O . ALA A 1 790 ? 38.562 -27.213 19.813 1.00 78.00 790 ALA A O 1
ATOM 6225 N N . SER A 1 791 ? 39.713 -25.315 20.093 1.00 86.06 791 SER A N 1
ATOM 6226 C CA . SER A 1 791 ? 40.290 -25.642 21.408 1.00 86.06 791 SER A CA 1
ATOM 6227 C C . SER A 1 791 ? 39.354 -25.403 22.602 1.00 86.06 791 SER A C 1
ATOM 6229 O O . SER A 1 791 ? 39.738 -25.675 23.742 1.00 86.06 791 SER A O 1
ATOM 6231 N N . LEU A 1 792 ? 38.145 -24.874 22.381 1.00 91.75 792 LEU A N 1
ATOM 6232 C CA . LEU A 1 792 ? 37.185 -24.648 23.461 1.00 91.75 792 LEU A CA 1
ATOM 6233 C C . LEU A 1 792 ? 36.670 -25.984 24.037 1.00 91.75 792 LEU A C 1
ATOM 6235 O O . LEU A 1 792 ? 36.373 -26.898 23.267 1.00 91.75 792 LEU A O 1
ATOM 6239 N N . PRO A 1 793 ? 36.509 -26.098 25.371 1.00 92.19 793 PRO A N 1
ATOM 6240 C CA . PRO A 1 793 ? 35.985 -27.300 26.018 1.00 92.19 793 PRO A CA 1
ATOM 6241 C C . PRO A 1 793 ? 34.634 -27.765 25.445 1.00 92.19 793 PRO A C 1
ATOM 6243 O O . PRO A 1 793 ? 33.818 -26.927 25.037 1.00 92.19 793 PRO A O 1
ATOM 6246 N N . PRO A 1 794 ? 34.359 -29.086 25.438 1.00 89.81 794 PRO A N 1
ATOM 6247 C CA . PRO A 1 794 ? 33.074 -29.620 24.988 1.00 89.81 794 PRO A CA 1
ATOM 6248 C C . PRO A 1 794 ? 31.925 -29.238 25.934 1.00 89.81 794 PRO A C 1
ATOM 6250 O O . PRO A 1 794 ? 30.821 -28.962 25.462 1.00 89.81 794 PRO A O 1
ATOM 6253 N N . ASP A 1 795 ? 32.191 -29.137 27.240 1.00 94.44 795 ASP A N 1
ATOM 6254 C CA . ASP A 1 795 ? 31.229 -28.614 28.212 1.00 94.44 795 ASP A CA 1
ATOM 6255 C C . ASP A 1 795 ? 30.960 -27.119 27.968 1.00 94.44 795 ASP A C 1
ATOM 6257 O O . ASP A 1 795 ? 31.885 -26.308 27.868 1.00 94.44 795 ASP A O 1
ATOM 6261 N N . GLU A 1 796 ? 29.683 -26.752 27.830 1.00 93.19 796 GLU A N 1
ATOM 6262 C CA . GLU A 1 796 ? 29.293 -25.384 27.478 1.00 93.19 796 GLU A CA 1
ATOM 6263 C C . GLU A 1 796 ? 29.556 -24.385 28.609 1.00 93.19 796 GLU A C 1
ATOM 6265 O O . GLU A 1 796 ? 29.948 -23.251 28.336 1.00 93.19 796 GLU A O 1
ATOM 6270 N N . PHE A 1 797 ? 29.363 -24.786 29.869 1.00 95.12 797 PHE A N 1
ATOM 6271 C CA . PHE A 1 797 ? 29.538 -23.897 31.018 1.00 95.12 797 PHE A CA 1
ATOM 6272 C C . PHE A 1 797 ? 31.013 -23.581 31.238 1.00 95.12 797 PHE A C 1
ATOM 6274 O O . PHE A 1 797 ? 31.370 -22.420 31.428 1.00 95.12 797 PHE A O 1
ATOM 6281 N N . GLU A 1 798 ? 31.878 -24.584 31.148 1.00 95.56 798 GLU A N 1
ATOM 6282 C CA . GLU A 1 798 ? 33.324 -24.412 31.231 1.00 95.56 798 GLU A CA 1
ATOM 6283 C C . GLU A 1 798 ? 33.856 -23.579 30.055 1.00 95.56 798 GLU A C 1
ATOM 6285 O O . GLU A 1 798 ? 34.630 -22.639 30.251 1.00 95.56 798 GLU A O 1
ATOM 6290 N N . ALA A 1 799 ? 33.384 -23.832 28.829 1.00 95.44 799 ALA A N 1
ATOM 6291 C CA . ALA A 1 799 ? 33.766 -23.019 27.676 1.00 95.44 799 ALA A CA 1
ATOM 6292 C C . ALA A 1 799 ? 33.326 -21.551 27.821 1.00 95.44 799 ALA A C 1
ATOM 6294 O O . ALA A 1 799 ? 34.102 -20.644 27.514 1.00 95.44 799 ALA A O 1
ATOM 6295 N N . VAL A 1 800 ? 32.117 -21.298 28.332 1.00 95.31 800 VAL A N 1
ATOM 6296 C CA . VAL A 1 800 ? 31.631 -19.935 28.590 1.00 95.31 800 VAL A CA 1
ATOM 6297 C C . VAL A 1 800 ? 32.402 -19.261 29.723 1.00 95.31 800 VAL A C 1
ATOM 6299 O O . VAL A 1 800 ? 32.696 -18.074 29.603 1.00 95.31 800 VAL A O 1
ATOM 6302 N N . ARG A 1 801 ? 32.793 -19.977 30.787 1.00 96.12 801 ARG A N 1
ATOM 6303 C CA . ARG A 1 801 ? 33.657 -19.421 31.849 1.00 96.12 801 ARG A CA 1
ATOM 6304 C C . ARG A 1 801 ? 35.000 -18.951 31.293 1.00 96.12 801 ARG A C 1
ATOM 6306 O O . ARG A 1 801 ? 35.432 -17.852 31.630 1.00 96.12 801 ARG A O 1
ATOM 6313 N N . ARG A 1 802 ? 35.618 -19.733 30.400 1.00 94.62 802 ARG A N 1
ATOM 6314 C CA . ARG A 1 802 ? 36.865 -19.336 29.722 1.00 94.62 802 ARG A CA 1
ATOM 6315 C C . ARG A 1 802 ? 36.673 -18.106 28.847 1.00 94.62 802 ARG A C 1
ATOM 6317 O O . ARG A 1 802 ? 37.413 -17.141 28.991 1.00 94.62 802 ARG A O 1
ATOM 6324 N N . LEU A 1 803 ? 35.642 -18.106 28.001 1.00 94.12 803 LEU A N 1
ATOM 6325 C CA . LEU A 1 803 ? 35.338 -16.958 27.145 1.00 94.12 803 LEU A CA 1
ATOM 6326 C C . LEU A 1 803 ? 35.035 -15.699 27.963 1.00 94.12 803 LEU A C 1
ATOM 6328 O O . LEU A 1 803 ? 35.472 -14.620 27.583 1.00 94.12 803 LEU A O 1
ATOM 6332 N N . LEU A 1 804 ? 34.319 -15.828 29.083 1.00 95.38 804 LEU A N 1
ATOM 6333 C CA . LEU A 1 804 ? 34.016 -14.724 29.991 1.00 95.38 804 LEU A CA 1
ATOM 6334 C C . LEU A 1 804 ? 35.282 -14.132 30.620 1.00 95.38 804 LEU A C 1
ATOM 6336 O O . LEU A 1 804 ? 35.374 -12.912 30.709 1.00 95.38 804 LEU A O 1
ATOM 6340 N N . ALA A 1 805 ? 36.248 -14.965 31.014 1.00 94.19 805 ALA A N 1
ATOM 6341 C CA . ALA A 1 805 ? 37.512 -14.508 31.595 1.00 94.19 805 ALA A CA 1
ATOM 6342 C C . ALA A 1 805 ? 38.364 -13.674 30.617 1.00 94.19 805 ALA A C 1
ATOM 6344 O O . ALA A 1 805 ? 39.179 -12.866 31.050 1.00 94.19 805 ALA A O 1
ATOM 6345 N N . GLU A 1 806 ? 38.159 -13.841 29.308 1.00 93.12 806 GLU A N 1
ATOM 6346 C CA . GLU A 1 806 ? 38.835 -13.066 28.260 1.00 93.12 806 GLU A CA 1
ATOM 6347 C C . GLU A 1 806 ? 38.137 -11.731 27.941 1.00 93.12 806 GLU A C 1
ATOM 6349 O O . GLU A 1 806 ? 38.700 -10.893 27.235 1.00 93.12 806 GLU A O 1
ATOM 6354 N N . GLN A 1 807 ? 36.899 -11.524 28.403 1.00 92.25 807 GLN A N 1
ATOM 6355 C CA . GLN A 1 807 ? 36.133 -10.323 28.079 1.00 92.25 807 GLN A CA 1
ATOM 6356 C C . GLN A 1 807 ? 36.397 -9.183 29.070 1.00 92.25 807 GLN A C 1
ATOM 6358 O O . GLN A 1 807 ? 36.462 -9.417 30.277 1.00 92.25 807 GLN A O 1
ATOM 6363 N N . PRO A 1 808 ? 36.406 -7.916 28.610 1.00 93.12 808 PRO A N 1
ATOM 6364 C CA . PRO A 1 808 ? 36.317 -6.776 29.511 1.00 93.12 808 PRO A CA 1
ATOM 6365 C C . PRO A 1 808 ? 35.059 -6.879 30.379 1.00 93.12 808 PRO A C 1
ATOM 6367 O O . PRO A 1 808 ? 33.974 -7.192 29.871 1.00 93.12 808 PRO A O 1
ATOM 6370 N N . GLU A 1 809 ? 35.192 -6.562 31.668 1.00 85.25 809 GLU A N 1
ATOM 6371 C CA . GLU A 1 809 ? 34.155 -6.777 32.686 1.00 85.25 809 GLU A CA 1
ATOM 6372 C C . GLU A 1 809 ? 32.794 -6.159 32.311 1.00 85.25 809 GLU A C 1
ATOM 6374 O O . GLU A 1 809 ? 31.743 -6.775 32.524 1.00 85.25 809 GLU A O 1
ATOM 6379 N N . ASN A 1 810 ? 32.822 -4.986 31.674 1.00 88.19 810 ASN A N 1
ATOM 6380 C CA . ASN A 1 810 ? 31.644 -4.205 31.286 1.00 88.19 810 ASN A CA 1
ATOM 6381 C C . ASN A 1 810 ? 31.223 -4.391 29.818 1.00 88.19 810 ASN A C 1
ATOM 6383 O O . ASN A 1 810 ? 30.380 -3.650 29.312 1.00 88.19 810 ASN A O 1
ATOM 6387 N N . SER A 1 811 ? 31.796 -5.363 29.103 1.00 91.81 811 SER A N 1
ATOM 6388 C CA . SER A 1 811 ? 31.411 -5.626 27.715 1.00 91.81 811 SER A CA 1
ATOM 6389 C C . SER A 1 811 ? 30.017 -6.258 27.615 1.00 91.81 811 SER A C 1
ATOM 6391 O O . SER A 1 811 ? 29.586 -7.048 28.462 1.00 91.81 811 SER A O 1
ATOM 6393 N N . THR A 1 812 ? 29.310 -5.973 26.517 1.00 89.12 812 THR A N 1
ATOM 6394 C CA . THR A 1 812 ? 28.015 -6.603 26.215 1.00 89.12 812 THR A CA 1
ATOM 6395 C C . THR A 1 812 ? 28.129 -8.132 26.174 1.00 89.12 812 THR A C 1
ATOM 6397 O O . THR A 1 812 ? 27.248 -8.825 26.681 1.00 89.12 812 THR A O 1
ATOM 6400 N N . GLN A 1 813 ? 29.233 -8.665 25.634 1.00 90.94 813 GLN A N 1
ATOM 6401 C CA . GLN A 1 813 ? 29.491 -10.107 25.575 1.00 90.94 813 GLN A CA 1
ATOM 6402 C C . GLN A 1 813 ? 29.644 -10.729 26.968 1.00 90.94 813 GLN A C 1
ATOM 6404 O O . GLN A 1 813 ? 28.981 -11.730 27.243 1.00 90.94 813 GLN A O 1
ATOM 6409 N N . ALA A 1 814 ? 30.417 -10.110 27.873 1.00 92.69 814 ALA A N 1
ATOM 6410 C CA . ALA A 1 814 ? 30.523 -10.567 29.261 1.00 92.69 814 ALA A CA 1
ATOM 6411 C C . ALA A 1 814 ? 29.142 -10.651 29.933 1.00 92.69 814 ALA A C 1
ATOM 6413 O O . ALA A 1 814 ? 28.821 -11.637 30.597 1.00 92.69 814 ALA A O 1
ATOM 6414 N N . GLY A 1 815 ? 28.278 -9.658 29.692 1.00 93.62 815 GLY A N 1
ATOM 6415 C CA . GLY A 1 815 ? 26.898 -9.664 30.180 1.00 93.62 815 GLY A CA 1
ATOM 6416 C C . GLY A 1 815 ? 26.061 -10.848 29.677 1.00 93.62 815 GLY A C 1
ATOM 6417 O O . GLY A 1 815 ? 25.275 -11.406 30.440 1.00 93.62 815 GLY A O 1
ATOM 6418 N N . HIS A 1 816 ? 26.217 -11.263 28.417 1.00 94.06 816 HIS A N 1
ATOM 6419 C CA . HIS A 1 816 ? 25.513 -12.437 27.882 1.00 94.06 816 HIS A CA 1
ATOM 6420 C C . HIS A 1 816 ? 26.042 -13.754 28.455 1.00 94.06 816 HIS A C 1
ATOM 6422 O O . HIS A 1 816 ? 25.244 -14.629 28.786 1.00 94.06 816 HIS A O 1
ATOM 6428 N N . TYR A 1 817 ? 27.359 -13.883 28.626 1.00 95.31 817 TYR A N 1
ATOM 6429 C CA . TYR A 1 817 ? 27.962 -15.070 29.231 1.00 95.31 817 TYR A CA 1
ATOM 6430 C C . TYR A 1 817 ? 27.551 -15.256 30.694 1.00 95.31 817 TYR A C 1
ATOM 6432 O O . TYR A 1 817 ? 27.180 -16.364 31.070 1.00 95.31 817 TYR A O 1
ATOM 6440 N N . ARG A 1 818 ? 27.511 -14.187 31.502 1.00 95.00 818 ARG A N 1
ATOM 6441 C CA . ARG A 1 818 ? 27.008 -14.265 32.888 1.00 95.00 818 ARG A CA 1
ATOM 6442 C C . ARG A 1 818 ? 25.570 -14.784 32.945 1.00 95.00 818 ARG A C 1
ATOM 6444 O O . ARG A 1 818 ? 25.298 -15.750 33.646 1.00 95.00 818 ARG A O 1
ATOM 6451 N N . ARG A 1 819 ? 24.676 -14.235 32.113 1.00 94.81 819 ARG A N 1
ATOM 6452 C CA . ARG A 1 819 ? 23.275 -14.694 32.030 1.00 94.81 819 ARG A CA 1
ATOM 6453 C C . ARG A 1 819 ? 23.152 -16.156 31.602 1.00 94.81 819 ARG A C 1
ATOM 6455 O O . ARG A 1 819 ? 22.248 -16.842 32.066 1.00 94.81 819 ARG A O 1
ATOM 6462 N N . PHE A 1 820 ? 24.032 -16.633 30.719 1.00 95.31 820 PHE A N 1
ATOM 6463 C CA . PHE A 1 820 ? 24.084 -18.051 30.363 1.00 95.31 820 PHE A CA 1
ATOM 6464 C C . PHE A 1 820 ? 24.470 -18.909 31.575 1.00 95.31 820 PHE A C 1
ATOM 6466 O O . PHE A 1 820 ? 23.755 -19.853 31.896 1.00 95.31 820 PHE A O 1
ATOM 6473 N N . LEU A 1 821 ? 25.545 -18.550 32.283 1.00 95.00 821 LEU A N 1
ATOM 6474 C CA . LEU A 1 821 ? 26.006 -19.292 33.462 1.00 95.00 821 LEU A CA 1
ATOM 6475 C C . LEU A 1 821 ? 24.962 -19.318 34.589 1.00 95.00 821 LEU A C 1
ATOM 6477 O O . LEU A 1 821 ? 24.841 -20.326 35.277 1.00 95.00 821 LEU A O 1
ATOM 6481 N N . GLU A 1 822 ? 24.205 -18.233 34.757 1.00 92.50 822 GLU A N 1
ATOM 6482 C CA . GLU A 1 822 ? 23.161 -18.104 35.779 1.00 92.50 822 GLU A CA 1
ATOM 6483 C C . GLU A 1 822 ? 21.850 -18.819 35.411 1.00 92.50 822 GLU A C 1
ATOM 6485 O O . GLU A 1 822 ? 21.141 -19.283 36.301 1.00 92.50 822 GLU A O 1
ATOM 6490 N N . GLY A 1 823 ? 21.493 -18.879 34.121 1.00 92.44 823 GLY A N 1
ATOM 6491 C CA . GLY A 1 823 ? 20.118 -19.181 33.702 1.00 92.44 823 GLY A CA 1
ATOM 6492 C C . GLY A 1 823 ? 19.934 -20.268 32.645 1.00 92.44 823 GLY A C 1
ATOM 6493 O O . GLY A 1 823 ? 18.793 -20.604 32.347 1.00 92.44 823 GLY A O 1
ATOM 6494 N N . ALA A 1 824 ? 21.000 -20.819 32.055 1.00 92.19 824 ALA A N 1
ATOM 6495 C CA . ALA A 1 824 ? 20.884 -21.801 30.967 1.00 92.19 824 ALA A CA 1
ATOM 6496 C C . ALA A 1 824 ? 20.864 -23.271 31.431 1.00 92.19 824 ALA A C 1
ATOM 6498 O O . ALA A 1 824 ? 20.865 -24.176 30.592 1.00 92.19 824 ALA A O 1
ATOM 6499 N N . SER A 1 825 ? 20.864 -23.534 32.744 1.00 90.94 825 SER A N 1
ATOM 6500 C CA . SER A 1 825 ? 20.718 -24.897 33.268 1.00 90.94 825 SER A CA 1
ATOM 6501 C C . SER A 1 825 ? 19.305 -25.434 33.007 1.00 90.94 825 SER A C 1
ATOM 6503 O O . SER A 1 825 ? 18.336 -24.676 32.947 1.00 90.94 825 SER A O 1
ATOM 6505 N N . ALA A 1 826 ? 19.171 -26.757 32.871 1.00 89.06 826 ALA A N 1
ATOM 6506 C CA . ALA A 1 826 ? 17.871 -27.392 32.630 1.00 89.06 826 ALA A CA 1
ATOM 6507 C C . ALA A 1 826 ? 16.847 -27.067 33.736 1.00 89.06 826 ALA A C 1
ATOM 6509 O O . ALA A 1 826 ? 15.677 -26.831 33.445 1.00 89.06 826 ALA A O 1
ATOM 6510 N N . GLU A 1 827 ? 17.300 -26.992 34.990 1.00 92.75 827 GLU A N 1
ATOM 6511 C CA . GLU A 1 827 ? 16.469 -26.633 36.142 1.00 92.75 827 GLU A CA 1
ATOM 6512 C C . GLU A 1 827 ? 15.977 -25.178 36.074 1.00 92.75 827 GLU A C 1
ATOM 6514 O O . GLU A 1 827 ? 14.781 -24.924 36.226 1.00 92.75 827 GLU A O 1
ATOM 6519 N N . ALA A 1 828 ? 16.865 -24.223 35.770 1.00 93.69 828 ALA A N 1
ATOM 6520 C CA . ALA A 1 828 ? 16.501 -22.809 35.662 1.00 93.69 828 ALA A CA 1
ATOM 6521 C C . ALA A 1 828 ? 15.507 -22.557 34.516 1.00 93.69 828 ALA A C 1
ATOM 6523 O O . ALA A 1 828 ? 14.536 -21.810 34.681 1.00 93.69 828 ALA A O 1
ATOM 6524 N N . LEU A 1 829 ? 15.709 -23.222 33.372 1.00 91.69 829 LEU A N 1
ATOM 6525 C CA . LEU A 1 829 ? 14.791 -23.154 32.234 1.00 91.69 829 LEU A CA 1
ATOM 6526 C C . LEU A 1 829 ? 13.423 -23.764 32.578 1.00 91.69 829 LEU A C 1
ATOM 6528 O O . LEU A 1 829 ? 12.396 -23.139 32.315 1.00 91.69 829 LEU A O 1
ATOM 6532 N N . ALA A 1 830 ? 13.385 -24.926 33.237 1.00 92.06 830 ALA A N 1
ATOM 6533 C CA . ALA A 1 830 ? 12.133 -25.548 33.673 1.00 92.06 830 ALA A CA 1
ATOM 6534 C C . ALA A 1 830 ? 11.360 -24.667 34.673 1.00 92.06 830 ALA A C 1
ATOM 6536 O O . ALA A 1 830 ? 10.141 -24.514 34.557 1.00 92.06 830 ALA A O 1
ATOM 6537 N N . GLN A 1 831 ? 12.061 -24.026 35.615 1.00 94.88 831 GLN A N 1
ATOM 6538 C CA . GLN A 1 831 ? 11.455 -23.084 36.557 1.00 94.88 831 GLN A CA 1
ATOM 6539 C C . GLN A 1 831 ? 10.880 -21.854 35.838 1.00 94.88 831 GLN A C 1
ATOM 6541 O O . GLN A 1 831 ? 9.769 -21.416 36.146 1.00 94.88 831 GLN A O 1
ATOM 6546 N N . GLY A 1 832 ? 11.612 -21.304 34.865 1.00 95.50 832 GLY A N 1
ATOM 6547 C CA . GLY A 1 832 ? 11.133 -20.198 34.039 1.00 95.50 832 GLY A CA 1
ATOM 6548 C C . GLY A 1 832 ? 9.881 -20.569 33.237 1.00 95.50 832 GLY A C 1
ATOM 6549 O O . GLY A 1 832 ? 8.926 -19.795 33.209 1.00 95.50 832 GLY A O 1
ATOM 6550 N N . GLU A 1 833 ? 9.838 -21.764 32.640 1.00 94.56 833 GLU A N 1
ATOM 6551 C CA . GLU A 1 833 ? 8.653 -22.256 31.928 1.00 94.56 833 GLU A CA 1
ATOM 6552 C C . GLU A 1 833 ? 7.441 -22.412 32.851 1.00 94.56 833 GLU A C 1
ATOM 6554 O O . GLU A 1 833 ? 6.328 -22.036 32.474 1.00 94.56 833 GLU A O 1
ATOM 6559 N N . ALA A 1 834 ? 7.641 -22.950 34.056 1.00 96.19 834 ALA A N 1
ATOM 6560 C CA . ALA A 1 834 ? 6.576 -23.105 35.040 1.00 96.19 834 ALA A CA 1
ATOM 6561 C C . ALA A 1 834 ? 5.994 -21.745 35.464 1.00 96.19 834 ALA A C 1
ATOM 6563 O O . ALA A 1 834 ? 4.773 -21.595 35.532 1.00 96.19 834 ALA A O 1
ATOM 6564 N N . GLU A 1 835 ? 6.846 -20.736 35.675 1.00 97.69 835 GLU A N 1
ATOM 6565 C CA . GLU A 1 835 ? 6.418 -19.373 36.017 1.00 97.69 835 GLU A CA 1
ATOM 6566 C C . GLU A 1 835 ? 5.603 -18.725 34.885 1.00 97.69 835 GLU A C 1
ATOM 6568 O O . GLU A 1 835 ? 4.538 -18.158 35.139 1.00 97.69 835 GLU A O 1
ATOM 6573 N N . VAL A 1 836 ? 6.048 -18.857 33.628 1.00 96.69 836 VAL A N 1
ATOM 6574 C CA . VAL A 1 836 ? 5.306 -18.351 32.457 1.00 96.69 836 VAL A CA 1
ATOM 6575 C C . VAL A 1 836 ? 3.925 -19.002 32.366 1.00 96.69 836 VAL A C 1
ATOM 6577 O O . VAL A 1 836 ? 2.923 -18.300 32.215 1.00 96.69 836 VAL A O 1
ATOM 6580 N N . ARG A 1 837 ? 3.848 -20.332 32.505 1.00 94.62 837 ARG A N 1
ATOM 6581 C CA . ARG A 1 837 ? 2.573 -21.064 32.456 1.00 94.62 837 ARG A CA 1
ATOM 6582 C C . ARG A 1 837 ? 1.625 -20.653 33.577 1.00 94.62 837 ARG A C 1
ATOM 6584 O O . ARG A 1 837 ? 0.433 -20.504 33.322 1.00 94.62 837 ARG A O 1
ATOM 6591 N N . ALA A 1 838 ? 2.136 -20.456 34.792 1.00 97.00 838 ALA A N 1
ATOM 6592 C CA . ALA A 1 838 ? 1.319 -20.045 35.931 1.00 97.00 838 ALA A CA 1
ATOM 6593 C C . ALA A 1 838 ? 0.653 -18.680 35.685 1.00 97.00 838 ALA A C 1
ATOM 6595 O O . ALA A 1 838 ? -0.551 -18.535 35.896 1.00 97.00 838 ALA A O 1
ATOM 6596 N N . LEU A 1 839 ? 1.409 -17.709 35.160 1.00 97.25 839 LEU A N 1
ATOM 6597 C CA . LEU A 1 839 ? 0.894 -16.380 34.812 1.00 97.25 839 LEU A CA 1
ATOM 6598 C C . LEU A 1 839 ? -0.155 -16.435 33.692 1.00 97.25 839 LEU A C 1
ATOM 6600 O O . LEU A 1 839 ? -1.192 -15.776 33.778 1.00 97.25 839 LEU A O 1
ATOM 6604 N N . GLN A 1 840 ? 0.089 -17.237 32.651 1.00 94.25 840 GLN A N 1
ATOM 6605 C CA . GLN A 1 840 ? -0.853 -17.400 31.540 1.00 94.25 840 GLN A CA 1
ATOM 6606 C C . GLN A 1 840 ? -2.149 -18.106 31.969 1.00 94.25 840 GLN A C 1
ATOM 6608 O O . GLN A 1 840 ? -3.220 -17.751 31.476 1.00 94.25 840 GLN A O 1
ATOM 6613 N N . GLU A 1 841 ? -2.082 -19.071 32.892 1.00 93.56 841 GLU A N 1
ATOM 6614 C CA . GLU A 1 841 ? -3.273 -19.734 33.436 1.00 93.56 841 GLU A CA 1
ATOM 6615 C C . GLU A 1 841 ? -4.066 -18.805 34.367 1.00 93.56 841 GLU A C 1
ATOM 6617 O O . GLU A 1 841 ? -5.295 -18.805 34.313 1.00 93.56 841 GLU A O 1
ATOM 6622 N N . GLU A 1 842 ? -3.400 -17.964 35.171 1.00 94.50 842 GLU A N 1
ATOM 6623 C CA . GLU A 1 842 ? -4.086 -16.916 35.942 1.00 94.50 842 GLU A CA 1
ATOM 6624 C C . GLU A 1 842 ? -4.823 -15.946 35.005 1.00 94.50 842 GLU A C 1
ATOM 6626 O O . GLU A 1 842 ? -5.992 -15.638 35.235 1.00 94.50 842 GLU A O 1
ATOM 6631 N N . SER A 1 843 ? -4.187 -15.534 33.904 1.00 93.00 843 SER A N 1
ATOM 6632 C CA . SER A 1 843 ? -4.817 -14.688 32.883 1.00 93.00 843 SER A CA 1
ATOM 6633 C C . SER A 1 843 ? -6.038 -15.356 32.233 1.00 93.00 843 SER A C 1
ATOM 6635 O O . SER A 1 843 ? -7.102 -14.745 32.104 1.00 93.00 843 SER A O 1
ATOM 6637 N N . ARG A 1 844 ? -5.947 -16.651 31.900 1.00 90.56 844 ARG A N 1
ATOM 6638 C CA . ARG A 1 844 ? -7.059 -17.422 31.318 1.00 90.56 844 ARG A CA 1
ATOM 6639 C C . ARG A 1 844 ? -8.257 -17.539 32.265 1.00 90.56 844 ARG A C 1
ATOM 6641 O O . ARG A 1 844 ? -9.399 -17.481 31.813 1.00 90.56 844 ARG A O 1
ATOM 6648 N N . ARG A 1 845 ? -8.025 -17.670 33.577 1.00 89.94 845 ARG A N 1
ATOM 6649 C CA . ARG A 1 845 ? -9.106 -17.709 34.584 1.00 89.94 845 ARG A CA 1
ATOM 6650 C C . ARG A 1 845 ? -9.910 -16.411 34.644 1.00 89.94 845 ARG A C 1
ATOM 6652 O O . ARG A 1 845 ? -11.065 -16.450 35.049 1.00 89.94 845 ARG A O 1
ATOM 6659 N N . ILE A 1 846 ? -9.327 -15.283 34.239 1.00 90.31 846 ILE A N 1
ATOM 6660 C CA . ILE A 1 846 ? -10.027 -13.993 34.198 1.00 90.31 846 ILE A CA 1
ATOM 6661 C C . ILE A 1 846 ? -10.989 -13.919 33.002 1.00 90.31 846 ILE A C 1
ATOM 6663 O O . ILE A 1 846 ? -12.053 -13.327 33.127 1.00 90.31 846 ILE A O 1
ATOM 6667 N N . HIS A 1 847 ? -10.661 -14.551 31.872 1.00 85.44 847 HIS A N 1
ATOM 6668 C CA . HIS A 1 847 ? -11.441 -14.484 30.626 1.00 85.44 847 HIS A CA 1
ATOM 6669 C C . HIS A 1 847 ? -12.680 -15.402 30.582 1.00 85.44 847 HIS A C 1
ATOM 6671 O O . HIS A 1 847 ? -13.254 -15.610 29.515 1.00 85.44 847 HIS A O 1
ATOM 6677 N N . GLN A 1 848 ? -13.095 -15.968 31.718 1.00 79.12 848 GLN A N 1
ATOM 6678 C CA . GLN A 1 848 ? -14.265 -16.848 31.788 1.00 79.12 848 GLN A CA 1
ATOM 6679 C C . GLN A 1 848 ? -15.570 -16.085 31.480 1.00 79.12 848 GLN A C 1
ATOM 6681 O O . GLN A 1 848 ? -15.642 -14.884 31.756 1.00 79.12 848 GLN A O 1
ATOM 6686 N N . PRO A 1 849 ? -16.609 -16.760 30.942 1.00 78.06 849 PRO A N 1
ATOM 6687 C CA . PRO A 1 849 ? -17.903 -16.139 30.669 1.00 78.06 849 PRO A CA 1
ATOM 6688 C C . PRO A 1 849 ? -18.464 -15.408 31.894 1.00 78.06 849 PRO A C 1
ATOM 6690 O O . PRO A 1 849 ? -18.453 -15.934 33.010 1.00 78.06 849 PRO A O 1
ATOM 6693 N N . VAL A 1 850 ? -19.007 -14.210 31.679 1.00 82.00 850 VAL A N 1
ATOM 6694 C CA . VAL A 1 850 ? -19.652 -13.400 32.722 1.00 82.00 850 VAL A CA 1
ATOM 6695 C C . VAL A 1 850 ? -21.079 -13.058 32.316 1.00 82.00 850 VAL A C 1
ATOM 6697 O O . VAL A 1 850 ? -21.382 -12.934 31.133 1.00 82.00 850 VAL A O 1
ATOM 6700 N N . LYS A 1 851 ? -21.971 -12.888 33.295 1.00 88.56 851 LYS A N 1
ATOM 6701 C CA . LYS A 1 851 ? -23.309 -12.330 33.058 1.00 88.56 851 LYS A CA 1
ATOM 6702 C C . LYS A 1 851 ? -23.266 -10.819 33.259 1.00 88.56 851 LYS A C 1
ATOM 6704 O O . LYS A 1 851 ? -22.744 -10.347 34.268 1.00 88.56 851 LYS A O 1
ATOM 6709 N N . LEU A 1 852 ? -23.825 -10.081 32.309 1.00 91.00 852 LEU A N 1
ATOM 6710 C CA . LEU A 1 852 ? -23.971 -8.631 32.366 1.00 91.00 852 LEU A CA 1
ATOM 6711 C C . LEU A 1 852 ? -25.454 -8.309 32.541 1.00 91.00 852 LEU A C 1
ATOM 6713 O O . LEU A 1 852 ? -26.250 -8.585 31.646 1.00 91.00 852 LEU A O 1
ATOM 6717 N N . GLN A 1 853 ? -25.824 -7.763 33.695 1.00 94.06 853 GLN A N 1
ATOM 6718 C CA . GLN A 1 853 ? -27.161 -7.224 33.926 1.00 94.06 853 GLN A CA 1
ATOM 6719 C C . GLN A 1 853 ? -27.213 -5.811 33.362 1.00 94.06 853 GLN A C 1
ATOM 6721 O O . GLN A 1 853 ? -26.439 -4.958 33.793 1.00 94.06 853 GLN A O 1
ATOM 6726 N N . CYS A 1 854 ? -28.072 -5.583 32.376 1.00 95.19 854 CYS A N 1
ATOM 6727 C CA . CYS A 1 854 ? -28.175 -4.319 31.666 1.00 95.19 854 CYS A CA 1
ATOM 6728 C C . CYS A 1 854 ? -29.540 -3.684 31.916 1.00 95.19 854 CYS A C 1
ATOM 6730 O O . CYS A 1 854 ? -30.570 -4.331 31.723 1.00 95.19 854 CYS A O 1
ATOM 6732 N N . GLU A 1 855 ? -29.528 -2.410 32.290 1.00 96.69 855 GLU A N 1
ATOM 6733 C CA . GLU A 1 855 ? -30.722 -1.608 32.547 1.00 96.69 855 GLU A CA 1
ATOM 6734 C C . GLU A 1 855 ? -30.608 -0.273 31.803 1.00 96.69 855 GLU A C 1
ATOM 6736 O O . GLU A 1 855 ? -29.552 0.357 31.807 1.00 96.69 855 GLU A O 1
ATOM 6741 N N . LEU A 1 856 ? -31.680 0.143 31.132 1.00 96.81 856 LEU A N 1
ATOM 6742 C CA . LEU A 1 856 ? -31.824 1.456 30.517 1.00 96.81 856 LEU A CA 1
ATOM 6743 C C . LEU A 1 856 ? -32.850 2.272 31.293 1.00 96.81 856 LEU A C 1
ATOM 6745 O O . LEU A 1 856 ? -34.053 2.019 31.222 1.00 96.81 856 LEU A O 1
ATOM 6749 N N . GLU A 1 857 ? -32.365 3.288 31.991 1.00 95.94 857 GLU A N 1
ATOM 6750 C CA . GLU A 1 857 ? -33.189 4.224 32.746 1.00 95.94 857 GLU A CA 1
ATOM 6751 C C . GLU A 1 857 ? -33.486 5.445 31.879 1.00 95.94 857 GLU A C 1
ATOM 6753 O O . GLU A 1 857 ? -32.563 6.101 31.394 1.00 95.94 857 GLU A O 1
ATOM 6758 N N . ARG A 1 858 ? -34.768 5.756 31.661 1.00 95.38 858 ARG A N 1
ATOM 6759 C CA . ARG A 1 858 ? -35.156 6.957 30.911 1.00 95.38 858 ARG A CA 1
ATOM 6760 C C . ARG A 1 858 ? -34.787 8.196 31.724 1.00 95.38 858 ARG A C 1
ATOM 6762 O O . ARG A 1 858 ? -35.151 8.294 32.894 1.00 95.38 858 ARG A O 1
ATOM 6769 N N . LEU A 1 859 ? -34.071 9.123 31.100 1.00 92.88 859 LEU A N 1
ATOM 6770 C CA . LEU A 1 859 ? -33.706 10.397 31.705 1.00 92.88 859 LEU A CA 1
ATOM 6771 C C . LEU A 1 859 ? -34.893 11.383 31.645 1.00 92.88 859 LEU A C 1
ATOM 6773 O O . LEU A 1 859 ? -35.728 11.237 30.745 1.00 92.88 859 LEU A O 1
ATOM 6777 N N . PRO A 1 860 ? -34.987 12.326 32.608 1.00 82.25 860 PRO A N 1
ATOM 6778 C CA . PRO A 1 860 ? -36.076 13.301 32.698 1.00 82.25 860 PRO A CA 1
ATOM 6779 C C . PRO A 1 860 ? -36.284 14.146 31.441 1.00 82.25 860 PRO A C 1
ATOM 6781 O O . PRO A 1 860 ? -35.271 14.493 30.788 1.00 82.25 860 PRO A O 1
#